Protein 2HGM (pdb70)

Organism: Homo sapiens (NCBI:txid9606)

Solvent-accessible surface area: 5088 Å² total; per-residue (Å²): 117,61,36,82,82,74,98,30,0,17,0,49,0,91,24,19,10,183,52,6,64,56,112,45,0,63,96,3,2,89,63,40,116,41,67,136,120,6,14,29,38,18,53,12,92,144,46,133,37,24,3,23,0,0,0,19,0,40,37,14,106,44,0,66,98,0,47,62,57,128,75,84,120,2,27,137,128,129,3,48,27,76,62,0,0,85,89,69,0,131,78,187

GO terms:
  GO:0003727 single-stranded RNA binding (F, IDA)
  GO:0043484 regulation of RNA splicing (P, IDA)
  GO:0071013 catalytic step 2 spliceosome (C, IDA)
  GO:0000398 mRNA splicing, via spliceosome (P, IC)
  GO:0005515 protein binding (F, IPI)
  GO:0005634 nucleus (C, TAS)
  GO:0003723 RNA binding (F, TAS)
  GO:0006396 RNA processing (P, TAS)
  GO:0005654 nucleoplasm (C, TAS)
  GO:0005886 plasma membrane (C, TAS)
  GO:0005654 nucleoplasm (C, IDA)
  GO:0016020 membrane (C, HDA)
  GO:0003723 RNA binding (F, HDA)
  GO:0043484 regulation of RNA splicing (P, IMP)

Secondary structure (DSSP, 8-state):
-TT-SSS--EEEEE---TT--HHHHHHHTTTS-EEEEEEE----SSSSS-SEEEEEESSTTHHHHHHTTTT--BTTB----EEE-HHHH---

Nearest PDB structures (foldseek):
  2kg0-assembly1_A  TM=8.090E-01  e=6.295E-13  Homo sapiens
  1wg5-assembly1_A  TM=8.371E-01  e=1.959E-12  Homo sapiens
  6dhs-assembly4_D  TM=8.588E-01  e=9.185E-11  Homo sapiens
  6dhs-assembly3_C  TM=8.775E-01  e=3.454E-10  Homo sapiens
  1wel-assembly1_A  TM=7.973E-01  e=2.083E-06  Homo sapiens

Radius of gyration: 11.72 Å; Cα contacts (8 Å, |Δi|>4): 219; chains: 1; bounding box: 26×34×25 Å

InterPro domains:
  IPR000504 RNA recognition motif domain [PF28441] (13-97)
  IPR000504 RNA recognition motif domain [PF28441] (113-192)
  IPR000504 RNA recognition motif domain [PF28441] (291-365)
  IPR000504 RNA recognition motif domain [PS50102] (111-188)
  IPR000504 RNA recognition motif domain [PS50102] (289-366)
  IPR000504 RNA recognition motif domain [SM00360] (12-86)
  IPR000504 RNA recognition motif domain [SM00360] (112-184)
  IPR000504 RNA recognition motif domain [SM00360] (290-360)
  IPR012677 Nucleotide-binding alpha-beta plait domain superfamily [G3DSA:3.30.70.330] (1-100)
  IPR012677 Nucleotide-binding alpha-beta plait domain superfamily [G3DSA:3.30.70.330] (101-197)
  IPR012677 Nucleotide-binding alpha-beta plait domain superfamily [G3DSA:3.30.70.330] (287-381)
  IPR012996 Zinc finger, CHHC-type [PF08080] (255-290)
  IPR035979 RNA-binding domain superfamily [SSF54928] (6-98)
  IPR035979 RNA-binding domain superfamily [SSF54928] (100-194)
  IPR035979 RNA-binding domain superfamily [SSF54928] (276-365)
  IPR050666 Epithelial Splicing Regulatory [PTHR13976] (10-362)

Structure (mmCIF, N/CA/C/O backbone):
data_2HGM
#
_entry.id   2HGM
#
_cell.length_a   1.000
_cell.length_b   1.000
_cell.length_c   1.000
_cell.angle_alpha   90.00
_cell.angle_beta   90.00
_cell.angle_gamma   90.00
#
_symmetry.space_group_name_H-M   'P 1'
#
loop_
_atom_site.group_PDB
_atom_site.id
_atom_site.type_symbol
_atom_site.label_atom_id
_atom_site.label_alt_id
_atom_site.label_comp_id
_atom_site.label_asym_id
_atom_site.label_entity_id
_atom_site.label_seq_id
_atom_site.pdbx_PDB_ins_code
_atom_site.Cartn_x
_atom_site.Cartn_y
_atom_site.Cartn_z
_atom_site.occupancy
_atom_site.B_iso_or_equiv
_atom_site.auth_seq_id
_atom_site.auth_comp_id
_atom_site.auth_asym_id
_atom_site.auth_atom_id
_atom_site.pdbx_PDB_model_num
ATOM 1 N N . ASN A 1 35 ? 2.487 15.928 3.146 1.00 10.00 103 ASN A N 1
ATOM 2 C CA . ASN A 1 35 ? 3.544 15.371 4.021 1.00 10.00 103 ASN A CA 1
ATOM 3 C C . ASN A 1 35 ? 2.935 14.563 5.167 1.00 10.00 103 ASN A C 1
ATOM 4 O O . ASN A 1 35 ? 1.892 14.942 5.699 1.00 10.00 103 ASN A O 1
ATOM 15 N N . SER A 1 36 ? 3.591 13.456 5.526 1.00 10.00 104 SER A N 1
ATOM 16 C CA . SER A 1 36 ? 3.269 12.346 6.461 1.00 10.00 104 SER A CA 1
ATOM 17 C C . SER A 1 36 ? 1.849 11.740 6.493 1.00 10.00 104 SER A C 1
ATOM 18 O O . SER A 1 36 ? 1.694 10.603 6.941 1.00 10.00 104 SER A O 1
ATOM 26 N N . ALA A 1 37 ? 0.827 12.442 6.008 1.00 10.00 105 ALA A N 1
ATOM 27 C CA . ALA A 1 37 ? -0.557 11.998 5.840 1.00 10.00 105 ALA A CA 1
ATOM 28 C C . ALA A 1 37 ? -1.336 12.869 4.827 1.00 10.00 105 ALA A C 1
ATOM 29 O O . ALA A 1 37 ? -2.237 12.365 4.151 1.00 10.00 105 ALA A O 1
ATOM 36 N N . ASP A 1 38 ? -0.995 14.161 4.697 1.00 10.00 106 ASP A N 1
ATOM 37 C CA . ASP A 1 38 ? -1.748 15.146 3.903 1.00 10.00 106 ASP A CA 1
ATOM 38 C C . ASP A 1 38 ? -0.876 16.264 3.292 1.00 10.00 106 ASP A C 1
ATOM 39 O O . ASP A 1 38 ? -0.065 16.877 3.991 1.00 10.00 106 ASP A O 1
ATOM 48 N N . SER A 1 39 ? -1.115 16.621 2.021 1.00 10.00 107 SER A N 1
ATOM 49 C CA . SER A 1 39 ? -1.069 18.031 1.577 1.00 10.00 107 SER A CA 1
ATOM 50 C C . SER A 1 39 ? -2.062 18.354 0.452 1.00 10.00 107 SER A C 1
ATOM 51 O O . SER A 1 39 ? -2.814 19.325 0.561 1.00 10.00 107 SER A O 1
ATOM 59 N N . ALA A 1 40 ? -2.105 17.514 -0.586 1.00 10.00 108 ALA A N 1
ATOM 60 C CA . ALA A 1 40 ? -3.005 17.609 -1.749 1.00 10.00 108 ALA A CA 1
ATOM 61 C C . ALA A 1 40 ? -2.879 16.415 -2.713 1.00 10.00 108 ALA A C 1
ATOM 62 O O . ALA A 1 40 ? -3.887 15.900 -3.205 1.00 10.00 108 ALA A O 1
ATOM 69 N N . ASN A 1 41 ? -1.648 15.967 -2.982 1.00 10.00 109 ASN A N 1
ATOM 70 C CA . ASN A 1 41 ? -1.353 14.979 -4.028 1.00 10.00 109 ASN A CA 1
ATOM 71 C C . ASN A 1 41 ? -0.601 13.732 -3.559 1.00 10.00 109 ASN A C 1
ATOM 72 O O . ASN A 1 41 ? -0.872 12.636 -4.036 1.00 10.00 109 ASN A O 1
ATOM 83 N N . ASP A 1 42 ? 0.252 13.886 -2.563 1.00 10.00 110 ASP A N 1
ATOM 84 C CA . ASP A 1 42 ? 1.077 12.885 -1.875 1.00 10.00 110 ASP A CA 1
ATOM 85 C C . ASP A 1 42 ? 0.295 11.905 -0.974 1.00 10.00 110 ASP A C 1
ATOM 86 O O . ASP A 1 42 ? 0.741 11.513 0.105 1.00 10.00 110 ASP A O 1
ATOM 95 N N . GLY A 1 43 ? -0.905 11.532 -1.410 1.00 10.00 111 GLY A N 1
ATOM 96 C CA . GLY A 1 43 ? -1.743 10.513 -0.789 1.00 10.00 111 GLY A CA 1
ATOM 97 C C . GLY A 1 43 ? -1.070 9.159 -0.787 1.00 10.00 111 GLY A C 1
ATOM 98 O O . GLY A 1 43 ? -1.138 8.484 -1.811 1.00 10.00 111 GLY A O 1
ATOM 102 N N . PHE A 1 44 ? -0.498 8.730 0.342 1.00 10.00 112 PHE A N 1
ATOM 103 C CA . PHE A 1 44 ? -0.014 7.381 0.498 1.00 10.00 112 PHE A CA 1
ATOM 104 C C . PHE A 1 44 ? -0.937 6.724 1.500 1.00 10.00 112 PHE A C 1
ATOM 105 O O . PHE A 1 44 ? -1.673 7.363 2.263 1.00 10.00 112 PHE A O 1
ATOM 122 N N . VAL A 1 45 ? -0.792 5.419 1.561 1.00 10.00 113 VAL A N 1
ATOM 123 C CA . VAL A 1 45 ? -1.428 4.586 2.547 1.00 10.00 113 VAL A CA 1
ATOM 124 C C . VAL A 1 45 ? -0.390 3.628 3.088 1.00 10.00 113 VAL A C 1
ATOM 125 O O . VAL A 1 45 ? 0.559 3.326 2.374 1.00 10.00 113 VAL A O 1
ATOM 138 N N . ARG A 1 46 ? -0.559 3.160 4.321 1.00 10.00 114 ARG A N 1
ATOM 139 C CA . ARG A 1 46 ? 0.227 2.077 4.926 1.00 10.00 114 ARG A CA 1
ATOM 140 C C . ARG A 1 46 ? -0.648 0.907 5.349 1.00 10.00 114 ARG A C 1
ATOM 141 O O . ARG A 1 46 ? -1.700 1.079 5.961 1.00 10.00 114 ARG A O 1
ATOM 162 N N . LEU A 1 47 ? -0.145 -0.278 5.038 1.00 10.00 115 LEU A N 1
ATOM 163 C CA . LEU A 1 47 ? -0.604 -1.599 5.414 1.00 10.00 115 LEU A CA 1
ATOM 164 C C . LEU A 1 47 ? 0.322 -2.191 6.470 1.00 10.00 115 LEU A C 1
ATOM 165 O O . LEU A 1 47 ? 1.526 -1.966 6.403 1.00 10.00 115 LEU A O 1
ATOM 181 N N . ARG A 1 48 ? -0.212 -3.000 7.389 1.00 10.00 116 ARG A N 1
ATOM 182 C CA . ARG A 1 48 ? 0.552 -3.678 8.454 1.00 10.00 116 ARG A CA 1
ATOM 183 C C . ARG A 1 48 ? -0.152 -4.960 8.860 1.00 10.00 116 ARG A C 1
ATOM 184 O O . ARG A 1 48 ? -0.908 -4.992 9.824 1.00 10.00 116 ARG A O 1
ATOM 205 N N . GLY A 1 49 ? -0.021 -5.997 8.048 1.00 10.00 117 GLY A N 1
ATOM 206 C CA . GLY A 1 49 ? -0.916 -7.149 8.174 1.00 10.00 117 GLY A CA 1
ATOM 207 C C . GLY A 1 49 ? -0.760 -8.245 7.115 1.00 10.00 117 GLY A C 1
ATOM 208 O O . GLY A 1 49 ? -1.658 -9.075 6.981 1.00 10.00 117 GLY A O 1
ATOM 212 N N . LEU A 1 50 ? 0.284 -8.181 6.278 1.00 10.00 118 LEU A N 1
ATOM 213 C CA . LEU A 1 50 ? 0.426 -8.976 5.058 1.00 10.00 118 LEU A CA 1
ATOM 214 C C . LEU A 1 50 ? 0.927 -10.408 5.374 1.00 10.00 118 LEU A C 1
ATOM 215 O O . LEU A 1 50 ? 1.591 -10.636 6.391 1.00 10.00 118 LEU A O 1
ATOM 231 N N . PRO A 1 51 ? 0.630 -11.367 4.486 1.00 10.00 119 PRO A N 1
ATOM 232 C CA . PRO A 1 51 ? 0.986 -12.783 4.576 1.00 10.00 119 PRO A CA 1
ATOM 233 C C . PRO A 1 51 ? 2.399 -13.066 4.057 1.00 10.00 119 PRO A C 1
ATOM 234 O O . PRO A 1 51 ? 3.097 -12.195 3.531 1.00 10.00 119 PRO A O 1
ATOM 245 N N . PHE A 1 52 ? 2.819 -14.322 4.192 1.00 10.00 120 PHE A N 1
ATOM 246 C CA . PHE A 1 52 ? 4.121 -14.774 3.718 1.00 10.00 120 PHE A CA 1
ATOM 247 C C . PHE A 1 52 ? 4.256 -14.674 2.186 1.00 10.00 120 PHE A C 1
ATOM 248 O O . PHE A 1 52 ? 3.342 -15.042 1.444 1.00 10.00 120 PHE A O 1
ATOM 265 N N . GLY A 1 53 ? 5.396 -14.159 1.711 1.00 10.00 121 GLY A N 1
ATOM 266 C CA . GLY A 1 53 ? 5.641 -13.869 0.295 1.00 10.00 121 GLY A CA 1
ATOM 267 C C . GLY A 1 53 ? 4.834 -12.697 -0.293 1.00 10.00 121 GLY A C 1
ATOM 268 O O . GLY A 1 53 ? 4.758 -12.598 -1.521 1.00 10.00 121 GLY A O 1
ATOM 272 N N . CYS A 1 54 ? 4.212 -11.829 0.526 1.00 10.00 122 CYS A N 1
ATOM 273 C CA . CYS A 1 54 ? 3.408 -10.705 0.011 1.00 10.00 122 CYS A CA 1
ATOM 274 C C . CYS A 1 54 ? 4.218 -9.758 -0.895 1.00 10.00 122 CYS A C 1
ATOM 275 O O . CYS A 1 54 ? 5.417 -9.546 -0.671 1.00 10.00 122 CYS A O 1
ATOM 283 N N . THR A 1 55 ? 3.568 -9.157 -1.903 1.00 10.00 123 THR A N 1
ATOM 284 C CA . THR A 1 55 ? 4.235 -8.266 -2.854 1.00 10.00 123 THR A CA 1
ATOM 285 C C . THR A 1 55 ? 3.286 -7.205 -3.413 1.00 10.00 123 THR A C 1
ATOM 286 O O . THR A 1 55 ? 2.062 -7.249 -3.218 1.00 10.00 123 THR A O 1
ATOM 297 N N . LYS A 1 56 ? 3.865 -6.255 -4.155 1.00 10.00 124 LYS A N 1
ATOM 298 C CA . LYS A 1 56 ? 3.169 -5.229 -4.918 1.00 10.00 124 LYS A CA 1
ATOM 299 C C . LYS A 1 56 ? 1.916 -5.722 -5.582 1.00 10.00 124 LYS A C 1
ATOM 300 O O . LYS A 1 56 ? 0.900 -5.128 -5.321 1.00 10.00 124 LYS A O 1
ATOM 319 N N . GLU A 1 57 ? 1.922 -6.784 -6.373 1.00 10.00 125 GLU A N 1
ATOM 320 C CA . GLU A 1 57 ? 0.742 -7.199 -7.136 1.00 10.00 125 GLU A CA 1
ATOM 321 C C . GLU A 1 57 ? -0.462 -7.589 -6.253 1.00 10.00 125 GLU A C 1
ATOM 322 O O . GLU A 1 57 ? -1.607 -7.556 -6.704 1.00 10.00 125 GLU A O 1
ATOM 334 N N . GLU A 1 58 ? -0.254 -7.909 -4.974 1.00 10.00 126 GLU A N 1
ATOM 335 C CA . GLU A 1 58 ? -1.360 -8.106 -4.053 1.00 10.00 126 GLU A CA 1
ATOM 336 C C . GLU A 1 58 ? -1.899 -6.760 -3.555 1.00 10.00 126 GLU A C 1
ATOM 337 O O . GLU A 1 58 ? -3.095 -6.616 -3.323 1.00 10.00 126 GLU A O 1
ATOM 349 N N . ILE A 1 59 ? -1.047 -5.739 -3.480 1.00 10.00 127 ILE A N 1
ATOM 350 C CA . ILE A 1 59 ? -1.446 -4.335 -3.258 1.00 10.00 127 ILE A CA 1
ATOM 351 C C . ILE A 1 59 ? -2.099 -3.737 -4.517 1.00 10.00 127 ILE A C 1
ATOM 352 O O . ILE A 1 59 ? -3.158 -3.113 -4.438 1.00 10.00 127 ILE A O 1
ATOM 368 N N . VAL A 1 60 ? -1.521 -3.996 -5.695 1.00 10.00 128 VAL A N 1
ATOM 369 C CA . VAL A 1 60 ? -2.080 -3.712 -7.013 1.00 10.00 128 VAL A CA 1
ATOM 370 C C . VAL A 1 60 ? -3.453 -4.360 -7.243 1.00 10.00 128 VAL A C 1
ATOM 371 O O . VAL A 1 60 ? -4.194 -3.836 -8.075 1.00 10.00 128 VAL A O 1
ATOM 384 N N . GLN A 1 61 ? -3.852 -5.419 -6.506 1.00 10.00 129 GLN A N 1
ATOM 385 C CA . GLN A 1 61 ? -5.231 -5.930 -6.580 1.00 10.00 129 GLN A CA 1
ATOM 386 C C . GLN A 1 61 ? -6.119 -5.376 -5.461 1.00 10.00 129 GLN A C 1
ATOM 387 O O . GLN A 1 61 ? -7.324 -5.213 -5.650 1.00 10.00 129 GLN A O 1
ATOM 401 N N . PHE A 1 62 ? -5.504 -5.007 -4.335 1.00 10.00 130 PHE A N 1
ATOM 402 C CA . PHE A 1 62 ? -6.143 -4.361 -3.188 1.00 10.00 130 PHE A CA 1
ATOM 403 C C . PHE A 1 62 ? -6.788 -3.048 -3.625 1.00 10.00 130 PHE A C 1
ATOM 404 O O . PHE A 1 62 ? -7.988 -2.830 -3.455 1.00 10.00 130 PHE A O 1
ATOM 421 N N . PHE A 1 63 ? -5.989 -2.215 -4.294 1.00 10.00 131 PHE A N 1
ATOM 422 C CA . PHE A 1 63 ? -6.412 -0.930 -4.838 1.00 10.00 131 PHE A CA 1
ATOM 423 C C . PHE A 1 63 ? -6.410 -0.903 -6.370 1.00 10.00 131 PHE A C 1
ATOM 424 O O . PHE A 1 63 ? -6.295 0.163 -6.973 1.00 10.00 131 PHE A O 1
ATOM 441 N N . SER A 1 64 ? -6.669 -2.054 -7.006 1.00 10.00 132 SER A N 1
ATOM 442 C CA . SER A 1 64 ? -7.194 -2.089 -8.386 1.00 10.00 132 SER A CA 1
ATOM 443 C C . SER A 1 64 ? -8.463 -1.242 -8.572 1.00 10.00 132 SER A C 1
ATOM 444 O O . SER A 1 64 ? -8.770 -0.794 -9.679 1.00 10.00 132 SER A O 1
ATOM 452 N N . GLY A 1 65 ? -9.167 -0.978 -7.465 1.00 10.00 133 GLY A N 1
ATOM 453 C CA . GLY A 1 65 ? -10.272 -0.032 -7.355 1.00 10.00 133 GLY A CA 1
ATOM 454 C C . GLY A 1 65 ? -9.966 1.392 -7.846 1.00 10.00 133 GLY A C 1
ATOM 455 O O . GLY A 1 65 ? -10.872 2.088 -8.311 1.00 10.00 133 GLY A O 1
ATOM 459 N N . LEU A 1 66 ? -8.712 1.843 -7.704 1.00 10.00 134 LEU A N 1
ATOM 460 C CA . LEU A 1 66 ? -8.324 3.257 -7.657 1.00 10.00 134 LEU A CA 1
ATOM 461 C C . LEU A 1 66 ? -7.058 3.559 -8.484 1.00 10.00 134 LEU A C 1
ATOM 462 O O . LEU A 1 66 ? -6.325 2.659 -8.897 1.00 10.00 134 LEU A O 1
ATOM 478 N N . GLU A 1 67 ? -6.790 4.843 -8.735 1.00 10.00 135 GLU A N 1
ATOM 479 C CA . GLU A 1 67 ? -5.670 5.324 -9.521 1.00 10.00 135 GLU A CA 1
ATOM 480 C C . GLU A 1 67 ? -4.445 5.631 -8.637 1.00 10.00 135 GLU A C 1
ATOM 481 O O . GLU A 1 67 ? -4.536 6.267 -7.586 1.00 10.00 135 GLU A O 1
ATOM 493 N N . ILE A 1 68 ? -3.283 5.175 -9.102 1.00 10.00 136 ILE A N 1
ATOM 494 C CA . ILE A 1 68 ? -1.979 5.123 -8.415 1.00 10.00 136 ILE A CA 1
ATOM 495 C C . ILE A 1 68 ? -0.917 5.576 -9.432 1.00 10.00 136 ILE A C 1
ATOM 496 O O . ILE A 1 68 ? -1.011 5.224 -10.613 1.00 10.00 136 ILE A O 1
ATOM 512 N N . VAL A 1 69 ? 0.088 6.357 -9.011 1.00 10.00 137 VAL A N 1
ATOM 513 C CA . VAL A 1 69 ? 1.226 6.713 -9.902 1.00 10.00 137 VAL A CA 1
ATOM 514 C C . VAL A 1 69 ? 2.017 5.456 -10.339 1.00 10.00 137 VAL A C 1
ATOM 515 O O . VAL A 1 69 ? 1.945 4.437 -9.654 1.00 10.00 137 VAL A O 1
ATOM 528 N N . PRO A 1 70 ? 2.750 5.452 -11.471 1.00 10.00 138 PRO A N 1
ATOM 529 C CA . PRO A 1 70 ? 3.208 4.215 -12.127 1.00 10.00 138 PRO A CA 1
ATOM 530 C C . PRO A 1 70 ? 4.006 3.159 -11.351 1.00 10.00 138 PRO A C 1
ATOM 531 O O . PRO A 1 70 ? 4.049 2.008 -11.788 1.00 10.00 138 PRO A O 1
ATOM 542 N N . ASN A 1 71 ? 4.619 3.498 -10.217 1.00 10.00 139 ASN A N 1
ATOM 543 C CA . ASN A 1 71 ? 5.164 2.534 -9.247 1.00 10.00 139 ASN A CA 1
ATOM 544 C C . ASN A 1 71 ? 4.862 2.983 -7.808 1.00 10.00 139 ASN A C 1
ATOM 545 O O . ASN A 1 71 ? 5.663 2.789 -6.893 1.00 10.00 139 ASN A O 1
ATOM 556 N N . GLY A 1 72 ? 3.688 3.591 -7.620 1.00 10.00 140 GLY A N 1
ATOM 557 C CA . GLY A 1 72 ? 3.204 4.194 -6.376 1.00 10.00 140 GLY A CA 1
ATOM 558 C C . GLY A 1 72 ? 2.863 3.186 -5.283 1.00 10.00 140 GLY A C 1
ATOM 559 O O . GLY A 1 72 ? 1.800 3.281 -4.698 1.00 10.00 140 GLY A O 1
ATOM 563 N N . ILE A 1 73 ? 3.695 2.183 -5.022 1.00 10.00 141 ILE A N 1
ATOM 564 C CA . ILE A 1 73 ? 3.491 1.118 -4.026 1.00 10.00 141 ILE A CA 1
ATOM 565 C C . ILE A 1 73 ? 4.893 0.817 -3.427 1.00 10.00 141 ILE A C 1
ATOM 566 O O . ILE A 1 73 ? 5.852 0.732 -4.196 1.00 10.00 141 ILE A O 1
ATOM 582 N N . THR A 1 74 ? 5.065 0.655 -2.108 1.00 10.00 142 THR A N 1
ATOM 583 C CA . THR A 1 74 ? 6.382 0.464 -1.441 1.00 10.00 142 THR A CA 1
ATOM 584 C C . THR A 1 74 ? 6.373 -0.703 -0.441 1.00 10.00 142 THR A C 1
ATOM 585 O O . THR A 1 74 ? 5.484 -0.790 0.401 1.00 10.00 142 THR A O 1
ATOM 596 N N . LEU A 1 75 ? 7.378 -1.590 -0.521 1.00 10.00 143 LEU A N 1
ATOM 597 C CA . LEU A 1 75 ? 7.497 -2.876 0.200 1.00 10.00 143 LEU A CA 1
ATOM 598 C C . LEU A 1 75 ? 8.820 -2.944 0.986 1.00 10.00 143 LEU A C 1
ATOM 599 O O . LEU A 1 75 ? 9.810 -3.477 0.470 1.00 10.00 143 LEU A O 1
ATOM 615 N N . PRO A 1 76 ? 8.879 -2.387 2.212 1.00 10.00 144 PRO A N 1
ATOM 616 C CA . PRO A 1 76 ? 10.118 -2.372 2.970 1.00 10.00 144 PRO A CA 1
ATOM 617 C C . PRO A 1 76 ? 10.419 -3.714 3.672 1.00 10.00 144 PRO A C 1
ATOM 618 O O . PRO A 1 76 ? 11.396 -4.376 3.324 1.00 10.00 144 PRO A O 1
ATOM 629 N N . VAL A 1 77 ? 9.585 -4.116 4.642 1.00 10.00 145 VAL A N 1
ATOM 630 C CA . VAL A 1 77 ? 9.646 -5.358 5.452 1.00 10.00 145 VAL A CA 1
ATOM 631 C C . VAL A 1 77 ? 8.360 -5.523 6.260 1.00 10.00 145 VAL A C 1
ATOM 632 O O . VAL A 1 77 ? 7.530 -4.627 6.311 1.00 10.00 145 VAL A O 1
ATOM 645 N N . ASP A 1 78 ? 8.161 -6.685 6.879 1.00 10.00 146 ASP A N 1
ATOM 646 C CA . ASP A 1 78 ? 7.182 -6.928 7.923 1.00 10.00 146 ASP A CA 1
ATOM 647 C C . ASP A 1 78 ? 7.473 -6.218 9.259 1.00 10.00 146 ASP A C 1
ATOM 648 O O . ASP A 1 78 ? 8.558 -5.663 9.453 1.00 10.00 146 ASP A O 1
ATOM 657 N N . PRO A 1 79 ? 6.528 -6.297 10.214 1.00 10.00 147 PRO A N 1
ATOM 658 C CA . PRO A 1 79 ? 6.690 -5.822 11.591 1.00 10.00 147 PRO A CA 1
ATOM 659 C C . PRO A 1 79 ? 7.861 -6.409 12.421 1.00 10.00 147 PRO A C 1
ATOM 660 O O . PRO A 1 79 ? 8.030 -5.981 13.565 1.00 10.00 147 PRO A O 1
ATOM 671 N N . GLU A 1 80 ? 8.679 -7.351 11.916 1.00 10.00 148 GLU A N 1
ATOM 672 C CA . GLU A 1 80 ? 9.823 -7.931 12.650 1.00 10.00 148 GLU A CA 1
ATOM 673 C C . GLU A 1 80 ? 11.145 -7.794 11.873 1.00 10.00 148 GLU A C 1
ATOM 674 O O . GLU A 1 80 ? 12.196 -7.587 12.485 1.00 10.00 148 GLU A O 1
ATOM 686 N N . GLY A 1 81 ? 11.097 -7.827 10.536 1.00 10.00 149 GLY A N 1
ATOM 687 C CA . GLY A 1 81 ? 12.189 -7.372 9.670 1.00 10.00 149 GLY A CA 1
ATOM 688 C C . GLY A 1 81 ? 12.868 -8.465 8.837 1.00 10.00 149 GLY A C 1
ATOM 689 O O . GLY A 1 81 ? 14.092 -8.422 8.681 1.00 10.00 149 GLY A O 1
ATOM 693 N N . LYS A 1 82 ? 12.117 -9.450 8.320 1.00 10.00 150 LYS A N 1
ATOM 694 C CA . LYS A 1 82 ? 12.648 -10.580 7.536 1.00 10.00 150 LYS A CA 1
ATOM 695 C C . LYS A 1 82 ? 11.831 -10.897 6.272 1.00 10.00 150 LYS A C 1
ATOM 696 O O . LYS A 1 82 ? 12.220 -11.781 5.506 1.00 10.00 150 LYS A O 1
ATOM 715 N N . ILE A 1 83 ? 10.719 -10.186 6.040 1.00 10.00 151 ILE A N 1
ATOM 716 C CA . ILE A 1 83 ? 9.815 -10.391 4.898 1.00 10.00 151 ILE A CA 1
ATOM 717 C C . ILE A 1 83 ? 9.219 -9.087 4.347 1.00 10.00 151 ILE A C 1
ATOM 718 O O . ILE A 1 83 ? 9.980 -8.257 3.867 1.00 10.00 151 ILE A O 1
ATOM 734 N N . THR A 1 84 ? 7.895 -8.931 4.370 1.00 10.00 152 THR A N 1
ATOM 735 C CA . THR A 1 84 ? 7.043 -7.927 3.716 1.00 10.00 152 THR A CA 1
ATOM 736 C C . THR A 1 84 ? 5.621 -8.131 4.246 1.00 10.00 152 THR A C 1
ATOM 737 O O . THR A 1 84 ? 4.757 -8.697 3.590 1.00 10.00 152 THR A O 1
ATOM 748 N N . GLY A 1 85 ? 5.403 -7.732 5.497 1.00 10.00 153 GLY A N 1
ATOM 749 C CA . GLY A 1 85 ? 4.116 -7.691 6.198 1.00 10.00 153 GLY A CA 1
ATOM 750 C C . GLY A 1 85 ? 3.700 -6.312 6.685 1.00 10.00 153 GLY A C 1
ATOM 751 O O . GLY A 1 85 ? 2.643 -6.169 7.289 1.00 10.00 153 GLY A O 1
ATOM 755 N N . GLU A 1 86 ? 4.462 -5.290 6.316 1.00 10.00 154 GLU A N 1
ATOM 756 C CA . GLU A 1 86 ? 3.930 -3.951 6.100 1.00 10.00 154 GLU A CA 1
ATOM 757 C C . GLU A 1 86 ? 4.437 -3.384 4.772 1.00 10.00 154 GLU A C 1
ATOM 758 O O . GLU A 1 86 ? 5.427 -3.846 4.199 1.00 10.00 154 GLU A O 1
ATOM 770 N N . ALA A 1 87 ? 3.670 -2.435 4.253 1.00 10.00 155 ALA A N 1
ATOM 771 C CA . ALA A 1 87 ? 3.806 -1.853 2.926 1.00 10.00 155 ALA A CA 1
ATOM 772 C C . ALA A 1 87 ? 2.986 -0.591 2.818 1.00 10.00 155 ALA A C 1
ATOM 773 O O . ALA A 1 87 ? 2.278 -0.211 3.745 1.00 10.00 155 ALA A O 1
ATOM 780 N N . PHE A 1 88 ? 3.113 0.070 1.680 1.00 10.00 156 PHE A N 1
ATOM 781 C CA . PHE A 1 88 ? 2.586 1.394 1.482 1.00 10.00 156 PHE A CA 1
ATOM 782 C C . PHE A 1 88 ? 2.177 1.626 0.015 1.00 10.00 156 PHE A C 1
ATOM 783 O O . PHE A 1 88 ? 2.576 0.858 -0.858 1.00 10.00 156 PHE A O 1
ATOM 800 N N . VAL A 1 89 ? 1.393 2.670 -0.282 1.00 10.00 157 VAL A N 1
ATOM 801 C CA . VAL A 1 89 ? 0.890 2.956 -1.648 1.00 10.00 157 VAL A CA 1
ATOM 802 C C . VAL A 1 89 ? 0.451 4.401 -1.868 1.00 10.00 157 VAL A C 1
ATOM 803 O O . VAL A 1 89 ? -0.475 4.850 -1.208 1.00 10.00 157 VAL A O 1
ATOM 816 N N . GLN A 1 90 ? 1.101 5.088 -2.816 1.00 10.00 158 GLN A N 1
ATOM 817 C CA . GLN A 1 90 ? 0.860 6.446 -3.314 1.00 10.00 158 GLN A CA 1
ATOM 818 C C . GLN A 1 90 ? -0.110 6.434 -4.490 1.00 10.00 158 GLN A C 1
ATOM 819 O O . GLN A 1 90 ? 0.151 5.842 -5.536 1.00 10.00 158 GLN A O 1
ATOM 833 N N . PHE A 1 91 ? -1.193 7.176 -4.356 1.00 10.00 159 PHE A N 1
ATOM 834 C CA . PHE A 1 91 ? -2.238 7.248 -5.366 1.00 10.00 159 PHE A CA 1
ATOM 835 C C . PHE A 1 91 ? -1.927 8.369 -6.376 1.00 10.00 159 PHE A C 1
ATOM 836 O O . PHE A 1 91 ? -0.815 8.895 -6.390 1.00 10.00 159 PHE A O 1
ATOM 853 N N . ALA A 1 92 ? -2.877 8.802 -7.205 1.00 10.00 160 ALA A N 1
ATOM 854 C CA . ALA A 1 92 ? -2.729 10.081 -7.914 1.00 10.00 160 ALA A CA 1
ATOM 855 C C . ALA A 1 92 ? -3.086 11.309 -7.054 1.00 10.00 160 ALA A C 1
ATOM 856 O O . ALA A 1 92 ? -2.837 12.442 -7.474 1.00 10.00 160 ALA A O 1
ATOM 863 N N . SER A 1 93 ? -3.679 11.114 -5.868 1.00 10.00 161 SER A N 1
ATOM 864 C CA . SER A 1 93 ? -4.139 12.202 -4.996 1.00 10.00 161 SER A CA 1
ATOM 865 C C . SER A 1 93 ? -4.292 11.785 -3.527 1.00 10.00 161 SER A C 1
ATOM 866 O O . SER A 1 93 ? -4.478 10.604 -3.232 1.00 10.00 161 SER A O 1
ATOM 874 N N . GLN A 1 94 ? -4.321 12.758 -2.603 1.00 10.00 162 GLN A N 1
ATOM 875 C CA . GLN A 1 94 ? -4.649 12.537 -1.178 1.00 10.00 162 GLN A CA 1
ATOM 876 C C . GLN A 1 94 ? -6.041 11.920 -0.951 1.00 10.00 162 GLN A C 1
ATOM 877 O O . GLN A 1 94 ? -6.263 11.225 0.038 1.00 10.00 162 GLN A O 1
ATOM 891 N N . GLU A 1 95 ? -6.973 12.178 -1.870 1.00 10.00 163 GLU A N 1
ATOM 892 C CA . GLU A 1 95 ? -8.385 11.777 -1.769 1.00 10.00 163 GLU A CA 1
ATOM 893 C C . GLU A 1 95 ? -8.599 10.310 -2.152 1.00 10.00 163 GLU A C 1
ATOM 894 O O . GLU A 1 95 ? -9.197 9.521 -1.424 1.00 10.00 163 GLU A O 1
ATOM 906 N N . LEU A 1 96 ? -8.023 9.925 -3.289 1.00 10.00 164 LEU A N 1
ATOM 907 C CA . LEU A 1 96 ? -7.916 8.549 -3.756 1.00 10.00 164 LEU A CA 1
ATOM 908 C C . LEU A 1 96 ? -7.276 7.651 -2.698 1.00 10.00 164 LEU A C 1
ATOM 909 O O . LEU A 1 96 ? -7.715 6.530 -2.449 1.00 10.00 164 LEU A O 1
ATOM 925 N N . ALA A 1 97 ? -6.294 8.202 -1.996 1.00 10.00 165 ALA A N 1
ATOM 926 C CA . ALA A 1 97 ? -5.615 7.499 -0.923 1.00 10.00 165 ALA A CA 1
ATOM 927 C C . ALA A 1 97 ? -6.470 7.349 0.350 1.00 10.00 165 ALA A C 1
ATOM 928 O O . ALA A 1 97 ? -6.136 6.532 1.191 1.00 10.00 165 ALA A O 1
ATOM 935 N N . GLU A 1 98 ? -7.639 7.988 0.468 1.00 10.00 166 GLU A N 1
ATOM 936 C CA . GLU A 1 98 ? -8.552 7.820 1.623 1.00 10.00 166 GLU A CA 1
ATOM 937 C C . GLU A 1 98 ? -9.865 7.134 1.248 1.00 10.00 166 GLU A C 1
ATOM 938 O O . GLU A 1 98 ? -10.509 6.509 2.096 1.00 10.00 166 GLU A O 1
ATOM 950 N N . LYS A 1 99 ? -10.157 7.069 -0.056 1.00 10.00 167 LYS A N 1
ATOM 951 C CA . LYS A 1 99 ? -11.056 6.070 -0.622 1.00 10.00 167 LYS A CA 1
ATOM 952 C C . LYS A 1 99 ? -10.498 4.666 -0.338 1.00 10.00 167 LYS A C 1
ATOM 953 O O . LYS A 1 99 ? -11.236 3.746 0.006 1.00 10.00 167 LYS A O 1
ATOM 972 N N . ALA A 1 100 ? -9.169 4.546 -0.406 1.00 10.00 168 ALA A N 1
ATOM 973 C CA . ALA A 1 100 ? -8.387 3.374 -0.044 1.00 10.00 168 ALA A CA 1
ATOM 974 C C . ALA A 1 100 ? -8.353 3.003 1.454 1.00 10.00 168 ALA A C 1
ATOM 975 O O . ALA A 1 100 ? -8.619 1.848 1.783 1.00 10.00 168 ALA A O 1
ATOM 982 N N . LEU A 1 101 ? -8.134 3.944 2.384 1.00 10.00 169 LEU A N 1
ATOM 983 C CA . LEU A 1 101 ? -8.474 3.716 3.815 1.00 10.00 169 LEU A CA 1
ATOM 984 C C . LEU A 1 101 ? -9.887 3.145 4.018 1.00 10.00 169 LEU A C 1
ATOM 985 O O . LEU A 1 101 ? -10.118 2.303 4.886 1.00 10.00 169 LEU A O 1
ATOM 1001 N N . GLY A 1 102 ? -10.818 3.573 3.169 1.00 10.00 170 GLY A N 1
ATOM 1002 C CA . GLY A 1 102 ? -12.196 3.109 3.118 1.00 10.00 170 GLY A CA 1
ATOM 1003 C C . GLY A 1 102 ? -12.389 1.599 2.855 1.00 10.00 170 GLY A C 1
ATOM 1004 O O . GLY A 1 102 ? -13.470 1.075 3.133 1.00 10.00 170 GLY A O 1
ATOM 1008 N N . LYS A 1 103 ? -11.357 0.868 2.391 1.00 10.00 171 LYS A N 1
ATOM 1009 C CA . LYS A 1 103 ? -11.342 -0.611 2.298 1.00 10.00 171 LYS A CA 1
ATOM 1010 C C . LYS A 1 103 ? -11.414 -1.336 3.644 1.00 10.00 171 LYS A C 1
ATOM 1011 O O . LYS A 1 103 ? -11.895 -2.467 3.700 1.00 10.00 171 LYS A O 1
ATOM 1030 N N . HIS A 1 104 ? -10.951 -0.680 4.707 1.00 10.00 172 HIS A N 1
ATOM 1031 C CA . HIS A 1 104 ? -10.931 -1.103 6.123 1.00 10.00 172 HIS A CA 1
ATOM 1032 C C . HIS A 1 104 ? -10.136 -2.389 6.471 1.00 10.00 172 HIS A C 1
ATOM 1033 O O . HIS A 1 104 ? -9.350 -2.367 7.423 1.00 10.00 172 HIS A O 1
ATOM 1047 N N . LYS A 1 105 ? -10.307 -3.494 5.732 1.00 10.00 173 LYS A N 1
ATOM 1048 C CA . LYS A 1 105 ? -9.743 -4.826 6.032 1.00 10.00 173 LYS A CA 1
ATOM 1049 C C . LYS A 1 105 ? -9.356 -5.600 4.768 1.00 10.00 173 LYS A C 1
ATOM 1050 O O . LYS A 1 105 ? -8.173 -5.833 4.535 1.00 10.00 173 LYS A O 1
ATOM 1069 N N . GLU A 1 106 ? -10.354 -5.980 3.962 1.00 10.00 174 GLU A N 1
ATOM 1070 C CA . GLU A 1 106 ? -10.242 -6.951 2.855 1.00 10.00 174 GLU A CA 1
ATOM 1071 C C . GLU A 1 106 ? -9.278 -8.128 3.169 1.00 10.00 174 GLU A C 1
ATOM 1072 O O . GLU A 1 106 ? -9.272 -8.637 4.296 1.00 10.00 174 GLU A O 1
ATOM 1084 N N . ARG A 1 107 ? -8.498 -8.607 2.187 1.00 10.00 175 ARG A N 1
ATOM 1085 C CA . ARG A 1 107 ? -7.505 -9.670 2.311 1.00 10.00 175 ARG A CA 1
ATOM 1086 C C . ARG A 1 107 ? -6.376 -9.467 1.280 1.00 10.00 175 ARG A C 1
ATOM 1087 O O . ARG A 1 107 ? -6.591 -8.898 0.209 1.00 10.00 175 ARG A O 1
ATOM 1108 N N . ILE A 1 108 ? -5.204 -10.013 1.584 1.00 10.00 176 ILE A N 1
ATOM 1109 C CA . ILE A 1 108 ? -4.068 -10.290 0.686 1.00 10.00 176 ILE A CA 1
ATOM 1110 C C . ILE A 1 108 ? -3.637 -11.726 1.004 1.00 10.00 176 ILE A C 1
ATOM 1111 O O . ILE A 1 108 ? -3.530 -12.061 2.182 1.00 10.00 176 ILE A O 1
ATOM 1127 N N . GLY A 1 109 ? -3.365 -12.559 -0.005 1.00 10.00 177 GLY A N 1
ATOM 1128 C CA . GLY A 1 109 ? -2.934 -13.964 0.102 1.00 10.00 177 GLY A CA 1
ATOM 1129 C C . GLY A 1 109 ? -3.790 -14.812 1.045 1.00 10.00 177 GLY A C 1
ATOM 1130 O O . GLY A 1 109 ? -4.777 -15.411 0.612 1.00 10.00 177 GLY A O 1
ATOM 1134 N N . HIS A 1 110 ? -3.460 -14.816 2.339 1.00 10.00 178 HIS A N 1
ATOM 1135 C CA . HIS A 1 110 ? -4.226 -15.459 3.416 1.00 10.00 178 HIS A CA 1
ATOM 1136 C C . HIS A 1 110 ? -4.414 -14.584 4.679 1.00 10.00 178 HIS A C 1
ATOM 1137 O O . HIS A 1 110 ? -4.915 -15.075 5.694 1.00 10.00 178 HIS A O 1
ATOM 1151 N N . ARG A 1 111 ? -3.978 -13.316 4.669 1.00 10.00 179 ARG A N 1
ATOM 1152 C CA . ARG A 1 111 ? -4.004 -12.380 5.800 1.00 10.00 179 ARG A CA 1
ATOM 1153 C C . ARG A 1 111 ? -4.624 -11.020 5.476 1.00 10.00 179 ARG A C 1
ATOM 1154 O O . ARG A 1 111 ? -5.183 -10.793 4.407 1.00 10.00 179 ARG A O 1
ATOM 1175 N N . TYR A 1 112 ? -4.642 -10.165 6.491 1.00 10.00 180 TYR A N 1
ATOM 1176 C CA . TYR A 1 112 ? -5.884 -9.535 6.962 1.00 10.00 180 TYR A CA 1
ATOM 1177 C C . TYR A 1 112 ? -5.670 -8.108 7.494 1.00 10.00 180 TYR A C 1
ATOM 1178 O O . TYR A 1 112 ? -6.551 -7.516 8.118 1.00 10.00 180 TYR A O 1
ATOM 1196 N N . ILE A 1 113 ? -4.495 -7.561 7.183 1.00 10.00 181 ILE A N 1
ATOM 1197 C CA . ILE A 1 113 ? -4.280 -6.196 6.688 1.00 10.00 181 ILE A CA 1
ATOM 1198 C C . ILE A 1 113 ? -5.072 -5.075 7.372 1.00 10.00 181 ILE A C 1
ATOM 1199 O O . ILE A 1 113 ? -6.263 -4.842 7.169 1.00 10.00 181 ILE A O 1
ATOM 1215 N N . GLU A 1 114 ? -4.323 -4.320 8.149 1.00 10.00 182 GLU A N 1
ATOM 1216 C CA . GLU A 1 114 ? -4.614 -2.988 8.626 1.00 10.00 182 GLU A CA 1
ATOM 1217 C C . GLU A 1 114 ? -4.558 -1.914 7.528 1.00 10.00 182 GLU A C 1
ATOM 1218 O O . GLU A 1 114 ? -3.911 -2.125 6.505 1.00 10.00 182 GLU A O 1
ATOM 1230 N N . VAL A 1 115 ? -5.101 -0.720 7.793 1.00 10.00 183 VAL A N 1
ATOM 1231 C CA . VAL A 1 115 ? -4.895 0.477 6.954 1.00 10.00 183 VAL A CA 1
ATOM 1232 C C . VAL A 1 115 ? -4.703 1.750 7.792 1.00 10.00 183 VAL A C 1
ATOM 1233 O O . VAL A 1 115 ? -5.406 1.965 8.783 1.00 10.00 183 VAL A O 1
ATOM 1246 N N . PHE A 1 116 ? -3.784 2.622 7.363 1.00 10.00 184 PHE A N 1
ATOM 1247 C CA . PHE A 1 116 ? -3.514 3.947 7.924 1.00 10.00 184 PHE A CA 1
ATOM 1248 C C . PHE A 1 116 ? -3.137 4.934 6.813 1.00 10.00 184 PHE A C 1
ATOM 1249 O O . PHE A 1 116 ? -2.558 4.543 5.798 1.00 10.00 184 PHE A O 1
ATOM 1266 N N . LYS A 1 117 ? -3.386 6.227 7.022 1.00 10.00 185 LYS A N 1
ATOM 1267 C CA . LYS A 1 117 ? -2.963 7.292 6.118 1.00 10.00 185 LYS A CA 1
ATOM 1268 C C . LYS A 1 117 ? -1.467 7.561 6.220 1.00 10.00 185 LYS A C 1
ATOM 1269 O O . LYS A 1 117 ? -0.839 7.274 7.241 1.00 10.00 185 LYS A O 1
ATOM 1288 N N . SER A 1 118 ? -0.902 8.089 5.141 1.00 10.00 186 SER A N 1
ATOM 1289 C CA . SER A 1 118 ? 0.553 8.122 4.957 1.00 10.00 186 SER A CA 1
ATOM 1290 C C . SER A 1 118 ? 1.007 9.188 3.948 1.00 10.00 186 SER A C 1
ATOM 1291 O O . SER A 1 118 ? 0.197 9.691 3.168 1.00 10.00 186 SER A O 1
ATOM 1299 N N . SER A 1 119 ? 2.322 9.446 3.915 1.00 10.00 187 SER A N 1
ATOM 1300 C CA . SER A 1 119 ? 3.066 10.083 2.805 1.00 10.00 187 SER A CA 1
ATOM 1301 C C . SER A 1 119 ? 4.508 9.544 2.772 1.00 10.00 187 SER A C 1
ATOM 1302 O O . SER A 1 119 ? 4.964 9.015 3.781 1.00 10.00 187 SER A O 1
ATOM 1310 N N . GLN A 1 120 ? 5.227 9.702 1.650 1.00 10.00 188 GLN A N 1
ATOM 1311 C CA . GLN A 1 120 ? 6.620 9.320 1.286 1.00 10.00 188 GLN A CA 1
ATOM 1312 C C . GLN A 1 120 ? 7.735 9.287 2.361 1.00 10.00 188 GLN A C 1
ATOM 1313 O O . GLN A 1 120 ? 8.817 8.756 2.134 1.00 10.00 188 GLN A O 1
ATOM 1327 N N . GLU A 1 121 ? 7.506 9.796 3.554 1.00 10.00 189 GLU A N 1
ATOM 1328 C CA . GLU A 1 121 ? 8.488 9.961 4.622 1.00 10.00 189 GLU A CA 1
ATOM 1329 C C . GLU A 1 121 ? 7.973 9.422 5.970 1.00 10.00 189 GLU A C 1
ATOM 1330 O O . GLU A 1 121 ? 8.732 9.270 6.928 1.00 10.00 189 GLU A O 1
ATOM 1342 N N . GLU A 1 122 ? 6.700 9.020 5.997 1.00 10.00 190 GLU A N 1
ATOM 1343 C CA . GLU A 1 122 ? 6.199 7.962 6.862 1.00 10.00 190 GLU A CA 1
ATOM 1344 C C . GLU A 1 122 ? 6.543 6.617 6.198 1.00 10.00 190 GLU A C 1
ATOM 1345 O O . GLU A 1 122 ? 6.636 5.596 6.879 1.00 10.00 190 GLU A O 1
ATOM 1357 N N . VAL A 1 123 ? 6.749 6.612 4.864 1.00 10.00 191 VAL A N 1
ATOM 1358 C CA . VAL A 1 123 ? 6.751 5.384 4.082 1.00 10.00 191 VAL A CA 1
ATOM 1359 C C . VAL A 1 123 ? 8.104 4.724 3.910 1.00 10.00 191 VAL A C 1
ATOM 1360 O O . VAL A 1 123 ? 8.207 3.497 3.851 1.00 10.00 191 VAL A O 1
ATOM 1373 N N . ARG A 1 124 ? 9.147 5.543 3.788 1.00 10.00 192 ARG A N 1
ATOM 1374 C CA . ARG A 1 124 ? 10.460 5.109 3.306 1.00 10.00 192 ARG A CA 1
ATOM 1375 C C . ARG A 1 124 ? 11.344 4.469 4.386 1.00 10.00 192 ARG A C 1
ATOM 1376 O O . ARG A 1 124 ? 12.496 4.845 4.601 1.00 10.00 192 ARG A O 1
ATOM 1397 N N . SER A 1 125 ? 10.790 3.460 5.061 1.00 10.00 193 SER A N 1
ATOM 1398 C CA . SER A 1 125 ? 11.532 2.566 5.975 1.00 10.00 193 SER A CA 1
ATOM 1399 C C . SER A 1 125 ? 12.693 1.818 5.283 1.00 10.00 193 SER A C 1
ATOM 1400 O O . SER A 1 125 ? 13.581 1.286 5.954 1.00 10.00 193 SER A O 1
ATOM 1408 N N . TYR A 1 126 ? 12.717 1.837 3.944 1.00 10.00 194 TYR A N 1
ATOM 1409 C CA . TYR A 1 126 ? 13.812 1.485 3.041 1.00 10.00 194 TYR A CA 1
ATOM 1410 C C . TYR A 1 126 ? 13.934 2.605 1.980 1.00 10.00 194 TYR A C 1
ATOM 1411 O O . TYR A 1 126 ? 15.046 3.161 1.810 1.00 10.00 194 TYR A O 1
ATOM 1430 N N . ASN A 1 35 ? 5.358 16.066 4.244 1.00 0.00 103 ASN A N 2
ATOM 1431 C CA . ASN A 1 35 ? 5.929 15.823 5.587 1.00 0.00 103 ASN A CA 2
ATOM 1432 C C . ASN A 1 35 ? 4.978 15.028 6.492 1.00 0.00 103 ASN A C 2
ATOM 1433 O O . ASN A 1 35 ? 4.155 15.602 7.204 1.00 0.00 103 ASN A O 2
ATOM 1444 N N . SER A 1 36 ? 5.138 13.696 6.497 1.00 0.00 104 SER A N 2
ATOM 1445 C CA . SER A 1 36 ? 4.550 12.647 7.374 1.00 0.00 104 SER A CA 2
ATOM 1446 C C . SER A 1 36 ? 3.016 12.480 7.470 1.00 0.00 104 SER A C 2
ATOM 1447 O O . SER A 1 36 ? 2.553 11.361 7.714 1.00 0.00 104 SER A O 2
ATOM 1455 N N . ALA A 1 37 ? 2.224 13.540 7.287 1.00 0.00 105 ALA A N 2
ATOM 1456 C CA . ALA A 1 37 ? 0.770 13.566 7.495 1.00 0.00 105 ALA A CA 2
ATOM 1457 C C . ALA A 1 37 ? 0.097 14.654 6.625 1.00 0.00 105 ALA A C 2
ATOM 1458 O O . ALA A 1 37 ? -0.622 15.529 7.117 1.00 0.00 105 ALA A O 2
ATOM 1465 N N . ASP A 1 38 ? 0.416 14.650 5.328 1.00 0.00 106 ASP A N 2
ATOM 1466 C CA . ASP A 1 38 ? 0.020 15.677 4.351 1.00 0.00 106 ASP A CA 2
ATOM 1467 C C . ASP A 1 38 ? -1.494 15.749 4.049 1.00 0.00 106 ASP A C 2
ATOM 1468 O O . ASP A 1 38 ? -2.288 14.899 4.466 1.00 0.00 106 ASP A O 2
ATOM 1477 N N . SER A 1 39 ? -1.894 16.780 3.294 1.00 0.00 107 SER A N 2
ATOM 1478 C CA . SER A 1 39 ? -3.249 16.985 2.747 1.00 0.00 107 SER A CA 2
ATOM 1479 C C . SER A 1 39 ? -3.231 17.869 1.486 1.00 0.00 107 SER A C 2
ATOM 1480 O O . SER A 1 39 ? -3.658 19.026 1.511 1.00 0.00 107 SER A O 2
ATOM 1488 N N . ALA A 1 40 ? -2.708 17.331 0.377 1.00 0.00 108 ALA A N 2
ATOM 1489 C CA . ALA A 1 40 ? -2.645 18.021 -0.922 1.00 0.00 108 ALA A CA 2
ATOM 1490 C C . ALA A 1 40 ? -2.771 17.087 -2.138 1.00 0.00 108 ALA A C 2
ATOM 1491 O O . ALA A 1 40 ? -3.465 17.399 -3.107 1.00 0.00 108 ALA A O 2
ATOM 1498 N N . ASN A 1 41 ? -2.059 15.961 -2.092 1.00 0.00 109 ASN A N 2
ATOM 1499 C CA . ASN A 1 41 ? -1.790 15.069 -3.228 1.00 0.00 109 ASN A CA 2
ATOM 1500 C C . ASN A 1 41 ? -1.116 13.776 -2.762 1.00 0.00 109 ASN A C 2
ATOM 1501 O O . ASN A 1 41 ? -1.508 12.670 -3.125 1.00 0.00 109 ASN A O 2
ATOM 1512 N N . ASP A 1 42 ? -0.110 13.963 -1.925 1.00 0.00 110 ASP A N 2
ATOM 1513 C CA . ASP A 1 42 ? 0.814 12.986 -1.342 1.00 0.00 110 ASP A CA 2
ATOM 1514 C C . ASP A 1 42 ? 0.156 12.067 -0.283 1.00 0.00 110 ASP A C 2
ATOM 1515 O O . ASP A 1 42 ? 0.688 11.856 0.810 1.00 0.00 110 ASP A O 2
ATOM 1524 N N . GLY A 1 43 ? -1.036 11.548 -0.590 1.00 0.00 111 GLY A N 2
ATOM 1525 C CA . GLY A 1 43 ? -1.706 10.506 0.181 1.00 0.00 111 GLY A CA 2
ATOM 1526 C C . GLY A 1 43 ? -1.073 9.162 -0.111 1.00 0.00 111 GLY A C 2
ATOM 1527 O O . GLY A 1 43 ? -1.355 8.552 -1.143 1.00 0.00 111 GLY A O 2
ATOM 1531 N N . PHE A 1 44 ? -0.239 8.713 0.821 1.00 0.00 112 PHE A N 2
ATOM 1532 C CA . PHE A 1 44 ? 0.305 7.382 0.846 1.00 0.00 112 PHE A CA 2
ATOM 1533 C C . PHE A 1 44 ? -0.550 6.624 1.848 1.00 0.00 112 PHE A C 2
ATOM 1534 O O . PHE A 1 44 ? -1.219 7.222 2.699 1.00 0.00 112 PHE A O 2
ATOM 1551 N N . VAL A 1 45 ? -0.521 5.304 1.770 1.00 0.00 113 VAL A N 2
ATOM 1552 C CA . VAL A 1 45 ? -1.451 4.499 2.536 1.00 0.00 113 VAL A CA 2
ATOM 1553 C C . VAL A 1 45 ? -0.815 3.209 2.987 1.00 0.00 113 VAL A C 2
ATOM 1554 O O . VAL A 1 45 ? -0.396 2.404 2.162 1.00 0.00 113 VAL A O 2
ATOM 1567 N N . ARG A 1 46 ? -0.729 3.028 4.301 1.00 0.00 114 ARG A N 2
ATOM 1568 C CA . ARG A 1 46 ? 0.119 2.031 4.937 1.00 0.00 114 ARG A CA 2
ATOM 1569 C C . ARG A 1 46 ? -0.660 0.836 5.441 1.00 0.00 114 ARG A C 2
ATOM 1570 O O . ARG A 1 46 ? -1.599 0.962 6.226 1.00 0.00 114 ARG A O 2
ATOM 1591 N N . LEU A 1 47 ? -0.200 -0.313 4.983 1.00 0.00 115 LEU A N 2
ATOM 1592 C CA . LEU A 1 47 ? -0.589 -1.643 5.395 1.00 0.00 115 LEU A CA 2
ATOM 1593 C C . LEU A 1 47 ? 0.212 -2.079 6.620 1.00 0.00 115 LEU A C 2
ATOM 1594 O O . LEU A 1 47 ? 1.364 -1.684 6.769 1.00 0.00 115 LEU A O 2
ATOM 1610 N N . ARG A 1 48 ? -0.366 -2.947 7.453 1.00 0.00 116 ARG A N 2
ATOM 1611 C CA . ARG A 1 48 ? 0.273 -3.568 8.626 1.00 0.00 116 ARG A CA 2
ATOM 1612 C C . ARG A 1 48 ? -0.441 -4.882 8.930 1.00 0.00 116 ARG A C 2
ATOM 1613 O O . ARG A 1 48 ? -1.364 -4.923 9.739 1.00 0.00 116 ARG A O 2
ATOM 1634 N N . GLY A 1 49 ? -0.123 -5.936 8.189 1.00 0.00 117 GLY A N 2
ATOM 1635 C CA . GLY A 1 49 ? -1.024 -7.097 8.152 1.00 0.00 117 GLY A CA 2
ATOM 1636 C C . GLY A 1 49 ? -0.569 -8.324 7.347 1.00 0.00 117 GLY A C 2
ATOM 1637 O O . GLY A 1 49 ? -1.229 -9.365 7.371 1.00 0.00 117 GLY A O 2
ATOM 1641 N N . LEU A 1 50 ? 0.485 -8.166 6.543 1.00 0.00 118 LEU A N 2
ATOM 1642 C CA . LEU A 1 50 ? 0.758 -8.981 5.367 1.00 0.00 118 LEU A CA 2
ATOM 1643 C C . LEU A 1 50 ? 1.252 -10.411 5.709 1.00 0.00 118 LEU A C 2
ATOM 1644 O O . LEU A 1 50 ? 1.900 -10.629 6.738 1.00 0.00 118 LEU A O 2
ATOM 1660 N N . PRO A 1 51 ? 0.994 -11.370 4.805 1.00 0.00 119 PRO A N 2
ATOM 1661 C CA . PRO A 1 51 ? 1.467 -12.755 4.838 1.00 0.00 119 PRO A CA 2
ATOM 1662 C C . PRO A 1 51 ? 2.925 -12.891 4.391 1.00 0.00 119 PRO A C 2
ATOM 1663 O O . PRO A 1 51 ? 3.536 -11.975 3.833 1.00 0.00 119 PRO A O 2
ATOM 1674 N N . PHE A 1 52 ? 3.451 -14.099 4.576 1.00 0.00 120 PHE A N 2
ATOM 1675 C CA . PHE A 1 52 ? 4.734 -14.530 4.030 1.00 0.00 120 PHE A CA 2
ATOM 1676 C C . PHE A 1 52 ? 4.782 -14.403 2.494 1.00 0.00 120 PHE A C 2
ATOM 1677 O O . PHE A 1 52 ? 3.842 -14.797 1.798 1.00 0.00 120 PHE A O 2
ATOM 1694 N N . GLY A 1 53 ? 5.876 -13.843 1.964 1.00 0.00 121 GLY A N 2
ATOM 1695 C CA . GLY A 1 53 ? 6.041 -13.578 0.530 1.00 0.00 121 GLY A CA 2
ATOM 1696 C C . GLY A 1 53 ? 5.088 -12.520 -0.054 1.00 0.00 121 GLY A C 2
ATOM 1697 O O . GLY A 1 53 ? 4.898 -12.500 -1.273 1.00 0.00 121 GLY A O 2
ATOM 1701 N N . CYS A 1 54 ? 4.479 -11.655 0.775 1.00 0.00 122 CYS A N 2
ATOM 1702 C CA . CYS A 1 54 ? 3.660 -10.532 0.278 1.00 0.00 122 CYS A CA 2
ATOM 1703 C C . CYS A 1 54 ? 4.453 -9.634 -0.699 1.00 0.00 122 CYS A C 2
ATOM 1704 O O . CYS A 1 54 ? 5.668 -9.453 -0.553 1.00 0.00 122 CYS A O 2
ATOM 1712 N N . THR A 1 55 ? 3.764 -9.063 -1.698 1.00 0.00 123 THR A N 2
ATOM 1713 C CA . THR A 1 55 ? 4.375 -8.294 -2.782 1.00 0.00 123 THR A CA 2
ATOM 1714 C C . THR A 1 55 ? 3.433 -7.213 -3.327 1.00 0.00 123 THR A C 2
ATOM 1715 O O . THR A 1 55 ? 2.213 -7.249 -3.120 1.00 0.00 123 THR A O 2
ATOM 1726 N N . LYS A 1 56 ? 4.002 -6.252 -4.064 1.00 0.00 124 LYS A N 2
ATOM 1727 C CA . LYS A 1 56 ? 3.318 -5.197 -4.797 1.00 0.00 124 LYS A CA 2
ATOM 1728 C C . LYS A 1 56 ? 2.043 -5.604 -5.490 1.00 0.00 124 LYS A C 2
ATOM 1729 O O . LYS A 1 56 ? 1.082 -4.876 -5.367 1.00 0.00 124 LYS A O 2
ATOM 1748 N N . GLU A 1 57 ? 1.993 -6.732 -6.175 1.00 0.00 125 GLU A N 2
ATOM 1749 C CA . GLU A 1 57 ? 0.835 -7.204 -6.935 1.00 0.00 125 GLU A CA 2
ATOM 1750 C C . GLU A 1 57 ? -0.336 -7.633 -6.038 1.00 0.00 125 GLU A C 2
ATOM 1751 O O . GLU A 1 57 ? -1.491 -7.631 -6.466 1.00 0.00 125 GLU A O 2
ATOM 1763 N N . GLU A 1 58 ? -0.093 -7.928 -4.762 1.00 0.00 126 GLU A N 2
ATOM 1764 C CA . GLU A 1 58 ? -1.177 -8.121 -3.818 1.00 0.00 126 GLU A CA 2
ATOM 1765 C C . GLU A 1 58 ? -1.731 -6.759 -3.386 1.00 0.00 126 GLU A C 2
ATOM 1766 O O . GLU A 1 58 ? -2.931 -6.590 -3.194 1.00 0.00 126 GLU A O 2
ATOM 1778 N N . ILE A 1 59 ? -0.883 -5.736 -3.327 1.00 0.00 127 ILE A N 2
ATOM 1779 C CA . ILE A 1 59 ? -1.325 -4.344 -3.154 1.00 0.00 127 ILE A CA 2
ATOM 1780 C C . ILE A 1 59 ? -2.044 -3.839 -4.416 1.00 0.00 127 ILE A C 2
ATOM 1781 O O . ILE A 1 59 ? -3.107 -3.221 -4.327 1.00 0.00 127 ILE A O 2
ATOM 1797 N N . VAL A 1 60 ? -1.538 -4.200 -5.601 1.00 0.00 128 VAL A N 2
ATOM 1798 C CA . VAL A 1 60 ? -2.193 -4.025 -6.894 1.00 0.00 128 VAL A CA 2
ATOM 1799 C C . VAL A 1 60 ? -3.529 -4.781 -7.042 1.00 0.00 128 VAL A C 2
ATOM 1800 O O . VAL A 1 60 ? -4.294 -4.418 -7.936 1.00 0.00 128 VAL A O 2
ATOM 1813 N N . GLN A 1 61 ? -3.890 -5.737 -6.158 1.00 0.00 129 GLN A N 2
ATOM 1814 C CA . GLN A 1 61 ? -5.268 -6.277 -6.093 1.00 0.00 129 GLN A CA 2
ATOM 1815 C C . GLN A 1 61 ? -6.101 -5.706 -4.938 1.00 0.00 129 GLN A C 2
ATOM 1816 O O . GLN A 1 61 ? -7.330 -5.669 -5.021 1.00 0.00 129 GLN A O 2
ATOM 1830 N N . PHE A 1 62 ? -5.431 -5.177 -3.916 1.00 0.00 130 PHE A N 2
ATOM 1831 C CA . PHE A 1 62 ? -6.024 -4.427 -2.801 1.00 0.00 130 PHE A CA 2
ATOM 1832 C C . PHE A 1 62 ? -6.686 -3.141 -3.304 1.00 0.00 130 PHE A C 2
ATOM 1833 O O . PHE A 1 62 ? -7.858 -2.865 -3.036 1.00 0.00 130 PHE A O 2
ATOM 1850 N N . PHE A 1 63 ? -5.932 -2.392 -4.115 1.00 0.00 131 PHE A N 2
ATOM 1851 C CA . PHE A 1 63 ? -6.346 -1.134 -4.724 1.00 0.00 131 PHE A CA 2
ATOM 1852 C C . PHE A 1 63 ? -6.340 -1.206 -6.257 1.00 0.00 131 PHE A C 2
ATOM 1853 O O . PHE A 1 63 ? -6.205 -0.184 -6.933 1.00 0.00 131 PHE A O 2
ATOM 1870 N N . SER A 1 64 ? -6.618 -2.397 -6.806 1.00 0.00 132 SER A N 2
ATOM 1871 C CA . SER A 1 64 ? -7.196 -2.545 -8.159 1.00 0.00 132 SER A CA 2
ATOM 1872 C C . SER A 1 64 ? -8.385 -1.601 -8.413 1.00 0.00 132 SER A C 2
ATOM 1873 O O . SER A 1 64 ? -8.659 -1.210 -9.550 1.00 0.00 132 SER A O 2
ATOM 1881 N N . GLY A 1 65 ? -9.062 -1.204 -7.330 1.00 0.00 133 GLY A N 2
ATOM 1882 C CA . GLY A 1 65 ? -10.164 -0.252 -7.294 1.00 0.00 133 GLY A CA 2
ATOM 1883 C C . GLY A 1 65 ? -9.853 1.167 -7.796 1.00 0.00 133 GLY A C 2
ATOM 1884 O O . GLY A 1 65 ? -10.763 1.851 -8.270 1.00 0.00 133 GLY A O 2
ATOM 1888 N N . LEU A 1 66 ? -8.606 1.643 -7.649 1.00 0.00 134 LEU A N 2
ATOM 1889 C CA . LEU A 1 66 ? -8.286 3.074 -7.555 1.00 0.00 134 LEU A CA 2
ATOM 1890 C C . LEU A 1 66 ? -7.049 3.474 -8.384 1.00 0.00 134 LEU A C 2
ATOM 1891 O O . LEU A 1 66 ? -6.207 2.640 -8.724 1.00 0.00 134 LEU A O 2
ATOM 1907 N N . GLU A 1 67 ? -6.918 4.766 -8.704 1.00 0.00 135 GLU A N 2
ATOM 1908 C CA . GLU A 1 67 ? -5.829 5.324 -9.485 1.00 0.00 135 GLU A CA 2
ATOM 1909 C C . GLU A 1 67 ? -4.615 5.689 -8.607 1.00 0.00 135 GLU A C 2
ATOM 1910 O O . GLU A 1 67 ? -4.703 6.430 -7.628 1.00 0.00 135 GLU A O 2
ATOM 1922 N N . ILE A 1 68 ? -3.461 5.176 -9.023 1.00 0.00 136 ILE A N 2
ATOM 1923 C CA . ILE A 1 68 ? -2.158 5.190 -8.342 1.00 0.00 136 ILE A CA 2
ATOM 1924 C C . ILE A 1 68 ? -1.096 5.707 -9.330 1.00 0.00 136 ILE A C 2
ATOM 1925 O O . ILE A 1 68 ? -1.127 5.346 -10.511 1.00 0.00 136 ILE A O 2
ATOM 1941 N N . VAL A 1 69 ? -0.158 6.553 -8.875 1.00 0.00 137 VAL A N 2
ATOM 1942 C CA . VAL A 1 69 ? 1.006 6.961 -9.708 1.00 0.00 137 VAL A CA 2
ATOM 1943 C C . VAL A 1 69 ? 1.867 5.733 -10.062 1.00 0.00 137 VAL A C 2
ATOM 1944 O O . VAL A 1 69 ? 1.863 4.772 -9.297 1.00 0.00 137 VAL A O 2
ATOM 1957 N N . PRO A 1 70 ? 2.592 5.688 -11.197 1.00 0.00 138 PRO A N 2
ATOM 1958 C CA . PRO A 1 70 ? 3.049 4.426 -11.802 1.00 0.00 138 PRO A CA 2
ATOM 1959 C C . PRO A 1 70 ? 3.827 3.397 -10.972 1.00 0.00 138 PRO A C 2
ATOM 1960 O O . PRO A 1 70 ? 3.781 2.210 -11.296 1.00 0.00 138 PRO A O 2
ATOM 1971 N N . ASN A 1 71 ? 4.515 3.806 -9.905 1.00 0.00 139 ASN A N 2
ATOM 1972 C CA . ASN A 1 71 ? 5.075 2.916 -8.875 1.00 0.00 139 ASN A CA 2
ATOM 1973 C C . ASN A 1 71 ? 4.831 3.508 -7.476 1.00 0.00 139 ASN A C 2
ATOM 1974 O O . ASN A 1 71 ? 5.697 3.510 -6.600 1.00 0.00 139 ASN A O 2
ATOM 1985 N N . GLY A 1 72 ? 3.617 4.030 -7.281 1.00 0.00 140 GLY A N 2
ATOM 1986 C CA . GLY A 1 72 ? 3.137 4.592 -6.010 1.00 0.00 140 GLY A CA 2
ATOM 1987 C C . GLY A 1 72 ? 3.242 3.648 -4.803 1.00 0.00 140 GLY A C 2
ATOM 1988 O O . GLY A 1 72 ? 3.272 4.100 -3.661 1.00 0.00 140 GLY A O 2
ATOM 1992 N N . ILE A 1 73 ? 3.273 2.339 -5.045 1.00 0.00 141 ILE A N 2
ATOM 1993 C CA . ILE A 1 73 ? 3.263 1.276 -4.023 1.00 0.00 141 ILE A CA 2
ATOM 1994 C C . ILE A 1 73 ? 4.704 1.068 -3.477 1.00 0.00 141 ILE A C 2
ATOM 1995 O O . ILE A 1 73 ? 5.664 1.165 -4.243 1.00 0.00 141 ILE A O 2
ATOM 2011 N N . THR A 1 74 ? 4.903 0.764 -2.185 1.00 0.00 142 THR A N 2
ATOM 2012 C CA . THR A 1 74 ? 6.230 0.522 -1.560 1.00 0.00 142 THR A CA 2
ATOM 2013 C C . THR A 1 74 ? 6.228 -0.635 -0.539 1.00 0.00 142 THR A C 2
ATOM 2014 O O . THR A 1 74 ? 5.331 -0.725 0.295 1.00 0.00 142 THR A O 2
ATOM 2025 N N . LEU A 1 75 ? 7.257 -1.501 -0.588 1.00 0.00 143 LEU A N 2
ATOM 2026 C CA . LEU A 1 75 ? 7.439 -2.750 0.189 1.00 0.00 143 LEU A CA 2
ATOM 2027 C C . LEU A 1 75 ? 8.789 -2.749 0.935 1.00 0.00 143 LEU A C 2
ATOM 2028 O O . LEU A 1 75 ? 9.795 -3.196 0.373 1.00 0.00 143 LEU A O 2
ATOM 2044 N N . PRO A 1 76 ? 8.843 -2.241 2.182 1.00 0.00 144 PRO A N 2
ATOM 2045 C CA . PRO A 1 76 ? 10.073 -2.226 2.955 1.00 0.00 144 PRO A CA 2
ATOM 2046 C C . PRO A 1 76 ? 10.316 -3.521 3.762 1.00 0.00 144 PRO A C 2
ATOM 2047 O O . PRO A 1 76 ? 11.192 -4.306 3.398 1.00 0.00 144 PRO A O 2
ATOM 2058 N N . VAL A 1 77 ? 9.560 -3.749 4.848 1.00 0.00 145 VAL A N 2
ATOM 2059 C CA . VAL A 1 77 ? 9.668 -4.893 5.789 1.00 0.00 145 VAL A CA 2
ATOM 2060 C C . VAL A 1 77 ? 8.415 -5.017 6.653 1.00 0.00 145 VAL A C 2
ATOM 2061 O O . VAL A 1 77 ? 7.568 -4.136 6.669 1.00 0.00 145 VAL A O 2
ATOM 2074 N N . ASP A 1 78 ? 8.268 -6.134 7.363 1.00 0.00 146 ASP A N 2
ATOM 2075 C CA . ASP A 1 78 ? 7.312 -6.346 8.438 1.00 0.00 146 ASP A CA 2
ATOM 2076 C C . ASP A 1 78 ? 7.607 -5.561 9.733 1.00 0.00 146 ASP A C 2
ATOM 2077 O O . ASP A 1 78 ? 8.680 -4.969 9.879 1.00 0.00 146 ASP A O 2
ATOM 2086 N N . PRO A 1 79 ? 6.679 -5.617 10.706 1.00 0.00 147 PRO A N 2
ATOM 2087 C CA . PRO A 1 79 ? 6.849 -5.066 12.054 1.00 0.00 147 PRO A CA 2
ATOM 2088 C C . PRO A 1 79 ? 8.046 -5.573 12.899 1.00 0.00 147 PRO A C 2
ATOM 2089 O O . PRO A 1 79 ? 8.230 -5.057 14.003 1.00 0.00 147 PRO A O 2
ATOM 2100 N N . GLU A 1 80 ? 8.874 -6.537 12.451 1.00 0.00 148 GLU A N 2
ATOM 2101 C CA . GLU A 1 80 ? 10.061 -7.012 13.194 1.00 0.00 148 GLU A CA 2
ATOM 2102 C C . GLU A 1 80 ? 11.350 -6.871 12.366 1.00 0.00 148 GLU A C 2
ATOM 2103 O O . GLU A 1 80 ? 12.389 -6.487 12.911 1.00 0.00 148 GLU A O 2
ATOM 2115 N N . GLY A 1 81 ? 11.279 -7.099 11.051 1.00 0.00 149 GLY A N 2
ATOM 2116 C CA . GLY A 1 81 ? 12.305 -6.675 10.092 1.00 0.00 149 GLY A CA 2
ATOM 2117 C C . GLY A 1 81 ? 13.015 -7.811 9.349 1.00 0.00 149 GLY A C 2
ATOM 2118 O O . GLY A 1 81 ? 14.239 -7.760 9.199 1.00 0.00 149 GLY A O 2
ATOM 2122 N N . LYS A 1 82 ? 12.280 -8.839 8.900 1.00 0.00 150 LYS A N 2
ATOM 2123 C CA . LYS A 1 82 ? 12.820 -10.006 8.176 1.00 0.00 150 LYS A CA 2
ATOM 2124 C C . LYS A 1 82 ? 12.007 -10.387 6.927 1.00 0.00 150 LYS A C 2
ATOM 2125 O O . LYS A 1 82 ? 12.397 -11.307 6.206 1.00 0.00 150 LYS A O 2
ATOM 2144 N N . ILE A 1 83 ? 10.896 -9.687 6.660 1.00 0.00 151 ILE A N 2
ATOM 2145 C CA . ILE A 1 83 ? 9.990 -9.940 5.532 1.00 0.00 151 ILE A CA 2
ATOM 2146 C C . ILE A 1 83 ? 9.403 -8.661 4.921 1.00 0.00 151 ILE A C 2
ATOM 2147 O O . ILE A 1 83 ? 10.167 -7.871 4.381 1.00 0.00 151 ILE A O 2
ATOM 2163 N N . THR A 1 84 ? 8.081 -8.490 4.962 1.00 0.00 152 THR A N 2
ATOM 2164 C CA . THR A 1 84 ? 7.221 -7.506 4.292 1.00 0.00 152 THR A CA 2
ATOM 2165 C C . THR A 1 84 ? 5.807 -7.751 4.819 1.00 0.00 152 THR A C 2
ATOM 2166 O O . THR A 1 84 ? 4.989 -8.382 4.166 1.00 0.00 152 THR A O 2
ATOM 2177 N N . GLY A 1 85 ? 5.549 -7.305 6.055 1.00 0.00 153 GLY A N 2
ATOM 2178 C CA . GLY A 1 85 ? 4.253 -7.273 6.755 1.00 0.00 153 GLY A CA 2
ATOM 2179 C C . GLY A 1 85 ? 3.743 -5.892 7.132 1.00 0.00 153 GLY A C 2
ATOM 2180 O O . GLY A 1 85 ? 2.631 -5.766 7.637 1.00 0.00 153 GLY A O 2
ATOM 2184 N N . GLU A 1 86 ? 4.479 -4.865 6.727 1.00 0.00 154 GLU A N 2
ATOM 2185 C CA . GLU A 1 86 ? 3.909 -3.567 6.386 1.00 0.00 154 GLU A CA 2
ATOM 2186 C C . GLU A 1 86 ? 4.455 -3.101 5.030 1.00 0.00 154 GLU A C 2
ATOM 2187 O O . GLU A 1 86 ? 5.464 -3.597 4.519 1.00 0.00 154 GLU A O 2
ATOM 2199 N N . ALA A 1 87 ? 3.697 -2.208 4.414 1.00 0.00 155 ALA A N 2
ATOM 2200 C CA . ALA A 1 87 ? 3.851 -1.697 3.057 1.00 0.00 155 ALA A CA 2
ATOM 2201 C C . ALA A 1 87 ? 2.993 -0.454 2.919 1.00 0.00 155 ALA A C 2
ATOM 2202 O O . ALA A 1 87 ? 2.311 -0.057 3.860 1.00 0.00 155 ALA A O 2
ATOM 2209 N N . PHE A 1 88 ? 3.048 0.174 1.755 1.00 0.00 156 PHE A N 2
ATOM 2210 C CA . PHE A 1 88 ? 2.571 1.528 1.576 1.00 0.00 156 PHE A CA 2
ATOM 2211 C C . PHE A 1 88 ? 2.117 1.762 0.124 1.00 0.00 156 PHE A C 2
ATOM 2212 O O . PHE A 1 88 ? 2.539 1.030 -0.770 1.00 0.00 156 PHE A O 2
ATOM 2229 N N . VAL A 1 89 ? 1.283 2.774 -0.146 1.00 0.00 157 VAL A N 2
ATOM 2230 C CA . VAL A 1 89 ? 0.828 3.103 -1.515 1.00 0.00 157 VAL A CA 2
ATOM 2231 C C . VAL A 1 89 ? 0.329 4.526 -1.708 1.00 0.00 157 VAL A C 2
ATOM 2232 O O . VAL A 1 89 ? -0.538 4.972 -0.972 1.00 0.00 157 VAL A O 2
ATOM 2245 N N . GLN A 1 90 ? 0.838 5.202 -2.739 1.00 0.00 158 GLN A N 2
ATOM 2246 C CA . GLN A 1 90 ? 0.549 6.582 -3.125 1.00 0.00 158 GLN A CA 2
ATOM 2247 C C . GLN A 1 90 ? -0.367 6.605 -4.331 1.00 0.00 158 GLN A C 2
ATOM 2248 O O . GLN A 1 90 ? -0.170 5.861 -5.292 1.00 0.00 158 GLN A O 2
ATOM 2262 N N . PHE A 1 91 ? -1.335 7.510 -4.302 1.00 0.00 159 PHE A N 2
ATOM 2263 C CA . PHE A 1 91 ? -2.359 7.586 -5.329 1.00 0.00 159 PHE A CA 2
ATOM 2264 C C . PHE A 1 91 ? -2.114 8.792 -6.248 1.00 0.00 159 PHE A C 2
ATOM 2265 O O . PHE A 1 91 ? -1.111 9.490 -6.087 1.00 0.00 159 PHE A O 2
ATOM 2282 N N . ALA A 1 92 ? -2.988 9.091 -7.209 1.00 0.00 160 ALA A N 2
ATOM 2283 C CA . ALA A 1 92 ? -2.885 10.374 -7.923 1.00 0.00 160 ALA A CA 2
ATOM 2284 C C . ALA A 1 92 ? -3.293 11.585 -7.061 1.00 0.00 160 ALA A C 2
ATOM 2285 O O . ALA A 1 92 ? -3.117 12.728 -7.487 1.00 0.00 160 ALA A O 2
ATOM 2292 N N . SER A 1 93 ? -3.856 11.356 -5.866 1.00 0.00 161 SER A N 2
ATOM 2293 C CA . SER A 1 93 ? -4.321 12.407 -4.957 1.00 0.00 161 SER A CA 2
ATOM 2294 C C . SER A 1 93 ? -4.487 11.905 -3.518 1.00 0.00 161 SER A C 2
ATOM 2295 O O . SER A 1 93 ? -4.681 10.711 -3.290 1.00 0.00 161 SER A O 2
ATOM 2303 N N . GLN A 1 94 ? -4.536 12.830 -2.547 1.00 0.00 162 GLN A N 2
ATOM 2304 C CA . GLN A 1 94 ? -4.813 12.526 -1.131 1.00 0.00 162 GLN A CA 2
ATOM 2305 C C . GLN A 1 94 ? -6.215 11.919 -0.904 1.00 0.00 162 GLN A C 2
ATOM 2306 O O . GLN A 1 94 ? -6.460 11.265 0.110 1.00 0.00 162 GLN A O 2
ATOM 2320 N N . GLU A 1 95 ? -7.115 12.159 -1.860 1.00 0.00 163 GLU A N 2
ATOM 2321 C CA . GLU A 1 95 ? -8.538 11.794 -1.890 1.00 0.00 163 GLU A CA 2
ATOM 2322 C C . GLU A 1 95 ? -8.773 10.371 -2.393 1.00 0.00 163 GLU A C 2
ATOM 2323 O O . GLU A 1 95 ? -9.458 9.576 -1.760 1.00 0.00 163 GLU A O 2
ATOM 2335 N N . LEU A 1 96 ? -8.139 10.014 -3.505 1.00 0.00 164 LEU A N 2
ATOM 2336 C CA . LEU A 1 96 ? -8.041 8.646 -4.009 1.00 0.00 164 LEU A CA 2
ATOM 2337 C C . LEU A 1 96 ? -7.383 7.728 -2.984 1.00 0.00 164 LEU A C 2
ATOM 2338 O O . LEU A 1 96 ? -7.796 6.591 -2.782 1.00 0.00 164 LEU A O 2
ATOM 2354 N N . ALA A 1 97 ? -6.418 8.274 -2.258 1.00 0.00 165 ALA A N 2
ATOM 2355 C CA . ALA A 1 97 ? -5.798 7.584 -1.139 1.00 0.00 165 ALA A CA 2
ATOM 2356 C C . ALA A 1 97 ? -6.743 7.460 0.076 1.00 0.00 165 ALA A C 2
ATOM 2357 O O . ALA A 1 97 ? -6.517 6.642 0.952 1.00 0.00 165 ALA A O 2
ATOM 2364 N N . GLU A 1 98 ? -7.858 8.188 0.112 1.00 0.00 166 GLU A N 2
ATOM 2365 C CA . GLU A 1 98 ? -8.828 8.189 1.225 1.00 0.00 166 GLU A CA 2
ATOM 2366 C C . GLU A 1 98 ? -9.967 7.201 0.950 1.00 0.00 166 GLU A C 2
ATOM 2367 O O . GLU A 1 98 ? -10.515 6.577 1.860 1.00 0.00 166 GLU A O 2
ATOM 2379 N N . LYS A 1 99 ? -10.263 7.004 -0.339 1.00 0.00 167 LYS A N 2
ATOM 2380 C CA . LYS A 1 99 ? -11.143 5.967 -0.870 1.00 0.00 167 LYS A CA 2
ATOM 2381 C C . LYS A 1 99 ? -10.585 4.584 -0.523 1.00 0.00 167 LYS A C 2
ATOM 2382 O O . LYS A 1 99 ? -11.301 3.661 -0.143 1.00 0.00 167 LYS A O 2
ATOM 2401 N N . ALA A 1 100 ? -9.261 4.508 -0.611 1.00 0.00 168 ALA A N 2
ATOM 2402 C CA . ALA A 1 100 ? -8.422 3.364 -0.276 1.00 0.00 168 ALA A CA 2
ATOM 2403 C C . ALA A 1 100 ? -8.402 2.952 1.209 1.00 0.00 168 ALA A C 2
ATOM 2404 O O . ALA A 1 100 ? -8.585 1.776 1.508 1.00 0.00 168 ALA A O 2
ATOM 2411 N N . LEU A 1 101 ? -8.264 3.886 2.159 1.00 0.00 169 LEU A N 2
ATOM 2412 C CA . LEU A 1 101 ? -8.559 3.608 3.591 1.00 0.00 169 LEU A CA 2
ATOM 2413 C C . LEU A 1 101 ? -9.941 2.983 3.828 1.00 0.00 169 LEU A C 2
ATOM 2414 O O . LEU A 1 101 ? -10.143 2.217 4.770 1.00 0.00 169 LEU A O 2
ATOM 2430 N N . GLY A 1 102 ? -10.881 3.286 2.939 1.00 0.00 170 GLY A N 2
ATOM 2431 C CA . GLY A 1 102 ? -12.193 2.667 2.859 1.00 0.00 170 GLY A CA 2
ATOM 2432 C C . GLY A 1 102 ? -12.193 1.143 2.598 1.00 0.00 170 GLY A C 2
ATOM 2433 O O . GLY A 1 102 ? -13.159 0.472 2.969 1.00 0.00 170 GLY A O 2
ATOM 2437 N N . LYS A 1 103 ? -11.100 0.551 2.079 1.00 0.00 171 LYS A N 2
ATOM 2438 C CA . LYS A 1 103 ? -10.802 -0.908 2.057 1.00 0.00 171 LYS A CA 2
ATOM 2439 C C . LYS A 1 103 ? -10.422 -1.479 3.445 1.00 0.00 171 LYS A C 2
ATOM 2440 O O . LYS A 1 103 ? -9.536 -2.327 3.563 1.00 0.00 171 LYS A O 2
ATOM 2459 N N . HIS A 1 104 ? -11.046 -0.968 4.506 1.00 0.00 172 HIS A N 2
ATOM 2460 C CA . HIS A 1 104 ? -10.539 -0.935 5.888 1.00 0.00 172 HIS A CA 2
ATOM 2461 C C . HIS A 1 104 ? -10.005 -2.259 6.486 1.00 0.00 172 HIS A C 2
ATOM 2462 O O . HIS A 1 104 ? -9.094 -2.222 7.321 1.00 0.00 172 HIS A O 2
ATOM 2476 N N . LYS A 1 105 ? -10.545 -3.419 6.081 1.00 0.00 173 LYS A N 2
ATOM 2477 C CA . LYS A 1 105 ? -10.185 -4.756 6.600 1.00 0.00 173 LYS A CA 2
ATOM 2478 C C . LYS A 1 105 ? -10.000 -5.814 5.491 1.00 0.00 173 LYS A C 2
ATOM 2479 O O . LYS A 1 105 ? -10.245 -7.001 5.712 1.00 0.00 173 LYS A O 2
ATOM 2498 N N . GLU A 1 106 ? -9.615 -5.390 4.284 1.00 0.00 174 GLU A N 2
ATOM 2499 C CA . GLU A 1 106 ? -9.318 -6.287 3.150 1.00 0.00 174 GLU A CA 2
ATOM 2500 C C . GLU A 1 106 ? -8.060 -7.177 3.352 1.00 0.00 174 GLU A C 2
ATOM 2501 O O . GLU A 1 106 ? -7.531 -7.319 4.459 1.00 0.00 174 GLU A O 2
ATOM 2513 N N . ARG A 1 107 ? -7.625 -7.865 2.288 1.00 0.00 175 ARG A N 2
ATOM 2514 C CA . ARG A 1 107 ? -6.863 -9.114 2.315 1.00 0.00 175 ARG A CA 2
ATOM 2515 C C . ARG A 1 107 ? -5.735 -9.104 1.272 1.00 0.00 175 ARG A C 2
ATOM 2516 O O . ARG A 1 107 ? -5.871 -8.544 0.182 1.00 0.00 175 ARG A O 2
ATOM 2537 N N . ILE A 1 108 ? -4.655 -9.800 1.610 1.00 0.00 176 ILE A N 2
ATOM 2538 C CA . ILE A 1 108 ? -3.463 -10.101 0.804 1.00 0.00 176 ILE A CA 2
ATOM 2539 C C . ILE A 1 108 ? -3.088 -11.553 1.112 1.00 0.00 176 ILE A C 2
ATOM 2540 O O . ILE A 1 108 ? -2.989 -11.926 2.282 1.00 0.00 176 ILE A O 2
ATOM 2556 N N . GLY A 1 109 ? -2.913 -12.392 0.091 1.00 0.00 177 GLY A N 2
ATOM 2557 C CA . GLY A 1 109 ? -2.767 -13.841 0.247 1.00 0.00 177 GLY A CA 2
ATOM 2558 C C . GLY A 1 109 ? -3.937 -14.412 1.047 1.00 0.00 177 GLY A C 2
ATOM 2559 O O . GLY A 1 109 ? -5.097 -14.129 0.729 1.00 0.00 177 GLY A O 2
ATOM 2563 N N . HIS A 1 110 ? -3.635 -15.145 2.121 1.00 0.00 178 HIS A N 2
ATOM 2564 C CA . HIS A 1 110 ? -4.637 -15.625 3.083 1.00 0.00 178 HIS A CA 2
ATOM 2565 C C . HIS A 1 110 ? -4.739 -14.744 4.348 1.00 0.00 178 HIS A C 2
ATOM 2566 O O . HIS A 1 110 ? -5.348 -15.159 5.334 1.00 0.00 178 HIS A O 2
ATOM 2580 N N . ARG A 1 111 ? -4.076 -13.580 4.390 1.00 0.00 179 ARG A N 2
ATOM 2581 C CA . ARG A 1 111 ? -3.997 -12.684 5.552 1.00 0.00 179 ARG A CA 2
ATOM 2582 C C . ARG A 1 111 ? -4.482 -11.273 5.245 1.00 0.00 179 ARG A C 2
ATOM 2583 O O . ARG A 1 111 ? -5.053 -10.998 4.195 1.00 0.00 179 ARG A O 2
ATOM 2604 N N . TYR A 1 112 ? -4.432 -10.421 6.257 1.00 0.00 180 TYR A N 2
ATOM 2605 C CA . TYR A 1 112 ? -5.653 -9.790 6.750 1.00 0.00 180 TYR A CA 2
ATOM 2606 C C . TYR A 1 112 ? -5.278 -8.454 7.376 1.00 0.00 180 TYR A C 2
ATOM 2607 O O . TYR A 1 112 ? -4.531 -8.396 8.355 1.00 0.00 180 TYR A O 2
ATOM 2625 N N . ILE A 1 113 ? -5.700 -7.372 6.727 1.00 0.00 181 ILE A N 2
ATOM 2626 C CA . ILE A 1 113 ? -4.822 -6.217 6.592 1.00 0.00 181 ILE A CA 2
ATOM 2627 C C . ILE A 1 113 ? -5.476 -4.918 7.084 1.00 0.00 181 ILE A C 2
ATOM 2628 O O . ILE A 1 113 ? -6.644 -4.620 6.831 1.00 0.00 181 ILE A O 2
ATOM 2644 N N . GLU A 1 114 ? -4.668 -4.161 7.810 1.00 0.00 182 GLU A N 2
ATOM 2645 C CA . GLU A 1 114 ? -4.835 -2.779 8.258 1.00 0.00 182 GLU A CA 2
ATOM 2646 C C . GLU A 1 114 ? -4.667 -1.748 7.127 1.00 0.00 182 GLU A C 2
ATOM 2647 O O . GLU A 1 114 ? -3.893 -1.982 6.204 1.00 0.00 182 GLU A O 2
ATOM 2659 N N . VAL A 1 115 ? -5.265 -0.557 7.253 1.00 0.00 183 VAL A N 2
ATOM 2660 C CA . VAL A 1 115 ? -4.952 0.615 6.403 1.00 0.00 183 VAL A CA 2
ATOM 2661 C C . VAL A 1 115 ? -4.969 1.918 7.208 1.00 0.00 183 VAL A C 2
ATOM 2662 O O . VAL A 1 115 ? -5.919 2.191 7.946 1.00 0.00 183 VAL A O 2
ATOM 2675 N N . PHE A 1 116 ? -3.931 2.743 7.035 1.00 0.00 184 PHE A N 2
ATOM 2676 C CA . PHE A 1 116 ? -3.710 4.017 7.722 1.00 0.00 184 PHE A CA 2
ATOM 2677 C C . PHE A 1 116 ? -3.145 5.057 6.747 1.00 0.00 184 PHE A C 2
ATOM 2678 O O . PHE A 1 116 ? -2.426 4.705 5.809 1.00 0.00 184 PHE A O 2
ATOM 2695 N N . LYS A 1 117 ? -3.418 6.346 6.971 1.00 0.00 185 LYS A N 2
ATOM 2696 C CA . LYS A 1 117 ? -2.894 7.432 6.161 1.00 0.00 185 LYS A CA 2
ATOM 2697 C C . LYS A 1 117 ? -1.426 7.683 6.447 1.00 0.00 185 LYS A C 2
ATOM 2698 O O . LYS A 1 117 ? -0.944 7.550 7.574 1.00 0.00 185 LYS A O 2
ATOM 2717 N N . SER A 1 118 ? -0.729 8.028 5.378 1.00 0.00 186 SER A N 2
ATOM 2718 C CA . SER A 1 118 ? 0.729 8.028 5.314 1.00 0.00 186 SER A CA 2
ATOM 2719 C C . SER A 1 118 ? 1.233 9.094 4.338 1.00 0.00 186 SER A C 2
ATOM 2720 O O . SER A 1 118 ? 0.459 9.661 3.562 1.00 0.00 186 SER A O 2
ATOM 2728 N N . SER A 1 119 ? 2.549 9.309 4.347 1.00 0.00 187 SER A N 2
ATOM 2729 C CA . SER A 1 119 ? 3.274 10.158 3.394 1.00 0.00 187 SER A CA 2
ATOM 2730 C C . SER A 1 119 ? 4.632 9.541 3.073 1.00 0.00 187 SER A C 2
ATOM 2731 O O . SER A 1 119 ? 5.185 8.836 3.920 1.00 0.00 187 SER A O 2
ATOM 2739 N N . GLN A 1 120 ? 5.153 9.868 1.882 1.00 0.00 188 GLN A N 2
ATOM 2740 C CA . GLN A 1 120 ? 6.436 9.621 1.183 1.00 0.00 188 GLN A CA 2
ATOM 2741 C C . GLN A 1 120 ? 7.745 9.434 1.993 1.00 0.00 188 GLN A C 2
ATOM 2742 O O . GLN A 1 120 ? 8.825 9.262 1.432 1.00 0.00 188 GLN A O 2
ATOM 2756 N N . GLU A 1 121 ? 7.679 9.417 3.313 1.00 0.00 189 GLU A N 2
ATOM 2757 C CA . GLU A 1 121 ? 8.809 9.569 4.229 1.00 0.00 189 GLU A CA 2
ATOM 2758 C C . GLU A 1 121 ? 8.746 8.590 5.401 1.00 0.00 189 GLU A C 2
ATOM 2759 O O . GLU A 1 121 ? 9.786 8.228 5.951 1.00 0.00 189 GLU A O 2
ATOM 2771 N N . GLU A 1 122 ? 7.542 8.111 5.755 1.00 0.00 190 GLU A N 2
ATOM 2772 C CA . GLU A 1 122 ? 7.434 6.896 6.578 1.00 0.00 190 GLU A CA 2
ATOM 2773 C C . GLU A 1 122 ? 7.484 5.674 5.662 1.00 0.00 190 GLU A C 2
ATOM 2774 O O . GLU A 1 122 ? 7.835 4.579 6.099 1.00 0.00 190 GLU A O 2
ATOM 2786 N N . VAL A 1 123 ? 7.158 5.877 4.381 1.00 0.00 191 VAL A N 2
ATOM 2787 C CA . VAL A 1 123 ? 6.848 4.815 3.434 1.00 0.00 191 VAL A CA 2
ATOM 2788 C C . VAL A 1 123 ? 8.083 4.101 2.909 1.00 0.00 191 VAL A C 2
ATOM 2789 O O . VAL A 1 123 ? 8.069 2.906 2.625 1.00 0.00 191 VAL A O 2
ATOM 2802 N N . ARG A 1 124 ? 9.168 4.866 2.786 1.00 0.00 192 ARG A N 2
ATOM 2803 C CA . ARG A 1 124 ? 10.413 4.497 2.118 1.00 0.00 192 ARG A CA 2
ATOM 2804 C C . ARG A 1 124 ? 11.386 3.769 3.057 1.00 0.00 192 ARG A C 2
ATOM 2805 O O . ARG A 1 124 ? 12.569 4.071 3.027 1.00 0.00 192 ARG A O 2
ATOM 2826 N N . SER A 1 125 ? 10.875 2.928 3.962 1.00 0.00 193 SER A N 2
ATOM 2827 C CA . SER A 1 125 ? 11.388 2.609 5.323 1.00 0.00 193 SER A CA 2
ATOM 2828 C C . SER A 1 125 ? 12.742 1.863 5.431 1.00 0.00 193 SER A C 2
ATOM 2829 O O . SER A 1 125 ? 12.970 1.079 6.359 1.00 0.00 193 SER A O 2
ATOM 2837 N N . TYR A 1 126 ? 13.639 2.082 4.472 1.00 0.00 194 TYR A N 2
ATOM 2838 C CA . TYR A 1 126 ? 14.887 1.386 4.175 1.00 0.00 194 TYR A CA 2
ATOM 2839 C C . TYR A 1 126 ? 16.079 2.344 3.952 1.00 0.00 194 TYR A C 2
ATOM 2840 O O . TYR A 1 126 ? 17.227 1.846 3.896 1.00 0.00 194 TYR A O 2
ATOM 2859 N N . ASN A 1 35 ? -4.895 18.821 7.199 1.00 0.00 103 ASN A N 3
ATOM 2860 C CA . ASN A 1 35 ? -3.500 19.302 7.367 1.00 0.00 103 ASN A CA 3
ATOM 2861 C C . ASN A 1 35 ? -3.166 19.338 8.862 1.00 0.00 103 ASN A C 3
ATOM 2862 O O . ASN A 1 35 ? -3.690 20.189 9.580 1.00 0.00 103 ASN A O 3
ATOM 2873 N N . SER A 1 36 ? -2.333 18.450 9.414 1.00 0.00 104 SER A N 3
ATOM 2874 C CA . SER A 1 36 ? -1.640 17.277 8.834 1.00 0.00 104 SER A CA 3
ATOM 2875 C C . SER A 1 36 ? -2.584 16.124 8.411 1.00 0.00 104 SER A C 3
ATOM 2876 O O . SER A 1 36 ? -3.787 16.346 8.253 1.00 0.00 104 SER A O 3
ATOM 2884 N N . ALA A 1 37 ? -2.040 14.919 8.164 1.00 0.00 105 ALA A N 3
ATOM 2885 C CA . ALA A 1 37 ? -2.679 13.687 7.649 1.00 0.00 105 ALA A CA 3
ATOM 2886 C C . ALA A 1 37 ? -3.245 13.764 6.209 1.00 0.00 105 ALA A C 3
ATOM 2887 O O . ALA A 1 37 ? -3.157 12.801 5.448 1.00 0.00 105 ALA A O 3
ATOM 2894 N N . ASP A 1 38 ? -3.739 14.929 5.802 1.00 0.00 106 ASP A N 3
ATOM 2895 C CA . ASP A 1 38 ? -4.189 15.281 4.454 1.00 0.00 106 ASP A CA 3
ATOM 2896 C C . ASP A 1 38 ? -3.585 16.644 4.082 1.00 0.00 106 ASP A C 3
ATOM 2897 O O . ASP A 1 38 ? -3.424 17.499 4.957 1.00 0.00 106 ASP A O 3
ATOM 2906 N N . SER A 1 39 ? -3.230 16.856 2.810 1.00 0.00 107 SER A N 3
ATOM 2907 C CA . SER A 1 39 ? -2.501 18.061 2.378 1.00 0.00 107 SER A CA 3
ATOM 2908 C C . SER A 1 39 ? -2.847 18.564 0.974 1.00 0.00 107 SER A C 3
ATOM 2909 O O . SER A 1 39 ? -3.226 19.728 0.821 1.00 0.00 107 SER A O 3
ATOM 2917 N N . ALA A 1 40 ? -2.760 17.697 -0.035 1.00 0.00 108 ALA A N 3
ATOM 2918 C CA . ALA A 1 40 ? -3.080 18.005 -1.436 1.00 0.00 108 ALA A CA 3
ATOM 2919 C C . ALA A 1 40 ? -3.305 16.741 -2.284 1.00 0.00 108 ALA A C 3
ATOM 2920 O O . ALA A 1 40 ? -4.442 16.413 -2.629 1.00 0.00 108 ALA A O 3
ATOM 2927 N N . ASN A 1 41 ? -2.227 16.013 -2.598 1.00 0.00 109 ASN A N 3
ATOM 2928 C CA . ASN A 1 41 ? -2.255 14.832 -3.478 1.00 0.00 109 ASN A CA 3
ATOM 2929 C C . ASN A 1 41 ? -1.489 13.621 -2.931 1.00 0.00 109 ASN A C 3
ATOM 2930 O O . ASN A 1 41 ? -1.727 12.486 -3.327 1.00 0.00 109 ASN A O 3
ATOM 2941 N N . ASP A 1 42 ? -0.610 13.879 -1.980 1.00 0.00 110 ASP A N 3
ATOM 2942 C CA . ASP A 1 42 ? 0.488 13.051 -1.486 1.00 0.00 110 ASP A CA 3
ATOM 2943 C C . ASP A 1 42 ? 0.026 11.999 -0.454 1.00 0.00 110 ASP A C 3
ATOM 2944 O O . ASP A 1 42 ? 0.700 11.722 0.542 1.00 0.00 110 ASP A O 3
ATOM 2953 N N . GLY A 1 43 ? -1.159 11.428 -0.687 1.00 0.00 111 GLY A N 3
ATOM 2954 C CA . GLY A 1 43 ? -1.696 10.328 0.102 1.00 0.00 111 GLY A CA 3
ATOM 2955 C C . GLY A 1 43 ? -1.011 9.025 -0.248 1.00 0.00 111 GLY A C 3
ATOM 2956 O O . GLY A 1 43 ? -1.267 8.453 -1.309 1.00 0.00 111 GLY A O 3
ATOM 2960 N N . PHE A 1 44 ? -0.197 8.550 0.685 1.00 0.00 112 PHE A N 3
ATOM 2961 C CA . PHE A 1 44 ? 0.290 7.193 0.710 1.00 0.00 112 PHE A CA 3
ATOM 2962 C C . PHE A 1 44 ? -0.627 6.453 1.663 1.00 0.00 112 PHE A C 3
ATOM 2963 O O . PHE A 1 44 ? -1.360 7.059 2.458 1.00 0.00 112 PHE A O 3
ATOM 2980 N N . VAL A 1 45 ? -0.535 5.133 1.629 1.00 0.00 113 VAL A N 3
ATOM 2981 C CA . VAL A 1 45 ? -1.394 4.304 2.441 1.00 0.00 113 VAL A CA 3
ATOM 2982 C C . VAL A 1 45 ? -0.658 3.088 2.955 1.00 0.00 113 VAL A C 3
ATOM 2983 O O . VAL A 1 45 ? -0.298 2.214 2.171 1.00 0.00 113 VAL A O 3
ATOM 2996 N N . ARG A 1 46 ? -0.408 3.050 4.263 1.00 0.00 114 ARG A N 3
ATOM 2997 C CA . ARG A 1 46 ? 0.358 1.986 4.908 1.00 0.00 114 ARG A CA 3
ATOM 2998 C C . ARG A 1 46 ? -0.529 0.819 5.301 1.00 0.00 114 ARG A C 3
ATOM 2999 O O . ARG A 1 46 ? -1.476 0.960 6.074 1.00 0.00 114 ARG A O 3
ATOM 3020 N N . LEU A 1 47 ? -0.181 -0.332 4.752 1.00 0.00 115 LEU A N 3
ATOM 3021 C CA . LEU A 1 47 ? -0.652 -1.648 5.128 1.00 0.00 115 LEU A CA 3
ATOM 3022 C C . LEU A 1 47 ? 0.108 -2.162 6.343 1.00 0.00 115 LEU A C 3
ATOM 3023 O O . LEU A 1 47 ? 1.292 -1.879 6.492 1.00 0.00 115 LEU A O 3
ATOM 3039 N N . ARG A 1 48 ? -0.537 -3.010 7.143 1.00 0.00 116 ARG A N 3
ATOM 3040 C CA . ARG A 1 48 ? 0.084 -3.798 8.214 1.00 0.00 116 ARG A CA 3
ATOM 3041 C C . ARG A 1 48 ? -0.701 -5.085 8.392 1.00 0.00 116 ARG A C 3
ATOM 3042 O O . ARG A 1 48 ? -1.668 -5.141 9.143 1.00 0.00 116 ARG A O 3
ATOM 3063 N N . GLY A 1 49 ? -0.336 -6.134 7.677 1.00 0.00 117 GLY A N 3
ATOM 3064 C CA . GLY A 1 49 ? -0.976 -7.421 7.974 1.00 0.00 117 GLY A CA 3
ATOM 3065 C C . GLY A 1 49 ? -0.279 -8.627 7.353 1.00 0.00 117 GLY A C 3
ATOM 3066 O O . GLY A 1 49 ? -0.447 -9.769 7.777 1.00 0.00 117 GLY A O 3
ATOM 3070 N N . LEU A 1 50 ? 0.432 -8.322 6.268 1.00 0.00 118 LEU A N 3
ATOM 3071 C CA . LEU A 1 50 ? 0.846 -9.205 5.201 1.00 0.00 118 LEU A CA 3
ATOM 3072 C C . LEU A 1 50 ? 1.591 -10.481 5.664 1.00 0.00 118 LEU A C 3
ATOM 3073 O O . LEU A 1 50 ? 2.388 -10.449 6.607 1.00 0.00 118 LEU A O 3
ATOM 3089 N N . PRO A 1 51 ? 1.357 -11.594 4.956 1.00 0.00 119 PRO A N 3
ATOM 3090 C CA . PRO A 1 51 ? 1.942 -12.912 5.181 1.00 0.00 119 PRO A CA 3
ATOM 3091 C C . PRO A 1 51 ? 3.300 -13.085 4.501 1.00 0.00 119 PRO A C 3
ATOM 3092 O O . PRO A 1 51 ? 3.721 -12.292 3.656 1.00 0.00 119 PRO A O 3
ATOM 3103 N N . PHE A 1 52 ? 3.929 -14.216 4.816 1.00 0.00 120 PHE A N 3
ATOM 3104 C CA . PHE A 1 52 ? 5.072 -14.777 4.101 1.00 0.00 120 PHE A CA 3
ATOM 3105 C C . PHE A 1 52 ? 4.834 -14.811 2.580 1.00 0.00 120 PHE A C 3
ATOM 3106 O O . PHE A 1 52 ? 3.854 -15.396 2.110 1.00 0.00 120 PHE A O 3
ATOM 3123 N N . GLY A 1 53 ? 5.724 -14.177 1.807 1.00 0.00 121 GLY A N 3
ATOM 3124 C CA . GLY A 1 53 ? 5.629 -14.136 0.343 1.00 0.00 121 GLY A CA 3
ATOM 3125 C C . GLY A 1 53 ? 4.602 -13.143 -0.229 1.00 0.00 121 GLY A C 3
ATOM 3126 O O . GLY A 1 53 ? 4.208 -13.289 -1.389 1.00 0.00 121 GLY A O 3
ATOM 3130 N N . CYS A 1 54 ? 4.158 -12.140 0.542 1.00 0.00 122 CYS A N 3
ATOM 3131 C CA . CYS A 1 54 ? 3.417 -10.984 0.018 1.00 0.00 122 CYS A CA 3
ATOM 3132 C C . CYS A 1 54 ? 4.168 -10.272 -1.137 1.00 0.00 122 CYS A C 3
ATOM 3133 O O . CYS A 1 54 ? 5.401 -10.314 -1.208 1.00 0.00 122 CYS A O 3
ATOM 3141 N N . THR A 1 55 ? 3.437 -9.576 -2.023 1.00 0.00 123 THR A N 3
ATOM 3142 C CA . THR A 1 55 ? 4.020 -8.775 -3.105 1.00 0.00 123 THR A CA 3
ATOM 3143 C C . THR A 1 55 ? 3.145 -7.573 -3.486 1.00 0.00 123 THR A C 3
ATOM 3144 O O . THR A 1 55 ? 1.940 -7.534 -3.204 1.00 0.00 123 THR A O 3
ATOM 3155 N N . LYS A 1 56 ? 3.744 -6.602 -4.189 1.00 0.00 124 LYS A N 3
ATOM 3156 C CA . LYS A 1 56 ? 3.093 -5.510 -4.901 1.00 0.00 124 LYS A CA 3
ATOM 3157 C C . LYS A 1 56 ? 1.777 -5.877 -5.540 1.00 0.00 124 LYS A C 3
ATOM 3158 O O . LYS A 1 56 ? 0.837 -5.148 -5.329 1.00 0.00 124 LYS A O 3
ATOM 3177 N N . GLU A 1 57 ? 1.659 -6.981 -6.258 1.00 0.00 125 GLU A N 3
ATOM 3178 C CA . GLU A 1 57 ? 0.439 -7.389 -6.957 1.00 0.00 125 GLU A CA 3
ATOM 3179 C C . GLU A 1 57 ? -0.711 -7.784 -6.014 1.00 0.00 125 GLU A C 3
ATOM 3180 O O . GLU A 1 57 ? -1.872 -7.742 -6.421 1.00 0.00 125 GLU A O 3
ATOM 3192 N N . GLU A 1 58 ? -0.454 -8.098 -4.740 1.00 0.00 126 GLU A N 3
ATOM 3193 C CA . GLU A 1 58 ? -1.537 -8.213 -3.772 1.00 0.00 126 GLU A CA 3
ATOM 3194 C C . GLU A 1 58 ? -1.988 -6.829 -3.300 1.00 0.00 126 GLU A C 3
ATOM 3195 O O . GLU A 1 58 ? -3.170 -6.617 -3.048 1.00 0.00 126 GLU A O 3
ATOM 3207 N N . ILE A 1 59 ? -1.080 -5.853 -3.265 1.00 0.00 127 ILE A N 3
ATOM 3208 C CA . ILE A 1 59 ? -1.425 -4.430 -3.087 1.00 0.00 127 ILE A CA 3
ATOM 3209 C C . ILE A 1 59 ? -2.171 -3.890 -4.317 1.00 0.00 127 ILE A C 3
ATOM 3210 O O . ILE A 1 59 ? -3.201 -3.227 -4.190 1.00 0.00 127 ILE A O 3
ATOM 3226 N N . VAL A 1 60 ? -1.709 -4.250 -5.517 1.00 0.00 128 VAL A N 3
ATOM 3227 C CA . VAL A 1 60 ? -2.375 -4.013 -6.791 1.00 0.00 128 VAL A CA 3
ATOM 3228 C C . VAL A 1 60 ? -3.741 -4.712 -6.921 1.00 0.00 128 VAL A C 3
ATOM 3229 O O . VAL A 1 60 ? -4.520 -4.284 -7.770 1.00 0.00 128 VAL A O 3
ATOM 3242 N N . GLN A 1 61 ? -4.098 -5.688 -6.059 1.00 0.00 129 GLN A N 3
ATOM 3243 C CA . GLN A 1 61 ? -5.500 -6.151 -5.929 1.00 0.00 129 GLN A CA 3
ATOM 3244 C C . GLN A 1 61 ? -6.255 -5.520 -4.756 1.00 0.00 129 GLN A C 3
ATOM 3245 O O . GLN A 1 61 ? -7.471 -5.346 -4.828 1.00 0.00 129 GLN A O 3
ATOM 3259 N N . PHE A 1 62 ? -5.523 -5.096 -3.727 1.00 0.00 130 PHE A N 3
ATOM 3260 C CA . PHE A 1 62 ? -6.035 -4.345 -2.578 1.00 0.00 130 PHE A CA 3
ATOM 3261 C C . PHE A 1 62 ? -6.710 -3.057 -3.061 1.00 0.00 130 PHE A C 3
ATOM 3262 O O . PHE A 1 62 ? -7.850 -2.747 -2.712 1.00 0.00 130 PHE A O 3
ATOM 3279 N N . PHE A 1 63 ? -6.012 -2.361 -3.965 1.00 0.00 131 PHE A N 3
ATOM 3280 C CA . PHE A 1 63 ? -6.459 -1.131 -4.606 1.00 0.00 131 PHE A CA 3
ATOM 3281 C C . PHE A 1 63 ? -6.515 -1.219 -6.140 1.00 0.00 131 PHE A C 3
ATOM 3282 O O . PHE A 1 63 ? -6.377 -0.204 -6.821 1.00 0.00 131 PHE A O 3
ATOM 3299 N N . SER A 1 64 ? -6.852 -2.397 -6.690 1.00 0.00 132 SER A N 3
ATOM 3300 C CA . SER A 1 64 ? -7.405 -2.494 -8.060 1.00 0.00 132 SER A CA 3
ATOM 3301 C C . SER A 1 64 ? -8.634 -1.587 -8.254 1.00 0.00 132 SER A C 3
ATOM 3302 O O . SER A 1 64 ? -8.977 -1.198 -9.371 1.00 0.00 132 SER A O 3
ATOM 3310 N N . GLY A 1 65 ? -9.279 -1.224 -7.140 1.00 0.00 133 GLY A N 3
ATOM 3311 C CA . GLY A 1 65 ? -10.358 -0.250 -7.053 1.00 0.00 133 GLY A CA 3
ATOM 3312 C C . GLY A 1 65 ? -10.032 1.159 -7.575 1.00 0.00 133 GLY A C 3
ATOM 3313 O O . GLY A 1 65 ? -10.942 1.867 -8.013 1.00 0.00 133 GLY A O 3
ATOM 3317 N N . LEU A 1 66 ? -8.765 1.596 -7.489 1.00 0.00 134 LEU A N 3
ATOM 3318 C CA . LEU A 1 66 ? -8.383 3.011 -7.465 1.00 0.00 134 LEU A CA 3
ATOM 3319 C C . LEU A 1 66 ? -7.129 3.312 -8.313 1.00 0.00 134 LEU A C 3
ATOM 3320 O O . LEU A 1 66 ? -6.403 2.410 -8.736 1.00 0.00 134 LEU A O 3
ATOM 3336 N N . GLU A 1 67 ? -6.859 4.597 -8.560 1.00 0.00 135 GLU A N 3
ATOM 3337 C CA . GLU A 1 67 ? -5.757 5.082 -9.372 1.00 0.00 135 GLU A CA 3
ATOM 3338 C C . GLU A 1 67 ? -4.523 5.431 -8.518 1.00 0.00 135 GLU A C 3
ATOM 3339 O O . GLU A 1 67 ? -4.591 6.162 -7.528 1.00 0.00 135 GLU A O 3
ATOM 3351 N N . ILE A 1 68 ? -3.376 4.925 -8.965 1.00 0.00 136 ILE A N 3
ATOM 3352 C CA . ILE A 1 68 ? -2.061 4.927 -8.306 1.00 0.00 136 ILE A CA 3
ATOM 3353 C C . ILE A 1 68 ? -1.021 5.477 -9.295 1.00 0.00 136 ILE A C 3
ATOM 3354 O O . ILE A 1 68 ? -1.050 5.132 -10.481 1.00 0.00 136 ILE A O 3
ATOM 3370 N N . VAL A 1 69 ? -0.102 6.334 -8.831 1.00 0.00 137 VAL A N 3
ATOM 3371 C CA . VAL A 1 69 ? 1.010 6.838 -9.674 1.00 0.00 137 VAL A CA 3
ATOM 3372 C C . VAL A 1 69 ? 1.984 5.707 -10.072 1.00 0.00 137 VAL A C 3
ATOM 3373 O O . VAL A 1 69 ? 2.078 4.719 -9.343 1.00 0.00 137 VAL A O 3
ATOM 3386 N N . PRO A 1 70 ? 2.727 5.803 -11.194 1.00 0.00 138 PRO A N 3
ATOM 3387 C CA . PRO A 1 70 ? 3.480 4.685 -11.793 1.00 0.00 138 PRO A CA 3
ATOM 3388 C C . PRO A 1 70 ? 4.504 3.911 -10.946 1.00 0.00 138 PRO A C 3
ATOM 3389 O O . PRO A 1 70 ? 4.940 2.830 -11.348 1.00 0.00 138 PRO A O 3
ATOM 3400 N N . ASN A 1 71 ? 4.884 4.432 -9.781 1.00 0.00 139 ASN A N 3
ATOM 3401 C CA . ASN A 1 71 ? 5.759 3.787 -8.796 1.00 0.00 139 ASN A CA 3
ATOM 3402 C C . ASN A 1 71 ? 5.214 3.952 -7.366 1.00 0.00 139 ASN A C 3
ATOM 3403 O O . ASN A 1 71 ? 5.970 3.948 -6.392 1.00 0.00 139 ASN A O 3
ATOM 3414 N N . GLY A 1 72 ? 3.893 4.121 -7.240 1.00 0.00 140 GLY A N 3
ATOM 3415 C CA . GLY A 1 72 ? 3.243 4.509 -5.984 1.00 0.00 140 GLY A CA 3
ATOM 3416 C C . GLY A 1 72 ? 3.438 3.536 -4.818 1.00 0.00 140 GLY A C 3
ATOM 3417 O O . GLY A 1 72 ? 3.402 3.955 -3.665 1.00 0.00 140 GLY A O 3
ATOM 3421 N N . ILE A 1 73 ? 3.634 2.246 -5.096 1.00 0.00 141 ILE A N 3
ATOM 3422 C CA . ILE A 1 73 ? 3.566 1.152 -4.104 1.00 0.00 141 ILE A CA 3
ATOM 3423 C C . ILE A 1 73 ? 4.995 0.876 -3.560 1.00 0.00 141 ILE A C 3
ATOM 3424 O O . ILE A 1 73 ? 5.941 0.816 -4.345 1.00 0.00 141 ILE A O 3
ATOM 3440 N N . THR A 1 74 ? 5.177 0.669 -2.247 1.00 0.00 142 THR A N 3
ATOM 3441 C CA . THR A 1 74 ? 6.471 0.370 -1.580 1.00 0.00 142 THR A CA 3
ATOM 3442 C C . THR A 1 74 ? 6.358 -0.830 -0.626 1.00 0.00 142 THR A C 3
ATOM 3443 O O . THR A 1 74 ? 5.387 -0.941 0.121 1.00 0.00 142 THR A O 3
ATOM 3454 N N . LEU A 1 75 ? 7.369 -1.712 -0.629 1.00 0.00 143 LEU A N 3
ATOM 3455 C CA . LEU A 1 75 ? 7.423 -3.004 0.082 1.00 0.00 143 LEU A CA 3
ATOM 3456 C C . LEU A 1 75 ? 8.648 -3.065 1.020 1.00 0.00 143 LEU A C 3
ATOM 3457 O O . LEU A 1 75 ? 9.738 -3.430 0.571 1.00 0.00 143 LEU A O 3
ATOM 3473 N N . PRO A 1 76 ? 8.489 -2.676 2.301 1.00 0.00 144 PRO A N 3
ATOM 3474 C CA . PRO A 1 76 ? 9.566 -2.549 3.268 1.00 0.00 144 PRO A CA 3
ATOM 3475 C C . PRO A 1 76 ? 9.997 -3.904 3.880 1.00 0.00 144 PRO A C 3
ATOM 3476 O O . PRO A 1 76 ? 10.844 -4.595 3.317 1.00 0.00 144 PRO A O 3
ATOM 3487 N N . VAL A 1 77 ? 9.403 -4.284 5.020 1.00 0.00 145 VAL A N 3
ATOM 3488 C CA . VAL A 1 77 ? 9.514 -5.547 5.775 1.00 0.00 145 VAL A CA 3
ATOM 3489 C C . VAL A 1 77 ? 8.251 -5.723 6.639 1.00 0.00 145 VAL A C 3
ATOM 3490 O O . VAL A 1 77 ? 7.375 -4.866 6.658 1.00 0.00 145 VAL A O 3
ATOM 3503 N N . ASP A 1 78 ? 8.080 -6.861 7.301 1.00 0.00 146 ASP A N 3
ATOM 3504 C CA . ASP A 1 78 ? 7.063 -7.143 8.308 1.00 0.00 146 ASP A CA 3
ATOM 3505 C C . ASP A 1 78 ? 7.369 -6.548 9.693 1.00 0.00 146 ASP A C 3
ATOM 3506 O O . ASP A 1 78 ? 8.484 -6.079 9.935 1.00 0.00 146 ASP A O 3
ATOM 3515 N N . PRO A 1 79 ? 6.408 -6.639 10.632 1.00 0.00 147 PRO A N 3
ATOM 3516 C CA . PRO A 1 79 ? 6.583 -6.307 12.054 1.00 0.00 147 PRO A CA 3
ATOM 3517 C C . PRO A 1 79 ? 7.728 -7.021 12.821 1.00 0.00 147 PRO A C 3
ATOM 3518 O O . PRO A 1 79 ? 7.897 -6.764 14.014 1.00 0.00 147 PRO A O 3
ATOM 3529 N N . GLU A 1 80 ? 8.529 -7.892 12.187 1.00 0.00 148 GLU A N 3
ATOM 3530 C CA . GLU A 1 80 ? 9.712 -8.554 12.767 1.00 0.00 148 GLU A CA 3
ATOM 3531 C C . GLU A 1 80 ? 10.974 -8.348 11.897 1.00 0.00 148 GLU A C 3
ATOM 3532 O O . GLU A 1 80 ? 12.068 -8.790 12.256 1.00 0.00 148 GLU A O 3
ATOM 3544 N N . GLY A 1 81 ? 10.855 -7.632 10.771 1.00 0.00 149 GLY A N 3
ATOM 3545 C CA . GLY A 1 81 ? 11.993 -7.136 10.002 1.00 0.00 149 GLY A CA 3
ATOM 3546 C C . GLY A 1 81 ? 12.743 -8.180 9.162 1.00 0.00 149 GLY A C 3
ATOM 3547 O O . GLY A 1 81 ? 13.969 -8.078 9.052 1.00 0.00 149 GLY A O 3
ATOM 3551 N N . LYS A 1 82 ? 12.058 -9.179 8.578 1.00 0.00 150 LYS A N 3
ATOM 3552 C CA . LYS A 1 82 ? 12.668 -10.290 7.833 1.00 0.00 150 LYS A CA 3
ATOM 3553 C C . LYS A 1 82 ? 12.022 -10.504 6.458 1.00 0.00 150 LYS A C 3
ATOM 3554 O O . LYS A 1 82 ? 12.605 -11.196 5.621 1.00 0.00 150 LYS A O 3
ATOM 3573 N N . ILE A 1 83 ? 10.833 -9.929 6.226 1.00 0.00 151 ILE A N 3
ATOM 3574 C CA . ILE A 1 83 ? 10.004 -10.209 5.050 1.00 0.00 151 ILE A CA 3
ATOM 3575 C C . ILE A 1 83 ? 9.345 -8.970 4.424 1.00 0.00 151 ILE A C 3
ATOM 3576 O O . ILE A 1 83 ? 10.007 -8.307 3.631 1.00 0.00 151 ILE A O 3
ATOM 3592 N N . THR A 1 84 ? 8.073 -8.688 4.723 1.00 0.00 152 THR A N 3
ATOM 3593 C CA . THR A 1 84 ? 7.121 -7.757 4.061 1.00 0.00 152 THR A CA 3
ATOM 3594 C C . THR A 1 84 ? 5.701 -8.075 4.525 1.00 0.00 152 THR A C 3
ATOM 3595 O O . THR A 1 84 ? 4.944 -8.761 3.856 1.00 0.00 152 THR A O 3
ATOM 3606 N N . GLY A 1 85 ? 5.390 -7.611 5.734 1.00 0.00 153 GLY A N 3
ATOM 3607 C CA . GLY A 1 85 ? 4.114 -7.664 6.460 1.00 0.00 153 GLY A CA 3
ATOM 3608 C C . GLY A 1 85 ? 3.592 -6.301 6.922 1.00 0.00 153 GLY A C 3
ATOM 3609 O O . GLY A 1 85 ? 2.511 -6.198 7.497 1.00 0.00 153 GLY A O 3
ATOM 3613 N N . GLU A 1 86 ? 4.292 -5.242 6.539 1.00 0.00 154 GLU A N 3
ATOM 3614 C CA . GLU A 1 86 ? 3.710 -3.943 6.208 1.00 0.00 154 GLU A CA 3
ATOM 3615 C C . GLU A 1 86 ? 4.265 -3.481 4.852 1.00 0.00 154 GLU A C 3
ATOM 3616 O O . GLU A 1 86 ? 5.183 -4.096 4.303 1.00 0.00 154 GLU A O 3
ATOM 3628 N N . ALA A 1 87 ? 3.632 -2.458 4.283 1.00 0.00 155 ALA A N 3
ATOM 3629 C CA . ALA A 1 87 ? 3.822 -1.915 2.934 1.00 0.00 155 ALA A CA 3
ATOM 3630 C C . ALA A 1 87 ? 3.047 -0.618 2.809 1.00 0.00 155 ALA A C 3
ATOM 3631 O O . ALA A 1 87 ? 2.368 -0.213 3.745 1.00 0.00 155 ALA A O 3
ATOM 3638 N N . PHE A 1 88 ? 3.177 0.054 1.675 1.00 0.00 156 PHE A N 3
ATOM 3639 C CA . PHE A 1 88 ? 2.744 1.430 1.516 1.00 0.00 156 PHE A CA 3
ATOM 3640 C C . PHE A 1 88 ? 2.326 1.705 0.058 1.00 0.00 156 PHE A C 3
ATOM 3641 O O . PHE A 1 88 ? 2.817 1.032 -0.845 1.00 0.00 156 PHE A O 3
ATOM 3658 N N . VAL A 1 89 ? 1.451 2.686 -0.214 1.00 0.00 157 VAL A N 3
ATOM 3659 C CA . VAL A 1 89 ? 1.010 3.009 -1.596 1.00 0.00 157 VAL A CA 3
ATOM 3660 C C . VAL A 1 89 ? 0.470 4.420 -1.810 1.00 0.00 157 VAL A C 3
ATOM 3661 O O . VAL A 1 89 ? -0.466 4.812 -1.129 1.00 0.00 157 VAL A O 3
ATOM 3674 N N . GLN A 1 90 ? 1.008 5.144 -2.799 1.00 0.00 158 GLN A N 3
ATOM 3675 C CA . GLN A 1 90 ? 0.635 6.505 -3.213 1.00 0.00 158 GLN A CA 3
ATOM 3676 C C . GLN A 1 90 ? -0.320 6.483 -4.397 1.00 0.00 158 GLN A C 3
ATOM 3677 O O . GLN A 1 90 ? -0.134 5.732 -5.353 1.00 0.00 158 GLN A O 3
ATOM 3691 N N . PHE A 1 91 ? -1.308 7.367 -4.357 1.00 0.00 159 PHE A N 3
ATOM 3692 C CA . PHE A 1 91 ? -2.372 7.426 -5.351 1.00 0.00 159 PHE A CA 3
ATOM 3693 C C . PHE A 1 91 ? -2.187 8.641 -6.273 1.00 0.00 159 PHE A C 3
ATOM 3694 O O . PHE A 1 91 ? -1.216 9.380 -6.122 1.00 0.00 159 PHE A O 3
ATOM 3711 N N . ALA A 1 92 ? -3.088 8.904 -7.221 1.00 0.00 160 ALA A N 3
ATOM 3712 C CA . ALA A 1 92 ? -3.041 10.190 -7.937 1.00 0.00 160 ALA A CA 3
ATOM 3713 C C . ALA A 1 92 ? -3.502 11.375 -7.072 1.00 0.00 160 ALA A C 3
ATOM 3714 O O . ALA A 1 92 ? -3.361 12.530 -7.478 1.00 0.00 160 ALA A O 3
ATOM 3721 N N . SER A 1 93 ? -4.076 11.110 -5.892 1.00 0.00 161 SER A N 3
ATOM 3722 C CA . SER A 1 93 ? -4.585 12.129 -4.979 1.00 0.00 161 SER A CA 3
ATOM 3723 C C . SER A 1 93 ? -4.723 11.602 -3.551 1.00 0.00 161 SER A C 3
ATOM 3724 O O . SER A 1 93 ? -4.915 10.407 -3.335 1.00 0.00 161 SER A O 3
ATOM 3732 N N . GLN A 1 94 ? -4.722 12.501 -2.564 1.00 0.00 162 GLN A N 3
ATOM 3733 C CA . GLN A 1 94 ? -4.885 12.138 -1.151 1.00 0.00 162 GLN A CA 3
ATOM 3734 C C . GLN A 1 94 ? -6.335 11.721 -0.812 1.00 0.00 162 GLN A C 3
ATOM 3735 O O . GLN A 1 94 ? -6.586 11.079 0.207 1.00 0.00 162 GLN A O 3
ATOM 3749 N N . GLU A 1 95 ? -7.268 12.015 -1.725 1.00 0.00 163 GLU A N 3
ATOM 3750 C CA . GLU A 1 95 ? -8.664 11.563 -1.762 1.00 0.00 163 GLU A CA 3
ATOM 3751 C C . GLU A 1 95 ? -8.792 10.110 -2.200 1.00 0.00 163 GLU A C 3
ATOM 3752 O O . GLU A 1 95 ? -9.399 9.290 -1.519 1.00 0.00 163 GLU A O 3
ATOM 3764 N N . LEU A 1 96 ? -8.171 9.767 -3.328 1.00 0.00 164 LEU A N 3
ATOM 3765 C CA . LEU A 1 96 ? -8.053 8.396 -3.809 1.00 0.00 164 LEU A CA 3
ATOM 3766 C C . LEU A 1 96 ? -7.374 7.521 -2.762 1.00 0.00 164 LEU A C 3
ATOM 3767 O O . LEU A 1 96 ? -7.806 6.408 -2.476 1.00 0.00 164 LEU A O 3
ATOM 3783 N N . ALA A 1 97 ? -6.385 8.094 -2.090 1.00 0.00 165 ALA A N 3
ATOM 3784 C CA . ALA A 1 97 ? -5.696 7.426 -0.998 1.00 0.00 165 ALA A CA 3
ATOM 3785 C C . ALA A 1 97 ? -6.589 7.234 0.241 1.00 0.00 165 ALA A C 3
ATOM 3786 O O . ALA A 1 97 ? -6.283 6.411 1.084 1.00 0.00 165 ALA A O 3
ATOM 3793 N N . GLU A 1 98 ? -7.747 7.890 0.328 1.00 0.00 166 GLU A N 3
ATOM 3794 C CA . GLU A 1 98 ? -8.680 7.820 1.466 1.00 0.00 166 GLU A CA 3
ATOM 3795 C C . GLU A 1 98 ? -9.891 6.950 1.118 1.00 0.00 166 GLU A C 3
ATOM 3796 O O . GLU A 1 98 ? -10.458 6.278 1.978 1.00 0.00 166 GLU A O 3
ATOM 3808 N N . LYS A 1 99 ? -10.230 6.870 -0.174 1.00 0.00 167 LYS A N 3
ATOM 3809 C CA . LYS A 1 99 ? -11.144 5.873 -0.721 1.00 0.00 167 LYS A CA 3
ATOM 3810 C C . LYS A 1 99 ? -10.554 4.472 -0.493 1.00 0.00 167 LYS A C 3
ATOM 3811 O O . LYS A 1 99 ? -11.278 3.517 -0.219 1.00 0.00 167 LYS A O 3
ATOM 3830 N N . ALA A 1 100 ? -9.221 4.390 -0.514 1.00 0.00 168 ALA A N 3
ATOM 3831 C CA . ALA A 1 100 ? -8.427 3.229 -0.132 1.00 0.00 168 ALA A CA 3
ATOM 3832 C C . ALA A 1 100 ? -8.411 2.877 1.366 1.00 0.00 168 ALA A C 3
ATOM 3833 O O . ALA A 1 100 ? -8.680 1.730 1.714 1.00 0.00 168 ALA A O 3
ATOM 3840 N N . LEU A 1 101 ? -8.186 3.832 2.276 1.00 0.00 169 LEU A N 3
ATOM 3841 C CA . LEU A 1 101 ? -8.519 3.646 3.709 1.00 0.00 169 LEU A CA 3
ATOM 3842 C C . LEU A 1 101 ? -9.944 3.124 3.928 1.00 0.00 169 LEU A C 3
ATOM 3843 O O . LEU A 1 101 ? -10.195 2.319 4.824 1.00 0.00 169 LEU A O 3
ATOM 3859 N N . GLY A 1 102 ? -10.856 3.539 3.054 1.00 0.00 170 GLY A N 3
ATOM 3860 C CA . GLY A 1 102 ? -12.231 3.077 2.976 1.00 0.00 170 GLY A CA 3
ATOM 3861 C C . GLY A 1 102 ? -12.413 1.561 2.741 1.00 0.00 170 GLY A C 3
ATOM 3862 O O . GLY A 1 102 ? -13.487 1.035 3.039 1.00 0.00 170 GLY A O 3
ATOM 3866 N N . LYS A 1 103 ? -11.376 0.827 2.294 1.00 0.00 171 LYS A N 3
ATOM 3867 C CA . LYS A 1 103 ? -11.336 -0.654 2.301 1.00 0.00 171 LYS A CA 3
ATOM 3868 C C . LYS A 1 103 ? -11.411 -1.257 3.705 1.00 0.00 171 LYS A C 3
ATOM 3869 O O . LYS A 1 103 ? -12.019 -2.311 3.869 1.00 0.00 171 LYS A O 3
ATOM 3888 N N . HIS A 1 104 ? -10.836 -0.564 4.687 1.00 0.00 172 HIS A N 3
ATOM 3889 C CA . HIS A 1 104 ? -10.636 -0.849 6.126 1.00 0.00 172 HIS A CA 3
ATOM 3890 C C . HIS A 1 104 ? -10.121 -2.246 6.553 1.00 0.00 172 HIS A C 3
ATOM 3891 O O . HIS A 1 104 ? -9.199 -2.335 7.370 1.00 0.00 172 HIS A O 3
ATOM 3905 N N . LYS A 1 105 ? -10.678 -3.337 6.016 1.00 0.00 173 LYS A N 3
ATOM 3906 C CA . LYS A 1 105 ? -10.395 -4.742 6.341 1.00 0.00 173 LYS A CA 3
ATOM 3907 C C . LYS A 1 105 ? -10.503 -5.598 5.074 1.00 0.00 173 LYS A C 3
ATOM 3908 O O . LYS A 1 105 ? -11.566 -6.115 4.732 1.00 0.00 173 LYS A O 3
ATOM 3927 N N . GLU A 1 106 ? -9.372 -5.741 4.389 1.00 0.00 174 GLU A N 3
ATOM 3928 C CA . GLU A 1 106 ? -9.174 -6.647 3.247 1.00 0.00 174 GLU A CA 3
ATOM 3929 C C . GLU A 1 106 ? -7.889 -7.480 3.459 1.00 0.00 174 GLU A C 3
ATOM 3930 O O . GLU A 1 106 ? -7.448 -7.658 4.599 1.00 0.00 174 GLU A O 3
ATOM 3942 N N . ARG A 1 107 ? -7.317 -8.068 2.402 1.00 0.00 175 ARG A N 3
ATOM 3943 C CA . ARG A 1 107 ? -6.441 -9.239 2.479 1.00 0.00 175 ARG A CA 3
ATOM 3944 C C . ARG A 1 107 ? -5.294 -9.187 1.474 1.00 0.00 175 ARG A C 3
ATOM 3945 O O . ARG A 1 107 ? -5.437 -8.667 0.369 1.00 0.00 175 ARG A O 3
ATOM 3966 N N . ILE A 1 108 ? -4.187 -9.808 1.876 1.00 0.00 176 ILE A N 3
ATOM 3967 C CA . ILE A 1 108 ? -2.984 -10.116 1.097 1.00 0.00 176 ILE A CA 3
ATOM 3968 C C . ILE A 1 108 ? -2.528 -11.524 1.517 1.00 0.00 176 ILE A C 3
ATOM 3969 O O . ILE A 1 108 ? -2.487 -11.817 2.711 1.00 0.00 176 ILE A O 3
ATOM 3985 N N . GLY A 1 109 ? -2.210 -12.404 0.562 1.00 0.00 177 GLY A N 3
ATOM 3986 C CA . GLY A 1 109 ? -1.978 -13.840 0.749 1.00 0.00 177 GLY A CA 3
ATOM 3987 C C . GLY A 1 109 ? -3.091 -14.494 1.565 1.00 0.00 177 GLY A C 3
ATOM 3988 O O . GLY A 1 109 ? -4.271 -14.202 1.358 1.00 0.00 177 GLY A O 3
ATOM 3992 N N . HIS A 1 110 ? -2.742 -15.357 2.517 1.00 0.00 178 HIS A N 3
ATOM 3993 C CA . HIS A 1 110 ? -3.724 -15.939 3.437 1.00 0.00 178 HIS A CA 3
ATOM 3994 C C . HIS A 1 110 ? -4.247 -14.951 4.500 1.00 0.00 178 HIS A C 3
ATOM 3995 O O . HIS A 1 110 ? -5.109 -15.303 5.309 1.00 0.00 178 HIS A O 3
ATOM 4009 N N . ARG A 1 111 ? -3.662 -13.753 4.600 1.00 0.00 179 ARG A N 3
ATOM 4010 C CA . ARG A 1 111 ? -3.748 -12.882 5.767 1.00 0.00 179 ARG A CA 3
ATOM 4011 C C . ARG A 1 111 ? -4.517 -11.606 5.525 1.00 0.00 179 ARG A C 3
ATOM 4012 O O . ARG A 1 111 ? -5.063 -11.363 4.456 1.00 0.00 179 ARG A O 3
ATOM 4033 N N . TYR A 1 112 ? -4.594 -10.807 6.577 1.00 0.00 180 TYR A N 3
ATOM 4034 C CA . TYR A 1 112 ? -5.704 -9.913 6.838 1.00 0.00 180 TYR A CA 3
ATOM 4035 C C . TYR A 1 112 ? -5.145 -8.574 7.326 1.00 0.00 180 TYR A C 3
ATOM 4036 O O . TYR A 1 112 ? -4.382 -8.522 8.292 1.00 0.00 180 TYR A O 3
ATOM 4054 N N . ILE A 1 113 ? -5.416 -7.512 6.567 1.00 0.00 181 ILE A N 3
ATOM 4055 C CA . ILE A 1 113 ? -4.518 -6.361 6.425 1.00 0.00 181 ILE A CA 3
ATOM 4056 C C . ILE A 1 113 ? -5.229 -5.057 6.821 1.00 0.00 181 ILE A C 3
ATOM 4057 O O . ILE A 1 113 ? -6.378 -4.787 6.468 1.00 0.00 181 ILE A O 3
ATOM 4073 N N . GLU A 1 114 ? -4.504 -4.247 7.583 1.00 0.00 182 GLU A N 3
ATOM 4074 C CA . GLU A 1 114 ? -4.744 -2.854 7.975 1.00 0.00 182 GLU A CA 3
ATOM 4075 C C . GLU A 1 114 ? -4.620 -1.819 6.845 1.00 0.00 182 GLU A C 3
ATOM 4076 O O . GLU A 1 114 ? -3.956 -2.074 5.848 1.00 0.00 182 GLU A O 3
ATOM 4088 N N . VAL A 1 115 ? -5.137 -0.603 7.062 1.00 0.00 183 VAL A N 3
ATOM 4089 C CA . VAL A 1 115 ? -4.874 0.587 6.226 1.00 0.00 183 VAL A CA 3
ATOM 4090 C C . VAL A 1 115 ? -4.803 1.861 7.077 1.00 0.00 183 VAL A C 3
ATOM 4091 O O . VAL A 1 115 ? -5.689 2.115 7.895 1.00 0.00 183 VAL A O 3
ATOM 4104 N N . PHE A 1 116 ? -3.769 2.682 6.864 1.00 0.00 184 PHE A N 3
ATOM 4105 C CA . PHE A 1 116 ? -3.506 3.932 7.579 1.00 0.00 184 PHE A CA 3
ATOM 4106 C C . PHE A 1 116 ? -3.023 5.024 6.616 1.00 0.00 184 PHE A C 3
ATOM 4107 O O . PHE A 1 116 ? -2.334 4.735 5.636 1.00 0.00 184 PHE A O 3
ATOM 4124 N N . LYS A 1 117 ? -3.343 6.287 6.912 1.00 0.00 185 LYS A N 3
ATOM 4125 C CA . LYS A 1 117 ? -2.917 7.450 6.152 1.00 0.00 185 LYS A CA 3
ATOM 4126 C C . LYS A 1 117 ? -1.433 7.717 6.345 1.00 0.00 185 LYS A C 3
ATOM 4127 O O . LYS A 1 117 ? -0.914 7.697 7.465 1.00 0.00 185 LYS A O 3
ATOM 4146 N N . SER A 1 118 ? -0.788 7.986 5.224 1.00 0.00 186 SER A N 3
ATOM 4147 C CA . SER A 1 118 ? 0.670 7.934 5.093 1.00 0.00 186 SER A CA 3
ATOM 4148 C C . SER A 1 118 ? 1.172 8.990 4.099 1.00 0.00 186 SER A C 3
ATOM 4149 O O . SER A 1 118 ? 0.379 9.552 3.336 1.00 0.00 186 SER A O 3
ATOM 4157 N N . SER A 1 119 ? 2.488 9.244 4.056 1.00 0.00 187 SER A N 3
ATOM 4158 C CA . SER A 1 119 ? 3.133 10.085 3.020 1.00 0.00 187 SER A CA 3
ATOM 4159 C C . SER A 1 119 ? 4.613 9.723 2.810 1.00 0.00 187 SER A C 3
ATOM 4160 O O . SER A 1 119 ? 5.230 9.206 3.736 1.00 0.00 187 SER A O 3
ATOM 4168 N N . GLN A 1 120 ? 5.164 10.033 1.621 1.00 0.00 188 GLN A N 3
ATOM 4169 C CA . GLN A 1 120 ? 6.523 9.878 1.025 1.00 0.00 188 GLN A CA 3
ATOM 4170 C C . GLN A 1 120 ? 7.797 9.968 1.901 1.00 0.00 188 GLN A C 3
ATOM 4171 O O . GLN A 1 120 ? 8.910 9.812 1.408 1.00 0.00 188 GLN A O 3
ATOM 4185 N N . GLU A 1 121 ? 7.678 10.131 3.207 1.00 0.00 189 GLU A N 3
ATOM 4186 C CA . GLU A 1 121 ? 8.788 10.103 4.150 1.00 0.00 189 GLU A CA 3
ATOM 4187 C C . GLU A 1 121 ? 8.525 9.173 5.353 1.00 0.00 189 GLU A C 3
ATOM 4188 O O . GLU A 1 121 ? 9.465 8.621 5.924 1.00 0.00 189 GLU A O 3
ATOM 4200 N N . GLU A 1 122 ? 7.261 8.908 5.698 1.00 0.00 190 GLU A N 3
ATOM 4201 C CA . GLU A 1 122 ? 6.854 7.960 6.743 1.00 0.00 190 GLU A CA 3
ATOM 4202 C C . GLU A 1 122 ? 6.864 6.525 6.180 1.00 0.00 190 GLU A C 3
ATOM 4203 O O . GLU A 1 122 ? 6.741 5.538 6.907 1.00 0.00 190 GLU A O 3
ATOM 4215 N N . VAL A 1 123 ? 7.080 6.438 4.865 1.00 0.00 191 VAL A N 3
ATOM 4216 C CA . VAL A 1 123 ? 6.993 5.266 4.007 1.00 0.00 191 VAL A CA 3
ATOM 4217 C C . VAL A 1 123 ? 8.347 4.680 3.628 1.00 0.00 191 VAL A C 3
ATOM 4218 O O . VAL A 1 123 ? 8.463 3.502 3.287 1.00 0.00 191 VAL A O 3
ATOM 4231 N N . ARG A 1 124 ? 9.388 5.510 3.714 1.00 0.00 192 ARG A N 3
ATOM 4232 C CA . ARG A 1 124 ? 10.780 5.147 3.493 1.00 0.00 192 ARG A CA 3
ATOM 4233 C C . ARG A 1 124 ? 11.339 4.428 4.728 1.00 0.00 192 ARG A C 3
ATOM 4234 O O . ARG A 1 124 ? 12.137 4.989 5.481 1.00 0.00 192 ARG A O 3
ATOM 4255 N N . SER A 1 125 ? 10.894 3.193 4.968 1.00 0.00 193 SER A N 3
ATOM 4256 C CA . SER A 1 125 ? 11.467 2.351 6.031 1.00 0.00 193 SER A CA 3
ATOM 4257 C C . SER A 1 125 ? 12.957 2.045 5.783 1.00 0.00 193 SER A C 3
ATOM 4258 O O . SER A 1 125 ? 13.673 1.639 6.702 1.00 0.00 193 SER A O 3
ATOM 4266 N N . TYR A 1 126 ? 13.424 2.244 4.541 1.00 0.00 194 TYR A N 3
ATOM 4267 C CA . TYR A 1 126 ? 14.738 1.897 4.026 1.00 0.00 194 TYR A CA 3
ATOM 4268 C C . TYR A 1 126 ? 15.321 2.908 3.013 1.00 0.00 194 TYR A C 3
ATOM 4269 O O . TYR A 1 126 ? 16.485 2.720 2.588 1.00 0.00 194 TYR A O 3
ATOM 4288 N N . ASN A 1 35 ? 4.070 13.981 5.798 1.00 0.00 103 ASN A N 4
ATOM 4289 C CA . ASN A 1 35 ? 4.007 14.533 7.167 1.00 0.00 103 ASN A CA 4
ATOM 4290 C C . ASN A 1 35 ? 2.562 14.467 7.647 1.00 0.00 103 ASN A C 4
ATOM 4291 O O . ASN A 1 35 ? 1.678 14.972 6.956 1.00 0.00 103 ASN A O 4
ATOM 4302 N N . SER A 1 36 ? 2.318 13.784 8.770 1.00 0.00 104 SER A N 4
ATOM 4303 C CA . SER A 1 36 ? 1.047 13.111 9.091 1.00 0.00 104 SER A CA 4
ATOM 4304 C C . SER A 1 36 ? -0.230 13.957 8.896 1.00 0.00 104 SER A C 4
ATOM 4305 O O . SER A 1 36 ? -0.554 14.796 9.737 1.00 0.00 104 SER A O 4
ATOM 4313 N N . ALA A 1 37 ? -1.008 13.771 7.823 1.00 0.00 105 ALA A N 4
ATOM 4314 C CA . ALA A 1 37 ? -0.752 12.895 6.666 1.00 0.00 105 ALA A CA 4
ATOM 4315 C C . ALA A 1 37 ? -1.404 13.418 5.359 1.00 0.00 105 ALA A C 4
ATOM 4316 O O . ALA A 1 37 ? -1.643 12.646 4.430 1.00 0.00 105 ALA A O 4
ATOM 4323 N N . ASP A 1 38 ? -1.753 14.713 5.293 1.00 0.00 106 ASP A N 4
ATOM 4324 C CA . ASP A 1 38 ? -2.665 15.281 4.285 1.00 0.00 106 ASP A CA 4
ATOM 4325 C C . ASP A 1 38 ? -2.260 16.688 3.801 1.00 0.00 106 ASP A C 4
ATOM 4326 O O . ASP A 1 38 ? -2.758 17.708 4.283 1.00 0.00 106 ASP A O 4
ATOM 4335 N N . SER A 1 39 ? -1.345 16.729 2.826 1.00 0.00 107 SER A N 4
ATOM 4336 C CA . SER A 1 39 ? -0.943 17.925 2.065 1.00 0.00 107 SER A CA 4
ATOM 4337 C C . SER A 1 39 ? -0.153 17.514 0.824 1.00 0.00 107 SER A C 4
ATOM 4338 O O . SER A 1 39 ? 1.001 17.101 0.938 1.00 0.00 107 SER A O 4
ATOM 4346 N N . ALA A 1 40 ? -0.708 17.587 -0.386 1.00 0.00 108 ALA A N 4
ATOM 4347 C CA . ALA A 1 40 ? -2.095 17.902 -0.783 1.00 0.00 108 ALA A CA 4
ATOM 4348 C C . ALA A 1 40 ? -2.581 17.088 -2.002 1.00 0.00 108 ALA A C 4
ATOM 4349 O O . ALA A 1 40 ? -3.769 17.089 -2.332 1.00 0.00 108 ALA A O 4
ATOM 4356 N N . ASN A 1 41 ? -1.661 16.380 -2.654 1.00 0.00 109 ASN A N 4
ATOM 4357 C CA . ASN A 1 41 ? -1.882 15.455 -3.772 1.00 0.00 109 ASN A CA 4
ATOM 4358 C C . ASN A 1 41 ? -1.028 14.182 -3.576 1.00 0.00 109 ASN A C 4
ATOM 4359 O O . ASN A 1 41 ? -0.670 13.487 -4.524 1.00 0.00 109 ASN A O 4
ATOM 4370 N N . ASP A 1 42 ? -0.683 13.895 -2.318 1.00 0.00 110 ASP A N 4
ATOM 4371 C CA . ASP A 1 42 ? 0.476 13.101 -1.902 1.00 0.00 110 ASP A CA 4
ATOM 4372 C C . ASP A 1 42 ? 0.058 12.118 -0.793 1.00 0.00 110 ASP A C 4
ATOM 4373 O O . ASP A 1 42 ? 0.732 11.936 0.227 1.00 0.00 110 ASP A O 4
ATOM 4382 N N . GLY A 1 43 ? -1.119 11.518 -0.998 1.00 0.00 111 GLY A N 4
ATOM 4383 C CA . GLY A 1 43 ? -1.704 10.521 -0.113 1.00 0.00 111 GLY A CA 4
ATOM 4384 C C . GLY A 1 43 ? -1.084 9.163 -0.363 1.00 0.00 111 GLY A C 4
ATOM 4385 O O . GLY A 1 43 ? -1.294 8.556 -1.418 1.00 0.00 111 GLY A O 4
ATOM 4389 N N . PHE A 1 44 ? -0.352 8.686 0.637 1.00 0.00 112 PHE A N 4
ATOM 4390 C CA . PHE A 1 44 ? 0.202 7.358 0.675 1.00 0.00 112 PHE A CA 4
ATOM 4391 C C . PHE A 1 44 ? -0.635 6.596 1.681 1.00 0.00 112 PHE A C 4
ATOM 4392 O O . PHE A 1 44 ? -1.312 7.182 2.538 1.00 0.00 112 PHE A O 4
ATOM 4409 N N . VAL A 1 45 ? -0.543 5.279 1.617 1.00 0.00 113 VAL A N 4
ATOM 4410 C CA . VAL A 1 45 ? -1.378 4.435 2.446 1.00 0.00 113 VAL A CA 4
ATOM 4411 C C . VAL A 1 45 ? -0.637 3.192 2.867 1.00 0.00 113 VAL A C 4
ATOM 4412 O O . VAL A 1 45 ? -0.199 2.419 2.023 1.00 0.00 113 VAL A O 4
ATOM 4425 N N . ARG A 1 46 ? -0.479 3.021 4.176 1.00 0.00 114 ARG A N 4
ATOM 4426 C CA . ARG A 1 46 ? 0.331 1.982 4.793 1.00 0.00 114 ARG A CA 4
ATOM 4427 C C . ARG A 1 46 ? -0.530 0.801 5.180 1.00 0.00 114 ARG A C 4
ATOM 4428 O O . ARG A 1 46 ? -1.456 0.916 5.981 1.00 0.00 114 ARG A O 4
ATOM 4449 N N . LEU A 1 47 ? -0.175 -0.334 4.613 1.00 0.00 115 LEU A N 4
ATOM 4450 C CA . LEU A 1 47 ? -0.503 -1.646 5.117 1.00 0.00 115 LEU A CA 4
ATOM 4451 C C . LEU A 1 47 ? 0.313 -1.947 6.354 1.00 0.00 115 LEU A C 4
ATOM 4452 O O . LEU A 1 47 ? 1.504 -1.656 6.399 1.00 0.00 115 LEU A O 4
ATOM 4468 N N . ARG A 1 48 ? -0.299 -2.683 7.270 1.00 0.00 116 ARG A N 4
ATOM 4469 C CA . ARG A 1 48 ? 0.397 -3.719 8.025 1.00 0.00 116 ARG A CA 4
ATOM 4470 C C . ARG A 1 48 ? -0.543 -4.912 8.131 1.00 0.00 116 ARG A C 4
ATOM 4471 O O . ARG A 1 48 ? -1.751 -4.746 8.268 1.00 0.00 116 ARG A O 4
ATOM 4492 N N . GLY A 1 49 ? -0.013 -6.113 8.006 1.00 0.00 117 GLY A N 4
ATOM 4493 C CA . GLY A 1 49 ? -0.815 -7.335 8.173 1.00 0.00 117 GLY A CA 4
ATOM 4494 C C . GLY A 1 49 ? -0.344 -8.531 7.330 1.00 0.00 117 GLY A C 4
ATOM 4495 O O . GLY A 1 49 ? -1.026 -9.553 7.252 1.00 0.00 117 GLY A O 4
ATOM 4499 N N . LEU A 1 50 ? 0.741 -8.335 6.575 1.00 0.00 118 LEU A N 4
ATOM 4500 C CA . LEU A 1 50 ? 1.048 -9.052 5.343 1.00 0.00 118 LEU A CA 4
ATOM 4501 C C . LEU A 1 50 ? 1.399 -10.541 5.572 1.00 0.00 118 LEU A C 4
ATOM 4502 O O . LEU A 1 50 ? 1.946 -10.910 6.617 1.00 0.00 118 LEU A O 4
ATOM 4518 N N . PRO A 1 51 ? 1.134 -11.385 4.563 1.00 0.00 119 PRO A N 4
ATOM 4519 C CA . PRO A 1 51 ? 1.522 -12.794 4.504 1.00 0.00 119 PRO A CA 4
ATOM 4520 C C . PRO A 1 51 ? 3.009 -12.967 4.195 1.00 0.00 119 PRO A C 4
ATOM 4521 O O . PRO A 1 51 ? 3.704 -12.045 3.758 1.00 0.00 119 PRO A O 4
ATOM 4532 N N . PHE A 1 52 ? 3.490 -14.194 4.372 1.00 0.00 120 PHE A N 4
ATOM 4533 C CA . PHE A 1 52 ? 4.850 -14.559 4.000 1.00 0.00 120 PHE A CA 4
ATOM 4534 C C . PHE A 1 52 ? 5.025 -14.546 2.470 1.00 0.00 120 PHE A C 4
ATOM 4535 O O . PHE A 1 52 ? 4.225 -15.136 1.740 1.00 0.00 120 PHE A O 4
ATOM 4552 N N . GLY A 1 53 ? 6.057 -13.849 1.980 1.00 0.00 121 GLY A N 4
ATOM 4553 C CA . GLY A 1 53 ? 6.271 -13.614 0.547 1.00 0.00 121 GLY A CA 4
ATOM 4554 C C . GLY A 1 53 ? 5.277 -12.627 -0.093 1.00 0.00 121 GLY A C 4
ATOM 4555 O O . GLY A 1 53 ? 5.020 -12.731 -1.296 1.00 0.00 121 GLY A O 4
ATOM 4559 N N . CYS A 1 54 ? 4.695 -11.706 0.689 1.00 0.00 122 CYS A N 4
ATOM 4560 C CA . CYS A 1 54 ? 3.763 -10.677 0.187 1.00 0.00 122 CYS A CA 4
ATOM 4561 C C . CYS A 1 54 ? 4.335 -9.851 -0.994 1.00 0.00 122 CYS A C 4
ATOM 4562 O O . CYS A 1 54 ? 5.555 -9.653 -1.064 1.00 0.00 122 CYS A O 4
ATOM 4570 N N . THR A 1 55 ? 3.498 -9.340 -1.921 1.00 0.00 123 THR A N 4
ATOM 4571 C CA . THR A 1 55 ? 3.985 -8.605 -3.096 1.00 0.00 123 THR A CA 4
ATOM 4572 C C . THR A 1 55 ? 3.036 -7.494 -3.556 1.00 0.00 123 THR A C 4
ATOM 4573 O O . THR A 1 55 ? 1.833 -7.492 -3.269 1.00 0.00 123 THR A O 4
ATOM 4584 N N . LYS A 1 56 ? 3.583 -6.549 -4.328 1.00 0.00 124 LYS A N 4
ATOM 4585 C CA . LYS A 1 56 ? 2.877 -5.483 -5.034 1.00 0.00 124 LYS A CA 4
ATOM 4586 C C . LYS A 1 56 ? 1.566 -5.887 -5.646 1.00 0.00 124 LYS A C 4
ATOM 4587 O O . LYS A 1 56 ? 0.618 -5.168 -5.441 1.00 0.00 124 LYS A O 4
ATOM 4606 N N . GLU A 1 57 ? 1.471 -6.993 -6.363 1.00 0.00 125 GLU A N 4
ATOM 4607 C CA . GLU A 1 57 ? 0.261 -7.429 -7.066 1.00 0.00 125 GLU A CA 4
ATOM 4608 C C . GLU A 1 57 ? -0.887 -7.788 -6.109 1.00 0.00 125 GLU A C 4
ATOM 4609 O O . GLU A 1 57 ? -2.059 -7.768 -6.486 1.00 0.00 125 GLU A O 4
ATOM 4621 N N . GLU A 1 58 ? -0.592 -8.061 -4.839 1.00 0.00 126 GLU A N 4
ATOM 4622 C CA . GLU A 1 58 ? -1.611 -8.238 -3.822 1.00 0.00 126 GLU A CA 4
ATOM 4623 C C . GLU A 1 58 ? -2.073 -6.868 -3.307 1.00 0.00 126 GLU A C 4
ATOM 4624 O O . GLU A 1 58 ? -3.243 -6.678 -2.980 1.00 0.00 126 GLU A O 4
ATOM 4636 N N . ILE A 1 59 ? -1.190 -5.866 -3.332 1.00 0.00 127 ILE A N 4
ATOM 4637 C CA . ILE A 1 59 ? -1.568 -4.449 -3.154 1.00 0.00 127 ILE A CA 4
ATOM 4638 C C . ILE A 1 59 ? -2.352 -3.923 -4.367 1.00 0.00 127 ILE A C 4
ATOM 4639 O O . ILE A 1 59 ? -3.382 -3.269 -4.209 1.00 0.00 127 ILE A O 4
ATOM 4655 N N . VAL A 1 60 ? -1.925 -4.274 -5.583 1.00 0.00 128 VAL A N 4
ATOM 4656 C CA . VAL A 1 60 ? -2.632 -4.051 -6.844 1.00 0.00 128 VAL A CA 4
ATOM 4657 C C . VAL A 1 60 ? -3.990 -4.768 -6.940 1.00 0.00 128 VAL A C 4
ATOM 4658 O O . VAL A 1 60 ? -4.790 -4.390 -7.794 1.00 0.00 128 VAL A O 4
ATOM 4671 N N . GLN A 1 61 ? -4.314 -5.718 -6.043 1.00 0.00 129 GLN A N 4
ATOM 4672 C CA . GLN A 1 61 ? -5.699 -6.207 -5.849 1.00 0.00 129 GLN A CA 4
ATOM 4673 C C . GLN A 1 61 ? -6.418 -5.608 -4.634 1.00 0.00 129 GLN A C 4
ATOM 4674 O O . GLN A 1 61 ? -7.648 -5.530 -4.623 1.00 0.00 129 GLN A O 4
ATOM 4688 N N . PHE A 1 62 ? -5.661 -5.107 -3.660 1.00 0.00 130 PHE A N 4
ATOM 4689 C CA . PHE A 1 62 ? -6.177 -4.314 -2.537 1.00 0.00 130 PHE A CA 4
ATOM 4690 C C . PHE A 1 62 ? -6.835 -3.033 -3.054 1.00 0.00 130 PHE A C 4
ATOM 4691 O O . PHE A 1 62 ? -7.986 -2.729 -2.744 1.00 0.00 130 PHE A O 4
ATOM 4708 N N . PHE A 1 63 ? -6.113 -2.332 -3.932 1.00 0.00 131 PHE A N 4
ATOM 4709 C CA . PHE A 1 63 ? -6.539 -1.090 -4.569 1.00 0.00 131 PHE A CA 4
ATOM 4710 C C . PHE A 1 63 ? -6.566 -1.189 -6.102 1.00 0.00 131 PHE A C 4
ATOM 4711 O O . PHE A 1 63 ? -6.385 -0.191 -6.799 1.00 0.00 131 PHE A O 4
ATOM 4728 N N . SER A 1 64 ? -6.921 -2.370 -6.632 1.00 0.00 132 SER A N 4
ATOM 4729 C CA . SER A 1 64 ? -7.484 -2.509 -7.987 1.00 0.00 132 SER A CA 4
ATOM 4730 C C . SER A 1 64 ? -8.658 -1.547 -8.242 1.00 0.00 132 SER A C 4
ATOM 4731 O O . SER A 1 64 ? -8.953 -1.185 -9.383 1.00 0.00 132 SER A O 4
ATOM 4739 N N . GLY A 1 65 ? -9.307 -1.109 -7.158 1.00 0.00 133 GLY A N 4
ATOM 4740 C CA . GLY A 1 65 ? -10.365 -0.107 -7.136 1.00 0.00 133 GLY A CA 4
ATOM 4741 C C . GLY A 1 65 ? -9.993 1.278 -7.691 1.00 0.00 133 GLY A C 4
ATOM 4742 O O . GLY A 1 65 ? -10.871 1.984 -8.193 1.00 0.00 133 GLY A O 4
ATOM 4746 N N . LEU A 1 66 ? -8.725 1.696 -7.560 1.00 0.00 134 LEU A N 4
ATOM 4747 C CA . LEU A 1 66 ? -8.326 3.112 -7.530 1.00 0.00 134 LEU A CA 4
ATOM 4748 C C . LEU A 1 66 ? -7.045 3.412 -8.344 1.00 0.00 134 LEU A C 4
ATOM 4749 O O . LEU A 1 66 ? -6.256 2.519 -8.655 1.00 0.00 134 LEU A O 4
ATOM 4765 N N . GLU A 1 67 ? -6.830 4.688 -8.687 1.00 0.00 135 GLU A N 4
ATOM 4766 C CA . GLU A 1 67 ? -5.669 5.177 -9.447 1.00 0.00 135 GLU A CA 4
ATOM 4767 C C . GLU A 1 67 ? -4.432 5.432 -8.560 1.00 0.00 135 GLU A C 4
ATOM 4768 O O . GLU A 1 67 ? -4.547 5.915 -7.434 1.00 0.00 135 GLU A O 4
ATOM 4780 N N . ILE A 1 68 ? -3.240 5.141 -9.085 1.00 0.00 136 ILE A N 4
ATOM 4781 C CA . ILE A 1 68 ? -1.939 5.084 -8.387 1.00 0.00 136 ILE A CA 4
ATOM 4782 C C . ILE A 1 68 ? -0.858 5.561 -9.377 1.00 0.00 136 ILE A C 4
ATOM 4783 O O . ILE A 1 68 ? -0.855 5.139 -10.536 1.00 0.00 136 ILE A O 4
ATOM 4799 N N . VAL A 1 69 ? 0.074 6.419 -8.943 1.00 0.00 137 VAL A N 4
ATOM 4800 C CA . VAL A 1 69 ? 1.246 6.805 -9.774 1.00 0.00 137 VAL A CA 4
ATOM 4801 C C . VAL A 1 69 ? 2.115 5.577 -10.134 1.00 0.00 137 VAL A C 4
ATOM 4802 O O . VAL A 1 69 ? 2.101 4.593 -9.392 1.00 0.00 137 VAL A O 4
ATOM 4815 N N . PRO A 1 70 ? 2.892 5.571 -11.239 1.00 0.00 138 PRO A N 4
ATOM 4816 C CA . PRO A 1 70 ? 3.439 4.326 -11.811 1.00 0.00 138 PRO A CA 4
ATOM 4817 C C . PRO A 1 70 ? 4.524 3.602 -10.985 1.00 0.00 138 PRO A C 4
ATOM 4818 O O . PRO A 1 70 ? 4.972 2.518 -11.364 1.00 0.00 138 PRO A O 4
ATOM 4829 N N . ASN A 1 71 ? 4.917 4.163 -9.838 1.00 0.00 139 ASN A N 4
ATOM 4830 C CA . ASN A 1 71 ? 5.816 3.565 -8.841 1.00 0.00 139 ASN A CA 4
ATOM 4831 C C . ASN A 1 71 ? 5.256 3.723 -7.408 1.00 0.00 139 ASN A C 4
ATOM 4832 O O . ASN A 1 71 ? 6.005 3.631 -6.434 1.00 0.00 139 ASN A O 4
ATOM 4843 N N . GLY A 1 72 ? 3.955 4.019 -7.263 1.00 0.00 140 GLY A N 4
ATOM 4844 C CA . GLY A 1 72 ? 3.357 4.486 -6.004 1.00 0.00 140 GLY A CA 4
ATOM 4845 C C . GLY A 1 72 ? 3.450 3.489 -4.849 1.00 0.00 140 GLY A C 4
ATOM 4846 O O . GLY A 1 72 ? 3.498 3.879 -3.685 1.00 0.00 140 GLY A O 4
ATOM 4850 N N . ILE A 1 73 ? 3.466 2.200 -5.176 1.00 0.00 141 ILE A N 4
ATOM 4851 C CA . ILE A 1 73 ? 3.389 1.071 -4.232 1.00 0.00 141 ILE A CA 4
ATOM 4852 C C . ILE A 1 73 ? 4.815 0.749 -3.728 1.00 0.00 141 ILE A C 4
ATOM 4853 O O . ILE A 1 73 ? 5.720 0.559 -4.544 1.00 0.00 141 ILE A O 4
ATOM 4869 N N . THR A 1 74 ? 5.027 0.647 -2.414 1.00 0.00 142 THR A N 4
ATOM 4870 C CA . THR A 1 74 ? 6.322 0.377 -1.756 1.00 0.00 142 THR A CA 4
ATOM 4871 C C . THR A 1 74 ? 6.264 -0.900 -0.904 1.00 0.00 142 THR A C 4
ATOM 4872 O O . THR A 1 74 ? 5.367 -1.045 -0.076 1.00 0.00 142 THR A O 4
ATOM 4883 N N . LEU A 1 75 ? 7.249 -1.797 -1.064 1.00 0.00 143 LEU A N 4
ATOM 4884 C CA . LEU A 1 75 ? 7.425 -3.069 -0.333 1.00 0.00 143 LEU A CA 4
ATOM 4885 C C . LEU A 1 75 ? 8.773 -3.069 0.413 1.00 0.00 143 LEU A C 4
ATOM 4886 O O . LEU A 1 75 ? 9.801 -3.423 -0.177 1.00 0.00 143 LEU A O 4
ATOM 4902 N N . PRO A 1 76 ? 8.790 -2.637 1.688 1.00 0.00 144 PRO A N 4
AT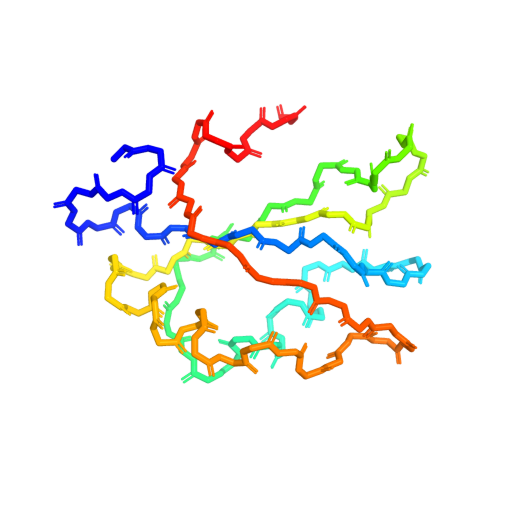OM 4903 C CA . PRO A 1 76 ? 9.997 -2.559 2.487 1.00 0.00 144 PRO A CA 4
ATOM 4904 C C . PRO A 1 76 ? 10.301 -3.879 3.225 1.00 0.00 144 PRO A C 4
ATOM 4905 O O . PRO A 1 76 ? 11.034 -4.713 2.698 1.00 0.00 144 PRO A O 4
ATOM 4916 N N . VAL A 1 77 ? 9.733 -4.069 4.426 1.00 0.00 145 VAL A N 4
ATOM 4917 C CA . VAL A 1 77 ? 9.911 -5.209 5.350 1.00 0.00 145 VAL A CA 4
ATOM 4918 C C . VAL A 1 77 ? 8.744 -5.294 6.350 1.00 0.00 145 VAL A C 4
ATOM 4919 O O . VAL A 1 77 ? 7.862 -4.444 6.379 1.00 0.00 145 VAL A O 4
ATOM 4932 N N . ASP A 1 78 ? 8.684 -6.361 7.145 1.00 0.00 146 ASP A N 4
ATOM 4933 C CA . ASP A 1 78 ? 7.836 -6.527 8.321 1.00 0.00 146 ASP A CA 4
ATOM 4934 C C . ASP A 1 78 ? 8.385 -5.803 9.568 1.00 0.00 146 ASP A C 4
ATOM 4935 O O . ASP A 1 78 ? 9.509 -5.291 9.544 1.00 0.00 146 ASP A O 4
ATOM 4944 N N . PRO A 1 79 ? 7.627 -5.795 10.680 1.00 0.00 147 PRO A N 4
ATOM 4945 C CA . PRO A 1 79 ? 8.029 -5.209 11.967 1.00 0.00 147 PRO A CA 4
ATOM 4946 C C . PRO A 1 79 ? 9.347 -5.715 12.603 1.00 0.00 147 PRO A C 4
ATOM 4947 O O . PRO A 1 79 ? 9.774 -5.155 13.614 1.00 0.00 147 PRO A O 4
ATOM 4958 N N . GLU A 1 80 ? 10.015 -6.741 12.056 1.00 0.00 148 GLU A N 4
ATOM 4959 C CA . GLU A 1 80 ? 11.268 -7.314 12.541 1.00 0.00 148 GLU A CA 4
ATOM 4960 C C . GLU A 1 80 ? 12.413 -7.114 11.532 1.00 0.00 148 GLU A C 4
ATOM 4961 O O . GLU A 1 80 ? 13.585 -7.282 11.883 1.00 0.00 148 GLU A O 4
ATOM 4973 N N . GLY A 1 81 ? 12.091 -6.741 10.287 1.00 0.00 149 GLY A N 4
ATOM 4974 C CA . GLY A 1 81 ? 13.075 -6.398 9.272 1.00 0.00 149 GLY A CA 4
ATOM 4975 C C . GLY A 1 81 ? 13.670 -7.590 8.513 1.00 0.00 149 GLY A C 4
ATOM 4976 O O . GLY A 1 81 ? 14.866 -7.554 8.210 1.00 0.00 149 GLY A O 4
ATOM 4980 N N . LYS A 1 82 ? 12.889 -8.642 8.205 1.00 0.00 150 LYS A N 4
ATOM 4981 C CA . LYS A 1 82 ? 13.366 -9.849 7.513 1.00 0.00 150 LYS A CA 4
ATOM 4982 C C . LYS A 1 82 ? 12.550 -10.156 6.251 1.00 0.00 150 LYS A C 4
ATOM 4983 O O . LYS A 1 82 ? 13.011 -10.939 5.419 1.00 0.00 150 LYS A O 4
ATOM 5002 N N . ILE A 1 83 ? 11.355 -9.560 6.112 1.00 0.00 151 ILE A N 4
ATOM 5003 C CA . ILE A 1 83 ? 10.390 -9.927 5.067 1.00 0.00 151 ILE A CA 4
ATOM 5004 C C . ILE A 1 83 ? 9.631 -8.755 4.422 1.00 0.00 151 ILE A C 4
ATOM 5005 O O . ILE A 1 83 ? 10.180 -8.134 3.516 1.00 0.00 151 ILE A O 4
ATOM 5021 N N . THR A 1 84 ? 8.379 -8.503 4.819 1.00 0.00 152 THR A N 4
ATOM 5022 C CA . THR A 1 84 ? 7.326 -7.659 4.206 1.00 0.00 152 THR A CA 4
ATOM 5023 C C . THR A 1 84 ? 5.998 -8.002 4.879 1.00 0.00 152 THR A C 4
ATOM 5024 O O . THR A 1 84 ? 5.239 -8.844 4.415 1.00 0.00 152 THR A O 4
ATOM 5035 N N . GLY A 1 85 ? 5.783 -7.357 6.027 1.00 0.00 153 GLY A N 4
ATOM 5036 C CA . GLY A 1 85 ? 4.621 -7.358 6.928 1.00 0.00 153 GLY A CA 4
ATOM 5037 C C . GLY A 1 85 ? 3.894 -6.025 6.984 1.00 0.00 153 GLY A C 4
ATOM 5038 O O . GLY A 1 85 ? 2.737 -5.971 7.385 1.00 0.00 153 GLY A O 4
ATOM 5042 N N . GLU A 1 86 ? 4.563 -4.976 6.511 1.00 0.00 154 GLU A N 4
ATOM 5043 C CA . GLU A 1 86 ? 3.970 -3.719 6.058 1.00 0.00 154 GLU A CA 4
ATOM 5044 C C . GLU A 1 86 ? 4.509 -3.351 4.672 1.00 0.00 154 GLU A C 4
ATOM 5045 O O . GLU A 1 86 ? 5.485 -3.917 4.178 1.00 0.00 154 GLU A O 4
ATOM 5057 N N . ALA A 1 87 ? 3.794 -2.428 4.045 1.00 0.00 155 ALA A N 4
ATOM 5058 C CA . ALA A 1 87 ? 3.940 -1.912 2.690 1.00 0.00 155 ALA A CA 4
ATOM 5059 C C . ALA A 1 87 ? 3.094 -0.658 2.594 1.00 0.00 155 ALA A C 4
ATOM 5060 O O . ALA A 1 87 ? 2.366 -0.310 3.521 1.00 0.00 155 ALA A O 4
ATOM 5067 N N . PHE A 1 88 ? 3.209 0.038 1.477 1.00 0.00 156 PHE A N 4
ATOM 5068 C CA . PHE A 1 88 ? 2.684 1.380 1.349 1.00 0.00 156 PHE A CA 4
ATOM 5069 C C . PHE A 1 88 ? 2.257 1.653 -0.099 1.00 0.00 156 PHE A C 4
ATOM 5070 O O . PHE A 1 88 ? 2.669 0.933 -1.004 1.00 0.00 156 PHE A O 4
ATOM 5087 N N . VAL A 1 89 ? 1.442 2.681 -0.347 1.00 0.00 157 VAL A N 4
ATOM 5088 C CA . VAL A 1 89 ? 0.954 3.015 -1.702 1.00 0.00 157 VAL A CA 4
ATOM 5089 C C . VAL A 1 89 ? 0.513 4.466 -1.857 1.00 0.00 157 VAL A C 4
ATOM 5090 O O . VAL A 1 89 ? -0.412 4.896 -1.182 1.00 0.00 157 VAL A O 4
ATOM 5103 N N . GLN A 1 90 ? 1.153 5.193 -2.778 1.00 0.00 158 GLN A N 4
ATOM 5104 C CA . GLN A 1 90 ? 0.814 6.551 -3.219 1.00 0.00 158 GLN A CA 4
ATOM 5105 C C . GLN A 1 90 ? -0.133 6.459 -4.394 1.00 0.00 158 GLN A C 4
ATOM 5106 O O . GLN A 1 90 ? 0.172 5.832 -5.409 1.00 0.00 158 GLN A O 4
ATOM 5120 N N . PHE A 1 91 ? -1.263 7.132 -4.278 1.00 0.00 159 PHE A N 4
ATOM 5121 C CA . PHE A 1 91 ? -2.283 7.101 -5.310 1.00 0.00 159 PHE A CA 4
ATOM 5122 C C . PHE A 1 91 ? -1.971 8.137 -6.405 1.00 0.00 159 PHE A C 4
ATOM 5123 O O . PHE A 1 91 ? -0.883 8.706 -6.435 1.00 0.00 159 PHE A O 4
ATOM 5140 N N . ALA A 1 92 ? -2.901 8.434 -7.305 1.00 0.00 160 ALA A N 4
ATOM 5141 C CA . ALA A 1 92 ? -2.773 9.608 -8.178 1.00 0.00 160 ALA A CA 4
ATOM 5142 C C . ALA A 1 92 ? -3.103 10.923 -7.446 1.00 0.00 160 ALA A C 4
ATOM 5143 O O . ALA A 1 92 ? -2.855 12.005 -7.983 1.00 0.00 160 ALA A O 4
ATOM 5150 N N . SER A 1 93 ? -3.673 10.848 -6.233 1.00 0.00 161 SER A N 4
ATOM 5151 C CA . SER A 1 93 ? -4.106 11.996 -5.443 1.00 0.00 161 SER A CA 4
ATOM 5152 C C . SER A 1 93 ? -4.287 11.662 -3.955 1.00 0.00 161 SER A C 4
ATOM 5153 O O . SER A 1 93 ? -4.434 10.502 -3.572 1.00 0.00 161 SER A O 4
ATOM 5161 N N . GLN A 1 94 ? -4.379 12.701 -3.119 1.00 0.00 162 GLN A N 4
ATOM 5162 C CA . GLN A 1 94 ? -4.696 12.616 -1.683 1.00 0.00 162 GLN A CA 4
ATOM 5163 C C . GLN A 1 94 ? -6.085 12.000 -1.405 1.00 0.00 162 GLN A C 4
ATOM 5164 O O . GLN A 1 94 ? -6.292 11.326 -0.398 1.00 0.00 162 GLN A O 4
ATOM 5178 N N . GLU A 1 95 ? -7.031 12.217 -2.322 1.00 0.00 163 GLU A N 4
ATOM 5179 C CA . GLU A 1 95 ? -8.437 11.785 -2.263 1.00 0.00 163 GLU A CA 4
ATOM 5180 C C . GLU A 1 95 ? -8.612 10.299 -2.537 1.00 0.00 163 GLU A C 4
ATOM 5181 O O . GLU A 1 95 ? -9.271 9.566 -1.807 1.00 0.00 163 GLU A O 4
ATOM 5193 N N . LEU A 1 96 ? -7.974 9.843 -3.605 1.00 0.00 164 LEU A N 4
ATOM 5194 C CA . LEU A 1 96 ? -7.912 8.448 -4.004 1.00 0.00 164 LEU A CA 4
ATOM 5195 C C . LEU A 1 96 ? -7.317 7.593 -2.887 1.00 0.00 164 LEU A C 4
ATOM 5196 O O . LEU A 1 96 ? -7.818 6.520 -2.571 1.00 0.00 164 LEU A O 4
ATOM 5212 N N . ALA A 1 97 ? -6.333 8.147 -2.192 1.00 0.00 165 ALA A N 4
ATOM 5213 C CA . ALA A 1 97 ? -5.729 7.497 -1.030 1.00 0.00 165 ALA A CA 4
ATOM 5214 C C . ALA A 1 97 ? -6.673 7.421 0.182 1.00 0.00 165 ALA A C 4
ATOM 5215 O O . ALA A 1 97 ? -6.520 6.551 1.033 1.00 0.00 165 ALA A O 4
ATOM 5222 N N . GLU A 1 98 ? -7.725 8.239 0.202 1.00 0.00 166 GLU A N 4
ATOM 5223 C CA . GLU A 1 98 ? -8.713 8.338 1.287 1.00 0.00 166 GLU A CA 4
ATOM 5224 C C . GLU A 1 98 ? -9.892 7.396 1.010 1.00 0.00 166 GLU A C 4
ATOM 5225 O O . GLU A 1 98 ? -10.460 6.798 1.925 1.00 0.00 166 GLU A O 4
ATOM 5237 N N . LYS A 1 99 ? -10.216 7.211 -0.278 1.00 0.00 167 LYS A N 4
ATOM 5238 C CA . LYS A 1 99 ? -11.197 6.249 -0.775 1.00 0.00 167 LYS A CA 4
ATOM 5239 C C . LYS A 1 99 ? -10.701 4.828 -0.493 1.00 0.00 167 LYS A C 4
ATOM 5240 O O . LYS A 1 99 ? -11.469 3.938 -0.130 1.00 0.00 167 LYS A O 4
ATOM 5259 N N . ALA A 1 100 ? -9.386 4.659 -0.605 1.00 0.00 168 ALA A N 4
ATOM 5260 C CA . ALA A 1 100 ? -8.648 3.437 -0.352 1.00 0.00 168 ALA A CA 4
ATOM 5261 C C . ALA A 1 100 ? -8.651 2.969 1.105 1.00 0.00 168 ALA A C 4
ATOM 5262 O O . ALA A 1 100 ? -8.871 1.789 1.350 1.00 0.00 168 ALA A O 4
ATOM 5269 N N . LEU A 1 101 ? -8.472 3.859 2.089 1.00 0.00 169 LEU A N 4
ATOM 5270 C CA . LEU A 1 101 ? -8.648 3.456 3.507 1.00 0.00 169 LEU A CA 4
ATOM 5271 C C . LEU A 1 101 ? -10.032 2.892 3.831 1.00 0.00 169 LEU A C 4
ATOM 5272 O O . LEU A 1 101 ? -10.211 2.184 4.821 1.00 0.00 169 LEU A O 4
ATOM 5288 N N . GLY A 1 102 ? -11.006 3.192 2.978 1.00 0.00 170 GLY A N 4
ATOM 5289 C CA . GLY A 1 102 ? -12.313 2.563 2.960 1.00 0.00 170 GLY A CA 4
ATOM 5290 C C . GLY A 1 102 ? -12.284 1.022 2.817 1.00 0.00 170 GLY A C 4
ATOM 5291 O O . GLY A 1 102 ? -13.208 0.350 3.279 1.00 0.00 170 GLY A O 4
ATOM 5295 N N . LYS A 1 103 ? -11.183 0.437 2.309 1.00 0.00 171 LYS A N 4
ATOM 5296 C CA . LYS A 1 103 ? -10.761 -0.976 2.478 1.00 0.00 171 LYS A CA 4
ATOM 5297 C C . LYS A 1 103 ? -10.276 -1.272 3.920 1.00 0.00 171 LYS A C 4
ATOM 5298 O O . LYS A 1 103 ? -9.223 -1.878 4.122 1.00 0.00 171 LYS A O 4
ATOM 5317 N N . HIS A 1 104 ? -11.003 -0.780 4.926 1.00 0.00 172 HIS A N 4
ATOM 5318 C CA . HIS A 1 104 ? -10.564 -0.639 6.328 1.00 0.00 172 HIS A CA 4
ATOM 5319 C C . HIS A 1 104 ? -9.978 -1.927 6.931 1.00 0.00 172 HIS A C 4
ATOM 5320 O O . HIS A 1 104 ? -8.952 -1.871 7.615 1.00 0.00 172 HIS A O 4
ATOM 5334 N N . LYS A 1 105 ? -10.588 -3.075 6.619 1.00 0.00 173 LYS A N 4
ATOM 5335 C CA . LYS A 1 105 ? -10.030 -4.422 6.804 1.00 0.00 173 LYS A CA 4
ATOM 5336 C C . LYS A 1 105 ? -10.217 -5.183 5.489 1.00 0.00 173 LYS A C 4
ATOM 5337 O O . LYS A 1 105 ? -11.337 -5.273 4.985 1.00 0.00 173 LYS A O 4
ATOM 5356 N N . GLU A 1 106 ? -9.138 -5.715 4.922 1.00 0.00 174 GLU A N 4
ATOM 5357 C CA . GLU A 1 106 ? -9.166 -6.511 3.683 1.00 0.00 174 GLU A CA 4
ATOM 5358 C C . GLU A 1 106 ? -8.031 -7.557 3.673 1.00 0.00 174 GLU A C 4
ATOM 5359 O O . GLU A 1 106 ? -7.451 -7.854 4.721 1.00 0.00 174 GLU A O 4
ATOM 5371 N N . ARG A 1 107 ? -7.734 -8.170 2.520 1.00 0.00 175 ARG A N 4
ATOM 5372 C CA . ARG A 1 107 ? -6.900 -9.366 2.389 1.00 0.00 175 ARG A CA 4
ATOM 5373 C C . ARG A 1 107 ? -5.796 -9.190 1.339 1.00 0.00 175 ARG A C 4
ATOM 5374 O O . ARG A 1 107 ? -5.990 -8.522 0.326 1.00 0.00 175 ARG A O 4
ATOM 5395 N N . ILE A 1 108 ? -4.676 -9.870 1.572 1.00 0.00 176 ILE A N 4
ATOM 5396 C CA . ILE A 1 108 ? -3.516 -10.072 0.692 1.00 0.00 176 ILE A CA 4
ATOM 5397 C C . ILE A 1 108 ? -3.074 -11.531 0.872 1.00 0.00 176 ILE A C 4
ATOM 5398 O O . ILE A 1 108 ? -2.747 -11.947 1.984 1.00 0.00 176 ILE A O 4
ATOM 5414 N N . GLY A 1 109 ? -3.079 -12.321 -0.206 1.00 0.00 177 GLY A N 4
ATOM 5415 C CA . GLY A 1 109 ? -2.720 -13.740 -0.164 1.00 0.00 177 GLY A CA 4
ATOM 5416 C C . GLY A 1 109 ? -3.648 -14.514 0.772 1.00 0.00 177 GLY A C 4
ATOM 5417 O O . GLY A 1 109 ? -4.869 -14.466 0.614 1.00 0.00 177 GLY A O 4
ATOM 5421 N N . HIS A 1 110 ? -3.088 -15.198 1.770 1.00 0.00 178 HIS A N 4
ATOM 5422 C CA . HIS A 1 110 ? -3.884 -15.865 2.807 1.00 0.00 178 HIS A CA 4
ATOM 5423 C C . HIS A 1 110 ? -4.177 -14.969 4.028 1.00 0.00 178 HIS A C 4
ATOM 5424 O O . HIS A 1 110 ? -4.945 -15.376 4.900 1.00 0.00 178 HIS A O 4
ATOM 5438 N N . ARG A 1 111 ? -3.550 -13.789 4.149 1.00 0.00 179 ARG A N 4
ATOM 5439 C CA . ARG A 1 111 ? -3.595 -12.930 5.338 1.00 0.00 179 ARG A CA 4
ATOM 5440 C C . ARG A 1 111 ? -4.252 -11.580 5.083 1.00 0.00 179 ARG A C 4
ATOM 5441 O O . ARG A 1 111 ? -4.906 -11.353 4.068 1.00 0.00 179 ARG A O 4
ATOM 5462 N N . TYR A 1 112 ? -4.217 -10.743 6.107 1.00 0.00 180 TYR A N 4
ATOM 5463 C CA . TYR A 1 112 ? -5.419 -10.117 6.638 1.00 0.00 180 TYR A CA 4
ATOM 5464 C C . TYR A 1 112 ? -4.993 -8.810 7.299 1.00 0.00 180 TYR A C 4
ATOM 5465 O O . TYR A 1 112 ? -4.172 -8.797 8.221 1.00 0.00 180 TYR A O 4
ATOM 5483 N N . ILE A 1 113 ? -5.466 -7.703 6.746 1.00 0.00 181 ILE A N 4
ATOM 5484 C CA . ILE A 1 113 ? -4.654 -6.495 6.630 1.00 0.00 181 ILE A CA 4
ATOM 5485 C C . ILE A 1 113 ? -5.381 -5.260 7.163 1.00 0.00 181 ILE A C 4
ATOM 5486 O O . ILE A 1 113 ? -6.580 -5.063 6.960 1.00 0.00 181 ILE A O 4
ATOM 5502 N N . GLU A 1 114 ? -4.594 -4.399 7.795 1.00 0.00 182 GLU A N 4
ATOM 5503 C CA . GLU A 1 114 ? -4.888 -3.077 8.279 1.00 0.00 182 GLU A CA 4
ATOM 5504 C C . GLU A 1 114 ? -4.630 -1.984 7.229 1.00 0.00 182 GLU A C 4
ATOM 5505 O O . GLU A 1 114 ? -3.825 -2.182 6.318 1.00 0.00 182 GLU A O 4
ATOM 5517 N N . VAL A 1 115 ? -5.165 -0.778 7.436 1.00 0.00 183 VAL A N 4
ATOM 5518 C CA . VAL A 1 115 ? -4.749 0.411 6.671 1.00 0.00 183 VAL A CA 4
ATOM 5519 C C . VAL A 1 115 ? -4.610 1.662 7.546 1.00 0.00 183 VAL A C 4
ATOM 5520 O O . VAL A 1 115 ? -5.405 1.892 8.460 1.00 0.00 183 VAL A O 4
ATOM 5533 N N . PHE A 1 116 ? -3.618 2.501 7.224 1.00 0.00 184 PHE A N 4
ATOM 5534 C CA . PHE A 1 116 ? -3.335 3.789 7.855 1.00 0.00 184 PHE A CA 4
ATOM 5535 C C . PHE A 1 116 ? -2.894 4.816 6.809 1.00 0.00 184 PHE A C 4
ATOM 5536 O O . PHE A 1 116 ? -2.265 4.467 5.807 1.00 0.00 184 PHE A O 4
ATOM 5553 N N . LYS A 1 117 ? -3.186 6.097 7.044 1.00 0.00 185 LYS A N 4
ATOM 5554 C CA . LYS A 1 117 ? -2.713 7.196 6.216 1.00 0.00 185 LYS A CA 4
ATOM 5555 C C . LYS A 1 117 ? -1.208 7.387 6.341 1.00 0.00 185 LYS A C 4
ATOM 5556 O O . LYS A 1 117 ? -0.599 7.049 7.359 1.00 0.00 185 LYS A O 4
ATOM 5575 N N . SER A 1 118 ? -0.622 7.923 5.282 1.00 0.00 186 SER A N 4
ATOM 5576 C CA . SER A 1 118 ? 0.831 7.986 5.123 1.00 0.00 186 SER A CA 4
ATOM 5577 C C . SER A 1 118 ? 1.274 9.108 4.167 1.00 0.00 186 SER A C 4
ATOM 5578 O O . SER A 1 118 ? 0.447 9.661 3.435 1.00 0.00 186 SER A O 4
ATOM 5586 N N . SER A 1 119 ? 2.588 9.375 4.105 1.00 0.00 187 SER A N 4
ATOM 5587 C CA . SER A 1 119 ? 3.259 10.197 3.067 1.00 0.00 187 SER A CA 4
ATOM 5588 C C . SER A 1 119 ? 4.730 9.762 2.871 1.00 0.00 187 SER A C 4
ATOM 5589 O O . SER A 1 119 ? 5.283 9.138 3.774 1.00 0.00 187 SER A O 4
ATOM 5597 N N . GLN A 1 120 ? 5.366 10.104 1.734 1.00 0.00 188 GLN A N 4
ATOM 5598 C CA . GLN A 1 120 ? 6.761 9.864 1.267 1.00 0.00 188 GLN A CA 4
ATOM 5599 C C . GLN A 1 120 ? 7.954 10.044 2.246 1.00 0.00 188 GLN A C 4
ATOM 5600 O O . GLN A 1 120 ? 9.110 9.885 1.866 1.00 0.00 188 GLN A O 4
ATOM 5614 N N . GLU A 1 121 ? 7.718 10.296 3.524 1.00 0.00 189 GLU A N 4
ATOM 5615 C CA . GLU A 1 121 ? 8.742 10.235 4.581 1.00 0.00 189 GLU A CA 4
ATOM 5616 C C . GLU A 1 121 ? 8.339 9.418 5.820 1.00 0.00 189 GLU A C 4
ATOM 5617 O O . GLU A 1 121 ? 9.186 8.985 6.599 1.00 0.00 189 GLU A O 4
ATOM 5629 N N . GLU A 1 122 ? 7.041 9.177 5.977 1.00 0.00 190 GLU A N 4
ATOM 5630 C CA . GLU A 1 122 ? 6.450 8.307 7.005 1.00 0.00 190 GLU A CA 4
ATOM 5631 C C . GLU A 1 122 ? 6.525 6.853 6.521 1.00 0.00 190 GLU A C 4
ATOM 5632 O O . GLU A 1 122 ? 6.597 5.903 7.302 1.00 0.00 190 GLU A O 4
ATOM 5644 N N . VAL A 1 123 ? 6.542 6.717 5.191 1.00 0.00 191 VAL A N 4
ATOM 5645 C CA . VAL A 1 123 ? 6.605 5.489 4.417 1.00 0.00 191 VAL A CA 4
ATOM 5646 C C . VAL A 1 123 ? 7.988 4.856 4.261 1.00 0.00 191 VAL A C 4
ATOM 5647 O O . VAL A 1 123 ? 8.128 3.728 3.789 1.00 0.00 191 VAL A O 4
ATOM 5660 N N . ARG A 1 124 ? 9.024 5.602 4.631 1.00 0.00 192 ARG A N 4
ATOM 5661 C CA . ARG A 1 124 ? 10.452 5.289 4.490 1.00 0.00 192 ARG A CA 4
ATOM 5662 C C . ARG A 1 124 ? 10.963 4.263 5.510 1.00 0.00 192 ARG A C 4
ATOM 5663 O O . ARG A 1 124 ? 11.977 4.450 6.184 1.00 0.00 192 ARG A O 4
ATOM 5684 N N . SER A 1 125 ? 10.263 3.134 5.568 1.00 0.00 193 SER A N 4
ATOM 5685 C CA . SER A 1 125 ? 10.817 1.844 6.005 1.00 0.00 193 SER A CA 4
ATOM 5686 C C . SER A 1 125 ? 11.849 1.278 4.991 1.00 0.00 193 SER A C 4
ATOM 5687 O O . SER A 1 125 ? 12.449 0.229 5.233 1.00 0.00 193 SER A O 4
ATOM 5695 N N . TYR A 1 126 ? 12.076 1.994 3.876 1.00 0.00 194 TYR A N 4
ATOM 5696 C CA . TYR A 1 126 ? 13.075 1.828 2.818 1.00 0.00 194 TYR A CA 4
ATOM 5697 C C . TYR A 1 126 ? 13.824 3.150 2.523 1.00 0.00 194 TYR A C 4
ATOM 5698 O O . TYR A 1 126 ? 13.384 4.222 2.996 1.00 0.00 194 TYR A O 4
ATOM 5717 N N . ASN A 1 35 ? 1.840 11.272 10.096 1.00 0.00 103 ASN A N 5
ATOM 5718 C CA . ASN A 1 35 ? 1.789 12.028 8.817 1.00 0.00 103 ASN A CA 5
ATOM 5719 C C . ASN A 1 35 ? 0.830 13.226 8.906 1.00 0.00 103 ASN A C 5
ATOM 5720 O O . ASN A 1 35 ? 1.123 14.145 9.671 1.00 0.00 103 ASN A O 5
ATOM 5731 N N . SER A 1 36 ? -0.263 13.280 8.128 1.00 0.00 104 SER A N 5
ATOM 5732 C CA . SER A 1 36 ? -0.912 14.546 7.737 1.00 0.00 104 SER A CA 5
ATOM 5733 C C . SER A 1 36 ? -2.420 14.446 7.477 1.00 0.00 104 SER A C 5
ATOM 5734 O O . SER A 1 36 ? -2.952 13.394 7.113 1.00 0.00 104 SER A O 5
ATOM 5742 N N . ALA A 1 37 ? -3.078 15.605 7.576 1.00 0.00 105 ALA A N 5
ATOM 5743 C CA . ALA A 1 37 ? -4.451 15.879 7.134 1.00 0.00 105 ALA A CA 5
ATOM 5744 C C . ALA A 1 37 ? -4.508 17.005 6.076 1.00 0.00 105 ALA A C 5
ATOM 5745 O O . ALA A 1 37 ? -5.584 17.465 5.685 1.00 0.00 105 ALA A O 5
ATOM 5752 N N . ASP A 1 38 ? -3.338 17.428 5.588 1.00 0.00 106 ASP A N 5
ATOM 5753 C CA . ASP A 1 38 ? -3.150 18.263 4.403 1.00 0.00 106 ASP A CA 5
ATOM 5754 C C . ASP A 1 38 ? -3.633 17.567 3.110 1.00 0.00 106 ASP A C 5
ATOM 5755 O O . ASP A 1 38 ? -3.839 16.350 3.076 1.00 0.00 106 ASP A O 5
ATOM 5764 N N . SER A 1 39 ? -3.784 18.330 2.021 1.00 0.00 107 SER A N 5
ATOM 5765 C CA . SER A 1 39 ? -4.180 17.813 0.696 1.00 0.00 107 SER A CA 5
ATOM 5766 C C . SER A 1 39 ? -3.546 18.589 -0.463 1.00 0.00 107 SER A C 5
ATOM 5767 O O . SER A 1 39 ? -3.671 19.813 -0.546 1.00 0.00 107 SER A O 5
ATOM 5775 N N . ALA A 1 40 ? -2.919 17.856 -1.391 1.00 0.00 108 ALA A N 5
ATOM 5776 C CA . ALA A 1 40 ? -2.493 18.356 -2.703 1.00 0.00 108 ALA A CA 5
ATOM 5777 C C . ALA A 1 40 ? -2.392 17.222 -3.738 1.00 0.00 108 ALA A C 5
ATOM 5778 O O . ALA A 1 40 ? -3.016 17.281 -4.799 1.00 0.00 108 ALA A O 5
ATOM 5785 N N . ASN A 1 41 ? -1.626 16.175 -3.406 1.00 0.00 109 ASN A N 5
ATOM 5786 C CA . ASN A 1 41 ? -1.382 15.021 -4.280 1.00 0.00 109 ASN A CA 5
ATOM 5787 C C . ASN A 1 41 ? -0.946 13.747 -3.555 1.00 0.00 109 ASN A C 5
ATOM 5788 O O . ASN A 1 41 ? -1.415 12.658 -3.880 1.00 0.00 109 ASN A O 5
ATOM 5799 N N . ASP A 1 42 ? -0.077 13.893 -2.567 1.00 0.00 110 ASP A N 5
ATOM 5800 C CA . ASP A 1 42 ? 0.617 12.817 -1.839 1.00 0.00 110 ASP A CA 5
ATOM 5801 C C . ASP A 1 42 ? -0.273 12.060 -0.823 1.00 0.00 110 ASP A C 5
ATOM 5802 O O . ASP A 1 42 ? 0.035 11.930 0.365 1.00 0.00 110 ASP A O 5
ATOM 5811 N N . GLY A 1 43 ? -1.411 11.561 -1.306 1.00 0.00 111 GLY A N 5
ATOM 5812 C CA . GLY A 1 43 ? -2.191 10.508 -0.669 1.00 0.00 111 GLY A CA 5
ATOM 5813 C C . GLY A 1 43 ? -1.445 9.183 -0.704 1.00 0.00 111 GLY A C 5
ATOM 5814 O O . GLY A 1 43 ? -1.519 8.480 -1.715 1.00 0.00 111 GLY A O 5
ATOM 5818 N N . PHE A 1 44 ? -0.766 8.826 0.388 1.00 0.00 112 PHE A N 5
ATOM 5819 C CA . PHE A 1 44 ? -0.141 7.535 0.524 1.00 0.00 112 PHE A CA 5
ATOM 5820 C C . PHE A 1 44 ? -0.990 6.789 1.539 1.00 0.00 112 PHE A C 5
ATOM 5821 O O . PHE A 1 44 ? -1.736 7.376 2.334 1.00 0.00 112 PHE A O 5
ATOM 5838 N N . VAL A 1 45 ? -0.802 5.485 1.569 1.00 0.00 113 VAL A N 5
ATOM 5839 C CA . VAL A 1 45 ? -1.457 4.603 2.511 1.00 0.00 113 VAL A CA 5
ATOM 5840 C C . VAL A 1 45 ? -0.444 3.594 3.016 1.00 0.00 113 VAL A C 5
ATOM 5841 O O . VAL A 1 45 ? 0.479 3.268 2.282 1.00 0.00 113 VAL A O 5
ATOM 5854 N N . ARG A 1 46 ? -0.606 3.104 4.242 1.00 0.00 114 ARG A N 5
ATOM 5855 C CA . ARG A 1 46 ? 0.200 2.027 4.834 1.00 0.00 114 ARG A CA 5
ATOM 5856 C C . ARG A 1 46 ? -0.647 0.834 5.252 1.00 0.00 114 ARG A C 5
ATOM 5857 O O . ARG A 1 46 ? -1.752 0.990 5.766 1.00 0.00 114 ARG A O 5
ATOM 5878 N N . LEU A 1 47 ? -0.056 -0.342 5.066 1.00 0.00 115 LEU A N 5
ATOM 5879 C CA . LEU A 1 47 ? -0.556 -1.663 5.394 1.00 0.00 115 LEU A CA 5
ATOM 5880 C C . LEU A 1 47 ? 0.266 -2.301 6.519 1.00 0.00 115 LEU A C 5
ATOM 5881 O O . LEU A 1 47 ? 1.454 -2.010 6.652 1.00 0.00 115 LEU A O 5
ATOM 5897 N N . ARG A 1 48 ? -0.348 -3.207 7.290 1.00 0.00 116 ARG A N 5
ATOM 5898 C CA . ARG A 1 48 ? 0.253 -3.928 8.432 1.00 0.00 116 ARG A CA 5
ATOM 5899 C C . ARG A 1 48 ? -0.540 -5.205 8.727 1.00 0.00 116 ARG A C 5
ATOM 5900 O O . ARG A 1 48 ? -1.330 -5.262 9.663 1.00 0.00 116 ARG A O 5
ATOM 5921 N N . GLY A 1 49 ? -0.437 -6.204 7.862 1.00 0.00 117 GLY A N 5
ATOM 5922 C CA . GLY A 1 49 ? -1.403 -7.318 7.897 1.00 0.00 117 GLY A CA 5
ATOM 5923 C C . GLY A 1 49 ? -1.208 -8.461 6.893 1.00 0.00 117 GLY A C 5
ATOM 5924 O O . GLY A 1 49 ? -2.038 -9.369 6.818 1.00 0.00 117 GLY A O 5
ATOM 5928 N N . LEU A 1 50 ? -0.175 -8.367 6.056 1.00 0.00 118 LEU A N 5
ATOM 5929 C CA . LEU A 1 50 ? 0.009 -9.171 4.856 1.00 0.00 118 LEU A CA 5
ATOM 5930 C C . LEU A 1 50 ? 0.513 -10.597 5.190 1.00 0.00 118 LEU A C 5
ATOM 5931 O O . LEU A 1 50 ? 1.190 -10.808 6.203 1.00 0.00 118 LEU A O 5
ATOM 5947 N N . PRO A 1 51 ? 0.209 -11.566 4.317 1.00 0.00 119 PRO A N 5
ATOM 5948 C CA . PRO A 1 51 ? 0.543 -12.986 4.435 1.00 0.00 119 PRO A CA 5
ATOM 5949 C C . PRO A 1 51 ? 1.962 -13.324 3.968 1.00 0.00 119 PRO A C 5
ATOM 5950 O O . PRO A 1 51 ? 2.669 -12.515 3.365 1.00 0.00 119 PRO A O 5
ATOM 5961 N N . PHE A 1 52 ? 2.360 -14.570 4.217 1.00 0.00 120 PHE A N 5
ATOM 5962 C CA . PHE A 1 52 ? 3.639 -15.121 3.776 1.00 0.00 120 PHE A CA 5
ATOM 5963 C C . PHE A 1 52 ? 3.778 -15.129 2.243 1.00 0.00 120 PHE A C 5
ATOM 5964 O O . PHE A 1 52 ? 2.939 -15.687 1.529 1.00 0.00 120 PHE A O 5
ATOM 5981 N N . GLY A 1 53 ? 4.834 -14.478 1.739 1.00 0.00 121 GLY A N 5
ATOM 5982 C CA . GLY A 1 53 ? 5.082 -14.274 0.310 1.00 0.00 121 GLY A CA 5
ATOM 5983 C C . GLY A 1 53 ? 4.348 -13.077 -0.322 1.00 0.00 121 GLY A C 5
ATOM 5984 O O . GLY A 1 53 ? 4.299 -13.005 -1.553 1.00 0.00 121 GLY A O 5
ATOM 5988 N N . CYS A 1 54 ? 3.758 -12.159 0.465 1.00 0.00 122 CYS A N 5
ATOM 5989 C CA . CYS A 1 54 ? 3.037 -10.998 -0.090 1.00 0.00 122 CYS A CA 5
ATOM 5990 C C . CYS A 1 54 ? 3.931 -10.114 -0.987 1.00 0.00 122 CYS A C 5
ATOM 5991 O O . CYS A 1 54 ? 5.148 -10.035 -0.788 1.00 0.00 122 CYS A O 5
ATOM 5999 N N . THR A 1 55 ? 3.329 -9.422 -1.965 1.00 0.00 123 THR A N 5
ATOM 6000 C CA . THR A 1 55 ? 4.049 -8.592 -2.934 1.00 0.00 123 THR A CA 5
ATOM 6001 C C . THR A 1 55 ? 3.218 -7.386 -3.376 1.00 0.00 123 THR A C 5
ATOM 6002 O O . THR A 1 55 ? 1.995 -7.330 -3.174 1.00 0.00 123 THR A O 5
ATOM 6013 N N . LYS A 1 56 ? 3.891 -6.416 -4.008 1.00 0.00 124 LYS A N 5
ATOM 6014 C CA . LYS A 1 56 ? 3.347 -5.206 -4.592 1.00 0.00 124 LYS A CA 5
ATOM 6015 C C . LYS A 1 56 ? 2.051 -5.458 -5.346 1.00 0.00 124 LYS A C 5
ATOM 6016 O O . LYS A 1 56 ? 1.065 -4.804 -5.049 1.00 0.00 124 LYS A O 5
ATOM 6035 N N . GLU A 1 57 ? 1.995 -6.439 -6.235 1.00 0.00 125 GLU A N 5
ATOM 6036 C CA . GLU A 1 57 ? 0.810 -6.798 -7.013 1.00 0.00 125 GLU A CA 5
ATOM 6037 C C . GLU A 1 57 ? -0.388 -7.287 -6.175 1.00 0.00 125 GLU A C 5
ATOM 6038 O O . GLU A 1 57 ? -1.511 -7.312 -6.678 1.00 0.00 125 GLU A O 5
ATOM 6050 N N . GLU A 1 58 ? -0.228 -7.630 -4.892 1.00 0.00 126 GLU A N 5
ATOM 6051 C CA . GLU A 1 58 ? -1.381 -7.922 -4.061 1.00 0.00 126 GLU A CA 5
ATOM 6052 C C . GLU A 1 58 ? -1.933 -6.630 -3.464 1.00 0.00 126 GLU A C 5
ATOM 6053 O O . GLU A 1 58 ? -3.139 -6.511 -3.272 1.00 0.00 126 GLU A O 5
ATOM 6065 N N . ILE A 1 59 ? -1.085 -5.611 -3.291 1.00 0.00 127 ILE A N 5
ATOM 6066 C CA . ILE A 1 59 ? -1.567 -4.221 -3.128 1.00 0.00 127 ILE A CA 5
ATOM 6067 C C . ILE A 1 59 ? -2.171 -3.666 -4.421 1.00 0.00 127 ILE A C 5
ATOM 6068 O O . ILE A 1 59 ? -3.222 -3.027 -4.383 1.00 0.00 127 ILE A O 5
ATOM 6084 N N . VAL A 1 60 ? -1.564 -3.968 -5.574 1.00 0.00 128 VAL A N 5
ATOM 6085 C CA . VAL A 1 60 ? -2.153 -3.700 -6.892 1.00 0.00 128 VAL A CA 5
ATOM 6086 C C . VAL A 1 60 ? -3.530 -4.364 -7.104 1.00 0.00 128 VAL A C 5
ATOM 6087 O O . VAL A 1 60 ? -4.287 -3.877 -7.944 1.00 0.00 128 VAL A O 5
ATOM 6100 N N . GLN A 1 61 ? -3.920 -5.387 -6.317 1.00 0.00 129 GLN A N 5
ATOM 6101 C CA . GLN A 1 61 ? -5.320 -5.866 -6.270 1.00 0.00 129 GLN A CA 5
ATOM 6102 C C . GLN A 1 61 ? -6.135 -5.306 -5.098 1.00 0.00 129 GLN A C 5
ATOM 6103 O O . GLN A 1 61 ? -7.352 -5.148 -5.202 1.00 0.00 129 GLN A O 5
ATOM 6117 N N . PHE A 1 62 ? -5.462 -4.938 -4.012 1.00 0.00 130 PHE A N 5
ATOM 6118 C CA . PHE A 1 62 ? -6.058 -4.311 -2.832 1.00 0.00 130 PHE A CA 5
ATOM 6119 C C . PHE A 1 62 ? -6.679 -2.957 -3.167 1.00 0.00 130 PHE A C 5
ATOM 6120 O O . PHE A 1 62 ? -7.807 -2.674 -2.763 1.00 0.00 130 PHE A O 5
ATOM 6137 N N . PHE A 1 63 ? -5.984 -2.173 -3.993 1.00 0.00 131 PHE A N 5
ATOM 6138 C CA . PHE A 1 63 ? -6.480 -0.924 -4.558 1.00 0.00 131 PHE A CA 5
ATOM 6139 C C . PHE A 1 63 ? -6.479 -0.916 -6.094 1.00 0.00 131 PHE A C 5
ATOM 6140 O O . PHE A 1 63 ? -6.367 0.142 -6.709 1.00 0.00 131 PHE A O 5
ATOM 6157 N N . SER A 1 64 ? -6.726 -2.072 -6.724 1.00 0.00 132 SER A N 5
ATOM 6158 C CA . SER A 1 64 ? -7.228 -2.133 -8.107 1.00 0.00 132 SER A CA 5
ATOM 6159 C C . SER A 1 64 ? -8.508 -1.306 -8.308 1.00 0.00 132 SER A C 5
ATOM 6160 O O . SER A 1 64 ? -8.829 -0.886 -9.421 1.00 0.00 132 SER A O 5
ATOM 6168 N N . GLY A 1 65 ? -9.221 -1.041 -7.205 1.00 0.00 133 GLY A N 5
ATOM 6169 C CA . GLY A 1 65 ? -10.339 -0.109 -7.112 1.00 0.00 133 GLY A CA 5
ATOM 6170 C C . GLY A 1 65 ? -10.048 1.307 -7.633 1.00 0.00 133 GLY A C 5
ATOM 6171 O O . GLY A 1 65 ? -10.952 1.975 -8.141 1.00 0.00 133 GLY A O 5
ATOM 6175 N N . LEU A 1 66 ? -8.805 1.780 -7.470 1.00 0.00 134 LEU A N 5
ATOM 6176 C CA . LEU A 1 66 ? -8.424 3.198 -7.472 1.00 0.00 134 LEU A CA 5
ATOM 6177 C C . LEU A 1 66 ? -7.143 3.455 -8.303 1.00 0.00 134 LEU A C 5
ATOM 6178 O O . LEU A 1 66 ? -6.438 2.522 -8.693 1.00 0.00 134 LEU A O 5
ATOM 6194 N N . GLU A 1 67 ? -6.831 4.722 -8.600 1.00 0.00 135 GLU A N 5
ATOM 6195 C CA . GLU A 1 67 ? -5.628 5.098 -9.369 1.00 0.00 135 GLU A CA 5
ATOM 6196 C C . GLU A 1 67 ? -4.413 5.306 -8.457 1.00 0.00 135 GLU A C 5
ATOM 6197 O O . GLU A 1 67 ? -4.509 5.923 -7.398 1.00 0.00 135 GLU A O 5
ATOM 6209 N N . ILE A 1 68 ? -3.252 4.845 -8.921 1.00 0.00 136 ILE A N 5
ATOM 6210 C CA . ILE A 1 68 ? -1.936 4.853 -8.266 1.00 0.00 136 ILE A CA 5
ATOM 6211 C C . ILE A 1 68 ? -0.898 5.307 -9.302 1.00 0.00 136 ILE A C 5
ATOM 6212 O O . ILE A 1 68 ? -0.940 4.870 -10.456 1.00 0.00 136 ILE A O 5
ATOM 6228 N N . VAL A 1 69 ? 0.028 6.188 -8.909 1.00 0.00 137 VAL A N 5
ATOM 6229 C CA . VAL A 1 69 ? 1.156 6.587 -9.788 1.00 0.00 137 VAL A CA 5
ATOM 6230 C C . VAL A 1 69 ? 2.071 5.384 -10.113 1.00 0.00 137 VAL A C 5
ATOM 6231 O O . VAL A 1 69 ? 2.151 4.461 -9.304 1.00 0.00 137 VAL A O 5
ATOM 6244 N N . PRO A 1 70 ? 2.774 5.349 -11.264 1.00 0.00 138 PRO A N 5
ATOM 6245 C CA . PRO A 1 70 ? 3.415 4.134 -11.801 1.00 0.00 138 PRO A CA 5
ATOM 6246 C C . PRO A 1 70 ? 4.420 3.348 -10.937 1.00 0.00 138 PRO A C 5
ATOM 6247 O O . PRO A 1 70 ? 4.716 2.196 -11.260 1.00 0.00 138 PRO A O 5
ATOM 6258 N N . ASN A 1 71 ? 4.925 3.920 -9.839 1.00 0.00 139 ASN A N 5
ATOM 6259 C CA . ASN A 1 71 ? 5.792 3.249 -8.856 1.00 0.00 139 ASN A CA 5
ATOM 6260 C C . ASN A 1 71 ? 5.266 3.425 -7.414 1.00 0.00 139 ASN A C 5
ATOM 6261 O O . ASN A 1 71 ? 6.031 3.314 -6.454 1.00 0.00 139 ASN A O 5
ATOM 6272 N N . GLY A 1 72 ? 3.979 3.755 -7.252 1.00 0.00 140 GLY A N 5
ATOM 6273 C CA . GLY A 1 72 ? 3.409 4.283 -6.002 1.00 0.00 140 GLY A CA 5
ATOM 6274 C C . GLY A 1 72 ? 3.560 3.389 -4.765 1.00 0.00 140 GLY A C 5
ATOM 6275 O O . GLY A 1 72 ? 3.574 3.890 -3.643 1.00 0.00 140 GLY A O 5
ATOM 6279 N N . ILE A 1 73 ? 3.648 2.075 -4.962 1.00 0.00 141 ILE A N 5
ATOM 6280 C CA . ILE A 1 73 ? 3.551 1.032 -3.918 1.00 0.00 141 ILE A CA 5
ATOM 6281 C C . ILE A 1 73 ? 4.972 0.691 -3.382 1.00 0.00 141 ILE A C 5
ATOM 6282 O O . ILE A 1 73 ? 5.891 0.532 -4.188 1.00 0.00 141 ILE A O 5
ATOM 6298 N N . THR A 1 74 ? 5.180 0.521 -2.064 1.00 0.00 142 THR A N 5
ATOM 6299 C CA . THR A 1 74 ? 6.491 0.191 -1.435 1.00 0.00 142 THR A CA 5
ATOM 6300 C C . THR A 1 74 ? 6.409 -0.960 -0.413 1.00 0.00 142 THR A C 5
ATOM 6301 O O . THR A 1 74 ? 5.485 -0.998 0.396 1.00 0.00 142 THR A O 5
ATOM 6312 N N . LEU A 1 75 ? 7.388 -1.885 -0.431 1.00 0.00 143 LEU A N 5
ATOM 6313 C CA . LEU A 1 75 ? 7.416 -3.175 0.300 1.00 0.00 143 LEU A CA 5
ATOM 6314 C C . LEU A 1 75 ? 8.689 -3.333 1.149 1.00 0.00 143 LEU A C 5
ATOM 6315 O O . LEU A 1 75 ? 9.692 -3.857 0.651 1.00 0.00 143 LEU A O 5
ATOM 6331 N N . PRO A 1 76 ? 8.683 -2.896 2.422 1.00 0.00 144 PRO A N 5
ATOM 6332 C CA . PRO A 1 76 ? 9.877 -2.967 3.245 1.00 0.00 144 PRO A CA 5
ATOM 6333 C C . PRO A 1 76 ? 10.159 -4.366 3.831 1.00 0.00 144 PRO A C 5
ATOM 6334 O O . PRO A 1 76 ? 11.184 -4.969 3.514 1.00 0.00 144 PRO A O 5
ATOM 6345 N N . VAL A 1 77 ? 9.254 -4.871 4.676 1.00 0.00 145 VAL A N 5
ATOM 6346 C CA . VAL A 1 77 ? 9.262 -6.149 5.430 1.00 0.00 145 VAL A CA 5
ATOM 6347 C C . VAL A 1 77 ? 7.888 -6.326 6.079 1.00 0.00 145 VAL A C 5
ATOM 6348 O O . VAL A 1 77 ? 6.990 -5.521 5.873 1.00 0.00 145 VAL A O 5
ATOM 6361 N N . ASP A 1 78 ? 7.646 -7.406 6.811 1.00 0.00 146 ASP A N 5
ATOM 6362 C CA . ASP A 1 78 ? 6.627 -7.496 7.843 1.00 0.00 146 ASP A CA 5
ATOM 6363 C C . ASP A 1 78 ? 6.993 -6.752 9.140 1.00 0.00 146 ASP A C 5
ATOM 6364 O O . ASP A 1 78 ? 8.146 -6.354 9.330 1.00 0.00 146 ASP A O 5
ATOM 6373 N N . PRO A 1 79 ? 6.030 -6.624 10.068 1.00 0.00 147 PRO A N 5
ATOM 6374 C CA . PRO A 1 79 ? 6.231 -6.064 11.410 1.00 0.00 147 PRO A CA 5
ATOM 6375 C C . PRO A 1 79 ? 7.290 -6.755 12.306 1.00 0.00 147 PRO A C 5
ATOM 6376 O O . PRO A 1 79 ? 7.496 -6.311 13.436 1.00 0.00 147 PRO A O 5
ATOM 6387 N N . GLU A 1 80 ? 7.967 -7.822 11.853 1.00 0.00 148 GLU A N 5
ATOM 6388 C CA . GLU A 1 80 ? 8.969 -8.588 12.614 1.00 0.00 148 GLU A CA 5
ATOM 6389 C C . GLU A 1 80 ? 10.273 -8.783 11.802 1.00 0.00 148 GLU A C 5
ATOM 6390 O O . GLU A 1 80 ? 11.244 -9.357 12.299 1.00 0.00 148 GLU A O 5
ATOM 6402 N N . GLY A 1 81 ? 10.338 -8.243 10.576 1.00 0.00 149 GLY A N 5
ATOM 6403 C CA . GLY A 1 81 ? 11.583 -8.047 9.835 1.00 0.00 149 GLY A CA 5
ATOM 6404 C C . GLY A 1 81 ? 12.174 -9.296 9.163 1.00 0.00 149 GLY A C 5
ATOM 6405 O O . GLY A 1 81 ? 13.396 -9.465 9.180 1.00 0.00 149 GLY A O 5
ATOM 6409 N N . LYS A 1 82 ? 11.341 -10.172 8.580 1.00 0.00 150 LYS A N 5
ATOM 6410 C CA . LYS A 1 82 ? 11.737 -11.449 7.967 1.00 0.00 150 LYS A CA 5
ATOM 6411 C C . LYS A 1 82 ? 11.302 -11.524 6.498 1.00 0.00 150 LYS A C 5
ATOM 6412 O O . LYS A 1 82 ? 11.877 -12.290 5.725 1.00 0.00 150 LYS A O 5
ATOM 6431 N N . ILE A 1 83 ? 10.249 -10.775 6.145 1.00 0.00 151 ILE A N 5
ATOM 6432 C CA . ILE A 1 83 ? 9.400 -11.048 4.983 1.00 0.00 151 ILE A CA 5
ATOM 6433 C C . ILE A 1 83 ? 8.804 -9.773 4.352 1.00 0.00 151 ILE A C 5
ATOM 6434 O O . ILE A 1 83 ? 9.572 -9.024 3.762 1.00 0.00 151 ILE A O 5
ATOM 6450 N N . THR A 1 84 ? 7.487 -9.539 4.435 1.00 0.00 152 THR A N 5
ATOM 6451 C CA . THR A 1 84 ? 6.651 -8.567 3.698 1.00 0.00 152 THR A CA 5
ATOM 6452 C C . THR A 1 84 ? 5.205 -8.693 4.192 1.00 0.00 152 THR A C 5
ATOM 6453 O O . THR A 1 84 ? 4.358 -9.341 3.589 1.00 0.00 152 THR A O 5
ATOM 6464 N N . GLY A 1 85 ? 4.941 -8.105 5.355 1.00 0.00 153 GLY A N 5
ATOM 6465 C CA . GLY A 1 85 ? 3.652 -8.025 6.053 1.00 0.00 153 GLY A CA 5
ATOM 6466 C C . GLY A 1 85 ? 3.273 -6.623 6.516 1.00 0.00 153 GLY A C 5
ATOM 6467 O O . GLY A 1 85 ? 2.244 -6.435 7.156 1.00 0.00 153 GLY A O 5
ATOM 6471 N N . GLU A 1 86 ? 4.055 -5.633 6.108 1.00 0.00 154 GLU A N 5
ATOM 6472 C CA . GLU A 1 86 ? 3.655 -4.230 6.012 1.00 0.00 154 GLU A CA 5
ATOM 6473 C C . GLU A 1 86 ? 4.176 -3.644 4.690 1.00 0.00 154 GLU A C 5
ATOM 6474 O O . GLU A 1 86 ? 5.044 -4.220 4.029 1.00 0.00 154 GLU A O 5
ATOM 6486 N N . ALA A 1 87 ? 3.574 -2.537 4.267 1.00 0.00 155 ALA A N 5
ATOM 6487 C CA . ALA A 1 87 ? 3.736 -1.927 2.946 1.00 0.00 155 ALA A CA 5
ATOM 6488 C C . ALA A 1 87 ? 3.070 -0.567 2.903 1.00 0.00 155 ALA A C 5
ATOM 6489 O O . ALA A 1 87 ? 2.459 -0.124 3.874 1.00 0.00 155 ALA A O 5
ATOM 6496 N N . PHE A 1 88 ? 3.219 0.096 1.767 1.00 0.00 156 PHE A N 5
ATOM 6497 C CA . PHE A 1 88 ? 2.832 1.475 1.569 1.00 0.00 156 PHE A CA 5
ATOM 6498 C C . PHE A 1 88 ? 2.393 1.706 0.110 1.00 0.00 156 PHE A C 5
ATOM 6499 O O . PHE A 1 88 ? 2.759 0.914 -0.756 1.00 0.00 156 PHE A O 5
ATOM 6516 N N . VAL A 1 89 ? 1.626 2.760 -0.197 1.00 0.00 157 VAL A N 5
ATOM 6517 C CA . VAL A 1 89 ? 1.123 3.036 -1.563 1.00 0.00 157 VAL A CA 5
ATOM 6518 C C . VAL A 1 89 ? 0.612 4.457 -1.793 1.00 0.00 157 VAL A C 5
ATOM 6519 O O . VAL A 1 89 ? -0.307 4.886 -1.110 1.00 0.00 157 VAL A O 5
ATOM 6532 N N . GLN A 1 90 ? 1.155 5.147 -2.802 1.00 0.00 158 GLN A N 5
ATOM 6533 C CA . GLN A 1 90 ? 0.761 6.481 -3.275 1.00 0.00 158 GLN A CA 5
ATOM 6534 C C . GLN A 1 90 ? -0.232 6.377 -4.421 1.00 0.00 158 GLN A C 5
ATOM 6535 O O . GLN A 1 90 ? 0.002 5.663 -5.396 1.00 0.00 158 GLN A O 5
ATOM 6549 N N . PHE A 1 91 ? -1.311 7.144 -4.340 1.00 0.00 159 PHE A N 5
ATOM 6550 C CA . PHE A 1 91 ? -2.369 7.120 -5.340 1.00 0.00 159 PHE A CA 5
ATOM 6551 C C . PHE A 1 91 ? -2.122 8.189 -6.419 1.00 0.00 159 PHE A C 5
ATOM 6552 O O . PHE A 1 91 ? -1.079 8.843 -6.421 1.00 0.00 159 PHE A O 5
ATOM 6569 N N . ALA A 1 92 ? -3.058 8.417 -7.339 1.00 0.00 160 ALA A N 5
ATOM 6570 C CA . ALA A 1 92 ? -2.988 9.586 -8.221 1.00 0.00 160 ALA A CA 5
ATOM 6571 C C . ALA A 1 92 ? -3.373 10.901 -7.512 1.00 0.00 160 ALA A C 5
ATOM 6572 O O . ALA A 1 92 ? -3.147 11.983 -8.059 1.00 0.00 160 ALA A O 5
ATOM 6579 N N . SER A 1 93 ? -3.955 10.828 -6.306 1.00 0.00 161 SER A N 5
ATOM 6580 C CA . SER A 1 93 ? -4.429 11.988 -5.542 1.00 0.00 161 SER A CA 5
ATOM 6581 C C . SER A 1 93 ? -4.582 11.702 -4.039 1.00 0.00 161 SER A C 5
ATOM 6582 O O . SER A 1 93 ? -4.745 10.550 -3.630 1.00 0.00 161 SER A O 5
ATOM 6590 N N . GLN A 1 94 ? -4.652 12.760 -3.216 1.00 0.00 162 GLN A N 5
ATOM 6591 C CA . GLN A 1 94 ? -4.960 12.667 -1.775 1.00 0.00 162 GLN A CA 5
ATOM 6592 C C . GLN A 1 94 ? -6.324 12.002 -1.491 1.00 0.00 162 GLN A C 5
ATOM 6593 O O . GLN A 1 94 ? -6.490 11.282 -0.511 1.00 0.00 162 GLN A O 5
ATOM 6607 N N . GLU A 1 95 ? -7.287 12.236 -2.383 1.00 0.00 163 GLU A N 5
ATOM 6608 C CA . GLU A 1 95 ? -8.685 11.782 -2.319 1.00 0.00 163 GLU A CA 5
ATOM 6609 C C . GLU A 1 95 ? -8.830 10.286 -2.555 1.00 0.00 163 GLU A C 5
ATOM 6610 O O . GLU A 1 95 ? -9.493 9.562 -1.818 1.00 0.00 163 GLU A O 5
ATOM 6622 N N . LEU A 1 96 ? -8.164 9.813 -3.595 1.00 0.00 164 LEU A N 5
ATOM 6623 C CA . LEU A 1 96 ? -8.092 8.411 -3.956 1.00 0.00 164 LEU A CA 5
ATOM 6624 C C . LEU A 1 96 ? -7.467 7.588 -2.839 1.00 0.00 164 LEU A C 5
ATOM 6625 O O . LEU A 1 96 ? -7.913 6.485 -2.540 1.00 0.00 164 LEU A O 5
ATOM 6641 N N . ALA A 1 97 ? -6.510 8.179 -2.137 1.00 0.00 165 ALA A N 5
ATOM 6642 C CA . ALA A 1 97 ? -5.923 7.516 -0.975 1.00 0.00 165 ALA A CA 5
ATOM 6643 C C . ALA A 1 97 ? -6.855 7.557 0.253 1.00 0.00 165 ALA A C 5
ATOM 6644 O O . ALA A 1 97 ? -6.735 6.751 1.166 1.00 0.00 165 ALA A O 5
ATOM 6651 N N . GLU A 1 98 ? -7.860 8.432 0.254 1.00 0.00 166 GLU A N 5
ATOM 6652 C CA . GLU A 1 98 ? -8.821 8.599 1.358 1.00 0.00 166 GLU A CA 5
ATOM 6653 C C . GLU A 1 98 ? -9.965 7.589 1.194 1.00 0.00 166 GLU A C 5
ATOM 6654 O O . GLU A 1 98 ? -10.491 7.045 2.165 1.00 0.00 166 GLU A O 5
ATOM 6666 N N . LYS A 1 99 ? -10.300 7.291 -0.068 1.00 0.00 167 LYS A N 5
ATOM 6667 C CA . LYS A 1 99 ? -11.206 6.228 -0.480 1.00 0.00 167 LYS A CA 5
ATOM 6668 C C . LYS A 1 99 ? -10.608 4.858 -0.126 1.00 0.00 167 LYS A C 5
ATOM 6669 O O . LYS A 1 99 ? -11.320 3.952 0.306 1.00 0.00 167 LYS A O 5
ATOM 6688 N N . ALA A 1 100 ? -9.288 4.740 -0.261 1.00 0.00 168 ALA A N 5
ATOM 6689 C CA . ALA A 1 100 ? -8.495 3.547 0.018 1.00 0.00 168 ALA A CA 5
ATOM 6690 C C . ALA A 1 100 ? -8.534 3.054 1.474 1.00 0.00 168 ALA A C 5
ATOM 6691 O O . ALA A 1 100 ? -8.779 1.875 1.720 1.00 0.00 168 ALA A O 5
ATOM 6698 N N . LEU A 1 101 ? -8.363 3.952 2.451 1.00 0.00 169 LEU A N 5
ATOM 6699 C CA . LEU A 1 101 ? -8.631 3.664 3.882 1.00 0.00 169 LEU A CA 5
ATOM 6700 C C . LEU A 1 101 ? -9.995 3.006 4.139 1.00 0.00 169 LEU A C 5
ATOM 6701 O O . LEU A 1 101 ? -10.168 2.238 5.085 1.00 0.00 169 LEU A O 5
ATOM 6717 N N . GLY A 1 102 ? -10.956 3.275 3.259 1.00 0.00 170 GLY A N 5
ATOM 6718 C CA . GLY A 1 102 ? -12.279 2.671 3.256 1.00 0.00 170 GLY A CA 5
ATOM 6719 C C . GLY A 1 102 ? -12.310 1.145 3.015 1.00 0.00 170 GLY A C 5
ATOM 6720 O O . GLY A 1 102 ? -13.326 0.511 3.307 1.00 0.00 170 GLY A O 5
ATOM 6724 N N . LYS A 1 103 ? -11.204 0.523 2.559 1.00 0.00 171 LYS A N 5
ATOM 6725 C CA . LYS A 1 103 ? -11.014 -0.946 2.505 1.00 0.00 171 LYS A CA 5
ATOM 6726 C C . LYS A 1 103 ? -10.979 -1.633 3.877 1.00 0.00 171 LYS A C 5
ATOM 6727 O O . LYS A 1 103 ? -11.284 -2.819 3.953 1.00 0.00 171 LYS A O 5
ATOM 6746 N N . HIS A 1 104 ? -10.650 -0.880 4.927 1.00 0.00 172 HIS A N 5
ATOM 6747 C CA . HIS A 1 104 ? -10.595 -1.175 6.380 1.00 0.00 172 HIS A CA 5
ATOM 6748 C C . HIS A 1 104 ? -10.015 -2.531 6.870 1.00 0.00 172 HIS A C 5
ATOM 6749 O O . HIS A 1 104 ? -9.144 -2.527 7.742 1.00 0.00 172 HIS A O 5
ATOM 6763 N N . LYS A 1 105 ? -10.513 -3.676 6.381 1.00 0.00 173 LYS A N 5
ATOM 6764 C CA . LYS A 1 105 ? -10.174 -5.054 6.802 1.00 0.00 173 LYS A CA 5
ATOM 6765 C C . LYS A 1 105 ? -10.198 -6.060 5.627 1.00 0.00 173 LYS A C 5
ATOM 6766 O O . LYS A 1 105 ? -10.312 -7.268 5.824 1.00 0.00 173 LYS A O 5
ATOM 6785 N N . GLU A 1 106 ? -10.115 -5.572 4.387 1.00 0.00 174 GLU A N 5
ATOM 6786 C CA . GLU A 1 106 ? -10.034 -6.405 3.174 1.00 0.00 174 GLU A CA 5
ATOM 6787 C C . GLU A 1 106 ? -8.775 -7.299 3.090 1.00 0.00 174 GLU A C 5
ATOM 6788 O O . GLU A 1 106 ? -7.936 -7.319 3.999 1.00 0.00 174 GLU A O 5
ATOM 6800 N N . ARG A 1 107 ? -8.651 -8.073 1.999 1.00 0.00 175 ARG A N 5
ATOM 6801 C CA . ARG A 1 107 ? -7.761 -9.237 1.912 1.00 0.00 175 ARG A CA 5
ATOM 6802 C C . ARG A 1 107 ? -6.673 -9.182 0.835 1.00 0.00 175 ARG A C 5
ATOM 6803 O O . ARG A 1 107 ? -6.819 -8.565 -0.221 1.00 0.00 175 ARG A O 5
ATOM 6824 N N . ILE A 1 108 ? -5.624 -9.954 1.107 1.00 0.00 176 ILE A N 5
ATOM 6825 C CA . ILE A 1 108 ? -4.467 -10.305 0.273 1.00 0.00 176 ILE A CA 5
ATOM 6826 C C . ILE A 1 108 ? -4.188 -11.792 0.534 1.00 0.00 176 ILE A C 5
ATOM 6827 O O . ILE A 1 108 ? -4.127 -12.196 1.693 1.00 0.00 176 ILE A O 5
ATOM 6843 N N . GLY A 1 109 ? -4.017 -12.613 -0.505 1.00 0.00 177 GLY A N 5
ATOM 6844 C CA . GLY A 1 109 ? -3.912 -14.081 -0.413 1.00 0.00 177 GLY A CA 5
ATOM 6845 C C . GLY A 1 109 ? -5.130 -14.739 0.258 1.00 0.00 177 GLY A C 5
ATOM 6846 O O . GLY A 1 109 ? -6.080 -15.138 -0.416 1.00 0.00 177 GLY A O 5
ATOM 6850 N N . HIS A 1 110 ? -5.116 -14.804 1.595 1.00 0.00 178 HIS A N 5
ATOM 6851 C CA . HIS A 1 110 ? -6.245 -15.185 2.465 1.00 0.00 178 HIS A CA 5
ATOM 6852 C C . HIS A 1 110 ? -6.221 -14.433 3.820 1.00 0.00 178 HIS A C 5
ATOM 6853 O O . HIS A 1 110 ? -6.845 -14.858 4.794 1.00 0.00 178 HIS A O 5
ATOM 6867 N N . ARG A 1 111 ? -5.414 -13.372 3.935 1.00 0.00 179 ARG A N 5
ATOM 6868 C CA . ARG A 1 111 ? -5.162 -12.582 5.147 1.00 0.00 179 ARG A CA 5
ATOM 6869 C C . ARG A 1 111 ? -5.459 -11.111 4.915 1.00 0.00 179 ARG A C 5
ATOM 6870 O O . ARG A 1 111 ? -5.916 -10.736 3.848 1.00 0.00 179 ARG A O 5
ATOM 6891 N N . TYR A 1 112 ? -5.296 -10.298 5.945 1.00 0.00 180 TYR A N 5
ATOM 6892 C CA . TYR A 1 112 ? -6.432 -9.617 6.556 1.00 0.00 180 TYR A CA 5
ATOM 6893 C C . TYR A 1 112 ? -5.980 -8.287 7.134 1.00 0.00 180 TYR A C 5
ATOM 6894 O O . TYR A 1 112 ? -5.484 -8.172 8.256 1.00 0.00 180 TYR A O 5
ATOM 6912 N N . ILE A 1 113 ? -6.085 -7.269 6.300 1.00 0.00 181 ILE A N 5
ATOM 6913 C CA . ILE A 1 113 ? -5.075 -6.225 6.244 1.00 0.00 181 ILE A CA 5
ATOM 6914 C C . ILE A 1 113 ? -5.546 -4.958 6.971 1.00 0.00 181 ILE A C 5
ATOM 6915 O O . ILE A 1 113 ? -6.713 -4.576 6.915 1.00 0.00 181 ILE A O 5
ATOM 6931 N N . GLU A 1 114 ? -4.634 -4.332 7.702 1.00 0.00 182 GLU A N 5
ATOM 6932 C CA . GLU A 1 114 ? -4.713 -2.979 8.250 1.00 0.00 182 GLU A CA 5
ATOM 6933 C C . GLU A 1 114 ? -4.609 -1.895 7.166 1.00 0.00 182 GLU A C 5
ATOM 6934 O O . GLU A 1 114 ? -3.868 -2.075 6.203 1.00 0.00 182 GLU A O 5
ATOM 6946 N N . VAL A 1 115 ? -5.218 -0.725 7.380 1.00 0.00 183 VAL A N 5
ATOM 6947 C CA . VAL A 1 115 ? -4.996 0.472 6.545 1.00 0.00 183 VAL A CA 5
ATOM 6948 C C . VAL A 1 115 ? -4.921 1.753 7.383 1.00 0.00 183 VAL A C 5
ATOM 6949 O O . VAL A 1 115 ? -5.739 1.974 8.278 1.00 0.00 183 VAL A O 5
ATOM 6962 N N . PHE A 1 116 ? -3.957 2.620 7.061 1.00 0.00 184 PHE A N 5
ATOM 6963 C CA . PHE A 1 116 ? -3.698 3.908 7.706 1.00 0.00 184 PHE A CA 5
ATOM 6964 C C . PHE A 1 116 ? -3.267 4.939 6.657 1.00 0.00 184 PHE A C 5
ATOM 6965 O O . PHE A 1 116 ? -2.612 4.584 5.674 1.00 0.00 184 PHE A O 5
ATOM 6982 N N . LYS A 1 117 ? -3.555 6.224 6.881 1.00 0.00 185 LYS A N 5
ATOM 6983 C CA . LYS A 1 117 ? -3.041 7.323 6.079 1.00 0.00 185 LYS A CA 5
ATOM 6984 C C . LYS A 1 117 ? -1.525 7.369 6.153 1.00 0.00 185 LYS A C 5
ATOM 6985 O O . LYS A 1 117 ? -0.924 6.936 7.140 1.00 0.00 185 LYS A O 5
ATOM 7004 N N . SER A 1 118 ? -0.918 7.893 5.102 1.00 0.00 186 SER A N 5
ATOM 7005 C CA . SER A 1 118 ? 0.537 7.925 4.954 1.00 0.00 186 SER A CA 5
ATOM 7006 C C . SER A 1 118 ? 1.017 9.089 4.086 1.00 0.00 186 SER A C 5
ATOM 7007 O O . SER A 1 118 ? 0.216 9.789 3.461 1.00 0.00 186 SER A O 5
ATOM 7015 N N . SER A 1 119 ? 2.338 9.300 4.036 1.00 0.00 187 SER A N 5
ATOM 7016 C CA . SER A 1 119 ? 3.019 10.264 3.149 1.00 0.00 187 SER A CA 5
ATOM 7017 C C . SER A 1 119 ? 4.461 9.824 2.855 1.00 0.00 187 SER A C 5
ATOM 7018 O O . SER A 1 119 ? 5.061 9.125 3.672 1.00 0.00 187 SER A O 5
ATOM 7026 N N . GLN A 1 120 ? 5.006 10.289 1.720 1.00 0.00 188 GLN A N 5
ATOM 7027 C CA . GLN A 1 120 ? 6.351 10.158 1.103 1.00 0.00 188 GLN A CA 5
ATOM 7028 C C . GLN A 1 120 ? 7.616 10.111 1.996 1.00 0.00 188 GLN A C 5
ATOM 7029 O O . GLN A 1 120 ? 8.721 9.891 1.505 1.00 0.00 188 GLN A O 5
ATOM 7043 N N . GLU A 1 121 ? 7.487 10.217 3.310 1.00 0.00 189 GLU A N 5
ATOM 7044 C CA . GLU A 1 121 ? 8.596 10.142 4.255 1.00 0.00 189 GLU A CA 5
ATOM 7045 C C . GLU A 1 121 ? 8.474 8.957 5.232 1.00 0.00 189 GLU A C 5
ATOM 7046 O O . GLU A 1 121 ? 9.491 8.424 5.671 1.00 0.00 189 GLU A O 5
ATOM 7058 N N . GLU A 1 122 ? 7.264 8.491 5.561 1.00 0.00 190 GLU A N 5
ATOM 7059 C CA . GLU A 1 122 ? 7.099 7.330 6.461 1.00 0.00 190 GLU A CA 5
ATOM 7060 C C . GLU A 1 122 ? 7.218 6.029 5.656 1.00 0.00 190 GLU A C 5
ATOM 7061 O O . GLU A 1 122 ? 7.503 4.951 6.175 1.00 0.00 190 GLU A O 5
ATOM 7073 N N . VAL A 1 123 ? 7.018 6.183 4.351 1.00 0.00 191 VAL A N 5
ATOM 7074 C CA . VAL A 1 123 ? 6.763 5.158 3.355 1.00 0.00 191 VAL A CA 5
ATOM 7075 C C . VAL A 1 123 ? 8.041 4.580 2.757 1.00 0.00 191 VAL A C 5
ATOM 7076 O O . VAL A 1 123 ? 8.089 3.392 2.446 1.00 0.00 191 VAL A O 5
ATOM 7089 N N . ARG A 1 124 ? 9.108 5.389 2.663 1.00 0.00 192 ARG A N 5
ATOM 7090 C CA . ARG A 1 124 ? 10.425 4.974 2.148 1.00 0.00 192 ARG A CA 5
ATOM 7091 C C . ARG A 1 124 ? 11.292 4.343 3.254 1.00 0.00 192 ARG A C 5
ATOM 7092 O O . ARG A 1 124 ? 12.491 4.589 3.360 1.00 0.00 192 ARG A O 5
ATOM 7113 N N . SER A 1 125 ? 10.667 3.555 4.131 1.00 0.00 193 SER A N 5
ATOM 7114 C CA . SER A 1 125 ? 11.303 2.746 5.192 1.00 0.00 193 SER A CA 5
ATOM 7115 C C . SER A 1 125 ? 12.119 1.552 4.634 1.00 0.00 193 SER A C 5
ATOM 7116 O O . SER A 1 125 ? 12.183 0.482 5.244 1.00 0.00 193 SER A O 5
ATOM 7124 N N . TYR A 1 126 ? 12.681 1.707 3.427 1.00 0.00 194 TYR A N 5
ATOM 7125 C CA . TYR A 1 126 ? 13.153 0.662 2.522 1.00 0.00 194 TYR A CA 5
ATOM 7126 C C . TYR A 1 126 ? 14.197 1.208 1.519 1.00 0.00 194 TYR A C 5
ATOM 7127 O O . TYR A 1 126 ? 14.110 2.399 1.134 1.00 0.00 194 TYR A O 5
ATOM 7146 N N . ASN A 1 35 ? -8.415 9.249 7.544 1.00 0.00 103 ASN A N 6
ATOM 7147 C CA . ASN A 1 35 ? -9.219 10.496 7.472 1.00 0.00 103 ASN A CA 6
ATOM 7148 C C . ASN A 1 35 ? -8.510 11.644 8.186 1.00 0.00 103 ASN A C 6
ATOM 7149 O O . ASN A 1 35 ? -8.598 11.780 9.406 1.00 0.00 103 ASN A O 6
ATOM 7160 N N . SER A 1 36 ? -7.784 12.463 7.413 1.00 0.00 104 SER A N 6
ATOM 7161 C CA . SER A 1 36 ? -6.940 13.566 7.918 1.00 0.00 104 SER A CA 6
ATOM 7162 C C . SER A 1 36 ? -6.842 14.877 7.092 1.00 0.00 104 SER A C 6
ATOM 7163 O O . SER A 1 36 ? -6.428 15.884 7.670 1.00 0.00 104 SER A O 6
ATOM 7171 N N . ALA A 1 37 ? -7.194 15.026 5.805 1.00 0.00 105 ALA A N 6
ATOM 7172 C CA . ALA A 1 37 ? -7.673 14.058 4.808 1.00 0.00 105 ALA A CA 6
ATOM 7173 C C . ALA A 1 37 ? -7.245 14.390 3.359 1.00 0.00 105 ALA A C 6
ATOM 7174 O O . ALA A 1 37 ? -7.013 13.473 2.570 1.00 0.00 105 ALA A O 6
ATOM 7181 N N . ASP A 1 38 ? -7.120 15.676 3.000 1.00 0.00 106 ASP A N 6
ATOM 7182 C CA . ASP A 1 38 ? -6.651 16.141 1.683 1.00 0.00 106 ASP A CA 6
ATOM 7183 C C . ASP A 1 38 ? -6.079 17.576 1.724 1.00 0.00 106 ASP A C 6
ATOM 7184 O O . ASP A 1 38 ? -6.475 18.401 2.551 1.00 0.00 106 ASP A O 6
ATOM 7193 N N . SER A 1 39 ? -5.145 17.859 0.811 1.00 0.00 107 SER A N 6
ATOM 7194 C CA . SER A 1 39 ? -4.550 19.172 0.472 1.00 0.00 107 SER A CA 6
ATOM 7195 C C . SER A 1 39 ? -3.857 19.164 -0.914 1.00 0.00 107 SER A C 6
ATOM 7196 O O . SER A 1 39 ? -3.175 20.129 -1.266 1.00 0.00 107 SER A O 6
ATOM 7204 N N . ALA A 1 40 ? -4.017 18.082 -1.696 1.00 0.00 108 ALA A N 6
ATOM 7205 C CA . ALA A 1 40 ? -3.154 17.607 -2.791 1.00 0.00 108 ALA A CA 6
ATOM 7206 C C . ALA A 1 40 ? -1.659 17.405 -2.425 1.00 0.00 108 ALA A C 6
ATOM 7207 O O . ALA A 1 40 ? -1.070 18.180 -1.672 1.00 0.00 108 ALA A O 6
ATOM 7214 N N . ASN A 1 41 ? -0.962 16.380 -2.929 1.00 0.00 109 ASN A N 6
ATOM 7215 C CA . ASN A 1 41 ? -1.410 15.206 -3.714 1.00 0.00 109 ASN A CA 6
ATOM 7216 C C . ASN A 1 41 ? -0.851 13.886 -3.146 1.00 0.00 109 ASN A C 6
ATOM 7217 O O . ASN A 1 41 ? -1.078 12.802 -3.679 1.00 0.00 109 ASN A O 6
ATOM 7228 N N . ASP A 1 42 ? -0.123 13.981 -2.041 1.00 0.00 110 ASP A N 6
ATOM 7229 C CA . ASP A 1 42 ? 0.844 12.984 -1.578 1.00 0.00 110 ASP A CA 6
ATOM 7230 C C . ASP A 1 42 ? 0.172 11.969 -0.638 1.00 0.00 110 ASP A C 6
ATOM 7231 O O . ASP A 1 42 ? 0.576 11.751 0.507 1.00 0.00 110 ASP A O 6
ATOM 7240 N N . GLY A 1 43 ? -0.948 11.431 -1.119 1.00 0.00 111 GLY A N 6
ATOM 7241 C CA . GLY A 1 43 ? -1.743 10.366 -0.527 1.00 0.00 111 GLY A CA 6
ATOM 7242 C C . GLY A 1 43 ? -1.045 9.032 -0.600 1.00 0.00 111 GLY A C 6
ATOM 7243 O O . GLY A 1 43 ? -1.239 8.319 -1.585 1.00 0.00 111 GLY A O 6
ATOM 7247 N N . PHE A 1 44 ? -0.288 8.684 0.440 1.00 0.00 112 PHE A N 6
ATOM 7248 C CA . PHE A 1 44 ? 0.240 7.348 0.589 1.00 0.00 112 PHE A CA 6
ATOM 7249 C C . PHE A 1 44 ? -0.683 6.635 1.556 1.00 0.00 112 PHE A C 6
ATOM 7250 O O . PHE A 1 44 ? -1.480 7.243 2.283 1.00 0.00 112 PHE A O 6
ATOM 7267 N N . VAL A 1 45 ? -0.524 5.325 1.609 1.00 0.00 113 VAL A N 6
ATOM 7268 C CA . VAL A 1 45 ? -1.315 4.491 2.493 1.00 0.00 113 VAL A CA 6
ATOM 7269 C C . VAL A 1 45 ? -0.491 3.322 2.969 1.00 0.00 113 VAL A C 6
ATOM 7270 O O . VAL A 1 45 ? 0.082 2.630 2.136 1.00 0.00 113 VAL A O 6
ATOM 7283 N N . ARG A 1 46 ? -0.429 3.098 4.280 1.00 0.00 114 ARG A N 6
ATOM 7284 C CA . ARG A 1 46 ? 0.363 2.034 4.897 1.00 0.00 114 ARG A CA 6
ATOM 7285 C C . ARG A 1 46 ? -0.517 0.882 5.343 1.00 0.00 114 ARG A C 6
ATOM 7286 O O . ARG A 1 46 ? -1.595 1.074 5.902 1.00 0.00 114 ARG A O 6
ATOM 7307 N N . LEU A 1 47 ? -0.002 -0.310 5.094 1.00 0.00 115 LEU A N 6
ATOM 7308 C CA . LEU A 1 47 ? -0.536 -1.610 5.439 1.00 0.00 115 LEU A CA 6
ATOM 7309 C C . LEU A 1 47 ? 0.294 -2.220 6.560 1.00 0.00 115 LEU A C 6
ATOM 7310 O O . LEU A 1 47 ? 1.486 -1.946 6.632 1.00 0.00 115 LEU A O 6
ATOM 7326 N N . ARG A 1 48 ? -0.288 -3.100 7.380 1.00 0.00 116 ARG A N 6
ATOM 7327 C CA . ARG A 1 48 ? 0.432 -3.876 8.408 1.00 0.00 116 ARG A CA 6
ATOM 7328 C C . ARG A 1 48 ? -0.329 -5.154 8.714 1.00 0.00 116 ARG A C 6
ATOM 7329 O O . ARG A 1 48 ? -1.137 -5.205 9.635 1.00 0.00 116 ARG A O 6
ATOM 7350 N N . GLY A 1 49 ? -0.162 -6.170 7.880 1.00 0.00 117 GLY A N 6
ATOM 7351 C CA . GLY A 1 49 ? -1.045 -7.343 7.960 1.00 0.00 117 GLY A CA 6
ATOM 7352 C C . GLY A 1 49 ? -0.709 -8.524 7.045 1.00 0.00 117 GLY A C 6
ATOM 7353 O O . GLY A 1 49 ? -1.405 -9.539 7.062 1.00 0.00 117 GLY A O 6
ATOM 7357 N N . LEU A 1 50 ? 0.283 -8.352 6.170 1.00 0.00 118 LEU A N 6
ATOM 7358 C CA . LEU A 1 50 ? 0.501 -9.172 4.989 1.00 0.00 118 LEU A CA 6
ATOM 7359 C C . LEU A 1 50 ? 1.171 -10.521 5.361 1.00 0.00 118 LEU A C 6
ATOM 7360 O O . LEU A 1 50 ? 1.961 -10.590 6.309 1.00 0.00 118 LEU A O 6
ATOM 7376 N N . PRO A 1 51 ? 0.875 -11.583 4.600 1.00 0.00 119 PRO A N 6
ATOM 7377 C CA . PRO A 1 51 ? 1.388 -12.942 4.763 1.00 0.00 119 PRO A CA 6
ATOM 7378 C C . PRO A 1 51 ? 2.787 -13.127 4.180 1.00 0.00 119 PRO A C 6
ATOM 7379 O O . PRO A 1 51 ? 3.304 -12.317 3.407 1.00 0.00 119 PRO A O 6
ATOM 7390 N N . PHE A 1 52 ? 3.339 -14.294 4.492 1.00 0.00 120 PHE A N 6
ATOM 7391 C CA . PHE A 1 52 ? 4.514 -14.873 3.859 1.00 0.00 120 PHE A CA 6
ATOM 7392 C C . PHE A 1 52 ? 4.352 -14.951 2.328 1.00 0.00 120 PHE A C 6
ATOM 7393 O O . PHE A 1 52 ? 3.426 -15.596 1.828 1.00 0.00 120 PHE A O 6
ATOM 7410 N N . GLY A 1 53 ? 5.222 -14.260 1.581 1.00 0.00 121 GLY A N 6
ATOM 7411 C CA . GLY A 1 53 ? 5.154 -14.177 0.116 1.00 0.00 121 GLY A CA 6
ATOM 7412 C C . GLY A 1 53 ? 4.308 -13.023 -0.449 1.00 0.00 121 GLY A C 6
ATOM 7413 O O . GLY A 1 53 ? 4.069 -13.011 -1.659 1.00 0.00 121 GLY A O 6
ATOM 7417 N N . CYS A 1 54 ? 3.847 -12.058 0.365 1.00 0.00 122 CYS A N 6
ATOM 7418 C CA . CYS A 1 54 ? 3.194 -10.846 -0.145 1.00 0.00 122 CYS A CA 6
ATOM 7419 C C . CYS A 1 54 ? 4.077 -10.089 -1.159 1.00 0.00 122 CYS A C 6
ATOM 7420 O O . CYS A 1 54 ? 5.311 -10.087 -1.061 1.00 0.00 122 CYS A O 6
ATOM 7428 N N . THR A 1 55 ? 3.435 -9.403 -2.109 1.00 0.00 123 THR A N 6
ATOM 7429 C CA . THR A 1 55 ? 4.092 -8.574 -3.117 1.00 0.00 123 THR A CA 6
ATOM 7430 C C . THR A 1 55 ? 3.235 -7.358 -3.480 1.00 0.00 123 THR A C 6
ATOM 7431 O O . THR A 1 55 ? 2.027 -7.304 -3.214 1.00 0.00 123 THR A O 6
ATOM 7442 N N . LYS A 1 56 ? 3.861 -6.375 -4.129 1.00 0.00 124 LYS A N 6
ATOM 7443 C CA . LYS A 1 56 ? 3.275 -5.186 -4.695 1.00 0.00 124 LYS A CA 6
ATOM 7444 C C . LYS A 1 56 ? 1.983 -5.457 -5.450 1.00 0.00 124 LYS A C 6
ATOM 7445 O O . LYS A 1 56 ? 1.014 -4.762 -5.212 1.00 0.00 124 LYS A O 6
ATOM 7464 N N . GLU A 1 57 ? 1.896 -6.500 -6.262 1.00 0.00 125 GLU A N 6
ATOM 7465 C CA . GLU A 1 57 ? 0.704 -6.873 -7.021 1.00 0.00 125 GLU A CA 6
ATOM 7466 C C . GLU A 1 57 ? -0.462 -7.395 -6.157 1.00 0.00 125 GLU A C 6
ATOM 7467 O O . GLU A 1 57 ? -1.608 -7.349 -6.601 1.00 0.00 125 GLU A O 6
ATOM 7479 N N . GLU A 1 58 ? -0.252 -7.820 -4.904 1.00 0.00 126 GLU A N 6
ATOM 7480 C CA . GLU A 1 58 ? -1.390 -8.019 -4.011 1.00 0.00 126 GLU A CA 6
ATOM 7481 C C . GLU A 1 58 ? -1.886 -6.675 -3.468 1.00 0.00 126 GLU A C 6
ATOM 7482 O O . GLU A 1 58 ? -3.075 -6.499 -3.221 1.00 0.00 126 GLU A O 6
ATOM 7494 N N . ILE A 1 59 ? -1.010 -5.679 -3.365 1.00 0.00 127 ILE A N 6
ATOM 7495 C CA . ILE A 1 59 ? -1.421 -4.283 -3.138 1.00 0.00 127 ILE A CA 6
ATOM 7496 C C . ILE A 1 59 ? -2.119 -3.719 -4.385 1.00 0.00 127 ILE A C 6
ATOM 7497 O O . ILE A 1 59 ? -3.134 -3.031 -4.272 1.00 0.00 127 ILE A O 6
ATOM 7513 N N . VAL A 1 60 ? -1.653 -4.096 -5.583 1.00 0.00 128 VAL A N 6
ATOM 7514 C CA . VAL A 1 60 ? -2.328 -3.836 -6.852 1.00 0.00 128 VAL A CA 6
ATOM 7515 C C . VAL A 1 60 ? -3.697 -4.531 -6.979 1.00 0.00 128 VAL A C 6
ATOM 7516 O O . VAL A 1 60 ? -4.497 -4.081 -7.800 1.00 0.00 128 VAL A O 6
ATOM 7529 N N . GLN A 1 61 ? -4.037 -5.535 -6.142 1.00 0.00 129 GLN A N 6
ATOM 7530 C CA . GLN A 1 61 ? -5.436 -6.015 -6.010 1.00 0.00 129 GLN A CA 6
ATOM 7531 C C . GLN A 1 61 ? -6.197 -5.408 -4.830 1.00 0.00 129 GLN A C 6
ATOM 7532 O O . GLN A 1 61 ? -7.417 -5.249 -4.899 1.00 0.00 129 GLN A O 6
ATOM 7546 N N . PHE A 1 62 ? -5.470 -4.973 -3.805 1.00 0.00 130 PHE A N 6
ATOM 7547 C CA . PHE A 1 62 ? -5.988 -4.239 -2.647 1.00 0.00 130 PHE A CA 6
ATOM 7548 C C . PHE A 1 62 ? -6.632 -2.922 -3.083 1.00 0.00 130 PHE A C 6
ATOM 7549 O O . PHE A 1 62 ? -7.773 -2.617 -2.739 1.00 0.00 130 PHE A O 6
ATOM 7566 N N . PHE A 1 63 ? -5.921 -2.190 -3.942 1.00 0.00 131 PHE A N 6
ATOM 7567 C CA . PHE A 1 63 ? -6.390 -0.951 -4.551 1.00 0.00 131 PHE A CA 6
ATOM 7568 C C . PHE A 1 63 ? -6.439 -1.031 -6.081 1.00 0.00 131 PHE A C 6
ATOM 7569 O O . PHE A 1 63 ? -6.296 -0.019 -6.768 1.00 0.00 131 PHE A O 6
ATOM 7586 N N . SER A 1 64 ? -6.776 -2.213 -6.612 1.00 0.00 132 SER A N 6
ATOM 7587 C CA . SER A 1 64 ? -7.380 -2.350 -7.955 1.00 0.00 132 SER A CA 6
ATOM 7588 C C . SER A 1 64 ? -8.576 -1.409 -8.172 1.00 0.00 132 SER A C 6
ATOM 7589 O O . SER A 1 64 ? -8.885 -1.023 -9.302 1.00 0.00 132 SER A O 6
ATOM 7597 N N . GLY A 1 65 ? -9.220 -1.012 -7.069 1.00 0.00 133 GLY A N 6
ATOM 7598 C CA . GLY A 1 65 ? -10.299 -0.036 -7.011 1.00 0.00 133 GLY A CA 6
ATOM 7599 C C . GLY A 1 65 ? -9.957 1.357 -7.564 1.00 0.00 133 GLY A C 6
ATOM 7600 O O . GLY A 1 65 ? -10.840 2.040 -8.085 1.00 0.00 133 GLY A O 6
ATOM 7604 N N . LEU A 1 66 ? -8.701 1.801 -7.411 1.00 0.00 134 LEU A N 6
ATOM 7605 C CA . LEU A 1 66 ? -8.319 3.219 -7.401 1.00 0.00 134 LEU A CA 6
ATOM 7606 C C . LEU A 1 66 ? -7.012 3.500 -8.170 1.00 0.00 134 LEU A C 6
ATOM 7607 O O . LEU A 1 66 ? -6.200 2.607 -8.415 1.00 0.00 134 LEU A O 6
ATOM 7623 N N . GLU A 1 67 ? -6.796 4.759 -8.559 1.00 0.00 135 GLU A N 6
ATOM 7624 C CA . GLU A 1 67 ? -5.664 5.205 -9.353 1.00 0.00 135 GLU A CA 6
ATOM 7625 C C . GLU A 1 67 ? -4.433 5.546 -8.485 1.00 0.00 135 GLU A C 6
ATOM 7626 O O . GLU A 1 67 ? -4.523 6.215 -7.456 1.00 0.00 135 GLU A O 6
ATOM 7638 N N . ILE A 1 68 ? -3.269 5.094 -8.953 1.00 0.00 136 ILE A N 6
ATOM 7639 C CA . ILE A 1 68 ? -1.943 5.077 -8.314 1.00 0.00 136 ILE A CA 6
ATOM 7640 C C . ILE A 1 68 ? -0.910 5.543 -9.355 1.00 0.00 136 ILE A C 6
ATOM 7641 O O . ILE A 1 68 ? -0.979 5.135 -10.519 1.00 0.00 136 ILE A O 6
ATOM 7657 N N . VAL A 1 69 ? 0.048 6.391 -8.958 1.00 0.00 137 VAL A N 6
ATOM 7658 C CA . VAL A 1 69 ? 1.200 6.753 -9.827 1.00 0.00 137 VAL A CA 6
ATOM 7659 C C . VAL A 1 69 ? 2.050 5.509 -10.157 1.00 0.00 137 VAL A C 6
ATOM 7660 O O . VAL A 1 69 ? 2.052 4.571 -9.365 1.00 0.00 137 VAL A O 6
ATOM 7673 N N . PRO A 1 70 ? 2.759 5.433 -11.300 1.00 0.00 138 PRO A N 6
ATOM 7674 C CA . PRO A 1 70 ? 3.196 4.159 -11.890 1.00 0.00 138 PRO A CA 6
ATOM 7675 C C . PRO A 1 70 ? 3.983 3.136 -11.063 1.00 0.00 138 PRO A C 6
ATOM 7676 O O . PRO A 1 70 ? 3.949 1.950 -11.398 1.00 0.00 138 PRO A O 6
ATOM 7687 N N . ASN A 1 71 ? 4.669 3.539 -9.995 1.00 0.00 139 ASN A N 6
ATOM 7688 C CA . ASN A 1 71 ? 5.239 2.639 -8.979 1.00 0.00 139 ASN A CA 6
ATOM 7689 C C . ASN A 1 71 ? 5.021 3.223 -7.572 1.00 0.00 139 ASN A C 6
ATOM 7690 O O . ASN A 1 71 ? 5.883 3.151 -6.695 1.00 0.00 139 ASN A O 6
ATOM 7701 N N . GLY A 1 72 ? 3.836 3.808 -7.367 1.00 0.00 140 GLY A N 6
ATOM 7702 C CA . GLY A 1 72 ? 3.384 4.384 -6.092 1.00 0.00 140 GLY A CA 6
ATOM 7703 C C . GLY A 1 72 ? 3.523 3.455 -4.876 1.00 0.00 140 GLY A C 6
ATOM 7704 O O . GLY A 1 72 ? 3.613 3.919 -3.742 1.00 0.00 140 GLY A O 6
ATOM 7708 N N . ILE A 1 73 ? 3.518 2.143 -5.108 1.00 0.00 141 ILE A N 6
ATOM 7709 C CA . ILE A 1 73 ? 3.462 1.079 -4.092 1.00 0.00 141 ILE A CA 6
ATOM 7710 C C . ILE A 1 73 ? 4.897 0.759 -3.592 1.00 0.00 141 ILE A C 6
ATOM 7711 O O . ILE A 1 73 ? 5.792 0.567 -4.419 1.00 0.00 141 ILE A O 6
ATOM 7727 N N . THR A 1 74 ? 5.130 0.650 -2.276 1.00 0.00 142 THR A N 6
ATOM 7728 C CA . THR A 1 74 ? 6.447 0.384 -1.639 1.00 0.00 142 THR A CA 6
ATOM 7729 C C . THR A 1 74 ? 6.389 -0.778 -0.633 1.00 0.00 142 THR A C 6
ATOM 7730 O O . THR A 1 74 ? 5.467 -0.862 0.174 1.00 0.00 142 THR A O 6
ATOM 7741 N N . LEU A 1 75 ? 7.393 -1.664 -0.665 1.00 0.00 143 LEU A N 6
ATOM 7742 C CA . LEU A 1 75 ? 7.457 -2.965 0.028 1.00 0.00 143 LEU A CA 6
ATOM 7743 C C . LEU A 1 75 ? 8.722 -3.066 0.907 1.00 0.00 143 LEU A C 6
ATOM 7744 O O . LEU A 1 75 ? 9.781 -3.462 0.410 1.00 0.00 143 LEU A O 6
ATOM 7760 N N . PRO A 1 76 ? 8.638 -2.683 2.199 1.00 0.00 144 PRO A N 6
ATOM 7761 C CA . PRO A 1 76 ? 9.774 -2.675 3.106 1.00 0.00 144 PRO A CA 6
ATOM 7762 C C . PRO A 1 76 ? 10.103 -4.066 3.701 1.00 0.00 144 PRO A C 6
ATOM 7763 O O . PRO A 1 76 ? 11.025 -4.730 3.230 1.00 0.00 144 PRO A O 6
ATOM 7774 N N . VAL A 1 77 ? 9.362 -4.498 4.733 1.00 0.00 145 VAL A N 6
ATOM 7775 C CA . VAL A 1 77 ? 9.475 -5.759 5.506 1.00 0.00 145 VAL A CA 6
ATOM 7776 C C . VAL A 1 77 ? 8.214 -5.962 6.352 1.00 0.00 145 VAL A C 6
ATOM 7777 O O . VAL A 1 77 ? 7.371 -5.078 6.453 1.00 0.00 145 VAL A O 6
ATOM 7790 N N . ASP A 1 78 ? 8.025 -7.149 6.927 1.00 0.00 146 ASP A N 6
ATOM 7791 C CA . ASP A 1 78 ? 6.989 -7.474 7.897 1.00 0.00 146 ASP A CA 6
ATOM 7792 C C . ASP A 1 78 ? 7.315 -7.035 9.337 1.00 0.00 146 ASP A C 6
ATOM 7793 O O . ASP A 1 78 ? 8.456 -6.666 9.631 1.00 0.00 146 ASP A O 6
ATOM 7802 N N . PRO A 1 79 ? 6.337 -7.147 10.255 1.00 0.00 147 PRO A N 6
ATOM 7803 C CA . PRO A 1 79 ? 6.511 -6.944 11.701 1.00 0.00 147 PRO A CA 6
ATOM 7804 C C . PRO A 1 79 ? 7.596 -7.792 12.418 1.00 0.00 147 PRO A C 6
ATOM 7805 O O . PRO A 1 79 ? 7.784 -7.619 13.624 1.00 0.00 147 PRO A O 6
ATOM 7816 N N . GLU A 1 80 ? 8.321 -8.688 11.733 1.00 0.00 148 GLU A N 6
ATOM 7817 C CA . GLU A 1 80 ? 9.410 -9.522 12.279 1.00 0.00 148 GLU A CA 6
ATOM 7818 C C . GLU A 1 80 ? 10.703 -9.404 11.435 1.00 0.00 148 GLU A C 6
ATOM 7819 O O . GLU A 1 80 ? 11.730 -10.000 11.770 1.00 0.00 148 GLU A O 6
ATOM 7831 N N . GLY A 1 81 ? 10.686 -8.596 10.367 1.00 0.00 149 GLY A N 6
ATOM 7832 C CA . GLY A 1 81 ? 11.877 -8.202 9.613 1.00 0.00 149 GLY A CA 6
ATOM 7833 C C . GLY A 1 81 ? 12.531 -9.307 8.772 1.00 0.00 149 GLY A C 6
ATOM 7834 O O . GLY A 1 81 ? 13.763 -9.375 8.717 1.00 0.00 149 GLY A O 6
ATOM 7838 N N . LYS A 1 82 ? 11.740 -10.172 8.116 1.00 0.00 150 LYS A N 6
ATOM 7839 C CA . LYS A 1 82 ? 12.195 -11.307 7.302 1.00 0.00 150 LYS A CA 6
ATOM 7840 C C . LYS A 1 82 ? 11.572 -11.295 5.899 1.00 0.00 150 LYS A C 6
ATOM 7841 O O . LYS A 1 82 ? 12.077 -11.987 5.012 1.00 0.00 150 LYS A O 6
ATOM 7860 N N . ILE A 1 83 ? 10.484 -10.534 5.699 1.00 0.00 151 ILE A N 6
ATOM 7861 C CA . ILE A 1 83 ? 9.677 -10.561 4.477 1.00 0.00 151 ILE A CA 6
ATOM 7862 C C . ILE A 1 83 ? 9.158 -9.191 4.014 1.00 0.00 151 ILE A C 6
ATOM 7863 O O . ILE A 1 83 ? 9.945 -8.438 3.448 1.00 0.00 151 ILE A O 6
ATOM 7879 N N . THR A 1 84 ? 7.868 -8.896 4.220 1.00 0.00 152 THR A N 6
ATOM 7880 C CA . THR A 1 84 ? 7.017 -7.846 3.617 1.00 0.00 152 THR A CA 6
ATOM 7881 C C . THR A 1 84 ? 5.573 -8.071 4.070 1.00 0.00 152 THR A C 6
ATOM 7882 O O . THR A 1 84 ? 4.737 -8.607 3.359 1.00 0.00 152 THR A O 6
ATOM 7893 N N . GLY A 1 85 ? 5.319 -7.721 5.325 1.00 0.00 153 GLY A N 6
ATOM 7894 C CA . GLY A 1 85 ? 4.044 -7.763 6.049 1.00 0.00 153 GLY A CA 6
ATOM 7895 C C . GLY A 1 85 ? 3.608 -6.422 6.636 1.00 0.00 153 GLY A C 6
ATOM 7896 O O . GLY A 1 85 ? 2.522 -6.322 7.196 1.00 0.00 153 GLY A O 6
ATOM 7900 N N . GLU A 1 86 ? 4.383 -5.373 6.391 1.00 0.00 154 GLU A N 6
ATOM 7901 C CA . GLU A 1 86 ? 3.845 -4.041 6.128 1.00 0.00 154 GLU A CA 6
ATOM 7902 C C . GLU A 1 86 ? 4.378 -3.523 4.786 1.00 0.00 154 GLU A C 6
ATOM 7903 O O . GLU A 1 86 ? 5.314 -4.086 4.212 1.00 0.00 154 GLU A O 6
ATOM 7915 N N . ALA A 1 87 ? 3.705 -2.502 4.261 1.00 0.00 155 ALA A N 6
ATOM 7916 C CA . ALA A 1 87 ? 3.871 -1.932 2.926 1.00 0.00 155 ALA A CA 6
ATOM 7917 C C . ALA A 1 87 ? 3.114 -0.621 2.816 1.00 0.00 155 ALA A C 6
ATOM 7918 O O . ALA A 1 87 ? 2.452 -0.194 3.759 1.00 0.00 155 ALA A O 6
ATOM 7925 N N . PHE A 1 88 ? 3.239 0.020 1.662 1.00 0.00 156 PHE A N 6
ATOM 7926 C CA . PHE A 1 88 ? 2.844 1.397 1.453 1.00 0.00 156 PHE A CA 6
ATOM 7927 C C . PHE A 1 88 ? 2.381 1.622 0.002 1.00 0.00 156 PHE A C 6
ATOM 7928 O O . PHE A 1 88 ? 2.733 0.837 -0.877 1.00 0.00 156 PHE A O 6
ATOM 7945 N N . VAL A 1 89 ? 1.620 2.686 -0.284 1.00 0.00 157 VAL A N 6
ATOM 7946 C CA . VAL A 1 89 ? 1.117 2.992 -1.645 1.00 0.00 157 VAL A CA 6
ATOM 7947 C C . VAL A 1 89 ? 0.643 4.429 -1.845 1.00 0.00 157 VAL A C 6
ATOM 7948 O O . VAL A 1 89 ? -0.293 4.850 -1.180 1.00 0.00 157 VAL A O 6
ATOM 7961 N N . GLN A 1 90 ? 1.238 5.142 -2.807 1.00 0.00 158 GLN A N 6
ATOM 7962 C CA . GLN A 1 90 ? 0.864 6.484 -3.266 1.00 0.00 158 GLN A CA 6
ATOM 7963 C C . GLN A 1 90 ? -0.140 6.384 -4.399 1.00 0.00 158 GLN A C 6
ATOM 7964 O O . GLN A 1 90 ? 0.068 5.648 -5.361 1.00 0.00 158 GLN A O 6
ATOM 7978 N N . PHE A 1 91 ? -1.206 7.166 -4.307 1.00 0.00 159 PHE A N 6
ATOM 7979 C CA . PHE A 1 91 ? -2.261 7.184 -5.307 1.00 0.00 159 PHE A CA 6
ATOM 7980 C C . PHE A 1 91 ? -1.936 8.214 -6.404 1.00 0.00 159 PHE A C 6
ATOM 7981 O O . PHE A 1 91 ? -0.778 8.598 -6.550 1.00 0.00 159 PHE A O 6
ATOM 7998 N N . ALA A 1 92 ? -2.902 8.715 -7.171 1.00 0.00 160 ALA A N 6
ATOM 7999 C CA . ALA A 1 92 ? -2.734 10.014 -7.840 1.00 0.00 160 ALA A CA 6
ATOM 8000 C C . ALA A 1 92 ? -3.049 11.209 -6.918 1.00 0.00 160 ALA A C 6
ATOM 8001 O O . ALA A 1 92 ? -2.796 12.353 -7.304 1.00 0.00 160 ALA A O 6
ATOM 8008 N N . SER A 1 93 ? -3.605 10.978 -5.716 1.00 0.00 161 SER A N 6
ATOM 8009 C CA . SER A 1 93 ? -3.996 12.041 -4.782 1.00 0.00 161 SER A CA 6
ATOM 8010 C C . SER A 1 93 ? -4.209 11.571 -3.331 1.00 0.00 161 SER A C 6
ATOM 8011 O O . SER A 1 93 ? -4.540 10.412 -3.094 1.00 0.00 161 SER A O 6
ATOM 8019 N N . GLN A 1 94 ? -4.142 12.495 -2.360 1.00 0.00 162 GLN A N 6
ATOM 8020 C CA . GLN A 1 94 ? -4.601 12.301 -0.964 1.00 0.00 162 GLN A CA 6
ATOM 8021 C C . GLN A 1 94 ? -6.070 11.877 -0.851 1.00 0.00 162 GLN A C 6
ATOM 8022 O O . GLN A 1 94 ? -6.413 11.139 0.067 1.00 0.00 162 GLN A O 6
ATOM 8036 N N . GLU A 1 95 ? -6.916 12.310 -1.786 1.00 0.00 163 GLU A N 6
ATOM 8037 C CA . GLU A 1 95 ? -8.347 11.996 -1.854 1.00 0.00 163 GLU A CA 6
ATOM 8038 C C . GLU A 1 95 ? -8.579 10.534 -2.210 1.00 0.00 163 GLU A C 6
ATOM 8039 O O . GLU A 1 95 ? -9.215 9.784 -1.479 1.00 0.00 163 GLU A O 6
ATOM 8051 N N . LEU A 1 96 ? -7.962 10.104 -3.303 1.00 0.00 164 LEU A N 6
ATOM 8052 C CA . LEU A 1 96 ? -7.932 8.725 -3.760 1.00 0.00 164 LEU A CA 6
ATOM 8053 C C . LEU A 1 96 ? -7.346 7.805 -2.702 1.00 0.00 164 LEU A C 6
ATOM 8054 O O . LEU A 1 96 ? -7.845 6.708 -2.477 1.00 0.00 164 LEU A O 6
ATOM 8070 N N . ALA A 1 97 ? -6.344 8.288 -1.978 1.00 0.00 165 ALA A N 6
ATOM 8071 C CA . ALA A 1 97 ? -5.757 7.522 -0.888 1.00 0.00 165 ALA A CA 6
ATOM 8072 C C . ALA A 1 97 ? -6.677 7.450 0.344 1.00 0.00 165 ALA A C 6
ATOM 8073 O O . ALA A 1 97 ? -6.537 6.552 1.167 1.00 0.00 165 ALA A O 6
ATOM 8080 N N . GLU A 1 98 ? -7.690 8.314 0.424 1.00 0.00 166 GLU A N 6
ATOM 8081 C CA . GLU A 1 98 ? -8.642 8.414 1.541 1.00 0.00 166 GLU A CA 6
ATOM 8082 C C . GLU A 1 98 ? -9.866 7.532 1.281 1.00 0.00 166 GLU A C 6
ATOM 8083 O O . GLU A 1 98 ? -10.420 6.914 2.191 1.00 0.00 166 GLU A O 6
ATOM 8095 N N . LYS A 1 99 ? -10.221 7.395 -0.002 1.00 0.00 167 LYS A N 6
ATOM 8096 C CA . LYS A 1 99 ? -11.175 6.420 -0.525 1.00 0.00 167 LYS A CA 6
ATOM 8097 C C . LYS A 1 99 ? -10.688 5.001 -0.259 1.00 0.00 167 LYS A C 6
ATOM 8098 O O . LYS A 1 99 ? -11.444 4.115 0.131 1.00 0.00 167 LYS A O 6
ATOM 8117 N N . ALA A 1 100 ? -9.384 4.840 -0.434 1.00 0.00 168 ALA A N 6
ATOM 8118 C CA . ALA A 1 100 ? -8.640 3.606 -0.256 1.00 0.00 168 ALA A CA 6
ATOM 8119 C C . ALA A 1 100 ? -8.731 3.017 1.155 1.00 0.00 168 ALA A C 6
ATOM 8120 O O . ALA A 1 100 ? -9.035 1.835 1.302 1.00 0.00 168 ALA A O 6
ATOM 8127 N N . LEU A 1 101 ? -8.543 3.827 2.205 1.00 0.00 169 LEU A N 6
ATOM 8128 C CA . LEU A 1 101 ? -8.784 3.346 3.588 1.00 0.00 169 LEU A CA 6
ATOM 8129 C C . LEU A 1 101 ? -10.188 2.786 3.823 1.00 0.00 169 LEU A C 6
ATOM 8130 O O . LEU A 1 101 ? -10.404 2.007 4.749 1.00 0.00 169 LEU A O 6
ATOM 8146 N N . GLY A 1 102 ? -11.136 3.147 2.965 1.00 0.00 170 GLY A N 6
ATOM 8147 C CA . GLY A 1 102 ? -12.475 2.586 2.930 1.00 0.00 170 GLY A CA 6
ATOM 8148 C C . GLY A 1 102 ? -12.542 1.072 2.620 1.00 0.00 170 GLY A C 6
ATOM 8149 O O . GLY A 1 102 ? -13.564 0.444 2.907 1.00 0.00 170 GLY A O 6
ATOM 8153 N N . LYS A 1 103 ? -11.452 0.450 2.128 1.00 0.00 171 LYS A N 6
ATOM 8154 C CA . LYS A 1 103 ? -11.250 -1.021 2.125 1.00 0.00 171 LYS A CA 6
ATOM 8155 C C . LYS A 1 103 ? -11.181 -1.633 3.537 1.00 0.00 171 LYS A C 6
ATOM 8156 O O . LYS A 1 103 ? -11.540 -2.793 3.727 1.00 0.00 171 LYS A O 6
ATOM 8175 N N . HIS A 1 104 ? -10.743 -0.823 4.500 1.00 0.00 172 HIS A N 6
ATOM 8176 C CA . HIS A 1 104 ? -10.625 -0.966 5.965 1.00 0.00 172 HIS A CA 6
ATOM 8177 C C . HIS A 1 104 ? -9.965 -2.228 6.573 1.00 0.00 172 HIS A C 6
ATOM 8178 O O . HIS A 1 104 ? -9.196 -2.089 7.531 1.00 0.00 172 HIS A O 6
ATOM 8192 N N . LYS A 1 105 ? -10.234 -3.439 6.069 1.00 0.00 173 LYS A N 6
ATOM 8193 C CA . LYS A 1 105 ? -9.682 -4.718 6.573 1.00 0.00 173 LYS A CA 6
ATOM 8194 C C . LYS A 1 105 ? -9.624 -5.798 5.472 1.00 0.00 173 LYS A C 6
ATOM 8195 O O . LYS A 1 105 ? -9.927 -6.969 5.703 1.00 0.00 173 LYS A O 6
ATOM 8214 N N . GLU A 1 106 ? -9.312 -5.383 4.243 1.00 0.00 174 GLU A N 6
ATOM 8215 C CA . GLU A 1 106 ? -9.187 -6.265 3.067 1.00 0.00 174 GLU A CA 6
ATOM 8216 C C . GLU A 1 106 ? -8.010 -7.266 3.152 1.00 0.00 174 GLU A C 6
ATOM 8217 O O . GLU A 1 106 ? -7.352 -7.400 4.185 1.00 0.00 174 GLU A O 6
ATOM 8229 N N . ARG A 1 107 ? -7.761 -8.014 2.068 1.00 0.00 175 ARG A N 6
ATOM 8230 C CA . ARG A 1 107 ? -6.961 -9.242 2.050 1.00 0.00 175 ARG A CA 6
ATOM 8231 C C . ARG A 1 107 ? -5.772 -9.161 1.078 1.00 0.00 175 ARG A C 6
ATOM 8232 O O . ARG A 1 107 ? -5.863 -8.517 0.036 1.00 0.00 175 ARG A O 6
ATOM 8253 N N . ILE A 1 108 ? -4.686 -9.860 1.416 1.00 0.00 176 ILE A N 6
ATOM 8254 C CA . ILE A 1 108 ? -3.445 -10.083 0.653 1.00 0.00 176 ILE A CA 6
ATOM 8255 C C . ILE A 1 108 ? -3.085 -11.556 0.864 1.00 0.00 176 ILE A C 6
ATOM 8256 O O . ILE A 1 108 ? -3.073 -12.005 2.007 1.00 0.00 176 ILE A O 6
ATOM 8272 N N . GLY A 1 109 ? -2.779 -12.303 -0.200 1.00 0.00 177 GLY A N 6
ATOM 8273 C CA . GLY A 1 109 ? -2.449 -13.736 -0.162 1.00 0.00 177 GLY A CA 6
ATOM 8274 C C . GLY A 1 109 ? -3.535 -14.566 0.535 1.00 0.00 177 GLY A C 6
ATOM 8275 O O . GLY A 1 109 ? -4.584 -14.816 -0.060 1.00 0.00 177 GLY A O 6
ATOM 8279 N N . HIS A 1 110 ? -3.317 -14.915 1.808 1.00 0.00 178 HIS A N 6
ATOM 8280 C CA . HIS A 1 110 ? -4.291 -15.587 2.683 1.00 0.00 178 HIS A CA 6
ATOM 8281 C C . HIS A 1 110 ? -4.677 -14.757 3.929 1.00 0.00 178 HIS A C 6
ATOM 8282 O O . HIS A 1 110 ? -5.493 -15.196 4.742 1.00 0.00 178 HIS A O 6
ATOM 8296 N N . ARG A 1 111 ? -4.041 -13.602 4.151 1.00 0.00 179 ARG A N 6
ATOM 8297 C CA . ARG A 1 111 ? -4.115 -12.793 5.370 1.00 0.00 179 ARG A CA 6
ATOM 8298 C C . ARG A 1 111 ? -4.725 -11.421 5.122 1.00 0.00 179 ARG A C 6
ATOM 8299 O O . ARG A 1 111 ? -5.330 -11.184 4.082 1.00 0.00 179 ARG A O 6
ATOM 8320 N N . TYR A 1 112 ? -4.687 -10.567 6.139 1.00 0.00 180 TYR A N 6
ATOM 8321 C CA . TYR A 1 112 ? -5.863 -9.801 6.544 1.00 0.00 180 TYR A CA 6
ATOM 8322 C C . TYR A 1 112 ? -5.432 -8.473 7.171 1.00 0.00 180 TYR A C 6
ATOM 8323 O O . TYR A 1 112 ? -4.832 -8.435 8.248 1.00 0.00 180 TYR A O 6
ATOM 8341 N N . ILE A 1 113 ? -5.677 -7.370 6.470 1.00 0.00 181 ILE A N 6
ATOM 8342 C CA . ILE A 1 113 ? -4.709 -6.273 6.401 1.00 0.00 181 ILE A CA 6
ATOM 8343 C C . ILE A 1 113 ? -5.307 -4.943 6.844 1.00 0.00 181 ILE A C 6
ATOM 8344 O O . ILE A 1 113 ? -6.332 -4.477 6.351 1.00 0.00 181 ILE A O 6
ATOM 8360 N N . GLU A 1 114 ? -4.587 -4.334 7.767 1.00 0.00 182 GLU A N 6
ATOM 8361 C CA . GLU A 1 114 ? -4.765 -2.987 8.284 1.00 0.00 182 GLU A CA 6
ATOM 8362 C C . GLU A 1 114 ? -4.592 -1.881 7.235 1.00 0.00 182 GLU A C 6
ATOM 8363 O O . GLU A 1 114 ? -3.877 -2.076 6.258 1.00 0.00 182 GLU A O 6
ATOM 8375 N N . VAL A 1 115 ? -5.112 -0.677 7.503 1.00 0.00 183 VAL A N 6
ATOM 8376 C CA . VAL A 1 115 ? -4.834 0.525 6.693 1.00 0.00 183 VAL A CA 6
ATOM 8377 C C . VAL A 1 115 ? -4.662 1.785 7.554 1.00 0.00 183 VAL A C 6
ATOM 8378 O O . VAL A 1 115 ? -5.405 1.996 8.515 1.00 0.00 183 VAL A O 6
ATOM 8391 N N . PHE A 1 116 ? -3.713 2.649 7.175 1.00 0.00 184 PHE A N 6
ATOM 8392 C CA . PHE A 1 116 ? -3.422 3.943 7.798 1.00 0.00 184 PHE A CA 6
ATOM 8393 C C . PHE A 1 116 ? -3.016 4.976 6.742 1.00 0.00 184 PHE A C 6
ATOM 8394 O O . PHE A 1 116 ? -2.304 4.645 5.789 1.00 0.00 184 PHE A O 6
ATOM 8411 N N . LYS A 1 117 ? -3.431 6.238 6.909 1.00 0.00 185 LYS A N 6
ATOM 8412 C CA . LYS A 1 117 ? -3.015 7.331 6.041 1.00 0.00 185 LYS A CA 6
ATOM 8413 C C . LYS A 1 117 ? -1.533 7.612 6.206 1.00 0.00 185 LYS A C 6
ATOM 8414 O O . LYS A 1 117 ? -0.961 7.454 7.287 1.00 0.00 185 LYS A O 6
ATOM 8433 N N . SER A 1 118 ? -0.921 8.008 5.103 1.00 0.00 186 SER A N 6
ATOM 8434 C CA . SER A 1 118 ? 0.535 8.102 4.981 1.00 0.00 186 SER A CA 6
ATOM 8435 C C . SER A 1 118 ? 0.951 9.192 3.980 1.00 0.00 186 SER A C 6
ATOM 8436 O O . SER A 1 118 ? 0.129 9.662 3.190 1.00 0.00 186 SER A O 6
ATOM 8444 N N . SER A 1 119 ? 2.247 9.526 3.958 1.00 0.00 187 SER A N 6
ATOM 8445 C CA . SER A 1 119 ? 2.922 10.283 2.880 1.00 0.00 187 SER A CA 6
ATOM 8446 C C . SER A 1 119 ? 4.384 9.828 2.727 1.00 0.00 187 SER A C 6
ATOM 8447 O O . SER A 1 119 ? 4.893 9.180 3.640 1.00 0.00 187 SER A O 6
ATOM 8455 N N . GLN A 1 120 ? 5.045 10.192 1.612 1.00 0.00 188 GLN A N 6
ATOM 8456 C CA . GLN A 1 120 ? 6.440 9.988 1.141 1.00 0.00 188 GLN A CA 6
ATOM 8457 C C . GLN A 1 120 ? 7.614 10.012 2.162 1.00 0.00 188 GLN A C 6
ATOM 8458 O O . GLN A 1 120 ? 8.769 9.785 1.806 1.00 0.00 188 GLN A O 6
ATOM 8472 N N . GLU A 1 121 ? 7.347 10.181 3.445 1.00 0.00 189 GLU A N 6
ATOM 8473 C CA . GLU A 1 121 ? 8.316 10.174 4.537 1.00 0.00 189 GLU A CA 6
ATOM 8474 C C . GLU A 1 121 ? 8.057 9.041 5.556 1.00 0.00 189 GLU A C 6
ATOM 8475 O O . GLU A 1 121 ? 9.001 8.495 6.126 1.00 0.00 189 GLU A O 6
ATOM 8487 N N . GLU A 1 122 ? 6.802 8.619 5.756 1.00 0.00 190 GLU A N 6
ATOM 8488 C CA . GLU A 1 122 ? 6.465 7.491 6.649 1.00 0.00 190 GLU A CA 6
ATOM 8489 C C . GLU A 1 122 ? 6.897 6.165 5.993 1.00 0.00 190 GLU A C 6
ATOM 8490 O O . GLU A 1 122 ? 7.125 5.146 6.645 1.00 0.00 190 GLU A O 6
ATOM 8502 N N . VAL A 1 123 ? 7.037 6.223 4.670 1.00 0.00 191 VAL A N 6
ATOM 8503 C CA . VAL A 1 123 ? 6.901 5.131 3.712 1.00 0.00 191 VAL A CA 6
ATOM 8504 C C . VAL A 1 123 ? 8.223 4.566 3.200 1.00 0.00 191 VAL A C 6
ATOM 8505 O O . VAL A 1 123 ? 8.284 3.438 2.711 1.00 0.00 191 VAL A O 6
ATOM 8518 N N . ARG A 1 124 ? 9.296 5.346 3.347 1.00 0.00 192 ARG A N 6
ATOM 8519 C CA . ARG A 1 124 ? 10.674 5.009 2.961 1.00 0.00 192 ARG A CA 6
ATOM 8520 C C . ARG A 1 124 ? 11.462 4.340 4.107 1.00 0.00 192 ARG A C 6
ATOM 8521 O O . ARG A 1 124 ? 12.692 4.314 4.089 1.00 0.00 192 ARG A O 6
ATOM 8542 N N . SER A 1 125 ? 10.751 3.847 5.124 1.00 0.00 193 SER A N 6
ATOM 8543 C CA . SER A 1 125 ? 11.240 3.362 6.430 1.00 0.00 193 SER A CA 6
ATOM 8544 C C . SER A 1 125 ? 11.920 1.979 6.386 1.00 0.00 193 SER A C 6
ATOM 8545 O O . SER A 1 125 ? 11.660 1.111 7.225 1.00 0.00 193 SER A O 6
ATOM 8553 N N . TYR A 1 126 ? 12.789 1.765 5.393 1.00 0.00 194 TYR A N 6
ATOM 8554 C CA . TYR A 1 126 ? 13.569 0.548 5.156 1.00 0.00 194 TYR A CA 6
ATOM 8555 C C . TYR A 1 126 ? 15.096 0.785 5.105 1.00 0.00 194 TYR A C 6
ATOM 8556 O O . TYR A 1 126 ? 15.849 -0.209 5.225 1.00 0.00 194 TYR A O 6
ATOM 8575 N N . ASN A 1 35 ? -4.195 18.512 6.877 1.00 0.00 103 ASN A N 7
ATOM 8576 C CA . ASN A 1 35 ? -2.724 18.646 7.035 1.00 0.00 103 ASN A CA 7
ATOM 8577 C C . ASN A 1 35 ? -2.284 18.242 8.450 1.00 0.00 103 ASN A C 7
ATOM 8578 O O . ASN A 1 35 ? -1.980 19.093 9.287 1.00 0.00 103 ASN A O 7
ATOM 8589 N N . SER A 1 36 ? -2.267 16.936 8.732 1.00 0.00 104 SER A N 7
ATOM 8590 C CA . SER A 1 36 ? -1.777 16.298 9.979 1.00 0.00 104 SER A CA 7
ATOM 8591 C C . SER A 1 36 ? -1.398 14.813 9.792 1.00 0.00 104 SER A C 7
ATOM 8592 O O . SER A 1 36 ? -0.599 14.278 10.563 1.00 0.00 104 SER A O 7
ATOM 8600 N N . ALA A 1 37 ? -1.912 14.162 8.741 1.00 0.00 105 ALA A N 7
ATOM 8601 C CA . ALA A 1 37 ? -1.506 12.838 8.237 1.00 0.00 105 ALA A CA 7
ATOM 8602 C C . ALA A 1 37 ? -1.365 12.875 6.697 1.00 0.00 105 ALA A C 7
ATOM 8603 O O . ALA A 1 37 ? -1.546 11.873 6.006 1.00 0.00 105 ALA A O 7
ATOM 8610 N N . ASP A 1 38 ? -1.135 14.080 6.170 1.00 0.00 106 ASP A N 7
ATOM 8611 C CA . ASP A 1 38 ? -1.410 14.510 4.800 1.00 0.00 106 ASP A CA 7
ATOM 8612 C C . ASP A 1 38 ? -0.828 15.914 4.535 1.00 0.00 106 ASP A C 7
ATOM 8613 O O . ASP A 1 38 ? -0.569 16.659 5.488 1.00 0.00 106 ASP A O 7
ATOM 8622 N N . SER A 1 39 ? -0.676 16.310 3.265 1.00 0.00 107 SER A N 7
ATOM 8623 C CA . SER A 1 39 ? -0.209 17.659 2.893 1.00 0.00 107 SER A CA 7
ATOM 8624 C C . SER A 1 39 ? -0.909 18.282 1.680 1.00 0.00 107 SER A C 7
ATOM 8625 O O . SER A 1 39 ? -1.393 19.415 1.772 1.00 0.00 10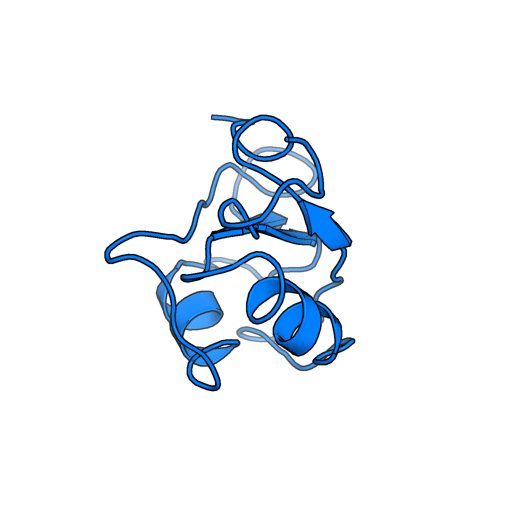7 SER A O 7
ATOM 8633 N N . ALA A 1 40 ? -1.032 17.553 0.572 1.00 0.00 108 ALA A N 7
ATOM 8634 C CA . ALA A 1 40 ? -1.791 17.995 -0.612 1.00 0.00 108 ALA A CA 7
ATOM 8635 C C . ALA A 1 40 ? -2.242 16.859 -1.552 1.00 0.00 108 ALA A C 7
ATOM 8636 O O . ALA A 1 40 ? -3.435 16.709 -1.824 1.00 0.00 108 ALA A O 7
ATOM 8643 N N . ASN A 1 41 ? -1.292 16.071 -2.062 1.00 0.00 109 ASN A N 7
ATOM 8644 C CA . ASN A 1 41 ? -1.518 15.015 -3.071 1.00 0.00 109 ASN A CA 7
ATOM 8645 C C . ASN A 1 41 ? -0.721 13.721 -2.829 1.00 0.00 109 ASN A C 7
ATOM 8646 O O . ASN A 1 41 ? -1.007 12.680 -3.420 1.00 0.00 109 ASN A O 7
ATOM 8657 N N . ASP A 1 42 ? 0.204 13.779 -1.883 1.00 0.00 110 ASP A N 7
ATOM 8658 C CA . ASP A 1 42 ? 1.096 12.749 -1.340 1.00 0.00 110 ASP A CA 7
ATOM 8659 C C . ASP A 1 42 ? 0.382 11.679 -0.492 1.00 0.00 110 ASP A C 7
ATOM 8660 O O . ASP A 1 42 ? 0.895 11.210 0.523 1.00 0.00 110 ASP A O 7
ATOM 8669 N N . GLY A 1 43 ? -0.826 11.318 -0.917 1.00 0.00 111 GLY A N 7
ATOM 8670 C CA . GLY A 1 43 ? -1.650 10.232 -0.402 1.00 0.00 111 GLY A CA 7
ATOM 8671 C C . GLY A 1 43 ? -0.982 8.874 -0.480 1.00 0.00 111 GLY A C 7
ATOM 8672 O O . GLY A 1 43 ? -1.262 8.132 -1.420 1.00 0.00 111 GLY A O 7
ATOM 8676 N N . PHE A 1 44 ? -0.147 8.545 0.502 1.00 0.00 112 PHE A N 7
ATOM 8677 C CA . PHE A 1 44 ? 0.378 7.231 0.700 1.00 0.00 112 PHE A CA 7
ATOM 8678 C C . PHE A 1 44 ? -0.571 6.545 1.658 1.00 0.00 112 PHE A C 7
ATOM 8679 O O . PHE A 1 44 ? -1.317 7.184 2.412 1.00 0.00 112 PHE A O 7
ATOM 8696 N N . VAL A 1 45 ? -0.510 5.226 1.668 1.00 0.00 113 VAL A N 7
ATOM 8697 C CA . VAL A 1 45 ? -1.394 4.454 2.512 1.00 0.00 113 VAL A CA 7
ATOM 8698 C C . VAL A 1 45 ? -0.681 3.239 3.044 1.00 0.00 113 VAL A C 7
ATOM 8699 O O . VAL A 1 45 ? -0.313 2.373 2.259 1.00 0.00 113 VAL A O 7
ATOM 8712 N N . ARG A 1 46 ? -0.451 3.197 4.357 1.00 0.00 114 ARG A N 7
ATOM 8713 C CA . ARG A 1 46 ? 0.320 2.142 5.005 1.00 0.00 114 ARG A CA 7
ATOM 8714 C C . ARG A 1 46 ? -0.565 0.977 5.414 1.00 0.00 114 ARG A C 7
ATOM 8715 O O . ARG A 1 46 ? -1.593 1.150 6.066 1.00 0.00 114 ARG A O 7
ATOM 8736 N N . LEU A 1 47 ? -0.102 -0.203 5.043 1.00 0.00 115 LEU A N 7
ATOM 8737 C CA . LEU A 1 47 ? -0.596 -1.516 5.385 1.00 0.00 115 LEU A CA 7
ATOM 8738 C C . LEU A 1 47 ? 0.220 -2.111 6.528 1.00 0.00 115 LEU A C 7
ATOM 8739 O O . LEU A 1 47 ? 1.401 -1.805 6.652 1.00 0.00 115 LEU A O 7
ATOM 8755 N N . ARG A 1 48 ? -0.380 -3.003 7.322 1.00 0.00 116 ARG A N 7
ATOM 8756 C CA . ARG A 1 48 ? 0.274 -3.718 8.433 1.00 0.00 116 ARG A CA 7
ATOM 8757 C C . ARG A 1 48 ? -0.499 -4.993 8.739 1.00 0.00 116 ARG A C 7
ATOM 8758 O O . ARG A 1 48 ? -1.262 -5.052 9.695 1.00 0.00 116 ARG A O 7
ATOM 8779 N N . GLY A 1 49 ? -0.428 -5.975 7.852 1.00 0.00 117 GLY A N 7
ATOM 8780 C CA . GLY A 1 49 ? -1.414 -7.061 7.880 1.00 0.00 117 GLY A CA 7
ATOM 8781 C C . GLY A 1 49 ? -1.237 -8.189 6.867 1.00 0.00 117 GLY A C 7
ATOM 8782 O O . GLY A 1 49 ? -2.114 -9.042 6.769 1.00 0.00 117 GLY A O 7
ATOM 8786 N N . LEU A 1 50 ? -0.189 -8.162 6.038 1.00 0.00 118 LEU A N 7
ATOM 8787 C CA . LEU A 1 50 ? -0.121 -8.965 4.823 1.00 0.00 118 LEU A CA 7
ATOM 8788 C C . LEU A 1 50 ? 0.269 -10.436 5.108 1.00 0.00 118 LEU A C 7
ATOM 8789 O O . LEU A 1 50 ? 0.949 -10.726 6.099 1.00 0.00 118 LEU A O 7
ATOM 8805 N N . PRO A 1 51 ? -0.142 -11.361 4.226 1.00 0.00 119 PRO A N 7
ATOM 8806 C CA . PRO A 1 51 ? 0.127 -12.796 4.305 1.00 0.00 119 PRO A CA 7
ATOM 8807 C C . PRO A 1 51 ? 1.535 -13.174 3.842 1.00 0.00 119 PRO A C 7
ATOM 8808 O O . PRO A 1 51 ? 2.328 -12.354 3.373 1.00 0.00 119 PRO A O 7
ATOM 8819 N N . PHE A 1 52 ? 1.852 -14.456 3.996 1.00 0.00 120 PHE A N 7
ATOM 8820 C CA . PHE A 1 52 ? 3.164 -14.998 3.671 1.00 0.00 120 PHE A CA 7
ATOM 8821 C C . PHE A 1 52 ? 3.451 -14.959 2.161 1.00 0.00 120 PHE A C 7
ATOM 8822 O O . PHE A 1 52 ? 2.607 -15.336 1.342 1.00 0.00 120 PHE A O 7
ATOM 8839 N N . GLY A 1 53 ? 4.637 -14.466 1.792 1.00 0.00 121 GLY A N 7
ATOM 8840 C CA . GLY A 1 53 ? 5.015 -14.178 0.407 1.00 0.00 121 GLY A CA 7
ATOM 8841 C C . GLY A 1 53 ? 4.290 -12.988 -0.250 1.00 0.00 121 GLY A C 7
ATOM 8842 O O . GLY A 1 53 ? 4.340 -12.894 -1.476 1.00 0.00 121 GLY A O 7
ATOM 8846 N N . CYS A 1 54 ? 3.604 -12.109 0.503 1.00 0.00 122 CYS A N 7
ATOM 8847 C CA . CYS A 1 54 ? 2.844 -10.985 -0.082 1.00 0.00 122 CYS A CA 7
ATOM 8848 C C . CYS A 1 54 ? 3.708 -10.044 -0.957 1.00 0.00 122 CYS A C 7
ATOM 8849 O O . CYS A 1 54 ? 4.894 -9.832 -0.678 1.00 0.00 122 CYS A O 7
ATOM 8857 N N . THR A 1 55 ? 3.110 -9.426 -1.984 1.00 0.00 123 THR A N 7
ATOM 8858 C CA . THR A 1 55 ? 3.763 -8.611 -2.986 1.00 0.00 123 THR A CA 7
ATOM 8859 C C . THR A 1 55 ? 2.996 -7.318 -3.254 1.00 0.00 123 THR A C 7
ATOM 8860 O O . THR A 1 55 ? 1.797 -7.185 -2.985 1.00 0.00 123 THR A O 7
ATOM 8871 N N . LYS A 1 56 ? 3.685 -6.377 -3.901 1.00 0.00 124 LYS A N 7
ATOM 8872 C CA . LYS A 1 56 ? 3.143 -5.193 -4.524 1.00 0.00 124 LYS A CA 7
ATOM 8873 C C . LYS A 1 56 ? 1.946 -5.500 -5.413 1.00 0.00 124 LYS A C 7
ATOM 8874 O O . LYS A 1 56 ? 0.956 -4.808 -5.289 1.00 0.00 124 LYS A O 7
ATOM 8893 N N . GLU A 1 57 ? 1.942 -6.554 -6.222 1.00 0.00 125 GLU A N 7
ATOM 8894 C CA . GLU A 1 57 ? 0.809 -6.889 -7.091 1.00 0.00 125 GLU A CA 7
ATOM 8895 C C . GLU A 1 57 ? -0.435 -7.389 -6.327 1.00 0.00 125 GLU A C 7
ATOM 8896 O O . GLU A 1 57 ? -1.547 -7.309 -6.849 1.00 0.00 125 GLU A O 7
ATOM 8908 N N . GLU A 1 58 ? -0.323 -7.845 -5.074 1.00 0.00 126 GLU A N 7
ATOM 8909 C CA . GLU A 1 58 ? -1.521 -8.066 -4.272 1.00 0.00 126 GLU A CA 7
ATOM 8910 C C . GLU A 1 58 ? -2.081 -6.732 -3.793 1.00 0.00 126 GLU A C 7
ATOM 8911 O O . GLU A 1 58 ? -3.292 -6.576 -3.719 1.00 0.00 126 GLU A O 7
ATOM 8923 N N . ILE A 1 59 ? -1.226 -5.738 -3.557 1.00 0.00 127 ILE A N 7
ATOM 8924 C CA . ILE A 1 59 ? -1.642 -4.342 -3.343 1.00 0.00 127 ILE A CA 7
ATOM 8925 C C . ILE A 1 59 ? -2.229 -3.736 -4.624 1.00 0.00 127 ILE A C 7
ATOM 8926 O O . ILE A 1 59 ? -3.249 -3.050 -4.573 1.00 0.00 127 ILE A O 7
ATOM 8942 N N . VAL A 1 60 ? -1.647 -4.050 -5.788 1.00 0.00 128 VAL A N 7
ATOM 8943 C CA . VAL A 1 60 ? -2.192 -3.712 -7.100 1.00 0.00 128 VAL A CA 7
ATOM 8944 C C . VAL A 1 60 ? -3.559 -4.366 -7.369 1.00 0.00 128 VAL A C 7
ATOM 8945 O O . VAL A 1 60 ? -4.286 -3.856 -8.220 1.00 0.00 128 VAL A O 7
ATOM 8958 N N . GLN A 1 61 ? -3.964 -5.409 -6.617 1.00 0.00 129 GLN A N 7
ATOM 8959 C CA . GLN A 1 61 ? -5.360 -5.888 -6.612 1.00 0.00 129 GLN A CA 7
ATOM 8960 C C . GLN A 1 61 ? -6.181 -5.308 -5.454 1.00 0.00 129 GLN A C 7
ATOM 8961 O O . GLN A 1 61 ? -7.366 -5.022 -5.619 1.00 0.00 129 GLN A O 7
ATOM 8975 N N . PHE A 1 62 ? -5.529 -5.050 -4.320 1.00 0.00 130 PHE A N 7
ATOM 8976 C CA . PHE A 1 62 ? -6.108 -4.478 -3.105 1.00 0.00 130 PHE A CA 7
ATOM 8977 C C . PHE A 1 62 ? -6.712 -3.099 -3.382 1.00 0.00 130 PHE A C 7
ATOM 8978 O O . PHE A 1 62 ? -7.846 -2.821 -2.991 1.00 0.00 130 PHE A O 7
ATOM 8995 N N . PHE A 1 63 ? -5.998 -2.295 -4.176 1.00 0.00 131 PHE A N 7
ATOM 8996 C CA . PHE A 1 63 ? -6.473 -1.033 -4.730 1.00 0.00 131 PHE A CA 7
ATOM 8997 C C . PHE A 1 63 ? -6.484 -0.996 -6.266 1.00 0.00 131 PHE A C 7
ATOM 8998 O O . PHE A 1 63 ? -6.368 0.077 -6.858 1.00 0.00 131 PHE A O 7
ATOM 9015 N N . SER A 1 64 ? -6.749 -2.134 -6.922 1.00 0.00 132 SER A N 7
ATOM 9016 C CA . SER A 1 64 ? -7.265 -2.142 -8.311 1.00 0.00 132 SER A CA 7
ATOM 9017 C C . SER A 1 64 ? -8.509 -1.260 -8.498 1.00 0.00 132 SER A C 7
ATOM 9018 O O . SER A 1 64 ? -8.795 -0.794 -9.603 1.00 0.00 132 SER A O 7
ATOM 9026 N N . GLY A 1 65 ? -9.217 -0.995 -7.394 1.00 0.00 133 GLY A N 7
ATOM 9027 C CA . GLY A 1 65 ? -10.298 -0.024 -7.278 1.00 0.00 133 GLY A CA 7
ATOM 9028 C C . GLY A 1 65 ? -9.968 1.387 -7.789 1.00 0.00 133 GLY A C 7
ATOM 9029 O O . GLY A 1 65 ? -10.862 2.091 -8.265 1.00 0.00 133 GLY A O 7
ATOM 9033 N N . LEU A 1 66 ? -8.707 1.819 -7.651 1.00 0.00 134 LEU A N 7
ATOM 9034 C CA . LEU A 1 66 ? -8.302 3.229 -7.615 1.00 0.00 134 LEU A CA 7
ATOM 9035 C C . LEU A 1 66 ? -7.011 3.504 -8.419 1.00 0.00 134 LEU A C 7
ATOM 9036 O O . LEU A 1 66 ? -6.282 2.589 -8.805 1.00 0.00 134 LEU A O 7
ATOM 9052 N N . GLU A 1 67 ? -6.716 4.780 -8.678 1.00 0.00 135 GLU A N 7
ATOM 9053 C CA . GLU A 1 67 ? -5.577 5.246 -9.446 1.00 0.00 135 GLU A CA 7
ATOM 9054 C C . GLU A 1 67 ? -4.364 5.526 -8.538 1.00 0.00 135 GLU A C 7
ATOM 9055 O O . GLU A 1 67 ? -4.481 6.119 -7.465 1.00 0.00 135 GLU A O 7
ATOM 9067 N N . ILE A 1 68 ? -3.187 5.109 -8.999 1.00 0.00 136 ILE A N 7
ATOM 9068 C CA . ILE A 1 68 ? -1.894 5.061 -8.290 1.00 0.00 136 ILE A CA 7
ATOM 9069 C C . ILE A 1 68 ? -0.822 5.537 -9.286 1.00 0.00 136 ILE A C 7
ATOM 9070 O O . ILE A 1 68 ? -0.861 5.150 -10.459 1.00 0.00 136 ILE A O 7
ATOM 9086 N N . VAL A 1 69 ? 0.133 6.372 -8.852 1.00 0.00 137 VAL A N 7
ATOM 9087 C CA . VAL A 1 69 ? 1.296 6.745 -9.699 1.00 0.00 137 VAL A CA 7
ATOM 9088 C C . VAL A 1 69 ? 2.131 5.505 -10.090 1.00 0.00 137 VAL A C 7
ATOM 9089 O O . VAL A 1 69 ? 2.094 4.506 -9.373 1.00 0.00 137 VAL A O 7
ATOM 9102 N N . PRO A 1 70 ? 2.866 5.498 -11.219 1.00 0.00 138 PRO A N 7
ATOM 9103 C CA . PRO A 1 70 ? 3.316 4.261 -11.876 1.00 0.00 138 PRO A CA 7
ATOM 9104 C C . PRO A 1 70 ? 4.100 3.196 -11.099 1.00 0.00 138 PRO A C 7
ATOM 9105 O O . PRO A 1 70 ? 4.104 2.041 -11.524 1.00 0.00 138 PRO A O 7
ATOM 9116 N N . ASN A 1 71 ? 4.741 3.531 -9.979 1.00 0.00 139 ASN A N 7
ATOM 9117 C CA . ASN A 1 71 ? 5.294 2.568 -9.012 1.00 0.00 139 ASN A CA 7
ATOM 9118 C C . ASN A 1 71 ? 5.039 3.059 -7.576 1.00 0.00 139 ASN A C 7
ATOM 9119 O O . ASN A 1 71 ? 5.895 2.981 -6.694 1.00 0.00 139 ASN A O 7
ATOM 9130 N N . GLY A 1 72 ? 3.836 3.598 -7.352 1.00 0.00 140 GLY A N 7
ATOM 9131 C CA . GLY A 1 72 ? 3.394 4.181 -6.077 1.00 0.00 140 GLY A CA 7
ATOM 9132 C C . GLY A 1 72 ? 3.496 3.274 -4.839 1.00 0.00 140 GLY A C 7
ATOM 9133 O O . GLY A 1 72 ? 3.385 3.760 -3.719 1.00 0.00 140 GLY A O 7
ATOM 9137 N N . ILE A 1 73 ? 3.680 1.965 -5.012 1.00 0.00 141 ILE A N 7
ATOM 9138 C CA . ILE A 1 73 ? 3.492 0.933 -3.977 1.00 0.00 141 ILE A CA 7
ATOM 9139 C C . ILE A 1 73 ? 4.884 0.473 -3.446 1.00 0.00 141 ILE A C 7
ATOM 9140 O O . ILE A 1 73 ? 5.722 0.013 -4.226 1.00 0.00 141 ILE A O 7
ATOM 9156 N N . THR A 1 74 ? 5.135 0.561 -2.133 1.00 0.00 142 THR A N 7
ATOM 9157 C CA . THR A 1 74 ? 6.405 0.273 -1.423 1.00 0.00 142 THR A CA 7
ATOM 9158 C C . THR A 1 74 ? 6.286 -0.911 -0.453 1.00 0.00 142 THR A C 7
ATOM 9159 O O . THR A 1 74 ? 5.381 -0.921 0.375 1.00 0.00 142 THR A O 7
ATOM 9170 N N . LEU A 1 75 ? 7.217 -1.879 -0.513 1.00 0.00 143 LEU A N 7
ATOM 9171 C CA . LEU A 1 75 ? 7.194 -3.183 0.189 1.00 0.00 143 LEU A CA 7
ATOM 9172 C C . LEU A 1 75 ? 8.450 -3.386 1.055 1.00 0.00 143 LEU A C 7
ATOM 9173 O O . LEU A 1 75 ? 9.387 -4.076 0.639 1.00 0.00 143 LEU A O 7
ATOM 9189 N N . PRO A 1 76 ? 8.514 -2.772 2.250 1.00 0.00 144 PRO A N 7
ATOM 9190 C CA . PRO A 1 76 ? 9.745 -2.740 3.018 1.00 0.00 144 PRO A CA 7
ATOM 9191 C C . PRO A 1 76 ? 10.109 -4.101 3.640 1.00 0.00 144 PRO A C 7
ATOM 9192 O O . PRO A 1 76 ? 11.176 -4.642 3.353 1.00 0.00 144 PRO A O 7
ATOM 9203 N N . VAL A 1 77 ? 9.211 -4.639 4.474 1.00 0.00 145 VAL A N 7
ATOM 9204 C CA . VAL A 1 77 ? 9.236 -5.915 5.229 1.00 0.00 145 VAL A CA 7
ATOM 9205 C C . VAL A 1 77 ? 7.918 -6.036 5.994 1.00 0.00 145 VAL A C 7
ATOM 9206 O O . VAL A 1 77 ? 7.092 -5.132 5.971 1.00 0.00 145 VAL A O 7
ATOM 9219 N N . ASP A 1 78 ? 7.658 -7.164 6.648 1.00 0.00 146 ASP A N 7
ATOM 9220 C CA . ASP A 1 78 ? 6.693 -7.269 7.725 1.00 0.00 146 ASP A CA 7
ATOM 9221 C C . ASP A 1 78 ? 7.122 -6.548 9.013 1.00 0.00 146 ASP A C 7
ATOM 9222 O O . ASP A 1 78 ? 8.294 -6.194 9.172 1.00 0.00 146 ASP A O 7
ATOM 9231 N N . PRO A 1 79 ? 6.194 -6.415 9.974 1.00 0.00 147 PRO A N 7
ATOM 9232 C CA . PRO A 1 79 ? 6.456 -5.928 11.334 1.00 0.00 147 PRO A CA 7
ATOM 9233 C C . PRO A 1 79 ? 7.525 -6.683 12.167 1.00 0.00 147 PRO A C 7
ATOM 9234 O O . PRO A 1 79 ? 7.738 -6.323 13.326 1.00 0.00 147 PRO A O 7
ATOM 9245 N N . GLU A 1 80 ? 8.211 -7.705 11.630 1.00 0.00 148 GLU A N 7
ATOM 9246 C CA . GLU A 1 80 ? 9.287 -8.462 12.299 1.00 0.00 148 GLU A CA 7
ATOM 9247 C C . GLU A 1 80 ? 10.566 -8.545 11.432 1.00 0.00 148 GLU A C 7
ATOM 9248 O O . GLU A 1 80 ? 11.598 -9.046 11.884 1.00 0.00 148 GLU A O 7
ATOM 9260 N N . GLY A 1 81 ? 10.542 -8.001 10.208 1.00 0.00 149 GLY A N 7
ATOM 9261 C CA . GLY A 1 81 ? 11.743 -7.760 9.409 1.00 0.00 149 GLY A CA 7
ATOM 9262 C C . GLY A 1 81 ? 12.323 -8.979 8.680 1.00 0.00 149 GLY A C 7
ATOM 9263 O O . GLY A 1 81 ? 13.550 -9.087 8.589 1.00 0.00 149 GLY A O 7
ATOM 9267 N N . LYS A 1 82 ? 11.489 -9.898 8.164 1.00 0.00 150 LYS A N 7
ATOM 9268 C CA . LYS A 1 82 ? 11.920 -11.140 7.498 1.00 0.00 150 LYS A CA 7
ATOM 9269 C C . LYS A 1 82 ? 11.217 -11.366 6.152 1.00 0.00 150 LYS A C 7
ATOM 9270 O O . LYS A 1 82 ? 11.665 -12.205 5.368 1.00 0.00 150 LYS A O 7
ATOM 9289 N N . ILE A 1 83 ? 10.120 -10.644 5.894 1.00 0.00 151 ILE A N 7
ATOM 9290 C CA . ILE A 1 83 ? 9.215 -10.874 4.763 1.00 0.00 151 ILE A CA 7
ATOM 9291 C C . ILE A 1 83 ? 8.646 -9.573 4.166 1.00 0.00 151 ILE A C 7
ATOM 9292 O O . ILE A 1 83 ? 9.429 -8.815 3.605 1.00 0.00 151 ILE A O 7
ATOM 9308 N N . THR A 1 84 ? 7.334 -9.327 4.247 1.00 0.00 152 THR A N 7
ATOM 9309 C CA . THR A 1 84 ? 6.529 -8.304 3.551 1.00 0.00 152 THR A CA 7
ATOM 9310 C C . THR A 1 84 ? 5.091 -8.392 4.073 1.00 0.00 152 THR A C 7
ATOM 9311 O O . THR A 1 84 ? 4.201 -8.949 3.443 1.00 0.00 152 THR A O 7
ATOM 9322 N N . GLY A 1 85 ? 4.888 -7.890 5.287 1.00 0.00 153 GLY A N 7
ATOM 9323 C CA . GLY A 1 85 ? 3.618 -7.789 6.011 1.00 0.00 153 GLY A CA 7
ATOM 9324 C C . GLY A 1 85 ? 3.269 -6.388 6.490 1.00 0.00 153 GLY A C 7
ATOM 9325 O O . GLY A 1 85 ? 2.217 -6.188 7.083 1.00 0.00 153 GLY A O 7
ATOM 9329 N N . GLU A 1 86 ? 4.084 -5.406 6.127 1.00 0.00 154 GLU A N 7
ATOM 9330 C CA . GLU A 1 86 ? 3.649 -4.023 5.944 1.00 0.00 154 GLU A CA 7
ATOM 9331 C C . GLU A 1 86 ? 4.177 -3.480 4.611 1.00 0.00 154 GLU A C 7
ATOM 9332 O O . GLU A 1 86 ? 5.027 -4.089 3.957 1.00 0.00 154 GLU A O 7
ATOM 9344 N N . ALA A 1 87 ? 3.585 -2.370 4.182 1.00 0.00 155 ALA A N 7
ATOM 9345 C CA . ALA A 1 87 ? 3.735 -1.749 2.868 1.00 0.00 155 ALA A CA 7
ATOM 9346 C C . ALA A 1 87 ? 3.042 -0.406 2.848 1.00 0.00 155 ALA A C 7
ATOM 9347 O O . ALA A 1 87 ? 2.310 -0.080 3.772 1.00 0.00 155 ALA A O 7
ATOM 9354 N N . PHE A 1 88 ? 3.276 0.379 1.805 1.00 0.00 156 PHE A N 7
ATOM 9355 C CA . PHE A 1 88 ? 2.717 1.693 1.659 1.00 0.00 156 PHE A CA 7
ATOM 9356 C C . PHE A 1 88 ? 2.329 1.930 0.191 1.00 0.00 156 PHE A C 7
ATOM 9357 O O . PHE A 1 88 ? 2.952 1.352 -0.692 1.00 0.00 156 PHE A O 7
ATOM 9374 N N . VAL A 1 89 ? 1.344 2.778 -0.116 1.00 0.00 157 VAL A N 7
ATOM 9375 C CA . VAL A 1 89 ? 0.931 3.028 -1.519 1.00 0.00 157 VAL A CA 7
ATOM 9376 C C . VAL A 1 89 ? 0.464 4.444 -1.803 1.00 0.00 157 VAL A C 7
ATOM 9377 O O . VAL A 1 89 ? -0.491 4.899 -1.189 1.00 0.00 157 VAL A O 7
ATOM 9390 N N . GLN A 1 90 ? 1.119 5.095 -2.768 1.00 0.00 158 GLN A N 7
ATOM 9391 C CA . GLN A 1 90 ? 0.847 6.443 -3.258 1.00 0.00 158 GLN A CA 7
ATOM 9392 C C . GLN A 1 90 ? -0.128 6.396 -4.410 1.00 0.00 158 GLN A C 7
ATOM 9393 O O . GLN A 1 90 ? 0.138 5.791 -5.448 1.00 0.00 158 GLN A O 7
ATOM 9407 N N . PHE A 1 91 ? -1.231 7.101 -4.246 1.00 0.00 159 PHE A N 7
ATOM 9408 C CA . PHE A 1 91 ? -2.261 7.156 -5.263 1.00 0.00 159 PHE A CA 7
ATOM 9409 C C . PHE A 1 91 ? -1.914 8.210 -6.327 1.00 0.00 159 PHE A C 7
ATOM 9410 O O . PHE A 1 91 ? -0.790 8.704 -6.375 1.00 0.00 159 PHE A O 7
ATOM 9427 N N . ALA A 1 92 ? -2.855 8.611 -7.171 1.00 0.00 160 ALA A N 7
ATOM 9428 C CA . ALA A 1 92 ? -2.709 9.854 -7.934 1.00 0.00 160 ALA A CA 7
ATOM 9429 C C . ALA A 1 92 ? -3.029 11.096 -7.086 1.00 0.00 160 ALA A C 7
ATOM 9430 O O . ALA A 1 92 ? -2.742 12.217 -7.509 1.00 0.00 160 ALA A O 7
ATOM 9437 N N . SER A 1 93 ? -3.626 10.917 -5.899 1.00 0.00 161 SER A N 7
ATOM 9438 C CA . SER A 1 93 ? -4.017 12.008 -5.008 1.00 0.00 161 SER A CA 7
ATOM 9439 C C . SER A 1 93 ? -4.257 11.558 -3.564 1.00 0.00 161 SER A C 7
ATOM 9440 O O . SER A 1 93 ? -4.529 10.390 -3.297 1.00 0.00 161 SER A O 7
ATOM 9448 N N . GLN A 1 94 ? -4.264 12.511 -2.628 1.00 0.00 162 GLN A N 7
ATOM 9449 C CA . GLN A 1 94 ? -4.539 12.279 -1.200 1.00 0.00 162 GLN A CA 7
ATOM 9450 C C . GLN A 1 94 ? -6.022 12.023 -0.866 1.00 0.00 162 GLN A C 7
ATOM 9451 O O . GLN A 1 94 ? -6.348 11.623 0.252 1.00 0.00 162 GLN A O 7
ATOM 9465 N N . GLU A 1 95 ? -6.895 12.202 -1.857 1.00 0.00 163 GLU A N 7
ATOM 9466 C CA . GLU A 1 95 ? -8.329 11.881 -1.850 1.00 0.00 163 GLU A CA 7
ATOM 9467 C C . GLU A 1 95 ? -8.584 10.413 -2.191 1.00 0.00 163 GLU A C 7
ATOM 9468 O O . GLU A 1 95 ? -9.200 9.674 -1.431 1.00 0.00 163 GLU A O 7
ATOM 9480 N N . LEU A 1 96 ? -8.032 9.970 -3.317 1.00 0.00 164 LEU A N 7
ATOM 9481 C CA . LEU A 1 96 ? -7.995 8.584 -3.766 1.00 0.00 164 LEU A CA 7
ATOM 9482 C C . LEU A 1 96 ? -7.372 7.677 -2.711 1.00 0.00 164 LEU A C 7
ATOM 9483 O O . LEU A 1 96 ? -7.849 6.582 -2.431 1.00 0.00 164 LEU A O 7
ATOM 9499 N N . ALA A 1 97 ? -6.352 8.197 -2.046 1.00 0.00 165 ALA A N 7
ATOM 9500 C CA . ALA A 1 97 ? -5.704 7.495 -0.952 1.00 0.00 165 ALA A CA 7
ATOM 9501 C C . ALA A 1 97 ? -6.602 7.382 0.297 1.00 0.00 165 ALA A C 7
ATOM 9502 O O . ALA A 1 97 ? -6.382 6.529 1.141 1.00 0.00 165 ALA A O 7
ATOM 9509 N N . GLU A 1 98 ? -7.676 8.161 0.395 1.00 0.00 166 GLU A N 7
ATOM 9510 C CA . GLU A 1 98 ? -8.605 8.189 1.542 1.00 0.00 166 GLU A CA 7
ATOM 9511 C C . GLU A 1 98 ? -9.839 7.320 1.267 1.00 0.00 166 GLU A C 7
ATOM 9512 O O . GLU A 1 98 ? -10.443 6.756 2.180 1.00 0.00 166 GLU A O 7
ATOM 9524 N N . LYS A 1 99 ? -10.158 7.134 -0.017 1.00 0.00 167 LYS A N 7
ATOM 9525 C CA . LYS A 1 99 ? -11.101 6.137 -0.517 1.00 0.00 167 LYS A CA 7
ATOM 9526 C C . LYS A 1 99 ? -10.576 4.732 -0.222 1.00 0.00 167 LYS A C 7
ATOM 9527 O O . LYS A 1 99 ? -11.297 3.850 0.241 1.00 0.00 167 LYS A O 7
ATOM 9546 N N . ALA A 1 100 ? -9.272 4.584 -0.421 1.00 0.00 168 ALA A N 7
ATOM 9547 C CA . ALA A 1 100 ? -8.481 3.388 -0.147 1.00 0.00 168 ALA A CA 7
ATOM 9548 C C . ALA A 1 100 ? -8.462 2.918 1.320 1.00 0.00 168 ALA A C 7
ATOM 9549 O O . ALA A 1 100 ? -8.718 1.744 1.582 1.00 0.00 168 ALA A O 7
ATOM 9556 N N . LEU A 1 101 ? -8.256 3.822 2.290 1.00 0.00 169 LEU A N 7
ATOM 9557 C CA . LEU A 1 101 ? -8.519 3.537 3.723 1.00 0.00 169 LEU A CA 7
ATOM 9558 C C . LEU A 1 101 ? -9.880 2.897 4.013 1.00 0.00 169 LEU A C 7
ATOM 9559 O O . LEU A 1 101 ? -10.055 2.248 5.043 1.00 0.00 169 LEU A O 7
ATOM 9575 N N . GLY A 1 102 ? -10.841 3.048 3.110 1.00 0.00 170 GLY A N 7
ATOM 9576 C CA . GLY A 1 102 ? -12.167 2.480 3.237 1.00 0.00 170 GLY A CA 7
ATOM 9577 C C . GLY A 1 102 ? -12.195 0.940 3.132 1.00 0.00 170 GLY A C 7
ATOM 9578 O O . GLY A 1 102 ? -13.201 0.323 3.489 1.00 0.00 170 GLY A O 7
ATOM 9582 N N . LYS A 1 103 ? -11.076 0.302 2.738 1.00 0.00 171 LYS A N 7
ATOM 9583 C CA . LYS A 1 103 ? -10.820 -1.145 2.894 1.00 0.00 171 LYS A CA 7
ATOM 9584 C C . LYS A 1 103 ? -10.847 -1.638 4.345 1.00 0.00 171 LYS A C 7
ATOM 9585 O O . LYS A 1 103 ? -11.263 -2.766 4.591 1.00 0.00 171 LYS A O 7
ATOM 9604 N N . HIS A 1 104 ? -10.423 -0.781 5.271 1.00 0.00 172 HIS A N 7
ATOM 9605 C CA . HIS A 1 104 ? -10.321 -0.907 6.742 1.00 0.00 172 HIS A CA 7
ATOM 9606 C C . HIS A 1 104 ? -9.735 -2.209 7.346 1.00 0.00 172 HIS A C 7
ATOM 9607 O O . HIS A 1 104 ? -8.770 -2.127 8.110 1.00 0.00 172 HIS A O 7
ATOM 9621 N N . LYS A 1 105 ? -10.297 -3.388 7.036 1.00 0.00 173 LYS A N 7
ATOM 9622 C CA . LYS A 1 105 ? -9.867 -4.718 7.522 1.00 0.00 173 LYS A CA 7
ATOM 9623 C C . LYS A 1 105 ? -10.111 -5.854 6.502 1.00 0.00 173 LYS A C 7
ATOM 9624 O O . LYS A 1 105 ? -10.264 -7.016 6.875 1.00 0.00 173 LYS A O 7
ATOM 9643 N N . GLU A 1 106 ? -10.181 -5.522 5.212 1.00 0.00 174 GLU A N 7
ATOM 9644 C CA . GLU A 1 106 ? -10.197 -6.466 4.078 1.00 0.00 174 GLU A CA 7
ATOM 9645 C C . GLU A 1 106 ? -8.941 -7.371 4.002 1.00 0.00 174 GLU A C 7
ATOM 9646 O O . GLU A 1 106 ? -8.032 -7.268 4.823 1.00 0.00 174 GLU A O 7
ATOM 9658 N N . ARG A 1 107 ? -8.867 -8.273 3.011 1.00 0.00 175 ARG A N 7
ATOM 9659 C CA . ARG A 1 107 ? -7.801 -9.276 2.850 1.00 0.00 175 ARG A CA 7
ATOM 9660 C C . ARG A 1 107 ? -7.120 -9.165 1.491 1.00 0.00 175 ARG A C 7
ATOM 9661 O O . ARG A 1 107 ? -7.758 -8.846 0.487 1.00 0.00 175 ARG A O 7
ATOM 9682 N N . ILE A 1 108 ? -5.840 -9.522 1.454 1.00 0.00 176 ILE A N 7
ATOM 9683 C CA . ILE A 1 108 ? -5.022 -9.576 0.226 1.00 0.00 176 ILE A CA 7
ATOM 9684 C C . ILE A 1 108 ? -5.028 -10.971 -0.435 1.00 0.00 176 ILE A C 7
ATOM 9685 O O . ILE A 1 108 ? -4.695 -11.107 -1.613 1.00 0.00 176 ILE A O 7
ATOM 9701 N N . GLY A 1 109 ? -5.445 -11.999 0.311 1.00 0.00 177 GLY A N 7
ATOM 9702 C CA . GLY A 1 109 ? -5.534 -13.396 -0.138 1.00 0.00 177 GLY A CA 7
ATOM 9703 C C . GLY A 1 109 ? -6.042 -14.338 0.962 1.00 0.00 177 GLY A C 7
ATOM 9704 O O . GLY A 1 109 ? -6.915 -15.169 0.714 1.00 0.00 177 GLY A O 7
ATOM 9708 N N . HIS A 1 110 ? -5.552 -14.143 2.193 1.00 0.00 178 HIS A N 7
ATOM 9709 C CA . HIS A 1 110 ? -6.036 -14.805 3.417 1.00 0.00 178 HIS A CA 7
ATOM 9710 C C . HIS A 1 110 ? -5.868 -13.936 4.671 1.00 0.00 178 HIS A C 7
ATOM 9711 O O . HIS A 1 110 ? -6.777 -13.894 5.501 1.00 0.00 178 HIS A O 7
ATOM 9725 N N . ARG A 1 111 ? -4.726 -13.244 4.824 1.00 0.00 179 ARG A N 7
ATOM 9726 C CA . ARG A 1 111 ? -4.496 -12.305 5.933 1.00 0.00 179 ARG A CA 7
ATOM 9727 C C . ARG A 1 111 ? -5.026 -10.915 5.614 1.00 0.00 179 ARG A C 7
ATOM 9728 O O . ARG A 1 111 ? -5.524 -10.640 4.525 1.00 0.00 179 ARG A O 7
ATOM 9749 N N . TYR A 1 112 ? -4.942 -10.072 6.626 1.00 0.00 180 TYR A N 7
ATOM 9750 C CA . TYR A 1 112 ? -6.054 -9.312 7.152 1.00 0.00 180 TYR A CA 7
ATOM 9751 C C . TYR A 1 112 ? -5.584 -7.902 7.463 1.00 0.00 180 TYR A C 7
ATOM 9752 O O . TYR A 1 112 ? -4.945 -7.613 8.479 1.00 0.00 180 TYR A O 7
ATOM 9770 N N . ILE A 1 113 ? -5.854 -7.028 6.514 1.00 0.00 181 ILE A N 7
ATOM 9771 C CA . ILE A 1 113 ? -5.020 -5.883 6.225 1.00 0.00 181 ILE A CA 7
ATOM 9772 C C . ILE A 1 113 ? -5.597 -4.622 6.857 1.00 0.00 181 ILE A C 7
ATOM 9773 O O . ILE A 1 113 ? -6.693 -4.161 6.540 1.00 0.00 181 ILE A O 7
ATOM 9789 N N . GLU A 1 114 ? -4.785 -4.056 7.729 1.00 0.00 182 GLU A N 7
ATOM 9790 C CA . GLU A 1 114 ? -4.881 -2.702 8.231 1.00 0.00 182 GLU A CA 7
ATOM 9791 C C . GLU A 1 114 ? -4.644 -1.661 7.142 1.00 0.00 182 GLU A C 7
ATOM 9792 O O . GLU A 1 114 ? -3.852 -1.899 6.235 1.00 0.00 182 GLU A O 7
ATOM 9804 N N . VAL A 1 115 ? -5.213 -0.467 7.301 1.00 0.00 183 VAL A N 7
ATOM 9805 C CA . VAL A 1 115 ? -4.911 0.694 6.454 1.00 0.00 183 VAL A CA 7
ATOM 9806 C C . VAL A 1 115 ? -4.856 1.978 7.285 1.00 0.00 183 VAL A C 7
ATOM 9807 O O . VAL A 1 115 ? -5.757 2.257 8.079 1.00 0.00 183 VAL A O 7
ATOM 9820 N N . PHE A 1 116 ? -3.808 2.775 7.073 1.00 0.00 184 PHE A N 7
ATOM 9821 C CA . PHE A 1 116 ? -3.545 4.042 7.749 1.00 0.00 184 PHE A CA 7
ATOM 9822 C C . PHE A 1 116 ? -3.104 5.089 6.727 1.00 0.00 184 PHE A C 7
ATOM 9823 O O . PHE A 1 116 ? -2.377 4.777 5.780 1.00 0.00 184 PHE A O 7
ATOM 9840 N N . LYS A 1 117 ? -3.494 6.348 6.932 1.00 0.00 185 LYS A N 7
ATOM 9841 C CA . LYS A 1 117 ? -3.072 7.455 6.100 1.00 0.00 185 LYS A CA 7
ATOM 9842 C C . LYS A 1 117 ? -1.600 7.737 6.304 1.00 0.00 185 LYS A C 7
ATOM 9843 O O . LYS A 1 117 ? -1.065 7.614 7.410 1.00 0.00 185 LYS A O 7
ATOM 9862 N N . SER A 1 118 ? -0.952 8.073 5.205 1.00 0.00 186 SER A N 7
ATOM 9863 C CA . SER A 1 118 ? 0.498 8.132 5.136 1.00 0.00 186 SER A CA 7
ATOM 9864 C C . SER A 1 118 ? 0.932 9.178 4.113 1.00 0.00 186 SER A C 7
ATOM 9865 O O . SER A 1 118 ? 0.157 9.579 3.239 1.00 0.00 186 SER A O 7
ATOM 9873 N N . SER A 1 119 ? 2.203 9.560 4.189 1.00 0.00 187 SER A N 7
ATOM 9874 C CA . SER A 1 119 ? 2.886 10.382 3.193 1.00 0.00 187 SER A CA 7
ATOM 9875 C C . SER A 1 119 ? 4.275 9.819 2.879 1.00 0.00 187 SER A C 7
ATOM 9876 O O . SER A 1 119 ? 4.839 9.035 3.644 1.00 0.00 187 SER A O 7
ATOM 9884 N N . GLN A 1 120 ? 4.798 10.243 1.725 1.00 0.00 188 GLN A N 7
ATOM 9885 C CA . GLN A 1 120 ? 6.046 9.906 1.016 1.00 0.00 188 GLN A CA 7
ATOM 9886 C C . GLN A 1 120 ? 7.358 9.871 1.828 1.00 0.00 188 GLN A C 7
ATOM 9887 O O . GLN A 1 120 ? 8.418 9.619 1.261 1.00 0.00 188 GLN A O 7
ATOM 9901 N N . GLU A 1 121 ? 7.329 10.042 3.140 1.00 0.00 189 GLU A N 7
ATOM 9902 C CA . GLU A 1 121 ? 8.500 9.972 4.004 1.00 0.00 189 GLU A CA 7
ATOM 9903 C C . GLU A 1 121 ? 8.308 9.026 5.203 1.00 0.00 189 GLU A C 7
ATOM 9904 O O . GLU A 1 121 ? 9.264 8.374 5.622 1.00 0.00 189 GLU A O 7
ATOM 9916 N N . GLU A 1 122 ? 7.081 8.837 5.696 1.00 0.00 190 GLU A N 7
ATOM 9917 C CA . GLU A 1 122 ? 6.781 7.811 6.707 1.00 0.00 190 GLU A CA 7
ATOM 9918 C C . GLU A 1 122 ? 6.875 6.408 6.095 1.00 0.00 190 GLU A C 7
ATOM 9919 O O . GLU A 1 122 ? 7.144 5.429 6.793 1.00 0.00 190 GLU A O 7
ATOM 9931 N N . VAL A 1 123 ? 6.712 6.336 4.768 1.00 0.00 191 VAL A N 7
ATOM 9932 C CA . VAL A 1 123 ? 6.961 5.138 3.961 1.00 0.00 191 VAL A CA 7
ATOM 9933 C C . VAL A 1 123 ? 8.427 4.769 3.875 1.00 0.00 191 VAL A C 7
ATOM 9934 O O . VAL A 1 123 ? 8.806 3.601 3.760 1.00 0.00 191 VAL A O 7
ATOM 9947 N N . ARG A 1 124 ? 9.249 5.808 3.830 1.00 0.00 192 ARG A N 7
ATOM 9948 C CA . ARG A 1 124 ? 10.388 5.822 2.944 1.00 0.00 192 ARG A CA 7
ATOM 9949 C C . ARG A 1 124 ? 11.663 5.258 3.592 1.00 0.00 192 ARG A C 7
ATOM 9950 O O . ARG A 1 124 ? 12.646 5.967 3.810 1.00 0.00 192 ARG A O 7
ATOM 9971 N N . SER A 1 125 ? 11.653 3.960 3.884 1.00 0.00 193 SER A N 7
ATOM 9972 C CA . SER A 1 125 ? 12.884 3.173 4.072 1.00 0.00 193 SER A CA 7
ATOM 9973 C C . SER A 1 125 ? 13.488 2.698 2.730 1.00 0.00 193 SER A C 7
ATOM 9974 O O . SER A 1 125 ? 14.606 2.177 2.684 1.00 0.00 193 SER A O 7
ATOM 9982 N N . TYR A 1 126 ? 12.719 2.882 1.648 1.00 0.00 194 TYR A N 7
ATOM 9983 C CA . TYR A 1 126 ? 12.929 2.469 0.255 1.00 0.00 194 TYR A CA 7
ATOM 9984 C C . TYR A 1 126 ? 13.708 3.503 -0.601 1.00 0.00 194 TYR A C 7
ATOM 9985 O O . TYR A 1 126 ? 14.604 4.195 -0.069 1.00 0.00 194 TYR A O 7
ATOM 10004 N N . ASN A 1 35 ? 1.263 7.958 8.997 1.00 0.00 103 ASN A N 8
ATOM 10005 C CA . ASN A 1 35 ? 0.808 9.351 9.236 1.00 0.00 103 ASN A CA 8
ATOM 10006 C C . ASN A 1 35 ? -0.603 9.289 9.853 1.00 0.00 103 ASN A C 8
ATOM 10007 O O . ASN A 1 35 ? -1.070 8.210 10.222 1.00 0.00 103 ASN A O 8
ATOM 10018 N N . SER A 1 36 ? -1.298 10.417 10.008 1.00 0.00 104 SER A N 8
ATOM 10019 C CA . SER A 1 36 ? -2.710 10.505 10.442 1.00 0.00 104 SER A CA 8
ATOM 10020 C C . SER A 1 36 ? -3.393 11.772 9.884 1.00 0.00 104 SER A C 8
ATOM 10021 O O . SER A 1 36 ? -4.305 12.327 10.500 1.00 0.00 104 SER A O 8
ATOM 10029 N N . ALA A 1 37 ? -2.917 12.269 8.733 1.00 0.00 105 ALA A N 8
ATOM 10030 C CA . ALA A 1 37 ? -3.287 13.567 8.159 1.00 0.00 105 ALA A CA 8
ATOM 10031 C C . ALA A 1 37 ? -3.233 13.591 6.613 1.00 0.00 105 ALA A C 8
ATOM 10032 O O . ALA A 1 37 ? -2.880 12.600 5.969 1.00 0.00 105 ALA A O 8
ATOM 10039 N N . ASP A 1 38 ? -3.572 14.746 6.028 1.00 0.00 106 ASP A N 8
ATOM 10040 C CA . ASP A 1 38 ? -3.822 14.960 4.593 1.00 0.00 106 ASP A CA 8
ATOM 10041 C C . ASP A 1 38 ? -3.061 16.191 4.040 1.00 0.00 106 ASP A C 8
ATOM 10042 O O . ASP A 1 38 ? -2.550 17.024 4.795 1.00 0.00 106 ASP A O 8
ATOM 10051 N N . SER A 1 39 ? -3.047 16.337 2.708 1.00 0.00 107 SER A N 8
ATOM 10052 C CA . SER A 1 39 ? -2.635 17.554 1.985 1.00 0.00 107 SER A CA 8
ATOM 10053 C C . SER A 1 39 ? -3.554 17.799 0.771 1.00 0.00 107 SER A C 8
ATOM 10054 O O . SER A 1 39 ? -4.553 18.514 0.875 1.00 0.00 107 SER A O 8
ATOM 10062 N N . ALA A 1 40 ? -3.259 17.133 -0.345 1.00 0.00 108 ALA A N 8
ATOM 10063 C CA . ALA A 1 40 ? -4.041 16.981 -1.576 1.00 0.00 108 ALA A CA 8
ATOM 10064 C C . ALA A 1 40 ? -3.460 15.873 -2.481 1.00 0.00 108 ALA A C 8
ATOM 10065 O O . ALA A 1 40 ? -4.210 15.141 -3.129 1.00 0.00 108 ALA A O 8
ATOM 10072 N N . ASN A 1 41 ? -2.127 15.717 -2.498 1.00 0.00 109 ASN A N 8
ATOM 10073 C CA . ASN A 1 41 ? -1.394 14.967 -3.531 1.00 0.00 109 ASN A CA 8
ATOM 10074 C C . ASN A 1 41 ? -0.270 14.045 -3.009 1.00 0.00 109 ASN A C 8
ATOM 10075 O O . ASN A 1 41 ? 0.531 13.546 -3.797 1.00 0.00 109 ASN A O 8
ATOM 10086 N N . ASP A 1 42 ? -0.228 13.780 -1.701 1.00 0.00 110 ASP A N 8
ATOM 10087 C CA . ASP A 1 42 ? 0.670 12.798 -1.066 1.00 0.00 110 ASP A CA 8
ATOM 10088 C C . ASP A 1 42 ? -0.098 11.695 -0.322 1.00 0.00 110 ASP A C 8
ATOM 10089 O O . ASP A 1 42 ? 0.325 11.199 0.720 1.00 0.00 110 ASP A O 8
ATOM 10098 N N . GLY A 1 43 ? -1.250 11.336 -0.895 1.00 0.00 111 GLY A N 8
ATOM 10099 C CA . GLY A 1 43 ? -2.085 10.187 -0.549 1.00 0.00 111 GLY A CA 8
ATOM 10100 C C . GLY A 1 43 ? -1.348 8.863 -0.626 1.00 0.00 111 GLY A C 8
ATOM 10101 O O . GLY A 1 43 ? -1.530 8.129 -1.594 1.00 0.00 111 GLY A O 8
ATOM 10105 N N . PHE A 1 44 ? -0.538 8.563 0.382 1.00 0.00 112 PHE A N 8
ATOM 10106 C CA . PHE A 1 44 ? 0.155 7.309 0.550 1.00 0.00 112 PHE A CA 8
ATOM 10107 C C . PHE A 1 44 ? -0.690 6.540 1.549 1.00 0.00 112 PHE A C 8
ATOM 10108 O O . PHE A 1 44 ? -1.415 7.134 2.361 1.00 0.00 112 PHE A O 8
ATOM 10125 N N . VAL A 1 45 ? -0.561 5.220 1.529 1.00 0.00 113 VAL A N 8
ATOM 10126 C CA . VAL A 1 45 ? -1.399 4.380 2.362 1.00 0.00 113 VAL A CA 8
ATOM 10127 C C . VAL A 1 45 ? -0.639 3.191 2.898 1.00 0.00 113 VAL A C 8
ATOM 10128 O O . VAL A 1 45 ? -0.300 2.288 2.137 1.00 0.00 113 VAL A O 8
ATOM 10141 N N . ARG A 1 46 ? -0.352 3.201 4.201 1.00 0.00 114 ARG A N 8
ATOM 10142 C CA . ARG A 1 46 ? 0.420 2.153 4.868 1.00 0.00 114 ARG A CA 8
ATOM 10143 C C . ARG A 1 46 ? -0.468 1.002 5.304 1.00 0.00 114 ARG A C 8
ATOM 10144 O O . ARG A 1 46 ? -1.446 1.179 6.030 1.00 0.00 114 ARG A O 8
ATOM 10165 N N . LEU A 1 47 ? -0.079 -0.175 4.843 1.00 0.00 115 LEU A N 8
ATOM 10166 C CA . LEU A 1 47 ? -0.579 -1.474 5.240 1.00 0.00 115 LEU A CA 8
ATOM 10167 C C . LEU A 1 47 ? 0.150 -1.979 6.477 1.00 0.00 115 LEU A C 8
ATOM 10168 O O . LEU A 1 47 ? 1.317 -1.655 6.666 1.00 0.00 115 LEU A O 8
ATOM 10184 N N . ARG A 1 48 ? -0.513 -2.818 7.277 1.00 0.00 116 ARG A N 8
ATOM 10185 C CA . ARG A 1 48 ? 0.058 -3.507 8.448 1.00 0.00 116 ARG A CA 8
ATOM 10186 C C . ARG A 1 48 ? -0.734 -4.779 8.720 1.00 0.00 116 ARG A C 8
ATOM 10187 O O . ARG A 1 48 ? -1.628 -4.795 9.561 1.00 0.00 116 ARG A O 8
ATOM 10208 N N . GLY A 1 49 ? -0.511 -5.815 7.921 1.00 0.00 117 GLY A N 8
ATOM 10209 C CA . GLY A 1 49 ? -1.489 -6.910 7.847 1.00 0.00 117 GLY A CA 8
ATOM 10210 C C . GLY A 1 49 ? -1.121 -8.156 7.033 1.00 0.00 117 GLY A C 8
ATOM 10211 O O . GLY A 1 49 ? -1.869 -9.129 7.029 1.00 0.00 117 GLY A O 8
ATOM 10215 N N . LEU A 1 50 ? -0.039 -8.097 6.254 1.00 0.00 118 LEU A N 8
ATOM 10216 C CA . LEU A 1 50 ? 0.131 -8.901 5.045 1.00 0.00 118 LEU A CA 8
ATOM 10217 C C . LEU A 1 50 ? 0.425 -10.396 5.303 1.00 0.00 118 LEU A C 8
ATOM 10218 O O . LEU A 1 50 ? 0.974 -10.765 6.346 1.00 0.00 118 LEU A O 8
ATOM 10234 N N . PRO A 1 51 ? 0.105 -11.247 4.314 1.00 0.00 119 PRO A N 8
ATOM 10235 C CA . PRO A 1 51 ? 0.321 -12.690 4.331 1.00 0.00 119 PRO A CA 8
ATOM 10236 C C . PRO A 1 51 ? 1.777 -13.070 4.036 1.00 0.00 119 PRO A C 8
ATOM 10237 O O . PRO A 1 51 ? 2.607 -12.251 3.636 1.00 0.00 119 PRO A O 8
ATOM 10248 N N . PHE A 1 52 ? 2.093 -14.346 4.244 1.00 0.00 120 PHE A N 8
ATOM 10249 C CA . PHE A 1 52 ? 3.438 -14.878 4.037 1.00 0.00 120 PHE A CA 8
ATOM 10250 C C . PHE A 1 52 ? 3.796 -14.873 2.539 1.00 0.00 120 PHE A C 8
ATOM 10251 O O . PHE A 1 52 ? 3.042 -15.390 1.711 1.00 0.00 120 PHE A O 8
ATOM 10268 N N . GLY A 1 53 ? 4.928 -14.257 2.183 1.00 0.00 121 GLY A N 8
ATOM 10269 C CA . GLY A 1 53 ? 5.306 -14.000 0.789 1.00 0.00 121 GLY A CA 8
ATOM 10270 C C . GLY A 1 53 ? 4.432 -12.960 0.066 1.00 0.00 121 GLY A C 8
ATOM 10271 O O . GLY A 1 53 ? 4.333 -13.018 -1.163 1.00 0.00 121 GLY A O 8
ATOM 10275 N N . CYS A 1 54 ? 3.777 -12.035 0.789 1.00 0.00 122 CYS A N 8
ATOM 10276 C CA . CYS A 1 54 ? 3.003 -10.940 0.178 1.00 0.00 122 CYS A CA 8
ATOM 10277 C C . CYS A 1 54 ? 3.837 -10.099 -0.813 1.00 0.00 122 CYS A C 8
ATOM 10278 O O . CYS A 1 54 ? 5.065 -10.011 -0.695 1.00 0.00 122 CYS A O 8
ATOM 10286 N N . THR A 1 55 ? 3.179 -9.454 -1.785 1.00 0.00 123 THR A N 8
ATOM 10287 C CA . THR A 1 55 ? 3.844 -8.648 -2.812 1.00 0.00 123 THR A CA 8
ATOM 10288 C C . THR A 1 55 ? 2.989 -7.456 -3.254 1.00 0.00 123 THR A C 8
ATOM 10289 O O . THR A 1 55 ? 1.774 -7.401 -3.030 1.00 0.00 123 THR A O 8
ATOM 10300 N N . LYS A 1 56 ? 3.625 -6.498 -3.932 1.00 0.00 124 LYS A N 8
ATOM 10301 C CA . LYS A 1 56 ? 3.030 -5.362 -4.601 1.00 0.00 124 LYS A CA 8
ATOM 10302 C C . LYS A 1 56 ? 1.808 -5.731 -5.436 1.00 0.00 124 LYS A C 8
ATOM 10303 O O . LYS A 1 56 ? 0.829 -5.019 -5.354 1.00 0.00 124 LYS A O 8
ATOM 10322 N N . GLU A 1 57 ? 1.775 -6.835 -6.168 1.00 0.00 125 GLU A N 8
ATOM 10323 C CA . GLU A 1 57 ? 0.613 -7.252 -6.958 1.00 0.00 125 GLU A CA 8
ATOM 10324 C C . GLU A 1 57 ? -0.588 -7.711 -6.111 1.00 0.00 125 GLU A C 8
ATOM 10325 O O . GLU A 1 57 ? -1.717 -7.712 -6.605 1.00 0.00 125 GLU A O 8
ATOM 10337 N N . GLU A 1 58 ? -0.421 -8.025 -4.822 1.00 0.00 126 GLU A N 8
ATOM 10338 C CA . GLU A 1 58 ? -1.571 -8.176 -3.943 1.00 0.00 126 GLU A CA 8
ATOM 10339 C C . GLU A 1 58 ? -2.100 -6.799 -3.564 1.00 0.00 126 GLU A C 8
ATOM 10340 O O . GLU A 1 58 ? -3.305 -6.610 -3.546 1.00 0.00 126 GLU A O 8
ATOM 10352 N N . ILE A 1 59 ? -1.235 -5.796 -3.397 1.00 0.00 127 ILE A N 8
ATOM 10353 C CA . ILE A 1 59 ? -1.643 -4.380 -3.259 1.00 0.00 127 ILE A CA 8
ATOM 10354 C C . ILE A 1 59 ? -2.318 -3.872 -4.538 1.00 0.00 127 ILE A C 8
ATOM 10355 O O . ILE A 1 59 ? -3.333 -3.177 -4.486 1.00 0.00 127 ILE A O 8
ATOM 10371 N N . VAL A 1 60 ? -1.786 -4.263 -5.698 1.00 0.00 128 VAL A N 8
ATOM 10372 C CA . VAL A 1 60 ? -2.350 -3.980 -7.011 1.00 0.00 128 VAL A CA 8
ATOM 10373 C C . VAL A 1 60 ? -3.698 -4.673 -7.237 1.00 0.00 128 VAL A C 8
ATOM 10374 O O . VAL A 1 60 ? -4.436 -4.212 -8.1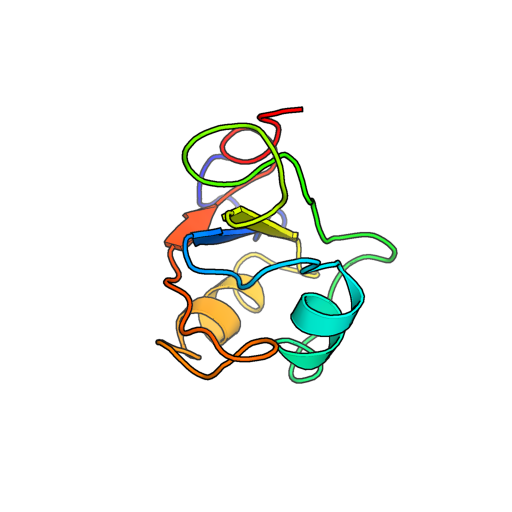03 1.00 0.00 128 VAL A O 8
ATOM 10387 N N . GLN A 1 61 ? -4.074 -5.688 -6.437 1.00 0.00 129 GLN A N 8
ATOM 10388 C CA . GLN A 1 61 ? -5.468 -6.171 -6.372 1.00 0.00 129 GLN A CA 8
ATOM 10389 C C . GLN A 1 61 ? -6.258 -5.527 -5.224 1.00 0.00 129 GLN A C 8
ATOM 10390 O O . GLN A 1 61 ? -7.447 -5.245 -5.369 1.00 0.00 129 GLN A O 8
ATOM 10404 N N . PHE A 1 62 ? -5.574 -5.198 -4.129 1.00 0.00 130 PHE A N 8
ATOM 10405 C CA . PHE A 1 62 ? -6.108 -4.524 -2.949 1.00 0.00 130 PHE A CA 8
ATOM 10406 C C . PHE A 1 62 ? -6.730 -3.171 -3.306 1.00 0.00 130 PHE A C 8
ATOM 10407 O O . PHE A 1 62 ? -7.824 -2.850 -2.840 1.00 0.00 130 PHE A O 8
ATOM 10424 N N . PHE A 1 63 ? -6.102 -2.449 -4.241 1.00 0.00 131 PHE A N 8
ATOM 10425 C CA . PHE A 1 63 ? -6.647 -1.275 -4.911 1.00 0.00 131 PHE A CA 8
ATOM 10426 C C . PHE A 1 63 ? -6.697 -1.435 -6.445 1.00 0.00 131 PHE A C 8
ATOM 10427 O O . PHE A 1 63 ? -6.540 -0.450 -7.169 1.00 0.00 131 PHE A O 8
ATOM 10444 N N . SER A 1 64 ? -6.981 -2.649 -6.948 1.00 0.00 132 SER A N 8
ATOM 10445 C CA . SER A 1 64 ? -7.600 -2.836 -8.276 1.00 0.00 132 SER A CA 8
ATOM 10446 C C . SER A 1 64 ? -9.002 -2.227 -8.258 1.00 0.00 132 SER A C 8
ATOM 10447 O O . SER A 1 64 ? -10.017 -2.875 -7.982 1.00 0.00 132 SER A O 8
ATOM 10455 N N . GLY A 1 65 ? -8.998 -0.910 -8.387 1.00 0.00 133 GLY A N 8
ATOM 10456 C CA . GLY A 1 65 ? -10.032 -0.039 -7.840 1.00 0.00 133 GLY A CA 8
ATOM 10457 C C . GLY A 1 65 ? -9.799 1.445 -8.119 1.00 0.00 133 GLY A C 8
ATOM 10458 O O . GLY A 1 65 ? -10.714 2.154 -8.543 1.00 0.00 133 GLY A O 8
ATOM 10462 N N . LEU A 1 66 ? -8.573 1.912 -7.861 1.00 0.00 134 LEU A N 8
ATOM 10463 C CA . LEU A 1 66 ? -8.236 3.326 -7.662 1.00 0.00 134 LEU A CA 8
ATOM 10464 C C . LEU A 1 66 ? -6.949 3.726 -8.410 1.00 0.00 134 LEU A C 8
ATOM 10465 O O . LEU A 1 66 ? -6.113 2.881 -8.739 1.00 0.00 134 LEU A O 8
ATOM 10481 N N . GLU A 1 67 ? -6.782 5.024 -8.688 1.00 0.00 135 GLU A N 8
ATOM 10482 C CA . GLU A 1 67 ? -5.604 5.554 -9.391 1.00 0.00 135 GLU A CA 8
ATOM 10483 C C . GLU A 1 67 ? -4.392 5.628 -8.461 1.00 0.00 135 GLU A C 8
ATOM 10484 O O . GLU A 1 67 ? -4.460 6.197 -7.373 1.00 0.00 135 GLU A O 8
ATOM 10496 N N . ILE A 1 68 ? -3.266 5.110 -8.942 1.00 0.00 136 ILE A N 8
ATOM 10497 C CA . ILE A 1 68 ? -1.956 5.043 -8.288 1.00 0.00 136 ILE A CA 8
ATOM 10498 C C . ILE A 1 68 ? -0.923 5.561 -9.291 1.00 0.00 136 ILE A C 8
ATOM 10499 O O . ILE A 1 68 ? -0.939 5.167 -10.462 1.00 0.00 136 ILE A O 8
ATOM 10515 N N . VAL A 1 69 ? -0.041 6.462 -8.851 1.00 0.00 137 VAL A N 8
ATOM 10516 C CA . VAL A 1 69 ? 1.074 6.943 -9.700 1.00 0.00 137 VAL A CA 8
ATOM 10517 C C . VAL A 1 69 ? 2.020 5.782 -10.078 1.00 0.00 137 VAL A C 8
ATOM 10518 O O . VAL A 1 69 ? 2.121 4.822 -9.312 1.00 0.00 137 VAL A O 8
ATOM 10531 N N . PRO A 1 70 ? 2.719 5.814 -11.230 1.00 0.00 138 PRO A N 8
ATOM 10532 C CA . PRO A 1 70 ? 3.395 4.643 -11.819 1.00 0.00 138 PRO A CA 8
ATOM 10533 C C . PRO A 1 70 ? 4.408 3.857 -10.969 1.00 0.00 138 PRO A C 8
ATOM 10534 O O . PRO A 1 70 ? 4.725 2.714 -11.303 1.00 0.00 138 PRO A O 8
ATOM 10545 N N . ASN A 1 71 ? 4.901 4.434 -9.871 1.00 0.00 139 ASN A N 8
ATOM 10546 C CA . ASN A 1 71 ? 5.853 3.820 -8.937 1.00 0.00 139 ASN A CA 8
ATOM 10547 C C . ASN A 1 71 ? 5.296 3.789 -7.495 1.00 0.00 139 ASN A C 8
ATOM 10548 O O . ASN A 1 71 ? 6.059 3.668 -6.535 1.00 0.00 139 ASN A O 8
ATOM 10559 N N . GLY A 1 72 ? 3.980 3.978 -7.329 1.00 0.00 140 GLY A N 8
ATOM 10560 C CA . GLY A 1 72 ? 3.366 4.411 -6.065 1.00 0.00 140 GLY A CA 8
ATOM 10561 C C . GLY A 1 72 ? 3.522 3.453 -4.878 1.00 0.00 140 GLY A C 8
ATOM 10562 O O . GLY A 1 72 ? 3.492 3.891 -3.731 1.00 0.00 140 GLY A O 8
ATOM 10566 N N . ILE A 1 73 ? 3.658 2.155 -5.142 1.00 0.00 141 ILE A N 8
ATOM 10567 C CA . ILE A 1 73 ? 3.534 1.074 -4.145 1.00 0.00 141 ILE A CA 8
ATOM 10568 C C . ILE A 1 73 ? 4.941 0.693 -3.606 1.00 0.00 141 ILE A C 8
ATOM 10569 O O . ILE A 1 73 ? 5.857 0.490 -4.410 1.00 0.00 141 ILE A O 8
ATOM 10585 N N . THR A 1 74 ? 5.124 0.527 -2.287 1.00 0.00 142 THR A N 8
ATOM 10586 C CA . THR A 1 74 ? 6.427 0.257 -1.621 1.00 0.00 142 THR A CA 8
ATOM 10587 C C . THR A 1 74 ? 6.343 -0.886 -0.594 1.00 0.00 142 THR A C 8
ATOM 10588 O O . THR A 1 74 ? 5.446 -0.903 0.246 1.00 0.00 142 THR A O 8
ATOM 10599 N N . LEU A 1 75 ? 7.308 -1.820 -0.634 1.00 0.00 143 LEU A N 8
ATOM 10600 C CA . LEU A 1 75 ? 7.382 -3.078 0.141 1.00 0.00 143 LEU A CA 8
ATOM 10601 C C . LEU A 1 75 ? 8.717 -3.190 0.901 1.00 0.00 143 LEU A C 8
ATOM 10602 O O . LEU A 1 75 ? 9.715 -3.621 0.312 1.00 0.00 143 LEU A O 8
ATOM 10618 N N . PRO A 1 76 ? 8.762 -2.814 2.195 1.00 0.00 144 PRO A N 8
ATOM 10619 C CA . PRO A 1 76 ? 9.956 -2.979 3.005 1.00 0.00 144 PRO A CA 8
ATOM 10620 C C . PRO A 1 76 ? 10.055 -4.357 3.698 1.00 0.00 144 PRO A C 8
ATOM 10621 O O . PRO A 1 76 ? 10.752 -5.239 3.199 1.00 0.00 144 PRO A O 8
ATOM 10632 N N . VAL A 1 77 ? 9.365 -4.545 4.834 1.00 0.00 145 VAL A N 8
ATOM 10633 C CA . VAL A 1 77 ? 9.321 -5.740 5.709 1.00 0.00 145 VAL A CA 8
ATOM 10634 C C . VAL A 1 77 ? 8.077 -5.686 6.610 1.00 0.00 145 VAL A C 8
ATOM 10635 O O . VAL A 1 77 ? 7.390 -4.674 6.683 1.00 0.00 145 VAL A O 8
ATOM 10648 N N . ASP A 1 78 ? 7.748 -6.790 7.281 1.00 0.00 146 ASP A N 8
ATOM 10649 C CA . ASP A 1 78 ? 6.743 -6.899 8.332 1.00 0.00 146 ASP A CA 8
ATOM 10650 C C . ASP A 1 78 ? 7.127 -6.222 9.660 1.00 0.00 146 ASP A C 8
ATOM 10651 O O . ASP A 1 78 ? 8.292 -5.873 9.868 1.00 0.00 146 ASP A O 8
ATOM 10660 N N . PRO A 1 79 ? 6.165 -6.123 10.597 1.00 0.00 147 PRO A N 8
ATOM 10661 C CA . PRO A 1 79 ? 6.384 -5.692 11.985 1.00 0.00 147 PRO A CA 8
ATOM 10662 C C . PRO A 1 79 ? 7.436 -6.470 12.822 1.00 0.00 147 PRO A C 8
ATOM 10663 O O . PRO A 1 79 ? 7.638 -6.127 13.988 1.00 0.00 147 PRO A O 8
ATOM 10674 N N . GLU A 1 80 ? 8.123 -7.490 12.281 1.00 0.00 148 GLU A N 8
ATOM 10675 C CA . GLU A 1 80 ? 9.204 -8.249 12.941 1.00 0.00 148 GLU A CA 8
ATOM 10676 C C . GLU A 1 80 ? 10.489 -8.293 12.079 1.00 0.00 148 GLU A C 8
ATOM 10677 O O . GLU A 1 80 ? 11.513 -8.835 12.501 1.00 0.00 148 GLU A O 8
ATOM 10689 N N . GLY A 1 81 ? 10.472 -7.678 10.890 1.00 0.00 149 GLY A N 8
ATOM 10690 C CA . GLY A 1 81 ? 11.666 -7.416 10.089 1.00 0.00 149 GLY A CA 8
ATOM 10691 C C . GLY A 1 81 ? 12.291 -8.637 9.398 1.00 0.00 149 GLY A C 8
ATOM 10692 O O . GLY A 1 81 ? 13.521 -8.715 9.326 1.00 0.00 149 GLY A O 8
ATOM 10696 N N . LYS A 1 82 ? 11.487 -9.589 8.897 1.00 0.00 150 LYS A N 8
ATOM 10697 C CA . LYS A 1 82 ? 11.946 -10.841 8.275 1.00 0.00 150 LYS A CA 8
ATOM 10698 C C . LYS A 1 82 ? 11.300 -11.083 6.902 1.00 0.00 150 LYS A C 8
ATOM 10699 O O . LYS A 1 82 ? 11.784 -11.929 6.148 1.00 0.00 150 LYS A O 8
ATOM 10718 N N . ILE A 1 83 ? 10.214 -10.362 6.586 1.00 0.00 151 ILE A N 8
ATOM 10719 C CA . ILE A 1 83 ? 9.356 -10.620 5.423 1.00 0.00 151 ILE A CA 8
ATOM 10720 C C . ILE A 1 83 ? 8.840 -9.351 4.724 1.00 0.00 151 ILE A C 8
ATOM 10721 O O . ILE A 1 83 ? 9.606 -8.742 3.982 1.00 0.00 151 ILE A O 8
ATOM 10737 N N . THR A 1 84 ? 7.563 -8.988 4.896 1.00 0.00 152 THR A N 8
ATOM 10738 C CA . THR A 1 84 ? 6.747 -8.000 4.155 1.00 0.00 152 THR A CA 8
ATOM 10739 C C . THR A 1 84 ? 5.297 -8.144 4.617 1.00 0.00 152 THR A C 8
ATOM 10740 O O . THR A 1 84 ? 4.489 -8.828 4.002 1.00 0.00 152 THR A O 8
ATOM 10751 N N . GLY A 1 85 ? 5.020 -7.539 5.773 1.00 0.00 153 GLY A N 8
ATOM 10752 C CA . GLY A 1 85 ? 3.756 -7.468 6.523 1.00 0.00 153 GLY A CA 8
ATOM 10753 C C . GLY A 1 85 ? 3.338 -6.063 6.920 1.00 0.00 153 GLY A C 8
ATOM 10754 O O . GLY A 1 85 ? 2.229 -5.867 7.405 1.00 0.00 153 GLY A O 8
ATOM 10758 N N . GLU A 1 86 ? 4.157 -5.078 6.580 1.00 0.00 154 GLU A N 8
ATOM 10759 C CA . GLU A 1 86 ? 3.700 -3.729 6.276 1.00 0.00 154 GLU A CA 8
ATOM 10760 C C . GLU A 1 86 ? 4.342 -3.255 4.970 1.00 0.00 154 GLU A C 8
ATOM 10761 O O . GLU A 1 86 ? 5.321 -3.823 4.480 1.00 0.00 154 GLU A O 8
ATOM 10773 N N . ALA A 1 87 ? 3.692 -2.270 4.367 1.00 0.00 155 ALA A N 8
ATOM 10774 C CA . ALA A 1 87 ? 3.900 -1.772 3.012 1.00 0.00 155 ALA A CA 8
ATOM 10775 C C . ALA A 1 87 ? 3.117 -0.485 2.848 1.00 0.00 155 ALA A C 8
ATOM 10776 O O . ALA A 1 87 ? 2.478 -0.025 3.789 1.00 0.00 155 ALA A O 8
ATOM 10783 N N . PHE A 1 88 ? 3.182 0.106 1.665 1.00 0.00 156 PHE A N 8
ATOM 10784 C CA . PHE A 1 88 ? 2.715 1.456 1.437 1.00 0.00 156 PHE A CA 8
ATOM 10785 C C . PHE A 1 88 ? 2.261 1.651 -0.020 1.00 0.00 156 PHE A C 8
ATOM 10786 O O . PHE A 1 88 ? 2.723 0.926 -0.901 1.00 0.00 156 PHE A O 8
ATOM 10803 N N . VAL A 1 89 ? 1.405 2.641 -0.310 1.00 0.00 157 VAL A N 8
ATOM 10804 C CA . VAL A 1 89 ? 0.993 2.970 -1.695 1.00 0.00 157 VAL A CA 8
ATOM 10805 C C . VAL A 1 89 ? 0.499 4.399 -1.897 1.00 0.00 157 VAL A C 8
ATOM 10806 O O . VAL A 1 89 ? -0.447 4.805 -1.238 1.00 0.00 157 VAL A O 8
ATOM 10819 N N . GLN A 1 90 ? 1.105 5.125 -2.844 1.00 0.00 158 GLN A N 8
ATOM 10820 C CA . GLN A 1 90 ? 0.748 6.482 -3.280 1.00 0.00 158 GLN A CA 8
ATOM 10821 C C . GLN A 1 90 ? -0.247 6.448 -4.435 1.00 0.00 158 GLN A C 8
ATOM 10822 O O . GLN A 1 90 ? 0.001 5.844 -5.478 1.00 0.00 158 GLN A O 8
ATOM 10836 N N . PHE A 1 91 ? -1.349 7.162 -4.267 1.00 0.00 159 PHE A N 8
ATOM 10837 C CA . PHE A 1 91 ? -2.423 7.255 -5.243 1.00 0.00 159 PHE A CA 8
ATOM 10838 C C . PHE A 1 91 ? -2.198 8.460 -6.171 1.00 0.00 159 PHE A C 8
ATOM 10839 O O . PHE A 1 91 ? -1.174 9.138 -6.075 1.00 0.00 159 PHE A O 8
ATOM 10856 N N . ALA A 1 92 ? -3.145 8.796 -7.046 1.00 0.00 160 ALA A N 8
ATOM 10857 C CA . ALA A 1 92 ? -3.107 10.094 -7.729 1.00 0.00 160 ALA A CA 8
ATOM 10858 C C . ALA A 1 92 ? -3.497 11.272 -6.811 1.00 0.00 160 ALA A C 8
ATOM 10859 O O . ALA A 1 92 ? -3.266 12.430 -7.169 1.00 0.00 160 ALA A O 8
ATOM 10866 N N . SER A 1 93 ? -4.073 11.004 -5.627 1.00 0.00 161 SER A N 8
ATOM 10867 C CA . SER A 1 93 ? -4.540 12.026 -4.678 1.00 0.00 161 SER A CA 8
ATOM 10868 C C . SER A 1 93 ? -4.706 11.495 -3.242 1.00 0.00 161 SER A C 8
ATOM 10869 O O . SER A 1 93 ? -4.926 10.303 -3.046 1.00 0.00 161 SER A O 8
ATOM 10877 N N . GLN A 1 94 ? -4.723 12.381 -2.236 1.00 0.00 162 GLN A N 8
ATOM 10878 C CA . GLN A 1 94 ? -5.124 12.071 -0.840 1.00 0.00 162 GLN A CA 8
ATOM 10879 C C . GLN A 1 94 ? -6.573 11.570 -0.691 1.00 0.00 162 GLN A C 8
ATOM 10880 O O . GLN A 1 94 ? -6.909 10.896 0.281 1.00 0.00 162 GLN A O 8
ATOM 10894 N N . GLU A 1 95 ? -7.424 11.870 -1.670 1.00 0.00 163 GLU A N 8
ATOM 10895 C CA . GLU A 1 95 ? -8.839 11.462 -1.708 1.00 0.00 163 GLU A CA 8
ATOM 10896 C C . GLU A 1 95 ? -8.995 10.014 -2.150 1.00 0.00 163 GLU A C 8
ATOM 10897 O O . GLU A 1 95 ? -9.621 9.191 -1.488 1.00 0.00 163 GLU A O 8
ATOM 10909 N N . LEU A 1 96 ? -8.352 9.679 -3.260 1.00 0.00 164 LEU A N 8
ATOM 10910 C CA . LEU A 1 96 ? -8.207 8.318 -3.749 1.00 0.00 164 LEU A CA 8
ATOM 10911 C C . LEU A 1 96 ? -7.543 7.429 -2.708 1.00 0.00 164 LEU A C 8
ATOM 10912 O O . LEU A 1 96 ? -7.944 6.288 -2.488 1.00 0.00 164 LEU A O 8
ATOM 10928 N N . ALA A 1 97 ? -6.590 8.003 -1.985 1.00 0.00 165 ALA A N 8
ATOM 10929 C CA . ALA A 1 97 ? -5.942 7.291 -0.900 1.00 0.00 165 ALA A CA 8
ATOM 10930 C C . ALA A 1 97 ? -6.893 7.068 0.293 1.00 0.00 165 ALA A C 8
ATOM 10931 O O . ALA A 1 97 ? -6.729 6.118 1.040 1.00 0.00 165 ALA A O 8
ATOM 10938 N N . GLU A 1 98 ? -7.968 7.847 0.423 1.00 0.00 166 GLU A N 8
ATOM 10939 C CA . GLU A 1 98 ? -8.939 7.769 1.533 1.00 0.00 166 GLU A CA 8
ATOM 10940 C C . GLU A 1 98 ? -10.077 6.815 1.176 1.00 0.00 166 GLU A C 8
ATOM 10941 O O . GLU A 1 98 ? -10.621 6.119 2.032 1.00 0.00 166 GLU A O 8
ATOM 10953 N N . LYS A 1 99 ? -10.388 6.710 -0.118 1.00 0.00 167 LYS A N 8
ATOM 10954 C CA . LYS A 1 99 ? -11.257 5.678 -0.663 1.00 0.00 167 LYS A CA 8
ATOM 10955 C C . LYS A 1 99 ? -10.623 4.300 -0.414 1.00 0.00 167 LYS A C 8
ATOM 10956 O O . LYS A 1 99 ? -11.318 3.334 -0.105 1.00 0.00 167 LYS A O 8
ATOM 10975 N N . ALA A 1 100 ? -9.289 4.250 -0.458 1.00 0.00 168 ALA A N 8
ATOM 10976 C CA . ALA A 1 100 ? -8.473 3.108 -0.061 1.00 0.00 168 ALA A CA 8
ATOM 10977 C C . ALA A 1 100 ? -8.364 2.822 1.454 1.00 0.00 168 ALA A C 8
ATOM 10978 O O . ALA A 1 100 ? -8.525 1.670 1.853 1.00 0.00 168 ALA A O 8
ATOM 10985 N N . LEU A 1 101 ? -8.190 3.824 2.327 1.00 0.00 169 LEU A N 8
ATOM 10986 C CA . LEU A 1 101 ? -8.488 3.704 3.776 1.00 0.00 169 LEU A CA 8
ATOM 10987 C C . LEU A 1 101 ? -9.871 3.109 4.059 1.00 0.00 169 LEU A C 8
ATOM 10988 O O . LEU A 1 101 ? -10.065 2.375 5.027 1.00 0.00 169 LEU A O 8
ATOM 11004 N N . GLY A 1 102 ? -10.816 3.382 3.168 1.00 0.00 170 GLY A N 8
ATOM 11005 C CA . GLY A 1 102 ? -12.137 2.784 3.117 1.00 0.00 170 GLY A CA 8
ATOM 11006 C C . GLY A 1 102 ? -12.186 1.243 2.991 1.00 0.00 170 GLY A C 8
ATOM 11007 O O . GLY A 1 102 ? -13.221 0.654 3.314 1.00 0.00 170 GLY A O 8
ATOM 11011 N N . LYS A 1 103 ? -11.089 0.559 2.605 1.00 0.00 171 LYS A N 8
ATOM 11012 C CA . LYS A 1 103 ? -10.938 -0.916 2.717 1.00 0.00 171 LYS A CA 8
ATOM 11013 C C . LYS A 1 103 ? -10.821 -1.418 4.164 1.00 0.00 171 LYS A C 8
ATOM 11014 O O . LYS A 1 103 ? -11.092 -2.586 4.431 1.00 0.00 171 LYS A O 8
ATOM 11033 N N . HIS A 1 104 ? -10.463 -0.520 5.080 1.00 0.00 172 HIS A N 8
ATOM 11034 C CA . HIS A 1 104 ? -10.376 -0.619 6.549 1.00 0.00 172 HIS A CA 8
ATOM 11035 C C . HIS A 1 104 ? -9.649 -1.840 7.160 1.00 0.00 172 HIS A C 8
ATOM 11036 O O . HIS A 1 104 ? -8.624 -1.656 7.822 1.00 0.00 172 HIS A O 8
ATOM 11050 N N . LYS A 1 105 ? -10.182 -3.059 6.983 1.00 0.00 173 LYS A N 8
ATOM 11051 C CA . LYS A 1 105 ? -9.701 -4.320 7.586 1.00 0.00 173 LYS A CA 8
ATOM 11052 C C . LYS A 1 105 ? -9.996 -5.550 6.698 1.00 0.00 173 LYS A C 8
ATOM 11053 O O . LYS A 1 105 ? -10.315 -6.631 7.193 1.00 0.00 173 LYS A O 8
ATOM 11072 N N . GLU A 1 106 ? -9.966 -5.377 5.374 1.00 0.00 174 GLU A N 8
ATOM 11073 C CA . GLU A 1 106 ? -10.152 -6.450 4.374 1.00 0.00 174 GLU A CA 8
ATOM 11074 C C . GLU A 1 106 ? -8.901 -7.348 4.198 1.00 0.00 174 GLU A C 8
ATOM 11075 O O . GLU A 1 106 ? -8.092 -7.463 5.113 1.00 0.00 174 GLU A O 8
ATOM 11087 N N . ARG A 1 107 ? -8.745 -8.048 3.065 1.00 0.00 175 ARG A N 8
ATOM 11088 C CA . ARG A 1 107 ? -7.748 -9.099 2.806 1.00 0.00 175 ARG A CA 8
ATOM 11089 C C . ARG A 1 107 ? -7.083 -8.949 1.441 1.00 0.00 175 ARG A C 8
ATOM 11090 O O . ARG A 1 107 ? -7.711 -8.526 0.470 1.00 0.00 175 ARG A O 8
ATOM 11111 N N . ILE A 1 108 ? -5.826 -9.377 1.363 1.00 0.00 176 ILE A N 8
ATOM 11112 C CA . ILE A 1 108 ? -4.943 -9.140 0.205 1.00 0.00 176 ILE A CA 8
ATOM 11113 C C . ILE A 1 108 ? -4.713 -10.387 -0.663 1.00 0.00 176 ILE A C 8
ATOM 11114 O O . ILE A 1 108 ? -4.304 -10.278 -1.818 1.00 0.00 176 ILE A O 8
ATOM 11130 N N . GLY A 1 109 ? -5.012 -11.562 -0.105 1.00 0.00 177 GLY A N 8
ATOM 11131 C CA . GLY A 1 109 ? -4.749 -12.888 -0.674 1.00 0.00 177 GLY A CA 8
ATOM 11132 C C . GLY A 1 109 ? -5.147 -14.008 0.297 1.00 0.00 177 GLY A C 8
ATOM 11133 O O . GLY A 1 109 ? -5.764 -14.999 -0.097 1.00 0.00 177 GLY A O 8
ATOM 11137 N N . HIS A 1 110 ? -4.866 -13.791 1.589 1.00 0.00 178 HIS A N 8
ATOM 11138 C CA . HIS A 1 110 ? -5.342 -14.599 2.724 1.00 0.00 178 HIS A CA 8
ATOM 11139 C C . HIS A 1 110 ? -5.453 -13.765 4.011 1.00 0.00 178 HIS A C 8
ATOM 11140 O O . HIS A 1 110 ? -6.443 -13.882 4.738 1.00 0.00 178 HIS A O 8
ATOM 11154 N N . ARG A 1 111 ? -4.440 -12.936 4.306 1.00 0.00 179 ARG A N 8
ATOM 11155 C CA . ARG A 1 111 ? -4.347 -12.142 5.542 1.00 0.00 179 ARG A CA 8
ATOM 11156 C C . ARG A 1 111 ? -4.800 -10.701 5.343 1.00 0.00 179 ARG A C 8
ATOM 11157 O O . ARG A 1 111 ? -5.195 -10.293 4.253 1.00 0.00 179 ARG A O 8
ATOM 11178 N N . TYR A 1 112 ? -4.767 -9.975 6.449 1.00 0.00 180 TYR A N 8
ATOM 11179 C CA . TYR A 1 112 ? -5.852 -9.179 6.979 1.00 0.00 180 TYR A CA 8
ATOM 11180 C C . TYR A 1 112 ? -5.349 -7.784 7.328 1.00 0.00 180 TYR A C 8
ATOM 11181 O O . TYR A 1 112 ? -4.490 -7.599 8.192 1.00 0.00 180 TYR A O 8
ATOM 11199 N N . ILE A 1 113 ? -5.853 -6.806 6.591 1.00 0.00 181 ILE A N 8
ATOM 11200 C CA . ILE A 1 113 ? -5.103 -5.616 6.236 1.00 0.00 181 ILE A CA 8
ATOM 11201 C C . ILE A 1 113 ? -5.784 -4.353 6.728 1.00 0.00 181 ILE A C 8
ATOM 11202 O O . ILE A 1 113 ? -6.803 -3.885 6.217 1.00 0.00 181 ILE A O 8
ATOM 11218 N N . GLU A 1 114 ? -5.086 -3.777 7.682 1.00 0.00 182 GLU A N 8
ATOM 11219 C CA . GLU A 1 114 ? -5.149 -2.396 8.097 1.00 0.00 182 GLU A CA 8
ATOM 11220 C C . GLU A 1 114 ? -4.764 -1.431 6.977 1.00 0.00 182 GLU A C 8
ATOM 11221 O O . GLU A 1 114 ? -3.871 -1.727 6.186 1.00 0.00 182 GLU A O 8
ATOM 11233 N N . VAL A 1 115 ? -5.322 -0.223 7.008 1.00 0.00 183 VAL A N 8
ATOM 11234 C CA . VAL A 1 115 ? -4.939 0.875 6.115 1.00 0.00 183 VAL A CA 8
ATOM 11235 C C . VAL A 1 115 ? -4.895 2.190 6.886 1.00 0.00 183 VAL A C 8
ATOM 11236 O O . VAL A 1 115 ? -5.884 2.605 7.493 1.00 0.00 183 VAL A O 8
ATOM 11249 N N . PHE A 1 116 ? -3.737 2.849 6.852 1.00 0.00 184 PHE A N 8
ATOM 11250 C CA . PHE A 1 116 ? -3.448 4.098 7.548 1.00 0.00 184 PHE A CA 8
ATOM 11251 C C . PHE A 1 116 ? -3.084 5.177 6.531 1.00 0.00 184 PHE A C 8
ATOM 11252 O O . PHE A 1 116 ? -2.449 4.899 5.510 1.00 0.00 184 PHE A O 8
ATOM 11269 N N . LYS A 1 117 ? -3.453 6.422 6.830 1.00 0.00 185 LYS A N 8
ATOM 11270 C CA . LYS A 1 117 ? -3.041 7.596 6.059 1.00 0.00 185 LYS A CA 8
ATOM 11271 C C . LYS A 1 117 ? -1.539 7.777 6.207 1.00 0.00 185 LYS A C 8
ATOM 11272 O O . LYS A 1 117 ? -1.003 7.667 7.308 1.00 0.00 185 LYS A O 8
ATOM 11291 N N . SER A 1 118 ? -0.865 8.059 5.104 1.00 0.00 186 SER A N 8
ATOM 11292 C CA . SER A 1 118 ? 0.599 7.978 5.019 1.00 0.00 186 SER A CA 8
ATOM 11293 C C . SER A 1 118 ? 1.196 9.056 4.120 1.00 0.00 186 SER A C 8
ATOM 11294 O O . SER A 1 118 ? 0.465 9.784 3.448 1.00 0.00 186 SER A O 8
ATOM 11302 N N . SER A 1 119 ? 2.531 9.144 4.126 1.00 0.00 187 SER A N 8
ATOM 11303 C CA . SER A 1 119 ? 3.350 10.036 3.287 1.00 0.00 187 SER A CA 8
ATOM 11304 C C . SER A 1 119 ? 4.729 9.408 3.057 1.00 0.00 187 SER A C 8
ATOM 11305 O O . SER A 1 119 ? 5.247 8.753 3.958 1.00 0.00 187 SER A O 8
ATOM 11313 N N . GLN A 1 120 ? 5.351 9.674 1.900 1.00 0.00 188 GLN A N 8
ATOM 11314 C CA . GLN A 1 120 ? 6.721 9.365 1.409 1.00 0.00 188 GLN A CA 8
ATOM 11315 C C . GLN A 1 120 ? 7.870 9.294 2.434 1.00 0.00 188 GLN A C 8
ATOM 11316 O O . GLN A 1 120 ? 8.921 8.715 2.180 1.00 0.00 188 GLN A O 8
ATOM 11330 N N . GLU A 1 121 ? 7.670 9.833 3.618 1.00 0.00 189 GLU A N 8
ATOM 11331 C CA . GLU A 1 121 ? 8.698 10.082 4.635 1.00 0.00 189 GLU A CA 8
ATOM 11332 C C . GLU A 1 121 ? 8.501 9.195 5.864 1.00 0.00 189 GLU A C 8
ATOM 11333 O O . GLU A 1 121 ? 9.418 8.996 6.660 1.00 0.00 189 GLU A O 8
ATOM 11345 N N . GLU A 1 122 ? 7.304 8.620 5.994 1.00 0.00 190 GLU A N 8
ATOM 11346 C CA . GLU A 1 122 ? 7.099 7.407 6.762 1.00 0.00 190 GLU A CA 8
ATOM 11347 C C . GLU A 1 122 ? 7.522 6.233 5.875 1.00 0.00 190 GLU A C 8
ATOM 11348 O O . GLU A 1 122 ? 8.008 5.218 6.371 1.00 0.00 190 GLU A O 8
ATOM 11360 N N . VAL A 1 123 ? 7.359 6.383 4.548 1.00 0.00 191 VAL A N 8
ATOM 11361 C CA . VAL A 1 123 ? 7.374 5.246 3.648 1.00 0.00 191 VAL A CA 8
ATOM 11362 C C . VAL A 1 123 ? 8.777 4.760 3.328 1.00 0.00 191 VAL A C 8
ATOM 11363 O O . VAL A 1 123 ? 9.043 3.558 3.316 1.00 0.00 191 VAL A O 8
ATOM 11376 N N . ARG A 1 124 ? 9.686 5.709 3.087 1.00 0.00 192 ARG A N 8
ATOM 11377 C CA . ARG A 1 124 ? 11.062 5.415 2.679 1.00 0.00 192 ARG A CA 8
ATOM 11378 C C . ARG A 1 124 ? 11.989 5.005 3.831 1.00 0.00 192 ARG A C 8
ATOM 11379 O O . ARG A 1 124 ? 13.138 4.628 3.602 1.00 0.00 192 ARG A O 8
ATOM 11400 N N . SER A 1 125 ? 11.521 5.142 5.071 1.00 0.00 193 SER A N 8
ATOM 11401 C CA . SER A 1 125 ? 12.344 5.264 6.288 1.00 0.00 193 SER A CA 8
ATOM 11402 C C . SER A 1 125 ? 12.533 3.908 6.981 1.00 0.00 193 SER A C 8
ATOM 11403 O O . SER A 1 125 ? 12.536 3.788 8.209 1.00 0.00 193 SER A O 8
ATOM 11411 N N . TYR A 1 126 ? 12.623 2.876 6.142 1.00 0.00 194 TYR A N 8
ATOM 11412 C CA . TYR A 1 126 ? 12.321 1.482 6.408 1.00 0.00 194 TYR A CA 8
ATOM 11413 C C . TYR A 1 126 ? 13.366 0.536 5.781 1.00 0.00 194 TYR A C 8
ATOM 11414 O O . TYR A 1 126 ? 13.688 0.689 4.579 1.00 0.00 194 TYR A O 8
ATOM 11433 N N . ASN A 1 35 ? -9.458 13.210 6.288 1.00 0.00 103 ASN A N 9
ATOM 11434 C CA . ASN A 1 35 ? -8.815 12.972 7.606 1.00 0.00 103 ASN A CA 9
ATOM 11435 C C . ASN A 1 35 ? -7.448 13.674 7.614 1.00 0.00 103 ASN A C 9
ATOM 11436 O O . ASN A 1 35 ? -7.374 14.811 7.142 1.00 0.00 103 ASN A O 9
ATOM 11447 N N . SER A 1 36 ? -6.365 13.062 8.117 1.00 0.00 104 SER A N 9
ATOM 11448 C CA . SER A 1 36 ? -4.995 13.606 8.025 1.00 0.00 104 SER A CA 9
ATOM 11449 C C . SER A 1 36 ? -4.620 13.893 6.564 1.00 0.00 104 SER A C 9
ATOM 11450 O O . SER A 1 36 ? -4.853 13.044 5.698 1.00 0.00 104 SER A O 9
ATOM 11458 N N . ALA A 1 37 ? -4.051 15.066 6.272 1.00 0.00 105 ALA A N 9
ATOM 11459 C CA . ALA A 1 37 ? -3.795 15.512 4.898 1.00 0.00 105 ALA A CA 9
ATOM 11460 C C . ALA A 1 37 ? -2.424 16.191 4.723 1.00 0.00 105 ALA A C 9
ATOM 11461 O 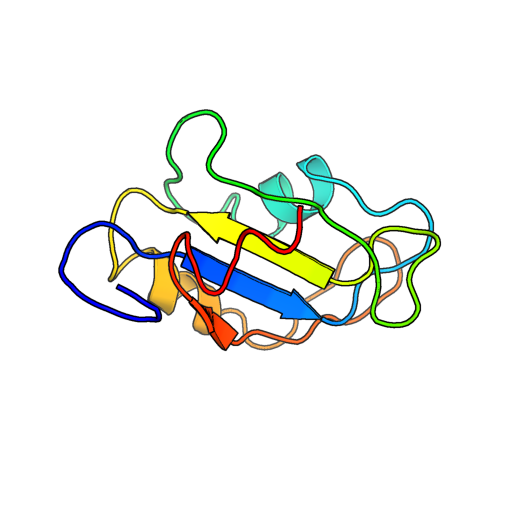O . ALA A 1 37 ? -1.891 16.804 5.652 1.00 0.00 105 ALA A O 9
ATOM 11468 N N . ASP A 1 38 ? -1.854 16.073 3.518 1.00 0.00 106 ASP A N 9
ATOM 11469 C CA . ASP A 1 38 ? -0.501 16.538 3.179 1.00 0.00 106 ASP A CA 9
ATOM 11470 C C . ASP A 1 38 ? -0.357 16.862 1.674 1.00 0.00 106 ASP A C 9
ATOM 11471 O O . ASP A 1 38 ? -1.028 16.254 0.839 1.00 0.00 106 ASP A O 9
ATOM 11480 N N . SER A 1 39 ? 0.536 17.809 1.360 1.00 0.00 107 SER A N 9
ATOM 11481 C CA . SER A 1 39 ? 0.839 18.502 0.085 1.00 0.00 107 SER A CA 9
ATOM 11482 C C . SER A 1 39 ? -0.317 19.084 -0.748 1.00 0.00 107 SER A C 9
ATOM 11483 O O . SER A 1 39 ? -0.254 20.256 -1.127 1.00 0.00 107 SER A O 9
ATOM 11491 N N . ALA A 1 40 ? -1.340 18.268 -1.007 1.00 0.00 108 ALA A N 9
ATOM 11492 C CA . ALA A 1 40 ? -2.502 18.367 -1.911 1.00 0.00 108 ALA A CA 9
ATOM 11493 C C . ALA A 1 40 ? -2.732 17.035 -2.655 1.00 0.00 108 ALA A C 9
ATOM 11494 O O . ALA A 1 40 ? -3.866 16.712 -3.020 1.00 0.00 108 ALA A O 9
ATOM 11501 N N . ASN A 1 41 ? -1.662 16.263 -2.884 1.00 0.00 109 ASN A N 9
ATOM 11502 C CA . ASN A 1 41 ? -1.650 15.131 -3.823 1.00 0.00 109 ASN A CA 9
ATOM 11503 C C . ASN A 1 41 ? -0.992 13.853 -3.293 1.00 0.00 109 ASN A C 9
ATOM 11504 O O . ASN A 1 41 ? -1.349 12.755 -3.713 1.00 0.00 109 ASN A O 9
ATOM 11515 N N . ASP A 1 42 ? -0.073 13.987 -2.350 1.00 0.00 110 ASP A N 9
ATOM 11516 C CA . ASP A 1 42 ? 0.732 12.919 -1.736 1.00 0.00 110 ASP A CA 9
ATOM 11517 C C . ASP A 1 42 ? -0.074 12.101 -0.707 1.00 0.00 110 ASP A C 9
ATOM 11518 O O . ASP A 1 42 ? 0.263 12.003 0.473 1.00 0.00 110 ASP A O 9
ATOM 11527 N N . GLY A 1 43 ? -1.206 11.560 -1.152 1.00 0.00 111 GLY A N 9
ATOM 11528 C CA . GLY A 1 43 ? -1.952 10.508 -0.478 1.00 0.00 111 GLY A CA 9
ATOM 11529 C C . GLY A 1 43 ? -1.222 9.176 -0.553 1.00 0.00 111 GLY A C 9
ATOM 11530 O O . GLY A 1 43 ? -1.393 8.454 -1.538 1.00 0.00 111 GLY A O 9
ATOM 11534 N N . PHE A 1 44 ? -0.447 8.845 0.482 1.00 0.00 112 PHE A N 9
ATOM 11535 C CA . PHE A 1 44 ? 0.145 7.528 0.627 1.00 0.00 112 PHE A CA 9
ATOM 11536 C C . PHE A 1 44 ? -0.735 6.777 1.604 1.00 0.00 112 PHE A C 9
ATOM 11537 O O . PHE A 1 44 ? -1.517 7.370 2.363 1.00 0.00 112 PHE A O 9
ATOM 11554 N N . VAL A 1 45 ? -0.560 5.464 1.628 1.00 0.00 113 VAL A N 9
ATOM 11555 C CA . VAL A 1 45 ? -1.400 4.609 2.443 1.00 0.00 113 VAL A CA 9
ATOM 11556 C C . VAL A 1 45 ? -0.638 3.402 2.942 1.00 0.00 113 VAL A C 9
ATOM 11557 O O . VAL A 1 45 ? -0.246 2.558 2.142 1.00 0.00 113 VAL A O 9
ATOM 11570 N N . ARG A 1 46 ? -0.422 3.319 4.254 1.00 0.00 114 ARG A N 9
ATOM 11571 C CA . ARG A 1 46 ? 0.354 2.257 4.886 1.00 0.00 114 ARG A CA 9
ATOM 11572 C C . ARG A 1 46 ? -0.545 1.093 5.258 1.00 0.00 114 ARG A C 9
ATOM 11573 O O . ARG A 1 46 ? -1.418 1.204 6.119 1.00 0.00 114 ARG A O 9
ATOM 11594 N N . LEU A 1 47 ? -0.289 -0.026 4.606 1.00 0.00 115 LEU A N 9
ATOM 11595 C CA . LEU A 1 47 ? -0.648 -1.345 5.080 1.00 0.00 115 LEU A CA 9
ATOM 11596 C C . LEU A 1 47 ? 0.146 -1.722 6.308 1.00 0.00 115 LEU A C 9
ATOM 11597 O O . LEU A 1 47 ? 1.348 -1.501 6.378 1.00 0.00 115 LEU A O 9
ATOM 11613 N N . ARG A 1 48 ? -0.527 -2.477 7.161 1.00 0.00 116 ARG A N 9
ATOM 11614 C CA . ARG A 1 48 ? 0.053 -3.592 7.901 1.00 0.00 116 ARG A CA 9
ATOM 11615 C C . ARG A 1 48 ? -0.855 -4.792 7.616 1.00 0.00 116 ARG A C 9
ATOM 11616 O O . ARG A 1 48 ? -2.034 -4.638 7.332 1.00 0.00 116 ARG A O 9
ATOM 11637 N N . GLY A 1 49 ? -0.333 -5.999 7.640 1.00 0.00 117 GLY A N 9
ATOM 11638 C CA . GLY A 1 49 ? -1.131 -7.213 7.809 1.00 0.00 117 GLY A CA 9
ATOM 11639 C C . GLY A 1 49 ? -0.513 -8.457 7.159 1.00 0.00 117 GLY A C 9
ATOM 11640 O O . GLY A 1 49 ? -1.005 -9.569 7.341 1.00 0.00 117 GLY A O 9
ATOM 11644 N N . LEU A 1 50 ? 0.492 -8.230 6.303 1.00 0.00 118 LEU A N 9
ATOM 11645 C CA . LEU A 1 50 ? 0.685 -8.966 5.061 1.00 0.00 118 LEU A CA 9
ATOM 11646 C C . LEU A 1 50 ? 1.075 -10.457 5.221 1.00 0.00 118 LEU A C 9
ATOM 11647 O O . LEU A 1 50 ? 1.710 -10.845 6.207 1.00 0.00 118 LEU A O 9
ATOM 11663 N N . PRO A 1 51 ? 0.729 -11.279 4.213 1.00 0.00 119 PRO A N 9
ATOM 11664 C CA . PRO A 1 51 ? 1.006 -12.715 4.118 1.00 0.00 119 PRO A CA 9
ATOM 11665 C C . PRO A 1 51 ? 2.476 -13.005 3.825 1.00 0.00 119 PRO A C 9
ATOM 11666 O O . PRO A 1 51 ? 3.275 -12.118 3.527 1.00 0.00 119 PRO A O 9
ATOM 11677 N N . PHE A 1 52 ? 2.841 -14.282 3.904 1.00 0.00 120 PHE A N 9
ATOM 11678 C CA . PHE A 1 52 ? 4.207 -14.719 3.653 1.00 0.00 120 PHE A CA 9
ATOM 11679 C C . PHE A 1 52 ? 4.601 -14.565 2.175 1.00 0.00 120 PHE A C 9
ATOM 11680 O O . PHE A 1 52 ? 3.842 -14.926 1.272 1.00 0.00 120 PHE A O 9
ATOM 11697 N N . GLY A 1 53 ? 5.781 -13.988 1.932 1.00 0.00 121 GLY A N 9
ATOM 11698 C CA . GLY A 1 53 ? 6.219 -13.539 0.609 1.00 0.00 121 GLY A CA 9
ATOM 11699 C C . GLY A 1 53 ? 5.325 -12.463 -0.032 1.00 0.00 121 GLY A C 9
ATOM 11700 O O . GLY A 1 53 ? 5.281 -12.397 -1.263 1.00 0.00 121 GLY A O 9
ATOM 11704 N N . CYS A 1 54 ? 4.585 -11.660 0.756 1.00 0.00 122 CYS A N 9
ATOM 11705 C CA . CYS A 1 54 ? 3.671 -10.643 0.204 1.00 0.00 122 CYS A CA 9
ATOM 11706 C C . CYS A 1 54 ? 4.360 -9.681 -0.777 1.00 0.00 122 CYS A C 9
ATOM 11707 O O . CYS A 1 54 ? 5.551 -9.377 -0.635 1.00 0.00 122 CYS A O 9
ATOM 11715 N N . THR A 1 55 ? 3.611 -9.180 -1.766 1.00 0.00 123 THR A N 9
ATOM 11716 C CA . THR A 1 55 ? 4.181 -8.397 -2.857 1.00 0.00 123 THR A CA 9
ATOM 11717 C C . THR A 1 55 ? 3.233 -7.299 -3.330 1.00 0.00 123 THR A C 9
ATOM 11718 O O . THR A 1 55 ? 2.017 -7.323 -3.106 1.00 0.00 123 THR A O 9
ATOM 11729 N N . LYS A 1 56 ? 3.809 -6.320 -4.024 1.00 0.00 124 LYS A N 9
ATOM 11730 C CA . LYS A 1 56 ? 3.173 -5.193 -4.652 1.00 0.00 124 LYS A CA 9
ATOM 11731 C C . LYS A 1 56 ? 1.941 -5.566 -5.463 1.00 0.00 124 LYS A C 9
ATOM 11732 O O . LYS A 1 56 ? 0.970 -4.847 -5.376 1.00 0.00 124 LYS A O 9
ATOM 11751 N N . GLU A 1 57 ? 1.901 -6.686 -6.171 1.00 0.00 125 GLU A N 9
ATOM 11752 C CA . GLU A 1 57 ? 0.746 -7.139 -6.952 1.00 0.00 125 GLU A CA 9
ATOM 11753 C C . GLU A 1 57 ? -0.436 -7.632 -6.096 1.00 0.00 125 GLU A C 9
ATOM 11754 O O . GLU A 1 57 ? -1.574 -7.632 -6.565 1.00 0.00 125 GLU A O 9
ATOM 11766 N N . GLU A 1 58 ? -0.233 -7.990 -4.827 1.00 0.00 126 GLU A N 9
ATOM 11767 C CA . GLU A 1 58 ? -1.355 -8.215 -3.923 1.00 0.00 126 GLU A CA 9
ATOM 11768 C C . GLU A 1 58 ? -1.918 -6.866 -3.477 1.00 0.00 126 GLU A C 9
ATOM 11769 O O . GLU A 1 58 ? -3.128 -6.719 -3.345 1.00 0.00 126 GLU A O 9
ATOM 11781 N N . ILE A 1 59 ? -1.071 -5.840 -3.364 1.00 0.00 127 ILE A N 9
ATOM 11782 C CA . ILE A 1 59 ? -1.505 -4.441 -3.179 1.00 0.00 127 ILE A CA 9
ATOM 11783 C C . ILE A 1 59 ? -2.190 -3.898 -4.439 1.00 0.00 127 ILE A C 9
ATOM 11784 O O . ILE A 1 59 ? -3.213 -3.220 -4.355 1.00 0.00 127 ILE A O 9
ATOM 11800 N N . VAL A 1 60 ? -1.675 -4.250 -5.618 1.00 0.00 128 VAL A N 9
ATOM 11801 C CA . VAL A 1 60 ? -2.267 -3.940 -6.915 1.00 0.00 128 VAL A CA 9
ATOM 11802 C C . VAL A 1 60 ? -3.618 -4.640 -7.136 1.00 0.00 128 VAL A C 9
ATOM 11803 O O . VAL A 1 60 ? -4.384 -4.183 -7.983 1.00 0.00 128 VAL A O 9
ATOM 11816 N N . GLN A 1 61 ? -3.964 -5.671 -6.342 1.00 0.00 129 GLN A N 9
ATOM 11817 C CA . GLN A 1 61 ? -5.345 -6.184 -6.263 1.00 0.00 129 GLN A CA 9
ATOM 11818 C C . GLN A 1 61 ? -6.134 -5.588 -5.091 1.00 0.00 129 GLN A C 9
ATOM 11819 O O . GLN A 1 61 ? -7.346 -5.398 -5.194 1.00 0.00 129 GLN A O 9
ATOM 11833 N N . PHE A 1 62 ? -5.436 -5.217 -4.019 1.00 0.00 130 PHE A N 9
ATOM 11834 C CA . PHE A 1 62 ? -5.986 -4.591 -2.814 1.00 0.00 130 PHE A CA 9
ATOM 11835 C C . PHE A 1 62 ? -6.641 -3.245 -3.144 1.00 0.00 130 PHE A C 9
ATOM 11836 O O . PHE A 1 62 ? -7.788 -2.988 -2.773 1.00 0.00 130 PHE A O 9
ATOM 11853 N N . PHE A 1 63 ? -5.945 -2.445 -3.958 1.00 0.00 131 PHE A N 9
ATOM 11854 C CA . PHE A 1 63 ? -6.438 -1.205 -4.547 1.00 0.00 131 PHE A CA 9
ATOM 11855 C C . PHE A 1 63 ? -6.469 -1.238 -6.083 1.00 0.00 131 PHE A C 9
ATOM 11856 O O . PHE A 1 63 ? -6.338 -0.199 -6.730 1.00 0.00 131 PHE A O 9
ATOM 11873 N N . SER A 1 64 ? -6.768 -2.404 -6.673 1.00 0.00 132 SER A N 9
ATOM 11874 C CA . SER A 1 64 ? -7.335 -2.475 -8.038 1.00 0.00 132 SER A CA 9
ATOM 11875 C C . SER A 1 64 ? -8.548 -1.550 -8.235 1.00 0.00 132 SER A C 9
ATOM 11876 O O . SER A 1 64 ? -8.840 -1.113 -9.351 1.00 0.00 132 SER A O 9
ATOM 11884 N N . GLY A 1 65 ? -9.222 -1.218 -7.129 1.00 0.00 133 GLY A N 9
ATOM 11885 C CA . GLY A 1 65 ? -10.305 -0.248 -7.034 1.00 0.00 133 GLY A CA 9
ATOM 11886 C C . GLY A 1 65 ? -9.987 1.159 -7.564 1.00 0.00 133 GLY A C 9
ATOM 11887 O O . GLY A 1 65 ? -10.892 1.842 -8.051 1.00 0.00 133 GLY A O 9
ATOM 11891 N N . LEU A 1 66 ? -8.734 1.619 -7.430 1.00 0.00 134 LEU A N 9
ATOM 11892 C CA . LEU A 1 66 ? -8.377 3.042 -7.402 1.00 0.00 134 LEU A CA 9
ATOM 11893 C C . LEU A 1 66 ? -7.106 3.363 -8.215 1.00 0.00 134 LEU A C 9
ATOM 11894 O O . LEU A 1 66 ? -6.297 2.486 -8.522 1.00 0.00 134 LEU A O 9
ATOM 11910 N N . GLU A 1 67 ? -6.912 4.639 -8.561 1.00 0.00 135 GLU A N 9
ATOM 11911 C CA . GLU A 1 67 ? -5.796 5.131 -9.350 1.00 0.00 135 GLU A CA 9
ATOM 11912 C C . GLU A 1 67 ? -4.566 5.470 -8.479 1.00 0.00 135 GLU A C 9
ATOM 11913 O O . GLU A 1 67 ? -4.644 6.170 -7.470 1.00 0.00 135 GLU A O 9
ATOM 11925 N N . ILE A 1 68 ? -3.413 4.987 -8.935 1.00 0.00 136 ILE A N 9
ATOM 11926 C CA . ILE A 1 68 ? -2.089 4.994 -8.295 1.00 0.00 136 ILE A CA 9
ATOM 11927 C C . ILE A 1 68 ? -1.058 5.463 -9.334 1.00 0.00 136 ILE A C 9
ATOM 11928 O O . ILE A 1 68 ? -1.123 5.053 -10.497 1.00 0.00 136 ILE A O 9
ATOM 11944 N N . VAL A 1 69 ? -0.104 6.318 -8.939 1.00 0.00 137 VAL A N 9
ATOM 11945 C CA . VAL A 1 69 ? 1.015 6.713 -9.832 1.00 0.00 137 VAL A CA 9
ATOM 11946 C C . VAL A 1 69 ? 1.910 5.504 -10.188 1.00 0.00 137 VAL A C 9
ATOM 11947 O O . VAL A 1 69 ? 1.996 4.572 -9.390 1.00 0.00 137 VAL A O 9
ATOM 11960 N N . PRO A 1 70 ? 2.594 5.470 -11.350 1.00 0.00 138 PRO A N 9
ATOM 11961 C CA . PRO A 1 70 ? 3.214 4.254 -11.907 1.00 0.00 138 PRO A CA 9
ATOM 11962 C C . PRO A 1 70 ? 4.224 3.448 -11.065 1.00 0.00 138 PRO A C 9
ATOM 11963 O O . PRO A 1 70 ? 4.502 2.295 -11.403 1.00 0.00 138 PRO A O 9
ATOM 11974 N N . ASN A 1 71 ? 4.750 4.004 -9.972 1.00 0.00 139 ASN A N 9
ATOM 11975 C CA . ASN A 1 71 ? 5.615 3.315 -8.998 1.00 0.00 139 ASN A CA 9
ATOM 11976 C C . ASN A 1 71 ? 5.131 3.542 -7.550 1.00 0.00 139 ASN A C 9
ATOM 11977 O O . ASN A 1 71 ? 5.918 3.447 -6.604 1.00 0.00 139 ASN A O 9
ATOM 11988 N N . GLY A 1 72 ? 3.852 3.891 -7.367 1.00 0.00 140 GLY A N 9
ATOM 11989 C CA . GLY A 1 72 ? 3.304 4.415 -6.105 1.00 0.00 140 GLY A CA 9
ATOM 11990 C C . GLY A 1 72 ? 3.450 3.503 -4.880 1.00 0.00 140 GLY A C 9
ATOM 11991 O O . GLY A 1 72 ? 3.434 3.983 -3.749 1.00 0.00 140 GLY A O 9
ATOM 11995 N N . ILE A 1 73 ? 3.570 2.193 -5.088 1.00 0.00 141 ILE A N 9
ATOM 11996 C CA . ILE A 1 73 ? 3.459 1.155 -4.049 1.00 0.00 141 ILE A CA 9
ATOM 11997 C C . ILE A 1 73 ? 4.871 0.801 -3.517 1.00 0.00 141 ILE A C 9
ATOM 11998 O O . ILE A 1 73 ? 5.766 0.522 -4.319 1.00 0.00 141 ILE A O 9
ATOM 12014 N N . THR A 1 74 ? 5.085 0.771 -2.193 1.00 0.00 142 THR A N 9
ATOM 12015 C CA . THR A 1 74 ? 6.388 0.533 -1.524 1.00 0.00 142 THR A CA 9
ATOM 12016 C C . THR A 1 74 ? 6.340 -0.637 -0.529 1.00 0.00 142 THR A C 9
ATOM 12017 O O . THR A 1 74 ? 5.453 -0.697 0.318 1.00 0.00 142 THR A O 9
ATOM 12028 N N . LEU A 1 75 ? 7.321 -1.550 -0.604 1.00 0.00 143 LEU A N 9
ATOM 12029 C CA . LEU A 1 75 ? 7.448 -2.804 0.164 1.00 0.00 143 LEU A CA 9
ATOM 12030 C C . LEU A 1 75 ? 8.768 -2.818 0.954 1.00 0.00 143 LEU A C 9
ATOM 12031 O O . LEU A 1 75 ? 9.782 -3.302 0.438 1.00 0.00 143 LEU A O 9
ATOM 12047 N N . PRO A 1 76 ? 8.788 -2.269 2.184 1.00 0.00 144 PRO A N 9
ATOM 12048 C CA . PRO A 1 76 ? 9.988 -2.247 2.995 1.00 0.00 144 PRO A CA 9
ATOM 12049 C C . PRO A 1 76 ? 10.225 -3.578 3.743 1.00 0.00 144 PRO A C 9
ATOM 12050 O O . PRO A 1 76 ? 10.913 -4.460 3.232 1.00 0.00 144 PRO A O 9
ATOM 12061 N N . VAL A 1 77 ? 9.635 -3.733 4.934 1.00 0.00 145 VAL A N 9
ATOM 12062 C CA . VAL A 1 77 ? 9.656 -4.900 5.833 1.00 0.00 145 VAL A CA 9
ATOM 12063 C C . VAL A 1 77 ? 8.550 -4.743 6.886 1.00 0.00 145 VAL A C 9
ATOM 12064 O O . VAL A 1 77 ? 8.095 -3.638 7.166 1.00 0.00 145 VAL A O 9
ATOM 12077 N N . ASP A 1 78 ? 8.121 -5.868 7.454 1.00 0.00 146 ASP A N 9
ATOM 12078 C CA . ASP A 1 78 ? 7.045 -6.082 8.397 1.00 0.00 146 ASP A CA 9
ATOM 12079 C C . ASP A 1 78 ? 7.238 -5.408 9.772 1.00 0.00 146 ASP A C 9
ATOM 12080 O O . ASP A 1 78 ? 8.292 -4.827 10.047 1.00 0.00 146 ASP A O 9
ATOM 12089 N N . PRO A 1 79 ? 6.250 -5.545 10.674 1.00 0.00 147 PRO A N 9
ATOM 12090 C CA . PRO A 1 79 ? 6.339 -5.118 12.074 1.00 0.00 147 PRO A CA 9
ATOM 12091 C C . PRO A 1 79 ? 7.494 -5.709 12.929 1.00 0.00 147 PRO A C 9
ATOM 12092 O O . PRO A 1 79 ? 7.573 -5.376 14.114 1.00 0.00 147 PRO A O 9
ATOM 12103 N N . GLU A 1 80 ? 8.390 -6.561 12.399 1.00 0.00 148 GLU A N 9
ATOM 12104 C CA . GLU A 1 80 ? 9.501 -7.183 13.144 1.00 0.00 148 GLU A CA 9
ATOM 12105 C C . GLU A 1 80 ? 10.852 -7.123 12.399 1.00 0.00 148 GLU A C 9
ATOM 12106 O O . GLU A 1 80 ? 11.898 -6.967 13.032 1.00 0.00 148 GLU A O 9
ATOM 12118 N N . GLY A 1 81 ? 10.837 -7.188 11.063 1.00 0.00 149 GLY A N 9
ATOM 12119 C CA . GLY A 1 81 ? 11.986 -6.943 10.183 1.00 0.00 149 GLY A CA 9
ATOM 12120 C C . GLY A 1 81 ? 12.551 -8.194 9.493 1.00 0.00 149 GLY A C 9
ATOM 12121 O O . GLY A 1 81 ? 13.773 -8.348 9.406 1.00 0.00 149 GLY A O 9
ATOM 12125 N N . LYS A 1 82 ? 11.680 -9.103 9.032 1.00 0.00 150 LYS A N 9
ATOM 12126 C CA . LYS A 1 82 ? 12.000 -10.441 8.501 1.00 0.00 150 LYS A CA 9
ATOM 12127 C C . LYS A 1 82 ? 11.291 -10.745 7.169 1.00 0.00 150 LYS A C 9
ATOM 12128 O O . LYS A 1 82 ? 11.636 -11.715 6.492 1.00 0.00 150 LYS A O 9
ATOM 12147 N N . ILE A 1 83 ? 10.275 -9.949 6.826 1.00 0.00 151 ILE A N 9
ATOM 12148 C CA . ILE A 1 83 ? 9.297 -10.149 5.741 1.00 0.00 151 ILE A CA 9
ATOM 12149 C C . ILE A 1 83 ? 8.635 -8.801 5.447 1.00 0.00 151 ILE A C 9
ATOM 12150 O O . ILE A 1 83 ? 9.169 -7.820 5.917 1.00 0.00 151 ILE A O 9
ATOM 12166 N N . THR A 1 84 ? 7.494 -8.679 4.768 1.00 0.00 152 THR A N 9
ATOM 12167 C CA . THR A 1 84 ? 6.888 -7.422 4.283 1.00 0.00 152 THR A CA 9
ATOM 12168 C C . THR A 1 84 ? 5.469 -7.200 4.811 1.00 0.00 152 THR A C 9
ATOM 12169 O O . THR A 1 84 ? 4.676 -6.530 4.172 1.00 0.00 152 THR A O 9
ATOM 12180 N N . GLY A 1 85 ? 5.136 -7.692 6.012 1.00 0.00 153 GLY A N 9
ATOM 12181 C CA . GLY A 1 85 ? 3.896 -7.480 6.766 1.00 0.00 153 GLY A CA 9
ATOM 12182 C C . GLY A 1 85 ? 3.469 -6.050 7.008 1.00 0.00 153 GLY A C 9
ATOM 12183 O O . GLY A 1 85 ? 2.424 -5.835 7.605 1.00 0.00 153 GLY A O 9
ATOM 12187 N N . GLU A 1 86 ? 4.222 -5.086 6.504 1.00 0.00 154 GLU A N 9
ATOM 12188 C CA . GLU A 1 86 ? 3.739 -3.744 6.254 1.00 0.00 154 GLU A CA 9
ATOM 12189 C C . GLU A 1 86 ? 4.430 -3.126 5.031 1.00 0.00 154 GLU A C 9
ATOM 12190 O O . GLU A 1 86 ? 5.533 -3.513 4.636 1.00 0.00 154 GLU A O 9
ATOM 12202 N N . ALA A 1 87 ? 3.704 -2.211 4.399 1.00 0.00 155 ALA A N 9
ATOM 12203 C CA . ALA A 1 87 ? 3.905 -1.684 3.048 1.00 0.00 155 ALA A CA 9
ATOM 12204 C C . ALA A 1 87 ? 3.053 -0.446 2.872 1.00 0.00 155 ALA A C 9
ATOM 12205 O O . ALA A 1 87 ? 2.309 -0.062 3.768 1.00 0.00 155 ALA A O 9
ATOM 12212 N N . PHE A 1 88 ? 3.180 0.195 1.722 1.00 0.00 156 PHE A N 9
ATOM 12213 C CA . PHE A 1 88 ? 2.655 1.521 1.514 1.00 0.00 156 PHE A CA 9
ATOM 12214 C C . PHE A 1 88 ? 2.245 1.746 0.054 1.00 0.00 156 PHE A C 9
ATOM 12215 O O . PHE A 1 88 ? 2.677 1.006 -0.826 1.00 0.00 156 PHE A O 9
ATOM 12232 N N . VAL A 1 89 ? 1.444 2.778 -0.230 1.00 0.00 157 VAL A N 9
ATOM 12233 C CA . VAL A 1 89 ? 0.991 3.099 -1.599 1.00 0.00 157 VAL A CA 9
ATOM 12234 C C . VAL A 1 89 ? 0.509 4.527 -1.805 1.00 0.00 157 VAL A C 9
ATOM 12235 O O . VAL A 1 89 ? -0.387 4.974 -1.105 1.00 0.00 157 VAL A O 9
ATOM 12248 N N . GLN A 1 90 ? 1.067 5.202 -2.812 1.00 0.00 158 GLN A N 9
ATOM 12249 C CA . GLN A 1 90 ? 0.747 6.559 -3.261 1.00 0.00 158 GLN A CA 9
ATOM 12250 C C . GLN A 1 90 ? -0.233 6.513 -4.421 1.00 0.00 158 GLN A C 9
ATOM 12251 O O . GLN A 1 90 ? -0.012 5.817 -5.412 1.00 0.00 158 GLN A O 9
ATOM 12265 N N . PHE A 1 91 ? -1.289 7.305 -4.323 1.00 0.00 159 PHE A N 9
ATOM 12266 C CA . PHE A 1 91 ? -2.346 7.341 -5.323 1.00 0.00 159 PHE A CA 9
ATOM 12267 C C . PHE A 1 91 ? -2.083 8.470 -6.338 1.00 0.00 159 PHE A C 9
ATOM 12268 O O . PHE A 1 91 ? -0.999 9.054 -6.333 1.00 0.00 159 PHE A O 9
ATOM 12285 N N . ALA A 1 92 ? -3.031 8.836 -7.202 1.00 0.00 160 ALA A N 9
ATOM 12286 C CA . ALA A 1 92 ? -2.924 10.119 -7.919 1.00 0.00 160 ALA A CA 9
ATOM 12287 C C . ALA A 1 92 ? -3.319 11.333 -7.058 1.00 0.00 160 ALA A C 9
ATOM 12288 O O . ALA A 1 92 ? -3.103 12.475 -7.473 1.00 0.00 160 ALA A O 9
ATOM 12295 N N . SER A 1 93 ? -3.904 11.116 -5.873 1.00 0.00 161 SER A N 9
ATOM 12296 C CA . SER A 1 93 ? -4.401 12.181 -4.994 1.00 0.00 161 SER A CA 9
ATOM 12297 C C . SER A 1 93 ? -4.552 11.734 -3.531 1.00 0.00 161 SER A C 9
ATOM 12298 O O . SER A 1 93 ? -4.778 10.559 -3.247 1.00 0.00 161 SER A O 9
ATOM 12306 N N . GLN A 1 94 ? -4.554 12.699 -2.605 1.00 0.00 162 GLN A N 9
ATOM 12307 C CA . GLN A 1 94 ? -4.947 12.535 -1.190 1.00 0.00 162 GLN A CA 9
ATOM 12308 C C . GLN A 1 94 ? -6.370 11.994 -0.983 1.00 0.00 162 GLN A C 9
ATOM 12309 O O . GLN A 1 94 ? -6.656 11.352 0.027 1.00 0.00 162 GLN A O 9
ATOM 12323 N N . GLU A 1 95 ? -7.249 12.239 -1.950 1.00 0.00 163 GLU A N 9
ATOM 12324 C CA . GLU A 1 95 ? -8.653 11.820 -1.959 1.00 0.00 163 GLU A CA 9
ATOM 12325 C C . GLU A 1 95 ? -8.779 10.331 -2.260 1.00 0.00 163 GLU A C 9
ATOM 12326 O O . GLU A 1 95 ? -9.308 9.558 -1.463 1.00 0.00 163 GLU A O 9
ATOM 12338 N N . LEU A 1 96 ? -8.191 9.919 -3.381 1.00 0.00 164 LEU A N 9
ATOM 12339 C CA . LEU A 1 96 ? -8.061 8.539 -3.816 1.00 0.00 164 LEU A CA 9
ATOM 12340 C C . LEU A 1 96 ? -7.397 7.679 -2.753 1.00 0.00 164 LEU A C 9
ATOM 12341 O O . LEU A 1 96 ? -7.812 6.551 -2.504 1.00 0.00 164 LEU A O 9
ATOM 12357 N N . ALA A 1 97 ? -6.415 8.251 -2.067 1.00 0.00 165 ALA A N 9
ATOM 12358 C CA . ALA A 1 97 ? -5.729 7.544 -0.998 1.00 0.00 165 ALA A CA 9
ATOM 12359 C C . ALA A 1 97 ? -6.625 7.287 0.218 1.00 0.00 165 ALA A C 9
ATOM 12360 O O . ALA A 1 97 ? -6.365 6.379 0.989 1.00 0.00 165 ALA A O 9
ATOM 12367 N N . GLU A 1 98 ? -7.748 7.983 0.357 1.00 0.00 166 GLU A N 9
ATOM 12368 C CA . GLU A 1 98 ? -8.613 7.909 1.542 1.00 0.00 166 GLU A CA 9
ATOM 12369 C C . GLU A 1 98 ? -9.942 7.213 1.235 1.00 0.00 166 GLU A C 9
ATOM 12370 O O . GLU A 1 98 ? -10.585 6.652 2.124 1.00 0.00 166 GLU A O 9
ATOM 12382 N N . LYS A 1 99 ? -10.268 7.094 -0.056 1.00 0.00 167 LYS A N 9
ATOM 12383 C CA . LYS A 1 99 ? -11.172 6.074 -0.578 1.00 0.00 167 LYS A CA 9
ATOM 12384 C C . LYS A 1 99 ? -10.617 4.680 -0.295 1.00 0.00 167 LYS A C 9
ATOM 12385 O O . LYS A 1 99 ? -11.342 3.761 0.078 1.00 0.00 167 LYS A O 9
ATOM 12404 N N . ALA A 1 100 ? -9.300 4.571 -0.428 1.00 0.00 168 ALA A N 9
ATOM 12405 C CA . ALA A 1 100 ? -8.523 3.359 -0.190 1.00 0.00 168 ALA A CA 9
ATOM 12406 C C . ALA A 1 100 ? -8.472 2.892 1.276 1.00 0.00 168 ALA A C 9
ATOM 12407 O O . ALA A 1 100 ? -8.702 1.717 1.547 1.00 0.00 168 ALA A O 9
ATOM 12414 N N . LEU A 1 101 ? -8.266 3.794 2.244 1.00 0.00 169 LEU A N 9
ATOM 12415 C CA . LEU A 1 101 ? -8.517 3.493 3.676 1.00 0.00 169 LEU A CA 9
ATOM 12416 C C . LEU A 1 101 ? -9.907 2.901 3.949 1.00 0.00 169 LEU A C 9
ATOM 12417 O O . LEU A 1 101 ? -10.095 2.118 4.879 1.00 0.00 169 LEU A O 9
ATOM 12433 N N . GLY A 1 102 ? -10.872 3.237 3.103 1.00 0.00 170 GLY A N 9
ATOM 12434 C CA . GLY A 1 102 ? -12.201 2.651 3.071 1.00 0.00 170 GLY A CA 9
ATOM 12435 C C . GLY A 1 102 ? -12.253 1.126 2.815 1.00 0.00 170 GLY A C 9
ATOM 12436 O O . GLY A 1 102 ? -13.267 0.499 3.132 1.00 0.00 170 GLY A O 9
ATOM 12440 N N . LYS A 1 103 ? -11.163 0.486 2.347 1.00 0.00 171 LYS A N 9
ATOM 12441 C CA . LYS A 1 103 ? -10.970 -0.987 2.354 1.00 0.00 171 LYS A CA 9
ATOM 12442 C C . LYS A 1 103 ? -10.870 -1.611 3.752 1.00 0.00 171 LYS A C 9
ATOM 12443 O O . LYS A 1 103 ? -11.071 -2.814 3.883 1.00 0.00 171 LYS A O 9
ATOM 12462 N N . HIS A 1 104 ? -10.601 -0.780 4.759 1.00 0.00 172 HIS A N 9
ATOM 12463 C CA . HIS A 1 104 ? -10.591 -0.947 6.229 1.00 0.00 172 HIS A CA 9
ATOM 12464 C C . HIS A 1 104 ? -10.095 -2.266 6.880 1.00 0.00 172 HIS A C 9
ATOM 12465 O O . HIS A 1 104 ? -9.314 -2.193 7.832 1.00 0.00 172 HIS A O 9
ATOM 12479 N N . LYS A 1 105 ? -10.527 -3.452 6.428 1.00 0.00 173 LYS A N 9
ATOM 12480 C CA . LYS A 1 105 ? -10.243 -4.773 7.032 1.00 0.00 173 LYS A CA 9
ATOM 12481 C C . LYS A 1 105 ? -10.157 -5.926 6.003 1.00 0.00 173 LYS A C 9
ATOM 12482 O O . LYS A 1 105 ? -10.329 -7.094 6.352 1.00 0.00 173 LYS A O 9
ATOM 12501 N N . GLU A 1 106 ? -9.942 -5.607 4.726 1.00 0.00 174 GLU A N 9
ATOM 12502 C CA . GLU A 1 106 ? -9.830 -6.568 3.611 1.00 0.00 174 GLU A CA 9
ATOM 12503 C C . GLU A 1 106 ? -8.685 -7.611 3.733 1.00 0.00 174 GLU A C 9
ATOM 12504 O O . GLU A 1 106 ? -7.889 -7.619 4.677 1.00 0.00 174 GLU A O 9
ATOM 12516 N N . ARG A 1 107 ? -8.591 -8.491 2.724 1.00 0.00 175 ARG A N 9
ATOM 12517 C CA . ARG A 1 107 ? -7.651 -9.603 2.551 1.00 0.00 175 ARG A CA 9
ATOM 12518 C C . ARG A 1 107 ? -6.833 -9.373 1.273 1.00 0.00 175 ARG A C 9
ATOM 12519 O O . ARG A 1 107 ? -7.331 -8.796 0.304 1.00 0.00 175 ARG A O 9
ATOM 12540 N N . ILE A 1 108 ? -5.592 -9.851 1.264 1.00 0.00 176 ILE A N 9
ATOM 12541 C CA . ILE A 1 108 ? -4.610 -9.610 0.186 1.00 0.00 176 ILE A CA 9
ATOM 12542 C C . ILE A 1 108 ? -4.199 -10.896 -0.553 1.00 0.00 176 ILE A C 9
ATOM 12543 O O . ILE A 1 108 ? -3.871 -10.865 -1.738 1.00 0.00 176 ILE A O 9
ATOM 12559 N N . GLY A 1 109 ? -4.243 -12.021 0.164 1.00 0.00 177 GLY A N 9
ATOM 12560 C CA . GLY A 1 109 ? -3.765 -13.344 -0.240 1.00 0.00 177 GLY A CA 9
ATOM 12561 C C . GLY A 1 109 ? -4.214 -14.352 0.811 1.00 0.00 177 GLY A C 9
ATOM 12562 O O . GLY A 1 109 ? -5.418 -14.524 0.998 1.00 0.00 177 GLY A O 9
ATOM 12566 N N . HIS A 1 110 ? -3.291 -14.935 1.578 1.00 0.00 178 HIS A N 9
ATOM 12567 C CA . HIS A 1 110 ? -3.648 -15.638 2.820 1.00 0.00 178 HIS A CA 9
ATOM 12568 C C . HIS A 1 110 ? -4.169 -14.697 3.919 1.00 0.00 178 HIS A C 9
ATOM 12569 O O . HIS A 1 110 ? -5.061 -15.080 4.680 1.00 0.00 178 HIS A O 9
ATOM 12583 N N . ARG A 1 111 ? -3.574 -13.503 4.069 1.00 0.00 179 ARG A N 9
ATOM 12584 C CA . ARG A 1 111 ? -3.712 -12.624 5.235 1.00 0.00 179 ARG A CA 9
ATOM 12585 C C . ARG A 1 111 ? -4.449 -11.315 4.971 1.00 0.00 179 ARG A C 9
ATOM 12586 O O . ARG A 1 111 ? -4.981 -11.072 3.886 1.00 0.00 179 ARG A O 9
ATOM 12607 N N . TYR A 1 112 ? -4.522 -10.517 6.030 1.00 0.00 180 TYR A N 9
ATOM 12608 C CA . TYR A 1 112 ? -5.680 -9.720 6.416 1.00 0.00 180 TYR A CA 9
ATOM 12609 C C . TYR A 1 112 ? -5.180 -8.418 7.032 1.00 0.00 180 TYR A C 9
ATOM 12610 O O . TYR A 1 112 ? -4.247 -8.419 7.838 1.00 0.00 180 TYR A O 9
ATOM 12628 N N . ILE A 1 113 ? -5.748 -7.304 6.588 1.00 0.00 181 ILE A N 9
ATOM 12629 C CA . ILE A 1 113 ? -4.962 -6.087 6.407 1.00 0.00 181 ILE A CA 9
ATOM 12630 C C . ILE A 1 113 ? -5.595 -4.874 7.103 1.00 0.00 181 ILE A C 9
ATOM 12631 O O . ILE A 1 113 ? -6.804 -4.642 7.071 1.00 0.00 181 ILE A O 9
ATOM 12647 N N . GLU A 1 114 ? -4.728 -4.119 7.757 1.00 0.00 182 GLU A N 9
ATOM 12648 C CA . GLU A 1 114 ? -4.853 -2.762 8.274 1.00 0.00 182 GLU A CA 9
ATOM 12649 C C . GLU A 1 114 ? -4.584 -1.699 7.201 1.00 0.00 182 GLU A C 9
ATOM 12650 O O . GLU A 1 114 ? -3.792 -1.921 6.289 1.00 0.00 182 GLU A O 9
ATOM 12662 N N . VAL A 1 115 ? -5.117 -0.491 7.391 1.00 0.00 183 VAL A N 9
ATOM 12663 C CA . VAL A 1 115 ? -4.829 0.677 6.543 1.00 0.00 183 VAL A CA 9
ATOM 12664 C C . VAL A 1 115 ? -4.754 1.958 7.377 1.00 0.00 183 VAL A C 9
ATOM 12665 O O . VAL A 1 115 ? -5.628 2.230 8.202 1.00 0.00 183 VAL A O 9
ATOM 12678 N N . PHE A 1 116 ? -3.712 2.758 7.140 1.00 0.00 184 PHE A N 9
ATOM 12679 C CA . PHE A 1 116 ? -3.420 4.013 7.828 1.00 0.00 184 PHE A CA 9
ATOM 12680 C C . PHE A 1 116 ? -3.022 5.086 6.804 1.00 0.00 184 PHE A C 9
ATOM 12681 O O . PHE A 1 116 ? -2.381 4.788 5.793 1.00 0.00 184 PHE A O 9
ATOM 12698 N N . LYS A 1 117 ? -3.406 6.340 7.056 1.00 0.00 185 LYS A N 9
ATOM 12699 C CA . LYS A 1 117 ? -3.094 7.483 6.221 1.00 0.00 185 LYS A CA 9
ATOM 12700 C C . LYS A 1 117 ? -1.646 7.904 6.406 1.00 0.00 185 LYS A C 9
ATOM 12701 O O . LYS A 1 117 ? -1.124 7.929 7.523 1.00 0.00 185 LYS A O 9
ATOM 12720 N N . SER A 1 118 ? -1.028 8.245 5.285 1.00 0.00 186 SER A N 9
ATOM 12721 C CA . SER A 1 118 ? 0.431 8.222 5.162 1.00 0.00 186 SER A CA 9
ATOM 12722 C C . SER A 1 118 ? 0.933 9.282 4.184 1.00 0.00 186 SER A C 9
ATOM 12723 O O . SER A 1 118 ? 0.173 9.815 3.370 1.00 0.00 186 SER A O 9
ATOM 12731 N N . SER A 1 119 ? 2.246 9.506 4.228 1.00 0.00 187 SER A N 9
ATOM 12732 C CA . SER A 1 119 ? 3.028 10.232 3.219 1.00 0.00 187 SER A CA 9
ATOM 12733 C C . SER A 1 119 ? 4.397 9.566 3.084 1.00 0.00 187 SER A C 9
ATOM 12734 O O . SER A 1 119 ? 4.912 9.076 4.087 1.00 0.00 187 SER A O 9
ATOM 12742 N N . GLN A 1 120 ? 4.975 9.600 1.873 1.00 0.00 188 GLN A N 9
ATOM 12743 C CA . GLN A 1 120 ? 6.320 9.283 1.340 1.00 0.00 188 GLN A CA 9
ATOM 12744 C C . GLN A 1 120 ? 7.514 9.089 2.290 1.00 0.00 188 GLN A C 9
ATOM 12745 O O . GLN A 1 120 ? 8.517 8.498 1.910 1.00 0.00 188 GLN A O 9
ATOM 12759 N N . GLU A 1 121 ? 7.442 9.554 3.517 1.00 0.00 189 GLU A N 9
ATOM 12760 C CA . GLU A 1 121 ? 8.576 9.682 4.438 1.00 0.00 189 GLU A CA 9
ATOM 12761 C C . GLU A 1 121 ? 8.342 8.906 5.735 1.00 0.00 189 GLU A C 9
ATOM 12762 O O . GLU A 1 121 ? 9.247 8.735 6.549 1.00 0.00 189 GLU A O 9
ATOM 12774 N N . GLU A 1 122 ? 7.132 8.363 5.876 1.00 0.00 190 GLU A N 9
ATOM 12775 C CA . GLU A 1 122 ? 6.881 7.182 6.695 1.00 0.00 190 GLU A CA 9
ATOM 12776 C C . GLU A 1 122 ? 7.362 5.920 5.947 1.00 0.00 190 GLU A C 9
ATOM 12777 O O . GLU A 1 122 ? 7.610 4.878 6.556 1.00 0.00 190 GLU A O 9
ATOM 12789 N N . VAL A 1 123 ? 7.480 6.011 4.611 1.00 0.00 191 VAL A N 9
ATOM 12790 C CA . VAL A 1 123 ? 7.282 4.856 3.734 1.00 0.00 191 VAL A CA 9
ATOM 12791 C C . VAL A 1 123 ? 8.553 4.130 3.329 1.00 0.00 191 VAL A C 9
ATOM 12792 O O . VAL A 1 123 ? 8.578 2.908 3.185 1.00 0.00 191 VAL A O 9
ATOM 12805 N N . ARG A 1 124 ? 9.617 4.911 3.152 1.00 0.00 192 ARG A N 9
ATOM 12806 C CA . ARG A 1 124 ? 10.901 4.485 2.587 1.00 0.00 192 ARG A CA 9
ATOM 12807 C C . ARG A 1 124 ? 11.930 4.083 3.656 1.00 0.00 192 ARG A C 9
ATOM 12808 O O . ARG A 1 124 ? 13.103 3.878 3.352 1.00 0.00 192 ARG A O 9
ATOM 12829 N N . SER A 1 125 ? 11.505 4.064 4.919 1.00 0.00 193 SER A N 9
ATOM 12830 C CA . SER A 1 125 ? 12.324 4.221 6.134 1.00 0.00 193 SER A CA 9
ATOM 12831 C C . SER A 1 125 ? 13.044 2.940 6.597 1.00 0.00 193 SER A C 9
ATOM 12832 O O . SER A 1 125 ? 13.103 2.642 7.795 1.00 0.00 193 SER A O 9
ATOM 12840 N N . TYR A 1 126 ? 13.580 2.174 5.641 1.00 0.00 194 TYR A N 9
ATOM 12841 C CA . TYR A 1 126 ? 14.259 0.887 5.821 1.00 0.00 194 TYR A CA 9
ATOM 12842 C C . TYR A 1 126 ? 15.637 0.792 5.128 1.00 0.00 194 TYR A C 9
ATOM 12843 O O . TYR A 1 126 ? 15.926 1.586 4.201 1.00 0.00 194 TYR A O 9
ATOM 12862 N N . ASN A 1 35 ? -0.632 19.065 8.088 1.00 0.00 103 ASN A N 10
ATOM 12863 C CA . ASN A 1 35 ? -0.544 18.480 9.452 1.00 0.00 103 ASN A CA 10
ATOM 12864 C C . ASN A 1 35 ? -0.137 16.998 9.434 1.00 0.00 103 ASN A C 10
ATOM 12865 O O . ASN A 1 35 ? 0.904 16.679 10.006 1.00 0.00 103 ASN A O 10
ATOM 12876 N N . SER A 1 36 ? -0.915 16.109 8.791 1.00 0.00 104 SER A N 10
ATOM 12877 C CA . SER A 1 36 ? -0.769 14.632 8.684 1.00 0.00 104 SER A CA 10
ATOM 12878 C C . SER A 1 36 ? -2.087 13.970 8.250 1.00 0.00 104 SER A C 10
ATOM 12879 O O . SER A 1 36 ? -2.076 13.062 7.418 1.00 0.00 104 SER A O 10
ATOM 12887 N N . ALA A 1 37 ? -3.223 14.425 8.795 1.00 0.00 105 ALA A N 10
ATOM 12888 C CA . ALA A 1 37 ? -4.564 13.894 8.503 1.00 0.00 105 ALA A CA 10
ATOM 12889 C C . ALA A 1 37 ? -5.300 14.642 7.374 1.00 0.00 105 ALA A C 10
ATOM 12890 O O . ALA A 1 37 ? -6.290 14.141 6.837 1.00 0.00 105 ALA A O 10
ATOM 12897 N N . ASP A 1 38 ? -4.799 15.810 6.977 1.00 0.00 106 ASP A N 10
ATOM 12898 C CA . ASP A 1 38 ? -5.241 16.616 5.836 1.00 0.00 106 ASP A CA 10
ATOM 12899 C C . ASP A 1 38 ? -4.701 16.122 4.478 1.00 0.00 106 ASP A C 10
ATOM 12900 O O . ASP A 1 38 ? -3.984 15.120 4.391 1.00 0.00 106 ASP A O 10
ATOM 12909 N N . SER A 1 39 ? -5.125 16.784 3.396 1.00 0.00 107 SER A N 10
ATOM 12910 C CA . SER A 1 39 ? -4.987 16.305 2.012 1.00 0.00 107 SER A CA 10
ATOM 12911 C C . SER A 1 39 ? -4.571 17.376 0.984 1.00 0.00 107 SER A C 10
ATOM 12912 O O . SER A 1 39 ? -4.939 18.549 1.088 1.00 0.00 107 SER A O 10
ATOM 12920 N N . ALA A 1 40 ? -3.830 16.938 -0.044 1.00 0.00 108 ALA A N 10
ATOM 12921 C CA . ALA A 1 40 ? -3.465 17.702 -1.245 1.00 0.00 108 ALA A CA 10
ATOM 12922 C C . ALA A 1 40 ? -3.427 16.815 -2.507 1.00 0.00 108 ALA A C 10
ATOM 12923 O O . ALA A 1 40 ? -4.176 17.033 -3.459 1.00 0.00 108 ALA A O 10
ATOM 12930 N N . ASN A 1 41 ? -2.545 15.809 -2.497 1.00 0.00 109 ASN A N 10
ATOM 12931 C CA . ASN A 1 41 ? -2.238 14.913 -3.625 1.00 0.00 109 ASN A CA 10
ATOM 12932 C C . ASN A 1 41 ? -1.436 13.680 -3.188 1.00 0.00 109 ASN A C 10
ATOM 12933 O O . ASN A 1 41 ? -1.710 12.556 -3.598 1.00 0.00 109 ASN A O 10
ATOM 12944 N N . ASP A 1 42 ? -0.492 13.914 -2.293 1.00 0.00 110 ASP A N 10
ATOM 12945 C CA . ASP A 1 42 ? 0.515 12.998 -1.745 1.00 0.00 110 ASP A CA 10
ATOM 12946 C C . ASP A 1 42 ? -0.073 12.031 -0.692 1.00 0.00 110 ASP A C 10
ATOM 12947 O O . ASP A 1 42 ? 0.493 11.809 0.383 1.00 0.00 110 ASP A O 10
ATOM 12956 N N . GLY A 1 43 ? -1.250 11.482 -0.998 1.00 0.00 111 GLY A N 10
ATOM 12957 C CA . GLY A 1 43 ? -1.898 10.424 -0.236 1.00 0.00 111 GLY A CA 10
ATOM 12958 C C . GLY A 1 43 ? -1.185 9.099 -0.421 1.00 0.00 111 GLY A C 10
ATOM 12959 O O . GLY A 1 43 ? -1.427 8.409 -1.413 1.00 0.00 111 GLY A O 10
ATOM 12963 N N . PHE A 1 44 ? -0.341 8.748 0.551 1.00 0.00 112 PHE A N 10
ATOM 12964 C CA . PHE A 1 44 ? 0.220 7.421 0.666 1.00 0.00 112 PHE A CA 10
ATOM 12965 C C . PHE A 1 44 ? -0.645 6.689 1.672 1.00 0.00 112 PHE A C 10
ATOM 12966 O O . PHE A 1 44 ? -1.368 7.301 2.469 1.00 0.00 112 PHE A O 10
ATOM 12983 N N . VAL A 1 45 ? -0.527 5.370 1.669 1.00 0.00 113 VAL A N 10
ATOM 12984 C CA . VAL A 1 45 ? -1.416 4.546 2.464 1.00 0.00 113 VAL A CA 10
ATOM 12985 C C . VAL A 1 45 ? -0.724 3.295 2.955 1.00 0.00 113 VAL A C 10
ATOM 12986 O O . VAL A 1 45 ? -0.323 2.462 2.148 1.00 0.00 113 VAL A O 10
ATOM 12999 N N . ARG A 1 46 ? -0.560 3.174 4.273 1.00 0.00 114 ARG A N 10
ATOM 13000 C CA . ARG A 1 46 ? 0.207 2.105 4.909 1.00 0.00 114 ARG A CA 10
ATOM 13001 C C . ARG A 1 46 ? -0.652 0.909 5.288 1.00 0.00 114 ARG A C 10
ATOM 13002 O O . ARG A 1 46 ? -1.727 1.058 5.864 1.00 0.00 114 ARG A O 10
ATOM 13023 N N . LEU A 1 47 ? -0.097 -0.263 5.015 1.00 0.00 115 LEU A N 10
ATOM 13024 C CA . LEU A 1 47 ? -0.585 -1.586 5.349 1.00 0.00 115 LEU A CA 10
ATOM 13025 C C . LEU A 1 47 ? 0.192 -2.171 6.526 1.00 0.00 115 LEU A C 10
ATOM 13026 O O . LEU A 1 47 ? 1.378 -1.883 6.689 1.00 0.00 115 LEU A O 10
ATOM 13042 N N . ARG A 1 48 ? -0.462 -3.037 7.304 1.00 0.00 116 ARG A N 10
ATOM 13043 C CA . ARG A 1 48 ? 0.103 -3.770 8.449 1.00 0.00 116 ARG A CA 10
ATOM 13044 C C . ARG A 1 48 ? -0.750 -5.016 8.700 1.00 0.00 116 ARG A C 10
ATOM 13045 O O . ARG A 1 48 ? -1.628 -5.035 9.558 1.00 0.00 116 ARG A O 10
ATOM 13066 N N . GLY A 1 49 ? -0.588 -6.019 7.844 1.00 0.00 117 GLY A N 10
ATOM 13067 C CA . GLY A 1 49 ? -1.572 -7.107 7.750 1.00 0.00 117 GLY A CA 10
ATOM 13068 C C . GLY A 1 49 ? -1.203 -8.300 6.856 1.00 0.00 117 GLY A C 10
ATOM 13069 O O . GLY A 1 49 ? -1.974 -9.254 6.763 1.00 0.00 117 GLY A O 10
ATOM 13073 N N . LEU A 1 50 ? -0.092 -8.215 6.116 1.00 0.00 118 LEU A N 10
ATOM 13074 C CA . LEU A 1 50 ? 0.133 -9.016 4.917 1.00 0.00 118 LEU A CA 10
ATOM 13075 C C . LEU A 1 50 ? 0.544 -10.483 5.216 1.00 0.00 118 LEU A C 10
ATOM 13076 O O . LEU A 1 50 ? 1.140 -10.772 6.259 1.00 0.00 118 LEU A O 10
ATOM 13092 N N . PRO A 1 51 ? 0.253 -11.399 4.276 1.00 0.00 119 PRO A N 10
ATOM 13093 C CA . PRO A 1 51 ? 0.530 -12.837 4.332 1.00 0.00 119 PRO A CA 10
ATOM 13094 C C . PRO A 1 51 ? 1.971 -13.191 3.959 1.00 0.00 119 PRO A C 10
ATOM 13095 O O . PRO A 1 51 ? 2.763 -12.360 3.513 1.00 0.00 119 PRO A O 10
ATOM 13106 N N . PHE A 1 52 ? 2.304 -14.471 4.119 1.00 0.00 120 PHE A N 10
ATOM 13107 C CA . PHE A 1 52 ? 3.616 -15.001 3.766 1.00 0.00 120 PHE A CA 10
ATOM 13108 C C . PHE A 1 52 ? 3.900 -14.873 2.256 1.00 0.00 120 PHE A C 10
ATOM 13109 O O . PHE A 1 52 ? 3.064 -15.223 1.419 1.00 0.00 120 PHE A O 10
ATOM 13126 N N . GLY A 1 53 ? 5.080 -14.347 1.908 1.00 0.00 121 GLY A N 10
ATOM 13127 C CA . GLY A 1 53 ? 5.471 -14.004 0.538 1.00 0.00 121 GLY A CA 10
ATOM 13128 C C . GLY A 1 53 ? 4.715 -12.820 -0.093 1.00 0.00 121 GLY A C 10
ATOM 13129 O O . GLY A 1 53 ? 4.694 -12.737 -1.325 1.00 0.00 121 GLY A O 10
ATOM 13133 N N . CYS A 1 54 ? 4.064 -11.939 0.690 1.00 0.00 122 CYS A N 10
ATOM 13134 C CA . CYS A 1 54 ? 3.240 -10.853 0.128 1.00 0.00 122 CYS A CA 10
ATOM 13135 C C . CYS A 1 54 ? 4.007 -9.925 -0.845 1.00 0.00 122 CYS A C 10
ATOM 13136 O O . CYS A 1 54 ? 5.212 -9.697 -0.674 1.00 0.00 122 CYS A O 10
ATOM 13144 N N . THR A 1 55 ? 3.316 -9.357 -1.845 1.00 0.00 123 THR A N 10
ATOM 13145 C CA . THR A 1 55 ? 3.920 -8.537 -2.899 1.00 0.00 123 THR A CA 10
ATOM 13146 C C . THR A 1 55 ? 3.025 -7.370 -3.330 1.00 0.00 123 THR A C 10
ATOM 13147 O O . THR A 1 55 ? 1.808 -7.356 -3.126 1.00 0.00 123 THR A O 10
ATOM 13158 N N . LYS A 1 56 ? 3.639 -6.382 -3.984 1.00 0.00 124 LYS A N 10
ATOM 13159 C CA . LYS A 1 56 ? 3.055 -5.243 -4.646 1.00 0.00 124 LYS A CA 10
ATOM 13160 C C . LYS A 1 56 ? 1.844 -5.579 -5.510 1.00 0.00 124 LYS A C 10
ATOM 13161 O O . LYS A 1 56 ? 0.857 -4.879 -5.400 1.00 0.00 124 LYS A O 10
ATOM 13180 N N . GLU A 1 57 ? 1.832 -6.654 -6.293 1.00 0.00 125 GLU A N 10
ATOM 13181 C CA . GLU A 1 57 ? 0.682 -7.096 -7.083 1.00 0.00 125 GLU A CA 10
ATOM 13182 C C . GLU A 1 57 ? -0.538 -7.525 -6.243 1.00 0.00 125 GLU A C 10
ATOM 13183 O O . GLU A 1 57 ? -1.671 -7.460 -6.721 1.00 0.00 125 GLU A O 10
ATOM 13195 N N . GLU A 1 58 ? -0.376 -7.884 -4.968 1.00 0.00 126 GLU A N 10
ATOM 13196 C CA . GLU A 1 58 ? -1.529 -8.093 -4.103 1.00 0.00 126 GLU A CA 10
ATOM 13197 C C . GLU A 1 58 ? -2.060 -6.747 -3.621 1.00 0.00 126 GLU A C 10
ATOM 13198 O O . GLU A 1 58 ? -3.268 -6.561 -3.541 1.00 0.00 126 GLU A O 10
ATOM 13210 N N . ILE A 1 59 ? -1.189 -5.759 -3.416 1.00 0.00 127 ILE A N 10
ATOM 13211 C CA . ILE A 1 59 ? -1.596 -4.350 -3.240 1.00 0.00 127 ILE A CA 10
ATOM 13212 C C . ILE A 1 59 ? -2.286 -3.815 -4.500 1.00 0.00 127 ILE A C 10
ATOM 13213 O O . ILE A 1 59 ? -3.298 -3.119 -4.418 1.00 0.00 127 ILE A O 10
ATOM 13229 N N . VAL A 1 60 ? -1.793 -4.201 -5.677 1.00 0.00 128 VAL A N 10
ATOM 13230 C CA . VAL A 1 60 ? -2.401 -3.912 -6.970 1.00 0.00 128 VAL A CA 10
ATOM 13231 C C . VAL A 1 60 ? -3.735 -4.646 -7.205 1.00 0.00 128 VAL A C 10
ATOM 13232 O O . VAL A 1 60 ? -4.486 -4.227 -8.085 1.00 0.00 128 VAL A O 10
ATOM 13245 N N . GLN A 1 61 ? -4.102 -5.646 -6.377 1.00 0.00 129 GLN A N 10
ATOM 13246 C CA . GLN A 1 61 ? -5.501 -6.127 -6.278 1.00 0.00 129 GLN A CA 10
ATOM 13247 C C . GLN A 1 61 ? -6.277 -5.503 -5.113 1.00 0.00 129 GLN A C 10
ATOM 13248 O O . GLN A 1 61 ? -7.490 -5.316 -5.201 1.00 0.00 129 GLN A O 10
ATOM 13262 N N . PHE A 1 62 ? -5.560 -5.107 -4.064 1.00 0.00 130 PHE A N 10
ATOM 13263 C CA . PHE A 1 62 ? -6.080 -4.464 -2.857 1.00 0.00 130 PHE A CA 10
ATOM 13264 C C . PHE A 1 62 ? -6.694 -3.098 -3.176 1.00 0.00 130 PHE A C 10
ATOM 13265 O O . PHE A 1 62 ? -7.801 -2.784 -2.731 1.00 0.00 130 PHE A O 10
ATOM 13282 N N . PHE A 1 63 ? -6.028 -2.348 -4.057 1.00 0.00 131 PHE A N 10
ATOM 13283 C CA . PHE A 1 63 ? -6.511 -1.114 -4.665 1.00 0.00 131 PHE A CA 10
ATOM 13284 C C . PHE A 1 63 ? -6.574 -1.191 -6.197 1.00 0.00 131 PHE A C 10
ATOM 13285 O O . PHE A 1 63 ? -6.439 -0.174 -6.876 1.00 0.00 131 PHE A O 10
ATOM 13302 N N . SER A 1 64 ? -6.898 -2.368 -6.750 1.00 0.00 132 SER A N 10
ATOM 13303 C CA . SER A 1 64 ? -7.470 -2.467 -8.110 1.00 0.00 132 SER A CA 10
ATOM 13304 C C . SER A 1 64 ? -8.675 -1.545 -8.336 1.00 0.00 132 SER A C 10
ATOM 13305 O O . SER A 1 64 ? -8.972 -1.156 -9.467 1.00 0.00 132 SER A O 10
ATOM 13313 N N . GLY A 1 65 ? -9.335 -1.153 -7.241 1.00 0.00 133 GLY A N 10
ATOM 13314 C CA . GLY A 1 65 ? -10.377 -0.138 -7.193 1.00 0.00 133 GLY A CA 10
ATOM 13315 C C . GLY A 1 65 ? -9.997 1.223 -7.799 1.00 0.00 133 GLY A C 10
ATOM 13316 O O . GLY A 1 65 ? -10.862 1.924 -8.330 1.00 0.00 133 GLY A O 10
ATOM 13320 N N . LEU A 1 66 ? -8.729 1.635 -7.649 1.00 0.00 134 LEU A N 10
ATOM 13321 C CA . LEU A 1 66 ? -8.325 3.044 -7.547 1.00 0.00 134 LEU A CA 10
ATOM 13322 C C . LEU A 1 66 ? -7.027 3.348 -8.332 1.00 0.00 134 LEU A C 10
ATOM 13323 O O . LEU A 1 66 ? -6.213 2.458 -8.587 1.00 0.00 134 LEU A O 10
ATOM 13339 N N . GLU A 1 67 ? -6.818 4.612 -8.721 1.00 0.00 135 GLU A N 10
ATOM 13340 C CA . GLU A 1 67 ? -5.620 5.042 -9.467 1.00 0.00 135 GLU A CA 10
ATOM 13341 C C . GLU A 1 67 ? -4.424 5.296 -8.541 1.00 0.00 135 GLU A C 10
ATOM 13342 O O . GLU A 1 67 ? -4.550 5.900 -7.476 1.00 0.00 135 GLU A O 10
ATOM 13354 N N . ILE A 1 68 ? -3.243 4.892 -9.002 1.00 0.00 136 ILE A N 10
ATOM 13355 C CA . ILE A 1 68 ? -1.942 4.926 -8.323 1.00 0.00 136 ILE A CA 10
ATOM 13356 C C . ILE A 1 68 ? -0.906 5.439 -9.334 1.00 0.00 136 ILE A C 10
ATOM 13357 O O . ILE A 1 68 ? -0.935 5.047 -10.505 1.00 0.00 136 ILE A O 10
ATOM 13373 N N . VAL A 1 69 ? 0.000 6.324 -8.904 1.00 0.00 137 VAL A N 10
ATOM 13374 C CA . VAL A 1 69 ? 1.118 6.788 -9.762 1.00 0.00 137 VAL A CA 10
ATOM 13375 C C . VAL A 1 69 ? 2.047 5.618 -10.154 1.00 0.00 137 VAL A C 10
ATOM 13376 O O . VAL A 1 69 ? 2.126 4.646 -9.404 1.00 0.00 137 VAL A O 10
ATOM 13389 N N . PRO A 1 70 ? 2.762 5.663 -11.297 1.00 0.00 138 PRO A N 10
ATOM 13390 C CA . PRO A 1 70 ? 3.421 4.496 -11.919 1.00 0.00 138 PRO A CA 10
ATOM 13391 C C . PRO A 1 70 ? 4.425 3.643 -11.119 1.00 0.00 138 PRO A C 10
ATOM 13392 O O . PRO A 1 70 ? 4.841 2.582 -11.591 1.00 0.00 138 PRO A O 10
ATOM 13403 N N . ASN A 1 71 ? 4.814 4.076 -9.923 1.00 0.00 139 ASN A N 10
ATOM 13404 C CA . ASN A 1 71 ? 5.703 3.383 -8.981 1.00 0.00 139 ASN A CA 10
ATOM 13405 C C . ASN A 1 71 ? 5.220 3.544 -7.524 1.00 0.00 139 ASN A C 10
ATOM 13406 O O . ASN A 1 71 ? 6.007 3.430 -6.582 1.00 0.00 139 ASN A O 10
ATOM 13417 N N . GLY A 1 72 ? 3.928 3.848 -7.341 1.00 0.00 140 GLY A N 10
ATOM 13418 C CA . GLY A 1 72 ? 3.382 4.380 -6.083 1.00 0.00 140 GLY A CA 10
ATOM 13419 C C . GLY A 1 72 ? 3.508 3.481 -4.845 1.00 0.00 140 GLY A C 10
ATOM 13420 O O . GLY A 1 72 ? 3.345 3.970 -3.731 1.00 0.00 140 GLY A O 10
ATOM 13424 N N . ILE A 1 73 ? 3.768 2.183 -5.010 1.00 0.00 141 ILE A N 10
ATOM 13425 C CA . ILE A 1 73 ? 3.581 1.145 -3.974 1.00 0.00 141 ILE A CA 10
ATOM 13426 C C . ILE A 1 73 ? 4.965 0.719 -3.411 1.00 0.00 141 ILE A C 10
ATOM 13427 O O . ILE A 1 73 ? 5.873 0.446 -4.204 1.00 0.00 141 ILE A O 10
ATOM 13443 N N . THR A 1 74 ? 5.136 0.593 -2.085 1.00 0.00 142 THR A N 10
ATOM 13444 C CA . THR A 1 74 ? 6.416 0.260 -1.406 1.00 0.00 142 THR A CA 10
ATOM 13445 C C . THR A 1 74 ? 6.274 -0.899 -0.401 1.00 0.00 142 THR A C 10
ATOM 13446 O O . THR A 1 74 ? 5.335 -0.910 0.394 1.00 0.00 142 THR A O 10
ATOM 13457 N N . LEU A 1 75 ? 7.221 -1.854 -0.412 1.00 0.00 143 LEU A N 10
ATOM 13458 C CA . LEU A 1 75 ? 7.206 -3.133 0.333 1.00 0.00 143 LEU A CA 10
ATOM 13459 C C . LEU A 1 75 ? 8.447 -3.270 1.240 1.00 0.00 143 LEU A C 10
ATOM 13460 O O . LEU A 1 75 ? 9.452 -3.850 0.816 1.00 0.00 143 LEU A O 10
ATOM 13476 N N . PRO A 1 76 ? 8.408 -2.735 2.477 1.00 0.00 144 PRO A N 10
ATOM 13477 C CA . PRO A 1 76 ? 9.570 -2.703 3.346 1.00 0.00 144 PRO A CA 10
ATOM 13478 C C . PRO A 1 76 ? 9.953 -4.086 3.910 1.00 0.00 144 PRO A C 10
ATOM 13479 O O . PRO A 1 76 ? 11.009 -4.621 3.576 1.00 0.00 144 PRO A O 10
ATOM 13490 N N . VAL A 1 77 ? 9.088 -4.647 4.762 1.00 0.00 145 VAL A N 10
ATOM 13491 C CA . VAL A 1 77 ? 9.178 -5.919 5.517 1.00 0.00 145 VAL A CA 10
ATOM 13492 C C . VAL A 1 77 ? 7.832 -6.165 6.208 1.00 0.00 145 VAL A C 10
ATOM 13493 O O . VAL A 1 77 ? 6.884 -5.416 6.017 1.00 0.00 145 VAL A O 10
ATOM 13506 N N . ASP A 1 78 ? 7.660 -7.247 6.955 1.00 0.00 146 ASP A N 10
ATOM 13507 C CA . ASP A 1 78 ? 6.665 -7.389 8.005 1.00 0.00 146 ASP A CA 10
ATOM 13508 C C . ASP A 1 78 ? 7.026 -6.669 9.317 1.00 0.00 146 ASP A C 10
ATOM 13509 O O . ASP A 1 78 ? 8.176 -6.265 9.511 1.00 0.00 146 ASP A O 10
ATOM 13518 N N . PRO A 1 79 ? 6.070 -6.583 10.258 1.00 0.00 147 PRO A N 10
ATOM 13519 C CA . PRO A 1 79 ? 6.282 -6.143 11.644 1.00 0.00 147 PRO A CA 10
ATOM 13520 C C . PRO A 1 79 ? 7.345 -6.909 12.477 1.00 0.00 147 PRO A C 10
ATOM 13521 O O . PRO A 1 79 ? 7.514 -6.596 13.657 1.00 0.00 147 PRO A O 10
ATOM 13532 N N . GLU A 1 80 ? 8.070 -7.890 11.918 1.00 0.00 148 GLU A N 10
ATOM 13533 C CA . GLU A 1 80 ? 9.158 -8.637 12.578 1.00 0.00 148 GLU A CA 10
ATOM 13534 C C . GLU A 1 80 ? 10.454 -8.630 11.731 1.00 0.00 148 GLU A C 10
ATOM 13535 O O . GLU A 1 80 ? 11.475 -9.194 12.132 1.00 0.00 148 GLU A O 10
ATOM 13547 N N . GLY A 1 81 ? 10.449 -7.941 10.582 1.00 0.00 149 GLY A N 10
ATOM 13548 C CA . GLY A 1 81 ? 11.657 -7.571 9.848 1.00 0.00 149 GLY A CA 10
ATOM 13549 C C . GLY A 1 81 ? 12.353 -8.700 9.075 1.00 0.00 149 GLY A C 10
ATOM 13550 O O . GLY A 1 81 ? 13.586 -8.691 9.007 1.00 0.00 149 GLY A O 10
ATOM 13554 N N . LYS A 1 82 ? 11.616 -9.664 8.500 1.00 0.00 150 LYS A N 10
ATOM 13555 C CA . LYS A 1 82 ? 12.182 -10.832 7.803 1.00 0.00 150 LYS A CA 10
ATOM 13556 C C . LYS A 1 82 ? 11.525 -11.088 6.439 1.00 0.00 150 LYS A C 10
ATOM 13557 O O . LYS A 1 82 ? 12.060 -11.864 5.645 1.00 0.00 150 LYS A O 10
ATOM 13576 N N . ILE A 1 83 ? 10.372 -10.457 6.174 1.00 0.00 151 ILE A N 10
ATOM 13577 C CA . ILE A 1 83 ? 9.500 -10.766 5.036 1.00 0.00 151 ILE A CA 10
ATOM 13578 C C . ILE A 1 83 ? 8.821 -9.526 4.426 1.00 0.00 151 ILE A C 10
ATOM 13579 O O . ILE A 1 83 ? 9.528 -8.745 3.799 1.00 0.00 151 ILE A O 10
ATOM 13595 N N . THR A 1 84 ? 7.497 -9.359 4.560 1.00 0.00 152 THR A N 10
ATOM 13596 C CA . THR A 1 84 ? 6.583 -8.425 3.875 1.00 0.00 152 THR A CA 10
ATOM 13597 C C . THR A 1 84 ? 5.180 -8.653 4.445 1.00 0.00 152 THR A C 10
ATOM 13598 O O . THR A 1 84 ? 4.415 -9.493 3.990 1.00 0.00 152 THR A O 10
ATOM 13609 N N . GLY A 1 85 ? 4.888 -7.921 5.514 1.00 0.00 153 GLY A N 10
ATOM 13610 C CA . GLY A 1 85 ? 3.651 -7.885 6.307 1.00 0.00 153 GLY A CA 10
ATOM 13611 C C . GLY A 1 85 ? 3.213 -6.478 6.705 1.00 0.00 153 GLY A C 10
ATOM 13612 O O . GLY A 1 85 ? 2.157 -6.294 7.301 1.00 0.00 153 GLY A O 10
ATOM 13616 N N . GLU A 1 86 ? 3.976 -5.486 6.269 1.00 0.00 154 GLU A N 10
ATOM 13617 C CA . GLU A 1 86 ? 3.569 -4.086 6.147 1.00 0.00 154 GLU A CA 10
ATOM 13618 C C . GLU A 1 86 ? 4.108 -3.509 4.826 1.00 0.00 154 GLU A C 10
ATOM 13619 O O . GLU A 1 86 ? 4.964 -4.110 4.175 1.00 0.00 154 GLU A O 10
ATOM 13631 N N . ALA A 1 87 ? 3.536 -2.386 4.393 1.00 0.00 155 ALA A N 10
ATOM 13632 C CA . ALA A 1 87 ? 3.707 -1.772 3.069 1.00 0.00 155 ALA A CA 10
ATOM 13633 C C . ALA A 1 87 ? 3.014 -0.421 3.009 1.00 0.00 155 ALA A C 10
ATOM 13634 O O . ALA A 1 87 ? 2.476 0.048 4.007 1.00 0.00 155 ALA A O 10
ATOM 13641 N N . PHE A 1 88 ? 3.080 0.215 1.848 1.00 0.00 156 PHE A N 10
ATOM 13642 C CA . PHE A 1 88 ? 2.699 1.601 1.642 1.00 0.00 156 PHE A CA 10
ATOM 13643 C C . PHE A 1 88 ? 2.273 1.828 0.173 1.00 0.00 156 PHE A C 10
ATOM 13644 O O . PHE A 1 88 ? 2.761 1.123 -0.709 1.00 0.00 156 PHE A O 10
ATOM 13661 N N . VAL A 1 89 ? 1.406 2.805 -0.131 1.00 0.00 157 VAL A N 10
ATOM 13662 C CA . VAL A 1 89 ? 0.995 3.127 -1.523 1.00 0.00 157 VAL A CA 10
ATOM 13663 C C . VAL A 1 89 ? 0.484 4.545 -1.746 1.00 0.00 157 VAL A C 10
ATOM 13664 O O . VAL A 1 89 ? -0.469 4.951 -1.096 1.00 0.00 157 VAL A O 10
ATOM 13677 N N . GLN A 1 90 ? 1.063 5.246 -2.724 1.00 0.00 158 GLN A N 10
ATOM 13678 C CA . GLN A 1 90 ? 0.681 6.570 -3.220 1.00 0.00 158 GLN A CA 10
ATOM 13679 C C . GLN A 1 90 ? -0.298 6.439 -4.373 1.00 0.00 158 GLN A C 10
ATOM 13680 O O . GLN A 1 90 ? -0.063 5.686 -5.318 1.00 0.00 158 GLN A O 10
ATOM 13694 N N . PHE A 1 91 ? -1.366 7.225 -4.335 1.00 0.00 159 PHE A N 10
ATOM 13695 C CA . PHE A 1 91 ? -2.406 7.177 -5.353 1.00 0.00 159 PHE A CA 10
ATOM 13696 C C . PHE A 1 91 ? -2.193 8.276 -6.404 1.00 0.00 159 PHE A C 10
ATOM 13697 O O . PHE A 1 91 ? -1.215 9.022 -6.338 1.00 0.00 159 PHE A O 10
ATOM 13714 N N . ALA A 1 92 ? -3.107 8.436 -7.359 1.00 0.00 160 ALA A N 10
ATOM 13715 C CA . ALA A 1 92 ? -3.094 9.610 -8.239 1.00 0.00 160 ALA A CA 10
ATOM 13716 C C . ALA A 1 92 ? -3.532 10.907 -7.528 1.00 0.00 160 ALA A C 10
ATOM 13717 O O . ALA A 1 92 ? -3.411 11.992 -8.102 1.00 0.00 160 ALA A O 10
ATOM 13724 N N . SER A 1 93 ? -4.051 10.811 -6.294 1.00 0.00 161 SER A N 10
ATOM 13725 C CA . SER A 1 93 ? -4.535 11.940 -5.495 1.00 0.00 161 SER A CA 10
ATOM 13726 C C . SER A 1 93 ? -4.752 11.554 -4.029 1.00 0.00 161 SER A C 10
ATOM 13727 O O . SER A 1 93 ? -5.061 10.401 -3.718 1.00 0.00 161 SER A O 10
ATOM 13735 N N . GLN A 1 94 ? -4.760 12.542 -3.130 1.00 0.00 162 GLN A N 10
ATOM 13736 C CA . GLN A 1 94 ? -5.123 12.393 -1.710 1.00 0.00 162 GLN A CA 10
ATOM 13737 C C . GLN A 1 94 ? -6.655 12.491 -1.536 1.00 0.00 162 GLN A C 10
ATOM 13738 O O . GLN A 1 94 ? -7.183 13.267 -0.742 1.00 0.00 162 GLN A O 10
ATOM 13752 N N . GLU A 1 95 ? -7.351 11.703 -2.359 1.00 0.00 163 GLU A N 10
ATOM 13753 C CA . GLU A 1 95 ? -8.807 11.476 -2.421 1.00 0.00 163 GLU A CA 10
ATOM 13754 C C . GLU A 1 95 ? -9.055 9.991 -2.672 1.00 0.00 163 GLU A C 10
ATOM 13755 O O . GLU A 1 95 ? -9.667 9.283 -1.881 1.00 0.00 163 GLU A O 10
ATOM 13767 N N . LEU A 1 96 ? -8.448 9.497 -3.747 1.00 0.00 164 LEU A N 10
ATOM 13768 C CA . LEU A 1 96 ? -8.238 8.096 -4.058 1.00 0.00 164 LEU A CA 10
ATOM 13769 C C . LEU A 1 96 ? -7.527 7.366 -2.919 1.00 0.00 164 LEU A C 10
ATOM 13770 O O . LEU A 1 96 ? -7.934 6.289 -2.494 1.00 0.00 164 LEU A O 10
ATOM 13786 N N . ALA A 1 97 ? -6.530 8.021 -2.335 1.00 0.00 165 ALA A N 10
ATOM 13787 C CA . ALA A 1 97 ? -5.853 7.501 -1.151 1.00 0.00 165 ALA A CA 10
ATOM 13788 C C . ALA A 1 97 ? -6.761 7.479 0.092 1.00 0.00 165 ALA A C 10
ATOM 13789 O O . ALA A 1 97 ? -6.532 6.716 1.019 1.00 0.00 165 ALA A O 10
ATOM 13796 N N . GLU A 1 98 ? -7.856 8.236 0.087 1.00 0.00 166 GLU A N 10
ATOM 13797 C CA . GLU A 1 98 ? -8.778 8.366 1.230 1.00 0.00 166 GLU A CA 10
ATOM 13798 C C . GLU A 1 98 ? -9.913 7.352 1.077 1.00 0.00 166 GLU A C 10
ATOM 13799 O O . GLU A 1 98 ? -10.445 6.841 2.065 1.00 0.00 166 GLU A O 10
ATOM 13811 N N . LYS A 1 99 ? -10.241 7.015 -0.180 1.00 0.00 167 LYS A N 10
ATOM 13812 C CA . LYS A 1 99 ? -11.140 5.930 -0.539 1.00 0.00 167 LYS A CA 10
ATOM 13813 C C . LYS A 1 99 ? -10.504 4.591 -0.140 1.00 0.00 167 LYS A C 10
ATOM 13814 O O . LYS A 1 99 ? -11.178 3.690 0.354 1.00 0.00 167 LYS A O 10
ATOM 13833 N N . ALA A 1 100 ? -9.181 4.502 -0.296 1.00 0.00 168 ALA A N 10
ATOM 13834 C CA . ALA A 1 100 ? -8.346 3.363 0.051 1.00 0.00 168 ALA A CA 10
ATOM 13835 C C . ALA A 1 100 ? -8.216 3.030 1.551 1.00 0.00 168 ALA A C 10
ATOM 13836 O O . ALA A 1 100 ? -8.291 1.858 1.917 1.00 0.00 168 ALA A O 10
ATOM 13843 N N . LEU A 1 101 ? -8.120 4.021 2.445 1.00 0.00 169 LEU A N 10
ATOM 13844 C CA . LEU A 1 101 ? -8.368 3.811 3.894 1.00 0.00 169 LEU A CA 10
ATOM 13845 C C . LEU A 1 101 ? -9.698 3.110 4.204 1.00 0.00 169 LEU A C 10
ATOM 13846 O O . LEU A 1 101 ? -9.850 2.458 5.236 1.00 0.00 169 LEU A O 10
ATOM 13862 N N . GLY A 1 102 ? -10.656 3.220 3.293 1.00 0.00 170 GLY A N 10
ATOM 13863 C CA . GLY A 1 102 ? -11.923 2.520 3.332 1.00 0.00 170 GLY A CA 10
ATOM 13864 C C . GLY A 1 102 ? -11.832 0.985 3.171 1.00 0.00 170 GLY A C 10
ATOM 13865 O O . GLY A 1 102 ? -12.751 0.283 3.602 1.00 0.00 170 GLY A O 10
ATOM 13869 N N . LYS A 1 103 ? -10.718 0.422 2.667 1.00 0.00 171 LYS A N 10
ATOM 13870 C CA . LYS A 1 103 ? -10.443 -1.037 2.558 1.00 0.00 171 LYS A CA 10
ATOM 13871 C C . LYS A 1 103 ? -10.076 -1.748 3.880 1.00 0.00 171 LYS A C 10
ATOM 13872 O O . LYS A 1 103 ? -9.582 -2.872 3.868 1.00 0.00 171 LYS A O 10
ATOM 13891 N N . HIS A 1 104 ? -10.341 -1.106 5.018 1.00 0.00 172 HIS A N 10
ATOM 13892 C CA . HIS A 1 104 ? -10.028 -1.471 6.421 1.00 0.00 172 HIS A CA 10
ATOM 13893 C C . HIS A 1 104 ? -10.427 -2.876 6.954 1.00 0.00 172 HIS A C 10
ATOM 13894 O O . HIS A 1 104 ? -10.320 -3.123 8.159 1.00 0.00 172 HIS A O 10
ATOM 13908 N N . LYS A 1 105 ? -10.920 -3.784 6.103 1.00 0.00 173 LYS A N 10
ATOM 13909 C CA . LYS A 1 105 ? -11.554 -5.067 6.467 1.00 0.00 173 LYS A CA 10
ATOM 13910 C C . LYS A 1 105 ? -11.365 -6.185 5.422 1.00 0.00 173 LYS A C 10
ATOM 13911 O O . LYS A 1 105 ? -12.109 -7.165 5.412 1.00 0.00 173 LYS A O 10
ATOM 13930 N N . GLU A 1 106 ? -10.394 -6.025 4.520 1.00 0.00 174 GLU A N 10
ATOM 13931 C CA . GLU A 1 106 ? -10.239 -6.826 3.290 1.00 0.00 174 GLU A CA 10
ATOM 13932 C C . GLU A 1 106 ? -8.959 -7.690 3.302 1.00 0.00 174 GLU A C 10
ATOM 13933 O O . GLU A 1 106 ? -8.311 -7.844 4.339 1.00 0.00 174 GLU A O 10
ATOM 13945 N N . ARG A 1 107 ? -8.612 -8.314 2.170 1.00 0.00 175 ARG A N 10
ATOM 13946 C CA . ARG A 1 107 ? -7.659 -9.412 2.031 1.00 0.00 175 ARG A CA 10
ATOM 13947 C C . ARG A 1 107 ? -6.770 -9.214 0.799 1.00 0.00 175 ARG A C 10
ATOM 13948 O O . ARG A 1 107 ? -7.194 -8.629 -0.200 1.00 0.00 175 ARG A O 10
ATOM 13969 N N . ILE A 1 108 ? -5.552 -9.747 0.864 1.00 0.00 176 ILE A N 10
ATOM 13970 C CA . ILE A 1 108 ? -4.496 -9.572 -0.146 1.00 0.00 176 ILE A CA 10
ATOM 13971 C C . ILE A 1 108 ? -4.104 -10.892 -0.829 1.00 0.00 176 ILE A C 10
ATOM 13972 O O . ILE A 1 108 ? -3.970 -10.931 -2.051 1.00 0.00 176 ILE A O 10
ATOM 13988 N 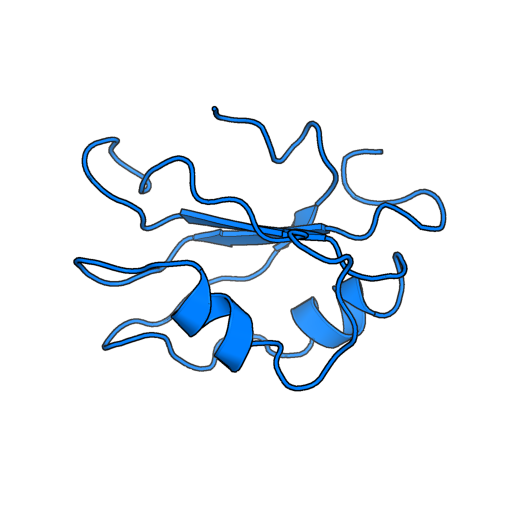N . GLY A 1 109 ? -4.063 -11.995 -0.074 1.00 0.00 177 GLY A N 10
ATOM 13989 C CA . GLY A 1 109 ? -3.737 -13.342 -0.567 1.00 0.00 177 GLY A CA 10
ATOM 13990 C C . GLY A 1 109 ? -4.325 -14.404 0.353 1.00 0.00 177 GLY A C 10
ATOM 13991 O O . GLY A 1 109 ? -5.426 -14.889 0.093 1.00 0.00 177 GLY A O 10
ATOM 13995 N N . HIS A 1 110 ? -3.663 -14.656 1.487 1.00 0.00 178 HIS A N 10
ATOM 13996 C CA . HIS A 1 110 ? -4.188 -15.476 2.593 1.00 0.00 178 HIS A CA 10
ATOM 13997 C C . HIS A 1 110 ? -4.573 -14.652 3.840 1.00 0.00 178 HIS A C 10
ATOM 13998 O O . HIS A 1 110 ? -5.293 -15.146 4.708 1.00 0.00 178 HIS A O 10
ATOM 14012 N N . ARG A 1 111 ? -4.065 -13.416 3.969 1.00 0.00 179 ARG A N 10
ATOM 14013 C CA . ARG A 1 111 ? -4.248 -12.520 5.118 1.00 0.00 179 ARG A CA 10
ATOM 14014 C C . ARG A 1 111 ? -4.744 -11.129 4.736 1.00 0.00 179 ARG A C 10
ATOM 14015 O O . ARG A 1 111 ? -5.084 -10.851 3.586 1.00 0.00 179 ARG A O 10
ATOM 14036 N N . TYR A 1 112 ? -4.873 -10.302 5.762 1.00 0.00 180 TYR A N 10
ATOM 14037 C CA . TYR A 1 112 ? -6.126 -9.675 6.155 1.00 0.00 180 TYR A CA 10
ATOM 14038 C C . TYR A 1 112 ? -5.769 -8.331 6.785 1.00 0.00 180 TYR A C 10
ATOM 14039 O O . TYR A 1 112 ? -5.010 -8.269 7.757 1.00 0.00 180 TYR A O 10
ATOM 14057 N N . ILE A 1 113 ? -6.222 -7.247 6.171 1.00 0.00 181 ILE A N 10
ATOM 14058 C CA . ILE A 1 113 ? -5.360 -6.078 6.028 1.00 0.00 181 ILE A CA 10
ATOM 14059 C C . ILE A 1 113 ? -5.978 -4.805 6.614 1.00 0.00 181 ILE A C 10
ATOM 14060 O O . ILE A 1 113 ? -7.098 -4.391 6.312 1.00 0.00 181 ILE A O 10
ATOM 14076 N N . GLU A 1 114 ? -5.153 -4.175 7.438 1.00 0.00 182 GLU A N 10
ATOM 14077 C CA . GLU A 1 114 ? -5.248 -2.820 7.968 1.00 0.00 182 GLU A CA 10
ATOM 14078 C C . GLU A 1 114 ? -4.861 -1.751 6.939 1.00 0.00 182 GLU A C 10
ATOM 14079 O O . GLU A 1 114 ? -3.995 -1.991 6.099 1.00 0.00 182 GLU A O 10
ATOM 14091 N N . VAL A 1 115 ? -5.404 -0.539 7.083 1.00 0.00 183 VAL A N 10
ATOM 14092 C CA . VAL A 1 115 ? -5.001 0.639 6.296 1.00 0.00 183 VAL A CA 10
ATOM 14093 C C . VAL A 1 115 ? -4.991 1.913 7.141 1.00 0.00 183 VAL A C 10
ATOM 14094 O O . VAL A 1 115 ? -5.946 2.195 7.868 1.00 0.00 183 VAL A O 10
ATOM 14107 N N . PHE A 1 116 ? -3.926 2.708 7.000 1.00 0.00 184 PHE A N 10
ATOM 14108 C CA . PHE A 1 116 ? -3.674 3.953 7.723 1.00 0.00 184 PHE A CA 10
ATOM 14109 C C . PHE A 1 116 ? -3.121 5.016 6.771 1.00 0.00 184 PHE A C 10
ATOM 14110 O O . PHE A 1 116 ? -2.490 4.697 5.758 1.00 0.00 184 PHE A O 10
ATOM 14127 N N . LYS A 1 117 ? -3.340 6.291 7.096 1.00 0.00 185 LYS A N 10
ATOM 14128 C CA . LYS A 1 117 ? -2.900 7.411 6.281 1.00 0.00 185 LYS A CA 10
ATOM 14129 C C . LYS A 1 117 ? -1.401 7.641 6.405 1.00 0.00 185 LYS A C 10
ATOM 14130 O O . LYS A 1 117 ? -0.827 7.463 7.482 1.00 0.00 185 LYS A O 10
ATOM 14149 N N . SER A 1 118 ? -0.800 8.075 5.304 1.00 0.00 186 SER A N 10
ATOM 14150 C CA . SER A 1 118 ? 0.649 8.083 5.141 1.00 0.00 186 SER A CA 10
ATOM 14151 C C . SER A 1 118 ? 1.104 9.171 4.161 1.00 0.00 186 SER A C 10
ATOM 14152 O O . SER A 1 118 ? 0.302 9.746 3.418 1.00 0.00 186 SER A O 10
ATOM 14160 N N . SER A 1 119 ? 2.414 9.427 4.116 1.00 0.00 187 SER A N 10
ATOM 14161 C CA . SER A 1 119 ? 3.091 10.245 3.091 1.00 0.00 187 SER A CA 10
ATOM 14162 C C . SER A 1 119 ? 4.530 9.751 2.872 1.00 0.00 187 SER A C 10
ATOM 14163 O O . SER A 1 119 ? 5.091 9.119 3.767 1.00 0.00 187 SER A O 10
ATOM 14171 N N . GLN A 1 120 ? 5.111 10.071 1.706 1.00 0.00 188 GLN A N 10
ATOM 14172 C CA . GLN A 1 120 ? 6.456 9.835 1.125 1.00 0.00 188 GLN A CA 10
ATOM 14173 C C . GLN A 1 120 ? 7.701 9.804 2.046 1.00 0.00 188 GLN A C 10
ATOM 14174 O O . GLN A 1 120 ? 8.815 9.541 1.589 1.00 0.00 188 GLN A O 10
ATOM 14188 N N . GLU A 1 121 ? 7.551 10.006 3.343 1.00 0.00 189 GLU A N 10
ATOM 14189 C CA . GLU A 1 121 ? 8.653 10.100 4.313 1.00 0.00 189 GLU A CA 10
ATOM 14190 C C . GLU A 1 121 ? 8.442 9.238 5.565 1.00 0.00 189 GLU A C 10
ATOM 14191 O O . GLU A 1 121 ? 9.381 9.014 6.329 1.00 0.00 189 GLU A O 10
ATOM 14203 N N . GLU A 1 122 ? 7.234 8.695 5.749 1.00 0.00 190 GLU A N 10
ATOM 14204 C CA . GLU A 1 122 ? 6.998 7.551 6.632 1.00 0.00 190 GLU A CA 10
ATOM 14205 C C . GLU A 1 122 ? 7.333 6.270 5.853 1.00 0.00 190 GLU A C 10
ATOM 14206 O O . GLU A 1 122 ? 7.750 5.254 6.410 1.00 0.00 190 GLU A O 10
ATOM 14218 N N . VAL A 1 123 ? 7.137 6.342 4.531 1.00 0.00 191 VAL A N 10
ATOM 14219 C CA . VAL A 1 123 ? 6.956 5.193 3.656 1.00 0.00 191 VAL A CA 10
ATOM 14220 C C . VAL A 1 123 ? 8.269 4.523 3.276 1.00 0.00 191 VAL A C 10
ATOM 14221 O O . VAL A 1 123 ? 8.339 3.310 3.075 1.00 0.00 191 VAL A O 10
ATOM 14234 N N . ARG A 1 124 ? 9.336 5.325 3.216 1.00 0.00 192 ARG A N 10
ATOM 14235 C CA . ARG A 1 124 ? 10.698 4.911 2.889 1.00 0.00 192 ARG A CA 10
ATOM 14236 C C . ARG A 1 124 ? 11.431 4.361 4.127 1.00 0.00 192 ARG A C 10
ATOM 14237 O O . ARG A 1 124 ? 12.529 4.793 4.476 1.00 0.00 192 ARG A O 10
ATOM 14258 N N . SER A 1 125 ? 10.774 3.438 4.835 1.00 0.00 193 SER A N 10
ATOM 14259 C CA . SER A 1 125 ? 11.183 2.888 6.140 1.00 0.00 193 SER A CA 10
ATOM 14260 C C . SER A 1 125 ? 12.474 2.037 6.092 1.00 0.00 193 SER A C 10
ATOM 14261 O O . SER A 1 125 ? 12.954 1.575 7.132 1.00 0.00 193 SER A O 10
ATOM 14269 N N . TYR A 1 126 ? 13.037 1.826 4.893 1.00 0.00 194 TYR A N 10
ATOM 14270 C CA . TYR A 1 126 ? 14.177 0.966 4.577 1.00 0.00 194 TYR A CA 10
ATOM 14271 C C . TYR A 1 126 ? 15.150 1.528 3.517 1.00 0.00 194 TYR A C 10
ATOM 14272 O O . TYR A 1 126 ? 14.788 2.474 2.779 1.00 0.00 194 TYR A O 10
ATOM 14291 N N . ASN A 1 35 ? 2.166 14.877 3.638 1.00 0.00 103 ASN A N 11
ATOM 14292 C CA . ASN A 1 35 ? 3.187 14.706 4.699 1.00 0.00 103 ASN A CA 11
ATOM 14293 C C . ASN A 1 35 ? 2.483 14.381 6.021 1.00 0.00 103 ASN A C 11
ATOM 14294 O O . ASN A 1 35 ? 1.474 15.018 6.314 1.00 0.00 103 ASN A O 11
ATOM 14305 N N . SER A 1 36 ? 2.954 13.374 6.775 1.00 0.00 104 SER A N 11
ATOM 14306 C CA . SER A 1 36 ? 2.350 12.745 7.982 1.00 0.00 104 SER A CA 11
ATOM 14307 C C . SER A 1 36 ? 0.958 12.099 7.817 1.00 0.00 104 SER A C 11
ATOM 14308 O O . SER A 1 36 ? 0.677 11.067 8.432 1.00 0.00 104 SER A O 11
ATOM 14316 N N . ALA A 1 37 ? 0.102 12.684 6.977 1.00 0.00 105 ALA A N 11
ATOM 14317 C CA . ALA A 1 37 ? -1.239 12.234 6.603 1.00 0.00 105 ALA A CA 11
ATOM 14318 C C . ALA A 1 37 ? -1.776 12.992 5.370 1.00 0.00 105 ALA A C 11
ATOM 14319 O O . ALA A 1 37 ? -2.429 12.404 4.505 1.00 0.00 105 ALA A O 11
ATOM 14326 N N . ASP A 1 38 ? -1.495 14.296 5.268 1.00 0.00 106 ASP A N 11
ATOM 14327 C CA . ASP A 1 38 ? -2.193 15.213 4.353 1.00 0.00 106 ASP A CA 11
ATOM 14328 C C . ASP A 1 38 ? -1.275 16.231 3.649 1.00 0.00 106 ASP A C 11
ATOM 14329 O O . ASP A 1 38 ? -0.150 16.497 4.076 1.00 0.00 106 ASP A O 11
ATOM 14338 N N . SER A 1 39 ? -1.779 16.756 2.529 1.00 0.00 107 SER A N 11
ATOM 14339 C CA . SER A 1 39 ? -1.140 17.587 1.489 1.00 0.00 107 SER A CA 11
ATOM 14340 C C . SER A 1 39 ? -2.118 17.676 0.293 1.00 0.00 107 SER A C 11
ATOM 14341 O O . SER A 1 39 ? -3.267 17.232 0.396 1.00 0.00 107 SER A O 11
ATOM 14349 N N . ALA A 1 40 ? -1.706 18.246 -0.841 1.00 0.00 108 ALA A N 11
ATOM 14350 C CA . ALA A 1 40 ? -2.505 18.301 -2.065 1.00 0.00 108 ALA A CA 11
ATOM 14351 C C . ALA A 1 40 ? -2.559 16.964 -2.829 1.00 0.00 108 ALA A C 11
ATOM 14352 O O . ALA A 1 40 ? -3.582 16.655 -3.447 1.00 0.00 108 ALA A O 11
ATOM 14359 N N . ASN A 1 41 ? -1.474 16.176 -2.815 1.00 0.00 109 ASN A N 11
ATOM 14360 C CA . ASN A 1 41 ? -1.326 15.028 -3.725 1.00 0.00 109 ASN A CA 11
ATOM 14361 C C . ASN A 1 41 ? -0.558 13.799 -3.228 1.00 0.00 109 ASN A C 11
ATOM 14362 O O . ASN A 1 41 ? -0.836 12.694 -3.691 1.00 0.00 109 ASN A O 11
ATOM 14373 N N . ASP A 1 42 ? 0.363 13.961 -2.286 1.00 0.00 110 ASP A N 11
ATOM 14374 C CA . ASP A 1 42 ? 1.157 12.879 -1.670 1.00 0.00 110 ASP A CA 11
ATOM 14375 C C . ASP A 1 42 ? 0.359 12.024 -0.656 1.00 0.00 110 ASP A C 11
ATOM 14376 O O . ASP A 1 42 ? 0.743 11.834 0.500 1.00 0.00 110 ASP A O 11
ATOM 14385 N N . GLY A 1 43 ? -0.789 11.521 -1.114 1.00 0.00 111 GLY A N 11
ATOM 14386 C CA . GLY A 1 43 ? -1.633 10.531 -0.452 1.00 0.00 111 GLY A CA 11
ATOM 14387 C C . GLY A 1 43 ? -1.049 9.139 -0.562 1.00 0.00 111 GLY A C 11
ATOM 14388 O O . GLY A 1 43 ? -1.245 8.481 -1.587 1.00 0.00 111 GLY A O 11
ATOM 14392 N N . PHE A 1 44 ? -0.383 8.681 0.498 1.00 0.00 112 PHE A N 11
ATOM 14393 C CA . PHE A 1 44 ? 0.106 7.325 0.594 1.00 0.00 112 PHE A CA 11
ATOM 14394 C C . PHE A 1 44 ? -0.763 6.607 1.605 1.00 0.00 112 PHE A C 11
ATOM 14395 O O . PHE A 1 44 ? -1.470 7.222 2.413 1.00 0.00 112 PHE A O 11
ATOM 14412 N N . VAL A 1 45 ? -0.655 5.287 1.599 1.00 0.00 113 VAL A N 11
ATOM 14413 C CA . VAL A 1 45 ? -1.466 4.457 2.467 1.00 0.00 113 VAL A CA 11
ATOM 14414 C C . VAL A 1 45 ? -0.695 3.237 2.918 1.00 0.00 113 VAL A C 11
ATOM 14415 O O . VAL A 1 45 ? -0.285 2.433 2.091 1.00 0.00 113 VAL A O 11
ATOM 14428 N N . ARG A 1 46 ? -0.475 3.117 4.226 1.00 0.00 114 ARG A N 11
ATOM 14429 C CA . ARG A 1 46 ? 0.291 2.039 4.842 1.00 0.00 114 ARG A CA 11
ATOM 14430 C C . ARG A 1 46 ? -0.582 0.845 5.189 1.00 0.00 114 ARG A C 11
ATOM 14431 O O . ARG A 1 46 ? -1.647 0.991 5.783 1.00 0.00 114 ARG A O 11
ATOM 14452 N N . LEU A 1 47 ? -0.059 -0.329 4.866 1.00 0.00 115 LEU A N 11
ATOM 14453 C CA . LEU A 1 47 ? -0.555 -1.648 5.198 1.00 0.00 115 LEU A CA 11
ATOM 14454 C C . LEU A 1 47 ? 0.318 -2.292 6.281 1.00 0.00 115 LEU A C 11
ATOM 14455 O O . LEU A 1 47 ? 1.517 -2.026 6.353 1.00 0.00 115 LEU A O 11
ATOM 14471 N N . ARG A 1 48 ? -0.273 -3.180 7.086 1.00 0.00 116 ARG A N 11
ATOM 14472 C CA . ARG A 1 48 ? 0.362 -3.888 8.215 1.00 0.00 116 ARG A CA 11
ATOM 14473 C C . ARG A 1 48 ? -0.429 -5.158 8.500 1.00 0.00 116 ARG A C 11
ATOM 14474 O O . ARG A 1 48 ? -1.290 -5.186 9.374 1.00 0.00 116 ARG A O 11
ATOM 14495 N N . GLY A 1 49 ? -0.250 -6.169 7.661 1.00 0.00 117 GLY A N 11
ATOM 14496 C CA . GLY A 1 49 ? -1.198 -7.278 7.628 1.00 0.00 117 GLY A CA 11
ATOM 14497 C C . GLY A 1 49 ? -0.833 -8.470 6.741 1.00 0.00 117 GLY A C 11
ATOM 14498 O O . GLY A 1 49 ? -1.528 -9.486 6.777 1.00 0.00 117 GLY A O 11
ATOM 14502 N N . LEU A 1 50 ? 0.164 -8.326 5.858 1.00 0.00 118 LEU A N 11
ATOM 14503 C CA . LEU A 1 50 ? 0.222 -9.114 4.637 1.00 0.00 118 LEU A CA 11
ATOM 14504 C C . LEU A 1 50 ? 0.692 -10.568 4.882 1.00 0.00 118 LEU A C 11
ATOM 14505 O O . LEU A 1 50 ? 1.467 -10.831 5.807 1.00 0.00 118 LEU A O 11
ATOM 14521 N N . PRO A 1 51 ? 0.238 -11.501 4.032 1.00 0.00 119 PRO A N 11
ATOM 14522 C CA . PRO A 1 51 ? 0.548 -12.930 4.090 1.00 0.00 119 PRO A CA 11
ATOM 14523 C C . PRO A 1 51 ? 1.954 -13.268 3.592 1.00 0.00 119 PRO A C 11
ATOM 14524 O O . PRO A 1 51 ? 2.716 -12.422 3.120 1.00 0.00 119 PRO A O 11
ATOM 14535 N N . PHE A 1 52 ? 2.309 -14.544 3.724 1.00 0.00 120 PHE A N 11
ATOM 14536 C CA . PHE A 1 52 ? 3.637 -15.028 3.375 1.00 0.00 120 PHE A CA 11
ATOM 14537 C C . PHE A 1 52 ? 3.885 -14.977 1.858 1.00 0.00 120 PHE A C 11
ATOM 14538 O O . PHE A 1 52 ? 3.021 -15.359 1.062 1.00 0.00 120 PHE A O 11
ATOM 14555 N N . GLY A 1 53 ? 5.055 -14.478 1.455 1.00 0.00 121 GLY A N 11
ATOM 14556 C CA . GLY A 1 53 ? 5.368 -14.167 0.059 1.00 0.00 121 GLY A CA 11
ATOM 14557 C C . GLY A 1 53 ? 4.585 -12.985 -0.540 1.00 0.00 121 GLY A C 11
ATOM 14558 O O . GLY A 1 53 ? 4.575 -12.861 -1.768 1.00 0.00 121 GLY A O 11
ATOM 14562 N N . CYS A 1 54 ? 3.916 -12.135 0.261 1.00 0.00 122 CYS A N 11
ATOM 14563 C CA . CYS A 1 54 ? 3.172 -10.986 -0.275 1.00 0.00 122 CYS A CA 11
ATOM 14564 C C . CYS A 1 54 ? 4.060 -10.027 -1.097 1.00 0.00 122 CYS A C 11
ATOM 14565 O O . CYS A 1 54 ? 5.265 -9.897 -0.849 1.00 0.00 122 CYS A O 11
ATOM 14573 N N . THR A 1 55 ? 3.459 -9.334 -2.070 1.00 0.00 123 THR A N 11
ATOM 14574 C CA . THR A 1 55 ? 4.147 -8.432 -2.989 1.00 0.00 123 THR A CA 11
ATOM 14575 C C . THR A 1 55 ? 3.261 -7.247 -3.378 1.00 0.00 123 THR A C 11
ATOM 14576 O O . THR A 1 55 ? 2.038 -7.239 -3.188 1.00 0.00 123 THR A O 11
ATOM 14587 N N . LYS A 1 56 ? 3.891 -6.237 -3.974 1.00 0.00 124 LYS A N 11
ATOM 14588 C CA . LYS A 1 56 ? 3.303 -5.036 -4.521 1.00 0.00 124 LYS A CA 11
ATOM 14589 C C . LYS A 1 56 ? 2.094 -5.327 -5.397 1.00 0.00 124 LYS A C 11
ATOM 14590 O O . LYS A 1 56 ? 1.082 -4.681 -5.214 1.00 0.00 124 LYS A O 11
ATOM 14609 N N . GLU A 1 57 ? 2.121 -6.317 -6.273 1.00 0.00 125 GLU A N 11
ATOM 14610 C CA . GLU A 1 57 ? 1.002 -6.686 -7.142 1.00 0.00 125 GLU A CA 11
ATOM 14611 C C . GLU A 1 57 ? -0.214 -7.259 -6.384 1.00 0.00 125 GLU A C 11
ATOM 14612 O O . GLU A 1 57 ? -1.334 -7.215 -6.894 1.00 0.00 125 GLU A O 11
ATOM 14624 N N . GLU A 1 58 ? -0.075 -7.730 -5.142 1.00 0.00 126 GLU A N 11
ATOM 14625 C CA . GLU A 1 58 ? -1.247 -8.035 -4.329 1.00 0.00 126 GLU A CA 11
ATOM 14626 C C . GLU A 1 58 ? -1.831 -6.762 -3.720 1.00 0.00 126 GLU A C 11
ATOM 14627 O O . GLU A 1 58 ? -3.036 -6.677 -3.504 1.00 0.00 126 GLU A O 11
ATOM 14639 N N . ILE A 1 59 ? -1.014 -5.725 -3.540 1.00 0.00 127 ILE A N 11
ATOM 14640 C CA . ILE A 1 59 ? -1.486 -4.354 -3.281 1.00 0.00 127 ILE A CA 11
ATOM 14641 C C . ILE A 1 59 ? -2.109 -3.739 -4.542 1.00 0.00 127 ILE A C 11
ATOM 14642 O O . ILE A 1 59 ? -3.139 -3.073 -4.461 1.00 0.00 127 ILE A O 11
ATOM 14658 N N . VAL A 1 60 ? -1.554 -4.038 -5.723 1.00 0.00 128 VAL A N 11
ATOM 14659 C CA . VAL A 1 60 ? -2.171 -3.743 -7.017 1.00 0.00 128 VAL A CA 11
ATOM 14660 C C . VAL A 1 60 ? -3.527 -4.442 -7.219 1.00 0.00 128 VAL A C 11
ATOM 14661 O O . VAL A 1 60 ? -4.300 -3.941 -8.031 1.00 0.00 128 VAL A O 11
ATOM 14674 N N . GLN A 1 61 ? -3.873 -5.504 -6.464 1.00 0.00 129 GLN A N 11
ATOM 14675 C CA . GLN A 1 61 ? -5.261 -6.019 -6.395 1.00 0.00 129 GLN A CA 11
ATOM 14676 C C . GLN A 1 61 ? -6.034 -5.518 -5.172 1.00 0.00 129 GLN A C 11
ATOM 14677 O O . GLN A 1 61 ? -7.261 -5.414 -5.193 1.00 0.00 129 GLN A O 11
ATOM 14691 N N . PHE A 1 62 ? -5.319 -5.161 -4.113 1.00 0.00 130 PHE A N 11
ATOM 14692 C CA . PHE A 1 62 ? -5.887 -4.541 -2.921 1.00 0.00 130 PHE A CA 11
ATOM 14693 C C . PHE A 1 62 ? -6.571 -3.220 -3.283 1.00 0.00 130 PHE A C 11
ATOM 14694 O O . PHE A 1 62 ? -7.721 -2.995 -2.906 1.00 0.00 130 PHE A O 11
ATOM 14711 N N . PHE A 1 63 ? -5.916 -2.429 -4.136 1.00 0.00 131 PHE A N 11
ATOM 14712 C CA . PHE A 1 63 ? -6.501 -1.273 -4.808 1.00 0.00 131 PHE A CA 11
ATOM 14713 C C . PHE A 1 63 ? -6.533 -1.394 -6.345 1.00 0.00 131 PHE A C 11
ATOM 14714 O O . PHE A 1 63 ? -6.331 -0.399 -7.045 1.00 0.00 131 PHE A O 11
ATOM 14731 N N . SER A 1 64 ? -6.884 -2.572 -6.890 1.00 0.00 132 SER A N 11
ATOM 14732 C CA . SER A 1 64 ? -7.480 -2.689 -8.245 1.00 0.00 132 SER A CA 11
ATOM 14733 C C . SER A 1 64 ? -8.887 -2.068 -8.279 1.00 0.00 132 SER A C 11
ATOM 14734 O O . SER A 1 64 ? -9.917 -2.742 -8.387 1.00 0.00 132 SER A O 11
ATOM 14742 N N . GLY A 1 65 ? -8.917 -0.760 -8.067 1.00 0.00 133 GLY A N 11
ATOM 14743 C CA . GLY A 1 65 ? -10.066 -0.012 -7.566 1.00 0.00 133 GLY A CA 11
ATOM 14744 C C . GLY A 1 65 ? -9.907 1.493 -7.769 1.00 0.00 133 GLY A C 11
ATOM 14745 O O . GLY A 1 65 ? -10.853 2.182 -8.155 1.00 0.00 133 GLY A O 11
ATOM 14749 N N . LEU A 1 66 ? -8.689 1.990 -7.521 1.00 0.00 134 LEU A N 11
ATOM 14750 C CA . LEU A 1 66 ? -8.340 3.404 -7.409 1.00 0.00 134 LEU A CA 11
ATOM 14751 C C . LEU A 1 66 ? -7.002 3.696 -8.121 1.00 0.00 134 LEU A C 11
ATOM 14752 O O . LEU A 1 66 ? -6.160 2.810 -8.283 1.00 0.00 134 LEU A O 11
ATOM 14768 N N . GLU A 1 67 ? -6.800 4.939 -8.563 1.00 0.00 135 GLU A N 11
ATOM 14769 C CA . GLU A 1 67 ? -5.608 5.365 -9.305 1.00 0.00 135 GLU A CA 11
ATOM 14770 C C . GLU A 1 67 ? -4.370 5.492 -8.403 1.00 0.00 135 GLU A C 11
ATOM 14771 O O . GLU A 1 67 ? -4.451 5.995 -7.285 1.00 0.00 135 GLU A O 11
ATOM 14783 N N . ILE A 1 68 ? -3.214 5.074 -8.917 1.00 0.00 136 ILE A N 11
ATOM 14784 C CA . ILE A 1 68 ? -1.906 4.944 -8.261 1.00 0.00 136 ILE A CA 11
ATOM 14785 C C . ILE A 1 68 ? -0.841 5.323 -9.300 1.00 0.00 136 ILE A C 11
ATOM 14786 O O . ILE A 1 68 ? -0.867 4.826 -10.430 1.00 0.00 136 ILE A O 11
ATOM 14802 N N . VAL A 1 69 ? 0.107 6.191 -8.934 1.00 0.00 137 VAL A N 11
ATOM 14803 C CA . VAL A 1 69 ? 1.259 6.517 -9.815 1.00 0.00 137 VAL A CA 11
ATOM 14804 C C . VAL A 1 69 ? 2.120 5.265 -10.100 1.00 0.00 137 VAL A C 11
ATOM 14805 O O . VAL A 1 69 ? 2.116 4.347 -9.283 1.00 0.00 137 VAL A O 11
ATOM 14818 N N . PRO A 1 70 ? 2.843 5.159 -11.232 1.00 0.00 138 PRO A N 11
ATOM 14819 C CA . PRO A 1 70 ? 3.344 3.877 -11.762 1.00 0.00 138 PRO A CA 11
ATOM 14820 C C . PRO A 1 70 ? 4.171 2.935 -10.865 1.00 0.00 138 PRO A C 11
ATOM 14821 O O . PRO A 1 70 ? 4.142 1.722 -11.086 1.00 0.00 138 PRO A O 11
ATOM 14832 N N . ASN A 1 71 ? 4.857 3.443 -9.842 1.00 0.00 139 ASN A N 11
ATOM 14833 C CA . ASN A 1 71 ? 5.454 2.646 -8.756 1.00 0.00 139 ASN A CA 11
ATOM 14834 C C . ASN A 1 71 ? 5.127 3.271 -7.389 1.00 0.00 139 ASN A C 11
ATOM 14835 O O . ASN A 1 71 ? 5.964 3.365 -6.490 1.00 0.00 139 ASN A O 11
ATOM 14846 N N . GLY A 1 72 ? 3.876 3.716 -7.249 1.00 0.00 140 GLY A N 11
ATOM 14847 C CA . GLY A 1 72 ? 3.316 4.277 -6.017 1.00 0.00 140 GLY A CA 11
ATOM 14848 C C . GLY A 1 72 ? 3.442 3.369 -4.788 1.00 0.00 140 GLY A C 11
ATOM 14849 O O . GLY A 1 72 ? 3.514 3.847 -3.659 1.00 0.00 140 GLY A O 11
ATOM 14853 N N . ILE A 1 73 ? 3.455 2.054 -5.005 1.00 0.00 141 ILE A N 11
ATOM 14854 C CA . ILE A 1 73 ? 3.359 1.011 -3.972 1.00 0.00 141 ILE A CA 11
ATOM 14855 C C . ILE A 1 73 ? 4.787 0.646 -3.474 1.00 0.00 141 ILE A C 11
ATOM 14856 O O . ILE A 1 73 ? 5.670 0.387 -4.295 1.00 0.00 141 ILE A O 11
ATOM 14872 N N . THR A 1 74 ? 5.029 0.591 -2.155 1.00 0.00 142 THR A N 11
ATOM 14873 C CA . THR A 1 74 ? 6.357 0.426 -1.508 1.00 0.00 142 THR A CA 11
ATOM 14874 C C . THR A 1 74 ? 6.376 -0.701 -0.458 1.00 0.00 142 THR A C 11
ATOM 14875 O O . THR A 1 74 ? 5.495 -0.762 0.398 1.00 0.00 142 THR A O 11
ATOM 14886 N N . LEU A 1 75 ? 7.391 -1.581 -0.512 1.00 0.00 143 LEU A N 11
ATOM 14887 C CA . LEU A 1 75 ? 7.480 -2.882 0.189 1.00 0.00 143 LEU A CA 11
ATOM 14888 C C . LEU A 1 75 ? 8.788 -3.027 0.994 1.00 0.00 143 LEU A C 11
ATOM 14889 O O . LEU A 1 75 ? 9.793 -3.485 0.441 1.00 0.00 143 LEU A O 11
ATOM 14905 N N . PRO A 1 76 ? 8.800 -2.656 2.291 1.00 0.00 144 PRO A N 11
ATOM 14906 C CA . PRO A 1 76 ? 9.998 -2.780 3.109 1.00 0.00 144 PRO A CA 11
ATOM 14907 C C . PRO A 1 76 ? 10.242 -4.202 3.673 1.00 0.00 144 PRO A C 11
ATOM 14908 O O . PRO A 1 76 ? 11.234 -4.839 3.321 1.00 0.00 144 PRO A O 11
ATOM 14919 N N . VAL A 1 77 ? 9.354 -4.689 4.552 1.00 0.00 145 VAL A N 11
ATOM 14920 C CA . VAL A 1 77 ? 9.385 -5.964 5.319 1.00 0.00 145 VAL A CA 11
ATOM 14921 C C . VAL A 1 77 ? 8.027 -6.177 5.991 1.00 0.00 145 VAL A C 11
ATOM 14922 O O . VAL A 1 77 ? 7.124 -5.373 5.819 1.00 0.00 145 VAL A O 11
ATOM 14935 N N . ASP A 1 78 ? 7.808 -7.283 6.700 1.00 0.00 146 ASP A N 11
ATOM 14936 C CA . ASP A 1 78 ? 6.729 -7.463 7.659 1.00 0.00 146 ASP A CA 11
ATOM 14937 C C . ASP A 1 78 ? 7.008 -6.856 9.048 1.00 0.00 146 ASP A C 11
ATOM 14938 O O . ASP A 1 78 ? 8.143 -6.472 9.344 1.00 0.00 146 ASP A O 11
ATOM 14947 N N . PRO A 1 79 ? 5.994 -6.840 9.933 1.00 0.00 147 PRO A N 11
ATOM 14948 C CA . PRO A 1 79 ? 6.115 -6.460 11.347 1.00 0.00 147 PRO A CA 11
ATOM 14949 C C . PRO A 1 79 ? 7.131 -7.255 12.210 1.00 0.00 147 PRO A C 11
ATOM 14950 O O . PRO A 1 79 ? 7.268 -6.953 13.397 1.00 0.00 147 PRO A O 11
ATOM 14961 N N . GLU A 1 80 ? 7.852 -8.248 11.667 1.00 0.00 148 GLU A N 11
ATOM 14962 C CA . GLU A 1 80 ? 8.870 -9.058 12.365 1.00 0.00 148 GLU A CA 11
ATOM 14963 C C . GLU A 1 80 ? 10.213 -9.081 11.595 1.00 0.00 148 GLU A C 11
ATOM 14964 O O . GLU A 1 80 ? 11.199 -9.652 12.066 1.00 0.00 148 GLU A O 11
ATOM 14976 N N . GLY A 1 81 ? 10.286 -8.414 10.435 1.00 0.00 149 GLY A N 11
ATOM 14977 C CA . GLY A 1 81 ? 11.533 -8.134 9.722 1.00 0.00 149 GLY A CA 11
ATOM 14978 C C . GLY A 1 81 ? 12.180 -9.331 9.010 1.00 0.00 149 GLY A C 11
ATOM 14979 O O . GLY A 1 81 ? 13.408 -9.455 9.038 1.00 0.00 149 GLY A O 11
ATOM 14983 N N . LYS A 1 82 ? 11.389 -10.210 8.376 1.00 0.00 150 LYS A N 11
ATOM 14984 C CA . LYS A 1 82 ? 11.834 -11.425 7.679 1.00 0.00 150 LYS A CA 11
ATOM 14985 C C . LYS A 1 82 ? 11.265 -11.522 6.255 1.00 0.00 150 LYS A C 11
ATOM 14986 O O . LYS A 1 82 ? 11.778 -12.310 5.458 1.00 0.00 150 LYS A O 11
ATOM 15005 N N . ILE A 1 83 ? 10.211 -10.754 5.940 1.00 0.00 151 ILE A N 11
ATOM 15006 C CA . ILE A 1 83 ? 9.429 -10.894 4.704 1.00 0.00 151 ILE A CA 11
ATOM 15007 C C . ILE A 1 83 ? 8.940 -9.560 4.117 1.00 0.00 151 ILE A C 11
ATOM 15008 O O . ILE A 1 83 ? 9.778 -8.806 3.637 1.00 0.00 151 ILE A O 11
ATOM 15024 N N . THR A 1 84 ? 7.630 -9.289 4.119 1.00 0.00 152 THR A N 11
ATOM 15025 C CA . THR A 1 84 ? 6.885 -8.229 3.407 1.00 0.00 152 THR A CA 11
ATOM 15026 C C . THR A 1 84 ? 5.405 -8.298 3.807 1.00 0.00 152 THR A C 11
ATOM 15027 O O . THR A 1 84 ? 4.526 -8.620 3.019 1.00 0.00 152 THR A O 11
ATOM 15038 N N . GLY A 1 85 ? 5.140 -8.054 5.088 1.00 0.00 153 GLY A N 11
ATOM 15039 C CA . GLY A 1 85 ? 3.833 -8.026 5.749 1.00 0.00 153 GLY A CA 11
ATOM 15040 C C . GLY A 1 85 ? 3.417 -6.651 6.267 1.00 0.00 153 GLY A C 11
ATOM 15041 O O . GLY A 1 85 ? 2.359 -6.513 6.865 1.00 0.00 153 GLY A O 11
ATOM 15045 N N . GLU A 1 86 ? 4.194 -5.619 5.963 1.00 0.00 154 GLU A N 11
ATOM 15046 C CA . GLU A 1 86 ? 3.759 -4.226 5.939 1.00 0.00 154 GLU A CA 11
ATOM 15047 C C . GLU A 1 86 ? 4.286 -3.562 4.660 1.00 0.00 154 GLU A C 11
ATOM 15048 O O . GLU A 1 86 ? 5.206 -4.055 4.004 1.00 0.00 154 GLU A O 11
ATOM 15060 N N . ALA A 1 87 ? 3.624 -2.483 4.255 1.00 0.00 155 ALA A N 11
ATOM 15061 C CA . ALA A 1 87 ? 3.767 -1.849 2.947 1.00 0.00 155 ALA A CA 11
ATOM 15062 C C . ALA A 1 87 ? 3.066 -0.508 2.924 1.00 0.00 155 ALA A C 11
ATOM 15063 O O . ALA A 1 87 ? 2.523 -0.062 3.927 1.00 0.00 155 ALA A O 11
ATOM 15070 N N . PHE A 1 88 ? 3.117 0.142 1.772 1.00 0.00 156 PHE A N 11
ATOM 15071 C CA . PHE A 1 88 ? 2.700 1.514 1.586 1.00 0.00 156 PHE A CA 11
ATOM 15072 C C . PHE A 1 88 ? 2.256 1.721 0.125 1.00 0.00 156 PHE A C 11
ATOM 15073 O O . PHE A 1 88 ? 2.677 0.963 -0.745 1.00 0.00 156 PHE A O 11
ATOM 15090 N N . VAL A 1 89 ? 1.433 2.730 -0.183 1.00 0.00 157 VAL A N 11
ATOM 15091 C CA . VAL A 1 89 ? 0.990 3.014 -1.567 1.00 0.00 157 VAL A CA 11
ATOM 15092 C C . VAL A 1 89 ? 0.525 4.440 -1.803 1.00 0.00 157 VAL A C 11
ATOM 15093 O O . VAL A 1 89 ? -0.450 4.863 -1.200 1.00 0.00 157 VAL A O 11
ATOM 15106 N N . GLN A 1 90 ? 1.182 5.141 -2.731 1.00 0.00 158 GLN A N 11
ATOM 15107 C CA . GLN A 1 90 ? 0.803 6.447 -3.265 1.00 0.00 158 GLN A CA 11
ATOM 15108 C C . GLN A 1 90 ? -0.224 6.270 -4.368 1.00 0.00 158 GLN A C 11
ATOM 15109 O O . GLN A 1 90 ? -0.057 5.445 -5.265 1.00 0.00 158 GLN A O 11
ATOM 15123 N N . PHE A 1 91 ? -1.255 7.096 -4.330 1.00 0.00 159 PHE A N 11
ATOM 15124 C CA . PHE A 1 91 ? -2.323 7.091 -5.318 1.00 0.00 159 PHE A CA 11
ATOM 15125 C C . PHE A 1 91 ? -2.010 8.085 -6.448 1.00 0.00 159 PHE A C 11
ATOM 15126 O O . PHE A 1 91 ? -0.851 8.450 -6.627 1.00 0.00 159 PHE A O 11
ATOM 15143 N N . ALA A 1 92 ? -2.990 8.581 -7.199 1.00 0.00 160 ALA A N 11
ATOM 15144 C CA . ALA A 1 92 ? -2.815 9.841 -7.930 1.00 0.00 160 ALA A CA 11
ATOM 15145 C C . ALA A 1 92 ? -3.129 11.079 -7.053 1.00 0.00 160 ALA A C 11
ATOM 15146 O O . ALA A 1 92 ? -2.854 12.202 -7.484 1.00 0.00 160 ALA A O 11
ATOM 15153 N N . SER A 1 93 ? -3.648 10.890 -5.823 1.00 0.00 161 SER A N 11
ATOM 15154 C CA . SER A 1 93 ? -4.030 12.002 -4.933 1.00 0.00 161 SER A CA 11
ATOM 15155 C C . SER A 1 93 ? -4.091 11.669 -3.433 1.00 0.00 161 SER A C 11
ATOM 15156 O O . SER A 1 93 ? -4.225 10.509 -3.051 1.00 0.00 161 SER A O 11
ATOM 15164 N N . GLN A 1 94 ? -4.169 12.710 -2.587 1.00 0.00 162 GLN A N 11
ATOM 15165 C CA . GLN A 1 94 ? -4.534 12.635 -1.155 1.00 0.00 162 GLN A CA 11
ATOM 15166 C C . GLN A 1 94 ? -5.948 12.085 -0.880 1.00 0.00 162 GLN A C 11
ATOM 15167 O O . GLN A 1 94 ? -6.264 11.702 0.245 1.00 0.00 162 GLN A O 11
ATOM 15181 N N . GLU A 1 95 ? -6.803 12.066 -1.903 1.00 0.00 163 GLU A N 11
ATOM 15182 C CA . GLU A 1 95 ? -8.253 11.854 -1.808 1.00 0.00 163 GLU A CA 11
ATOM 15183 C C . GLU A 1 95 ? -8.637 10.467 -2.282 1.00 0.00 163 GLU A C 11
ATOM 15184 O O . GLU A 1 95 ? -9.273 9.701 -1.568 1.00 0.00 163 GLU A O 11
ATOM 15196 N N . LEU A 1 96 ? -8.116 10.091 -3.438 1.00 0.00 164 LEU A N 11
ATOM 15197 C CA . LEU A 1 96 ? -8.016 8.717 -3.890 1.00 0.00 164 LEU A CA 11
ATOM 15198 C C . LEU A 1 96 ? -7.410 7.809 -2.825 1.00 0.00 164 LEU A C 11
ATOM 15199 O O . LEU A 1 96 ? -7.860 6.686 -2.627 1.00 0.00 164 LEU A O 11
ATOM 15215 N N . ALA A 1 97 ? -6.437 8.329 -2.086 1.00 0.00 165 ALA A N 11
ATOM 15216 C CA . ALA A 1 97 ? -5.826 7.587 -0.994 1.00 0.00 165 ALA A CA 11
ATOM 15217 C C . ALA A 1 97 ? -6.768 7.432 0.212 1.00 0.00 165 ALA A C 11
ATOM 15218 O O . ALA A 1 97 ? -6.670 6.443 0.929 1.00 0.00 165 ALA A O 11
ATOM 15225 N N . GLU A 1 98 ? -7.760 8.315 0.358 1.00 0.00 166 GLU A N 11
ATOM 15226 C CA . GLU A 1 98 ? -8.708 8.401 1.487 1.00 0.00 166 GLU A CA 11
ATOM 15227 C C . GLU A 1 98 ? -9.924 7.500 1.232 1.00 0.00 166 GLU A C 11
ATOM 15228 O O . GLU A 1 98 ? -10.471 6.882 2.147 1.00 0.00 166 GLU A O 11
ATOM 15240 N N . LYS A 1 99 ? -10.288 7.365 -0.048 1.00 0.00 167 LYS A N 11
ATOM 15241 C CA . LYS A 1 99 ? -11.278 6.426 -0.569 1.00 0.00 167 LYS A CA 11
ATOM 15242 C C . LYS A 1 99 ? -10.866 4.991 -0.253 1.00 0.00 167 LYS A C 11
ATOM 15243 O O . LYS A 1 99 ? -11.667 4.151 0.154 1.00 0.00 167 LYS A O 11
ATOM 15262 N N . ALA A 1 100 ? -9.570 4.770 -0.408 1.00 0.00 168 ALA A N 11
ATOM 15263 C CA . ALA A 1 100 ? -8.878 3.509 -0.204 1.00 0.00 168 ALA A CA 11
ATOM 15264 C C . ALA A 1 100 ? -8.845 3.030 1.258 1.00 0.00 168 ALA A C 11
ATOM 15265 O O . ALA A 1 100 ? -9.129 1.865 1.528 1.00 0.00 168 ALA A O 11
ATOM 15272 N N . LEU A 1 101 ? -8.576 3.922 2.222 1.00 0.00 169 LEU A N 11
ATOM 15273 C CA . LEU A 1 101 ? -8.696 3.602 3.664 1.00 0.00 169 LEU A CA 11
ATOM 15274 C C . LEU A 1 101 ? -10.068 3.068 4.073 1.00 0.00 169 LEU A C 11
ATOM 15275 O O . LEU A 1 101 ? -10.200 2.387 5.090 1.00 0.00 169 LEU A O 11
ATOM 15291 N N . GLY A 1 102 ? -11.078 3.356 3.259 1.00 0.00 170 GLY A N 11
ATOM 15292 C CA . GLY A 1 102 ? -12.419 2.815 3.369 1.00 0.00 170 GLY A CA 11
ATOM 15293 C C . GLY A 1 102 ? -12.511 1.272 3.341 1.00 0.00 170 GLY A C 11
ATOM 15294 O O . GLY A 1 102 ? -13.540 0.726 3.746 1.00 0.00 170 GLY A O 11
ATOM 15298 N N . LYS A 1 103 ? -11.435 0.551 2.963 1.00 0.00 171 LYS A N 11
ATOM 15299 C CA . LYS A 1 103 ? -11.242 -0.888 3.262 1.00 0.00 171 LYS A CA 11
ATOM 15300 C C . LYS A 1 103 ? -11.376 -1.218 4.755 1.00 0.00 171 LYS A C 11
ATOM 15301 O O . LYS A 1 103 ? -12.043 -2.181 5.127 1.00 0.00 171 LYS A O 11
ATOM 15320 N N . HIS A 1 104 ? -10.711 -0.408 5.577 1.00 0.00 172 HIS A N 11
ATOM 15321 C CA . HIS A 1 104 ? -10.410 -0.529 7.016 1.00 0.00 172 HIS A CA 11
ATOM 15322 C C . HIS A 1 104 ? -9.774 -1.856 7.491 1.00 0.00 172 HIS A C 11
ATOM 15323 O O . HIS A 1 104 ? -8.732 -1.818 8.149 1.00 0.00 172 HIS A O 11
ATOM 15337 N N . LYS A 1 105 ? -10.375 -3.009 7.173 1.00 0.00 173 LYS A N 11
ATOM 15338 C CA . LYS A 1 105 ? -9.913 -4.376 7.477 1.00 0.00 173 LYS A CA 11
ATOM 15339 C C . LYS A 1 105 ? -10.352 -5.308 6.337 1.00 0.00 173 LYS A C 11
ATOM 15340 O O . LYS A 1 105 ? -11.538 -5.612 6.203 1.00 0.00 173 LYS A O 11
ATOM 15359 N N . GLU A 1 106 ? -9.414 -5.739 5.494 1.00 0.00 174 GLU A N 11
ATOM 15360 C CA . GLU A 1 106 ? -9.679 -6.545 4.281 1.00 0.00 174 GLU A CA 11
ATOM 15361 C C . GLU A 1 106 ? -8.611 -7.642 4.066 1.00 0.00 174 GLU A C 11
ATOM 15362 O O . GLU A 1 106 ? -7.863 -7.927 4.997 1.00 0.00 174 GLU A O 11
ATOM 15374 N N . ARG A 1 107 ? -8.521 -8.299 2.896 1.00 0.00 175 ARG A N 11
ATOM 15375 C CA . ARG A 1 107 ? -7.531 -9.364 2.616 1.00 0.00 175 ARG A CA 11
ATOM 15376 C C . ARG A 1 107 ? -6.773 -9.181 1.302 1.00 0.00 175 ARG A C 11
ATOM 15377 O O . ARG A 1 107 ? -7.299 -8.649 0.324 1.00 0.00 175 ARG A O 11
ATOM 15398 N N . ILE A 1 108 ? -5.551 -9.714 1.275 1.00 0.00 176 ILE A N 11
ATOM 15399 C CA . ILE A 1 108 ? -4.693 -9.784 0.077 1.00 0.00 176 ILE A CA 11
ATOM 15400 C C . ILE A 1 108 ? -4.721 -11.171 -0.600 1.00 0.00 176 ILE A C 11
ATOM 15401 O O . ILE A 1 108 ? -4.469 -11.277 -1.800 1.00 0.00 176 ILE A O 11
ATOM 15417 N N . GLY A 1 109 ? -5.075 -12.223 0.148 1.00 0.00 177 GLY A N 11
ATOM 15418 C CA . GLY A 1 109 ? -5.205 -13.599 -0.356 1.00 0.00 177 GLY A CA 11
ATOM 15419 C C . GLY A 1 109 ? -5.662 -14.585 0.724 1.00 0.00 177 GLY A C 11
ATOM 15420 O O . GLY A 1 109 ? -6.678 -15.262 0.560 1.00 0.00 177 GLY A O 11
ATOM 15424 N N . HIS A 1 110 ? -4.954 -14.605 1.860 1.00 0.00 178 HIS A N 11
ATOM 15425 C CA . HIS A 1 110 ? -5.293 -15.395 3.063 1.00 0.00 178 HIS A CA 11
ATOM 15426 C C . HIS A 1 110 ? -5.032 -14.670 4.398 1.00 0.00 178 HIS A C 11
ATOM 15427 O O . HIS A 1 110 ? -5.465 -15.154 5.448 1.00 0.00 178 HIS A O 11
ATOM 15441 N N . ARG A 1 111 ? -4.339 -13.524 4.393 1.00 0.00 179 ARG A N 11
ATOM 15442 C CA . ARG A 1 111 ? -4.200 -12.613 5.536 1.00 0.00 179 ARG A CA 11
ATOM 15443 C C . ARG A 1 111 ? -4.659 -11.197 5.210 1.00 0.00 179 ARG A C 11
ATOM 15444 O O . ARG A 1 111 ? -5.154 -10.909 4.121 1.00 0.00 179 ARG A O 11
ATOM 15465 N N . TYR A 1 112 ? -4.541 -10.356 6.223 1.00 0.00 180 TYR A N 11
ATOM 15466 C CA . TYR A 1 112 ? -5.633 -9.640 6.851 1.00 0.00 180 TYR A CA 11
ATOM 15467 C C . TYR A 1 112 ? -5.128 -8.255 7.215 1.00 0.00 180 TYR A C 11
ATOM 15468 O O . TYR A 1 112 ? -4.250 -8.077 8.063 1.00 0.00 180 TYR A O 11
ATOM 15486 N N . ILE A 1 113 ? -5.627 -7.284 6.472 1.00 0.00 181 ILE A N 11
ATOM 15487 C CA . ILE A 1 113 ? -4.862 -6.123 6.074 1.00 0.00 181 ILE A CA 11
ATOM 15488 C C . ILE A 1 113 ? -5.483 -4.858 6.655 1.00 0.00 181 ILE A C 11
ATOM 15489 O O . ILE A 1 113 ? -6.609 -4.460 6.352 1.00 0.00 181 ILE A O 11
ATOM 15505 N N . GLU A 1 114 ? -4.669 -4.253 7.499 1.00 0.00 182 GLU A N 11
ATOM 15506 C CA . GLU A 1 114 ? -4.751 -2.904 8.038 1.00 0.00 182 GLU A CA 11
ATOM 15507 C C . GLU A 1 114 ? -4.635 -1.818 6.964 1.00 0.00 182 GLU A C 11
ATOM 15508 O O . GLU A 1 114 ? -3.962 -2.024 5.957 1.00 0.00 182 GLU A O 11
ATOM 15520 N N . VAL A 1 115 ? -5.166 -0.623 7.238 1.00 0.00 183 VAL A N 11
ATOM 15521 C CA . VAL A 1 115 ? -4.891 0.592 6.452 1.00 0.00 183 VAL A CA 11
ATOM 15522 C C . VAL A 1 115 ? -4.756 1.822 7.355 1.00 0.00 183 VAL A C 11
ATOM 15523 O O . VAL A 1 115 ? -5.610 2.074 8.207 1.00 0.00 183 VAL A O 11
ATOM 15536 N N . PHE A 1 116 ? -3.704 2.616 7.130 1.00 0.00 184 PHE A N 11
ATOM 15537 C CA . PHE A 1 116 ? -3.411 3.875 7.815 1.00 0.00 184 PHE A CA 11
ATOM 15538 C C . PHE A 1 116 ? -2.919 4.916 6.809 1.00 0.00 184 PHE A C 11
ATOM 15539 O O . PHE A 1 116 ? -2.220 4.584 5.850 1.00 0.00 184 PHE A O 11
ATOM 15556 N N . LYS A 1 117 ? -3.276 6.185 7.010 1.00 0.00 185 LYS A N 11
ATOM 15557 C CA . LYS A 1 117 ? -2.882 7.267 6.124 1.00 0.00 185 LYS A CA 11
ATOM 15558 C C . LYS A 1 117 ? -1.404 7.598 6.279 1.00 0.00 185 LYS A C 11
ATOM 15559 O O . LYS A 1 117 ? -0.798 7.347 7.325 1.00 0.00 185 LYS A O 11
ATOM 15578 N N . SER A 1 118 ? -0.821 8.113 5.208 1.00 0.00 186 SER A N 11
ATOM 15579 C CA . SER A 1 118 ? 0.631 8.099 5.025 1.00 0.00 186 SER A CA 11
ATOM 15580 C C . SER A 1 118 ? 1.087 9.117 3.976 1.00 0.00 186 SER A C 11
ATOM 15581 O O . SER A 1 118 ? 0.275 9.648 3.212 1.00 0.00 186 SER A O 11
ATOM 15589 N N . SER A 1 119 ? 2.400 9.331 3.878 1.00 0.00 187 SER A N 11
ATOM 15590 C CA . SER A 1 119 ? 3.076 10.121 2.839 1.00 0.00 187 SER A CA 11
ATOM 15591 C C . SER A 1 119 ? 4.547 9.691 2.659 1.00 0.00 187 SER A C 11
ATOM 15592 O O . SER A 1 119 ? 5.114 9.066 3.555 1.00 0.00 187 SER A O 11
ATOM 15600 N N . GLN A 1 120 ? 5.157 10.070 1.521 1.00 0.00 188 GLN A N 11
ATOM 15601 C CA . GLN A 1 120 ? 6.541 9.901 1.005 1.00 0.00 188 GLN A CA 11
ATOM 15602 C C . GLN A 1 120 ? 7.751 9.989 1.971 1.00 0.00 188 GLN A C 11
ATOM 15603 O O . GLN A 1 120 ? 8.894 9.873 1.535 1.00 0.00 188 GLN A O 11
ATOM 15617 N N . GLU A 1 121 ? 7.562 10.107 3.279 1.00 0.00 189 GLU A N 11
ATOM 15618 C CA . GLU A 1 121 ? 8.644 9.940 4.260 1.00 0.00 189 GLU A CA 11
ATOM 15619 C C . GLU A 1 121 ? 8.296 9.267 5.592 1.00 0.00 189 GLU A C 11
ATOM 15620 O O . GLU A 1 121 ? 9.167 9.052 6.435 1.00 0.00 189 GLU A O 11
ATOM 15632 N N . GLU A 1 122 ? 7.048 8.846 5.738 1.00 0.00 190 GLU A N 11
ATOM 15633 C CA . GLU A 1 122 ? 6.663 7.828 6.734 1.00 0.00 190 GLU A CA 11
ATOM 15634 C C . GLU A 1 122 ? 6.724 6.431 6.097 1.00 0.00 190 GLU A C 11
ATOM 15635 O O . GLU A 1 122 ? 6.859 5.415 6.779 1.00 0.00 190 GLU A O 11
ATOM 15647 N N . VAL A 1 123 ? 6.674 6.417 4.763 1.00 0.00 191 VAL A N 11
ATOM 15648 C CA . VAL A 1 123 ? 6.700 5.264 3.869 1.00 0.00 191 VAL A CA 11
ATOM 15649 C C . VAL A 1 123 ? 8.122 4.780 3.565 1.00 0.00 191 VAL A C 11
ATOM 15650 O O . VAL A 1 123 ? 8.361 3.622 3.225 1.00 0.00 191 VAL A O 11
ATOM 15663 N N . ARG A 1 124 ? 9.077 5.702 3.707 1.00 0.00 192 ARG A N 11
ATOM 15664 C CA . ARG A 1 124 ? 10.477 5.645 3.285 1.00 0.00 192 ARG A CA 11
ATOM 15665 C C . ARG A 1 124 ? 11.390 4.924 4.285 1.00 0.00 192 ARG A C 11
ATOM 15666 O O . ARG A 1 124 ? 12.548 5.292 4.487 1.00 0.00 192 ARG A O 11
ATOM 15687 N N . SER A 1 125 ? 10.866 3.864 4.899 1.00 0.00 193 SER A N 11
ATOM 15688 C CA . SER A 1 125 ? 11.656 2.839 5.605 1.00 0.00 193 SER A CA 11
ATOM 15689 C C . SER A 1 125 ? 12.566 2.034 4.647 1.00 0.00 193 SER A C 11
ATOM 15690 O O . SER A 1 125 ? 13.336 1.179 5.096 1.00 0.00 193 SER A O 11
ATOM 15698 N N . TYR A 1 126 ? 12.475 2.285 3.332 1.00 0.00 194 TYR A N 11
ATOM 15699 C CA . TYR A 1 126 ? 13.120 1.545 2.246 1.00 0.00 194 TYR A CA 11
ATOM 15700 C C . TYR A 1 126 ? 13.493 2.510 1.095 1.00 0.00 194 TYR A C 11
ATOM 15701 O O . TYR A 1 126 ? 14.552 2.298 0.460 1.00 0.00 194 TYR A O 11
ATOM 15720 N N . ASN A 1 35 ? 7.285 13.888 6.559 1.00 0.00 103 ASN A N 12
ATOM 15721 C CA . ASN A 1 35 ? 6.168 14.729 6.074 1.00 0.00 103 ASN A CA 12
ATOM 15722 C C . ASN A 1 35 ? 5.079 14.797 7.142 1.00 0.00 103 ASN A C 12
ATOM 15723 O O . ASN A 1 35 ? 5.071 15.758 7.912 1.00 0.00 103 ASN A O 12
ATOM 15734 N N . SER A 1 36 ? 4.178 13.810 7.219 1.00 0.00 104 SER A N 12
ATOM 15735 C CA . SER A 1 36 ? 2.950 13.851 8.039 1.00 0.00 104 SER A CA 12
ATOM 15736 C C . SER A 1 36 ? 2.112 12.563 7.917 1.00 0.00 104 SER A C 12
ATOM 15737 O O . SER A 1 36 ? 2.382 11.699 7.079 1.00 0.00 104 SER A O 12
ATOM 15745 N N . ALA A 1 37 ? 1.061 12.434 8.736 1.00 0.00 105 ALA A N 12
ATOM 15746 C CA . ALA A 1 37 ? 0.007 11.430 8.548 1.00 0.00 105 ALA A CA 12
ATOM 15747 C C . ALA A 1 37 ? -1.037 11.825 7.475 1.00 0.00 105 ALA A C 12
ATOM 15748 O O . ALA A 1 37 ? -1.767 10.958 6.998 1.00 0.00 105 ALA A O 12
ATOM 15755 N N . ASP A 1 38 ? -1.125 13.105 7.089 1.00 0.00 106 ASP A N 12
ATOM 15756 C CA . ASP A 1 38 ? -2.083 13.633 6.100 1.00 0.00 106 ASP A CA 12
ATOM 15757 C C . ASP A 1 38 ? -1.542 14.905 5.403 1.00 0.00 106 ASP A C 12
ATOM 15758 O O . ASP A 1 38 ? -0.707 15.621 5.962 1.00 0.00 106 ASP A O 12
ATOM 15767 N N . SER A 1 39 ? -2.007 15.199 4.185 1.00 0.00 107 SER A N 12
ATOM 15768 C CA . SER A 1 39 ? -1.457 16.233 3.288 1.00 0.00 107 SER A CA 12
ATOM 15769 C C . SER A 1 39 ? -2.487 16.738 2.247 1.00 0.00 107 SER A C 12
ATOM 15770 O O . SER A 1 39 ? -3.514 17.306 2.629 1.00 0.00 107 SER A O 12
ATOM 15778 N N . ALA A 1 40 ? -2.225 16.558 0.944 1.00 0.00 108 ALA A N 12
ATOM 15779 C CA . ALA A 1 40 ? -3.094 16.928 -0.182 1.00 0.00 108 ALA A CA 12
ATOM 15780 C C . ALA A 1 40 ? -2.817 16.101 -1.456 1.00 0.00 108 ALA A C 12
ATOM 15781 O O . ALA A 1 40 ? -3.754 15.659 -2.126 1.00 0.00 108 ALA A O 12
ATOM 15788 N N . ASN A 1 41 ? -1.543 15.842 -1.773 1.00 0.00 109 ASN A N 12
ATOM 15789 C CA . ASN A 1 41 ? -1.116 15.303 -3.074 1.00 0.00 109 ASN A CA 12
ATOM 15790 C C . ASN A 1 41 ? -0.277 14.024 -3.006 1.00 0.00 109 ASN A C 12
ATOM 15791 O O . ASN A 1 41 ? -0.535 13.059 -3.721 1.00 0.00 109 ASN A O 12
ATOM 15802 N N . ASP A 1 42 ? 0.649 13.979 -2.063 1.00 0.00 110 ASP A N 12
ATOM 15803 C CA . ASP A 1 42 ? 1.498 12.835 -1.703 1.00 0.00 110 ASP A CA 12
ATOM 15804 C C . ASP A 1 42 ? 0.742 11.789 -0.854 1.00 0.00 110 ASP A C 12
ATOM 15805 O O . ASP A 1 42 ? 1.221 11.245 0.138 1.00 0.00 110 ASP A O 12
ATOM 15814 N N . GLY A 1 43 ? -0.493 11.540 -1.293 1.00 0.00 111 GLY A N 12
ATOM 15815 C CA . GLY A 1 43 ? -1.444 10.563 -0.791 1.00 0.00 111 GLY A CA 12
ATOM 15816 C C . GLY A 1 43 ? -0.916 9.155 -0.701 1.00 0.00 111 GLY A C 12
ATOM 15817 O O . GLY A 1 43 ? -0.953 8.468 -1.716 1.00 0.00 111 GLY A O 12
ATOM 15821 N N . PHE A 1 44 ? -0.497 8.699 0.480 1.00 0.00 112 PHE A N 12
ATOM 15822 C CA . PHE A 1 44 ? 0.027 7.371 0.668 1.00 0.00 112 PHE A CA 12
ATOM 15823 C C . PHE A 1 44 ? -0.888 6.620 1.614 1.00 0.00 112 PHE A C 12
ATOM 15824 O O . PHE A 1 44 ? -1.614 7.209 2.423 1.00 0.00 112 PHE A O 12
ATOM 15841 N N . VAL A 1 45 ? -0.765 5.300 1.581 1.00 0.00 113 VAL A N 12
ATOM 15842 C CA . VAL A 1 45 ? -1.527 4.440 2.459 1.00 0.00 113 VAL A CA 12
ATOM 15843 C C . VAL A 1 45 ? -0.708 3.253 2.902 1.00 0.00 113 VAL A C 12
ATOM 15844 O O . VAL A 1 45 ? -0.170 2.534 2.071 1.00 0.00 113 VAL A O 12
ATOM 15857 N N . ARG A 1 46 ? -0.611 3.057 4.213 1.00 0.00 114 ARG A N 12
ATOM 15858 C CA . ARG A 1 46 ? 0.158 1.987 4.837 1.00 0.00 114 ARG A CA 12
ATOM 15859 C C . ARG A 1 46 ? -0.715 0.776 5.122 1.00 0.00 114 ARG A C 12
ATOM 15860 O O . ARG A 1 46 ? -1.860 0.909 5.548 1.00 0.00 114 ARG A O 12
ATOM 15881 N N . LEU A 1 47 ? -0.117 -0.390 4.929 1.00 0.00 115 LEU A N 12
ATOM 15882 C CA . LEU A 1 47 ? -0.617 -1.712 5.243 1.00 0.00 115 LEU A CA 12
ATOM 15883 C C . LEU A 1 47 ? 0.144 -2.307 6.425 1.00 0.00 115 LEU A C 12
ATOM 15884 O O . LEU A 1 47 ? 1.318 -1.993 6.618 1.00 0.00 115 LEU A O 12
ATOM 15900 N N . ARG A 1 48 ? -0.489 -3.231 7.153 1.00 0.00 116 ARG A N 12
ATOM 15901 C CA . ARG A 1 48 ? 0.134 -4.019 8.231 1.00 0.00 116 ARG A CA 12
ATOM 15902 C C . ARG A 1 48 ? -0.622 -5.329 8.449 1.00 0.00 116 ARG A C 12
ATOM 15903 O O . ARG A 1 48 ? -1.460 -5.420 9.346 1.00 0.00 116 ARG A O 12
ATOM 15924 N N . GLY A 1 49 ? -0.397 -6.319 7.585 1.00 0.00 117 GLY A N 12
ATOM 15925 C CA . GLY A 1 49 ? -1.173 -7.577 7.655 1.00 0.00 117 GLY A CA 12
ATOM 15926 C C . GLY A 1 49 ? -0.635 -8.787 6.862 1.00 0.00 117 GLY A C 12
ATOM 15927 O O . GLY A 1 49 ? -1.105 -9.912 7.019 1.00 0.00 117 GLY A O 12
ATOM 15931 N N . LEU A 1 50 ? 0.290 -8.513 5.941 1.00 0.00 118 LEU A N 12
ATOM 15932 C CA . LEU A 1 50 ? 0.601 -9.251 4.716 1.00 0.00 118 LEU A CA 12
ATOM 15933 C C . LEU A 1 50 ? 1.172 -10.689 4.886 1.00 0.00 118 LEU A C 12
ATOM 15934 O O . LEU A 1 50 ? 1.722 -11.030 5.937 1.00 0.00 118 LEU A O 12
ATOM 15950 N N . PRO A 1 51 ? 1.058 -11.524 3.829 1.00 0.00 119 PRO A N 12
ATOM 15951 C CA . PRO A 1 51 ? 1.394 -12.951 3.813 1.00 0.00 119 PRO A CA 12
ATOM 15952 C C . PRO A 1 51 ? 2.877 -13.237 3.590 1.00 0.00 119 PRO A C 12
ATOM 15953 O O . PRO A 1 51 ? 3.681 -12.391 3.203 1.00 0.00 119 PRO A O 12
ATOM 15964 N N . PHE A 1 52 ? 3.207 -14.501 3.829 1.00 0.00 120 PHE A N 12
ATOM 15965 C CA . PHE A 1 52 ? 4.522 -15.117 3.691 1.00 0.00 120 PHE A CA 12
ATOM 15966 C C . PHE A 1 52 ? 4.916 -15.221 2.207 1.00 0.00 120 PHE A C 12
ATOM 15967 O O . PHE A 1 52 ? 4.451 -16.101 1.479 1.00 0.00 120 PHE A O 12
ATOM 15984 N N . GLY A 1 53 ? 5.724 -14.256 1.756 1.00 0.00 121 GLY A N 12
ATOM 15985 C CA . GLY A 1 53 ? 6.040 -14.003 0.348 1.00 0.00 121 GLY A CA 12
ATOM 15986 C C . GLY A 1 53 ? 5.209 -12.885 -0.307 1.00 0.00 121 GLY A C 12
ATOM 15987 O O . GLY A 1 53 ? 5.045 -12.921 -1.529 1.00 0.00 121 GLY A O 12
ATOM 15991 N N . CYS A 1 54 ? 4.644 -11.927 0.453 1.00 0.00 122 CYS A N 12
ATOM 15992 C CA . CYS A 1 54 ? 3.838 -10.828 -0.108 1.00 0.00 122 CYS A CA 12
ATOM 15993 C C . CYS A 1 54 ? 4.551 -10.038 -1.227 1.00 0.00 122 CYS A C 12
ATOM 15994 O O . CYS A 1 54 ? 5.785 -9.948 -1.239 1.00 0.00 122 CYS A O 12
ATOM 16002 N N . THR A 1 55 ? 3.794 -9.430 -2.156 1.00 0.00 123 THR A N 12
ATOM 16003 C CA . THR A 1 55 ? 4.367 -8.638 -3.247 1.00 0.00 123 THR A CA 12
ATOM 16004 C C . THR A 1 55 ? 3.511 -7.420 -3.592 1.00 0.00 123 THR A C 12
ATOM 16005 O O . THR A 1 55 ? 2.306 -7.357 -3.302 1.00 0.00 123 THR A O 12
ATOM 16016 N N . LYS A 1 56 ? 4.144 -6.441 -4.248 1.00 0.00 124 LYS A N 12
ATOM 16017 C CA . LYS A 1 56 ? 3.557 -5.213 -4.743 1.00 0.00 124 LYS A CA 12
ATOM 16018 C C . LYS A 1 56 ? 2.218 -5.454 -5.431 1.00 0.00 124 LYS A C 12
ATOM 16019 O O . LYS A 1 56 ? 1.256 -4.787 -5.095 1.00 0.00 124 LYS A O 12
ATOM 16038 N N . GLU A 1 57 ? 2.113 -6.443 -6.305 1.00 0.00 125 GLU A N 12
ATOM 16039 C CA . GLU A 1 57 ? 0.906 -6.811 -7.042 1.00 0.00 125 GLU A CA 12
ATOM 16040 C C . GLU A 1 57 ? -0.247 -7.341 -6.167 1.00 0.00 125 GLU A C 12
ATOM 16041 O O . GLU A 1 57 ? -1.382 -7.418 -6.633 1.00 0.00 125 GLU A O 12
ATOM 16053 N N . GLU A 1 58 ? -0.025 -7.671 -4.893 1.00 0.00 126 GLU A N 12
ATOM 16054 C CA . GLU A 1 58 ? -1.131 -7.969 -3.994 1.00 0.00 126 GLU A CA 12
ATOM 16055 C C . GLU A 1 58 ? -1.696 -6.660 -3.457 1.00 0.00 126 GLU A C 12
ATOM 16056 O O . GLU A 1 58 ? -2.908 -6.517 -3.302 1.00 0.00 126 GLU A O 12
ATOM 16068 N N . ILE A 1 59 ? -0.838 -5.656 -3.270 1.00 0.00 127 ILE A N 12
ATOM 16069 C CA . ILE A 1 59 ? -1.323 -4.269 -3.080 1.00 0.00 127 ILE A CA 12
ATOM 16070 C C . ILE A 1 59 ? -1.971 -3.709 -4.350 1.00 0.00 127 ILE A C 12
ATOM 16071 O O . ILE A 1 59 ? -3.034 -3.090 -4.281 1.00 0.00 127 ILE A O 12
ATOM 16087 N N . VAL A 1 60 ? -1.391 -3.993 -5.521 1.00 0.00 128 VAL A N 12
ATOM 16088 C CA . VAL A 1 60 ? -2.007 -3.707 -6.822 1.00 0.00 128 VAL A CA 12
ATOM 16089 C C . VAL A 1 60 ? -3.378 -4.384 -7.018 1.00 0.00 128 VAL A C 12
ATOM 16090 O O . VAL A 1 60 ? -4.170 -3.859 -7.800 1.00 0.00 128 VAL A O 12
ATOM 16103 N N . GLN A 1 61 ? -3.714 -5.469 -6.293 1.00 0.00 129 GLN A N 12
ATOM 16104 C CA . GLN A 1 61 ? -5.092 -6.014 -6.281 1.00 0.00 129 GLN A CA 12
ATOM 16105 C C . GLN A 1 61 ? -5.937 -5.474 -5.131 1.00 0.00 129 GLN A C 12
ATOM 16106 O O . GLN A 1 61 ? -7.159 -5.382 -5.244 1.00 0.00 129 GLN A O 12
ATOM 16120 N N . PHE A 1 62 ? -5.275 -5.062 -4.052 1.00 0.00 130 PHE A N 12
ATOM 16121 C CA . PHE A 1 62 ? -5.895 -4.469 -2.876 1.00 0.00 130 PHE A CA 12
ATOM 16122 C C . PHE A 1 62 ? -6.595 -3.161 -3.254 1.00 0.00 130 PHE A C 12
ATOM 16123 O O . PHE A 1 62 ? -7.788 -2.982 -3.009 1.00 0.00 130 PHE A O 12
ATOM 16140 N N . PHE A 1 63 ? -5.866 -2.297 -3.968 1.00 0.00 131 PHE A N 12
ATOM 16141 C CA . PHE A 1 63 ? -6.362 -1.034 -4.502 1.00 0.00 131 PHE A CA 12
ATOM 16142 C C . PHE A 1 63 ? -6.421 -1.022 -6.038 1.00 0.00 131 PHE A C 12
ATOM 16143 O O . PHE A 1 63 ? -6.341 0.042 -6.652 1.00 0.00 131 PHE A O 12
ATOM 16160 N N . SER A 1 64 ? -6.676 -2.182 -6.666 1.00 0.00 132 SER A N 12
ATOM 16161 C CA . SER A 1 64 ? -7.221 -2.229 -8.043 1.00 0.00 132 SER A CA 12
ATOM 16162 C C . SER A 1 64 ? -8.506 -1.390 -8.182 1.00 0.00 132 SER A C 12
ATOM 16163 O O . SER A 1 64 ? -8.864 -0.951 -9.278 1.00 0.00 132 SER A O 12
ATOM 16171 N N . GLY A 1 65 ? -9.174 -1.122 -7.053 1.00 0.00 133 GLY A N 12
ATOM 16172 C CA . GLY A 1 65 ? -10.271 -0.170 -6.911 1.00 0.00 133 GLY A CA 12
ATOM 16173 C C . GLY A 1 65 ? -9.987 1.256 -7.414 1.00 0.00 133 GLY A C 12
ATOM 16174 O O . GLY A 1 65 ? -10.914 1.936 -7.858 1.00 0.00 133 GLY A O 12
ATOM 16178 N N . LEU A 1 66 ? -8.736 1.734 -7.307 1.00 0.00 134 LEU A N 12
ATOM 16179 C CA . LEU A 1 66 ? -8.390 3.158 -7.261 1.00 0.00 134 LEU A CA 12
ATOM 16180 C C . LEU A 1 66 ? -7.147 3.503 -8.111 1.00 0.00 134 LEU A C 12
ATOM 16181 O O . LEU A 1 66 ? -6.477 2.625 -8.658 1.00 0.00 134 LEU A O 12
ATOM 16197 N N . GLU A 1 67 ? -6.828 4.797 -8.232 1.00 0.00 135 GLU A N 12
ATOM 16198 C CA . GLU A 1 67 ? -5.749 5.324 -9.047 1.00 0.00 135 GLU A CA 12
ATOM 16199 C C . GLU A 1 67 ? -4.471 5.557 -8.226 1.00 0.00 135 GLU A C 12
ATOM 16200 O O . GLU A 1 67 ? -4.414 6.376 -7.307 1.00 0.00 135 GLU A O 12
ATOM 16212 N N . ILE A 1 68 ? -3.432 4.842 -8.639 1.00 0.00 136 ILE A N 12
ATOM 16213 C CA . ILE A 1 68 ? -2.075 4.774 -8.075 1.00 0.00 136 ILE A CA 12
ATOM 16214 C C . ILE A 1 68 ? -1.100 5.271 -9.153 1.00 0.00 136 ILE A C 12
ATOM 16215 O O . ILE A 1 68 ? -1.225 4.895 -10.323 1.00 0.00 136 ILE A O 12
ATOM 16231 N N . VAL A 1 69 ? -0.139 6.125 -8.782 1.00 0.00 137 VAL A N 12
ATOM 16232 C CA . VAL A 1 69 ? 0.918 6.585 -9.718 1.00 0.00 137 VAL A CA 12
ATOM 16233 C C . VAL A 1 69 ? 1.807 5.407 -10.171 1.00 0.00 137 VAL A C 12
ATOM 16234 O O . VAL A 1 69 ? 1.913 4.430 -9.433 1.00 0.00 137 VAL A O 12
ATOM 16247 N N . PRO A 1 70 ? 2.445 5.441 -11.358 1.00 0.00 138 PRO A N 12
ATOM 16248 C CA . PRO A 1 70 ? 2.956 4.250 -12.061 1.00 0.00 138 PRO A CA 12
ATOM 16249 C C . PRO A 1 70 ? 3.853 3.205 -11.378 1.00 0.00 138 PRO A C 12
ATOM 16250 O O . PRO A 1 70 ? 4.023 2.122 -11.939 1.00 0.00 138 PRO A O 12
ATOM 16261 N N . ASN A 1 71 ? 4.430 3.467 -10.205 1.00 0.00 139 ASN A N 12
ATOM 16262 C CA . ASN A 1 71 ? 5.185 2.492 -9.395 1.00 0.00 139 ASN A CA 12
ATOM 16263 C C . ASN A 1 71 ? 4.785 2.548 -7.907 1.00 0.00 139 ASN A C 12
ATOM 16264 O O . ASN A 1 71 ? 5.489 1.975 -7.075 1.00 0.00 139 ASN A O 12
ATOM 16275 N N . GLY A 1 72 ? 3.680 3.236 -7.581 1.00 0.00 140 GLY A N 12
ATOM 16276 C CA . GLY A 1 72 ? 3.391 3.951 -6.318 1.00 0.00 140 GLY A CA 12
ATOM 16277 C C . GLY A 1 72 ? 3.554 3.212 -4.981 1.00 0.00 140 GLY A C 12
ATOM 16278 O O . GLY A 1 72 ? 3.512 3.828 -3.920 1.00 0.00 140 GLY A O 12
ATOM 16282 N N . ILE A 1 73 ? 3.699 1.897 -5.014 1.00 0.00 141 ILE A N 12
ATOM 16283 C CA . ILE A 1 73 ? 3.587 0.962 -3.886 1.00 0.00 141 ILE A CA 12
ATOM 16284 C C . ILE A 1 73 ? 4.999 0.668 -3.302 1.00 0.00 141 ILE A C 12
ATOM 16285 O O . ILE A 1 73 ? 5.919 0.392 -4.075 1.00 0.00 141 ILE A O 12
ATOM 16301 N N . THR A 1 74 ? 5.202 0.666 -1.974 1.00 0.00 142 THR A N 12
ATOM 16302 C CA . THR A 1 74 ? 6.507 0.403 -1.307 1.00 0.00 142 THR A CA 12
ATOM 16303 C C . THR A 1 74 ? 6.458 -0.770 -0.308 1.00 0.00 142 THR A C 12
ATOM 16304 O O . THR A 1 74 ? 5.535 -0.864 0.497 1.00 0.00 142 THR A O 12
ATOM 16315 N N . LEU A 1 75 ? 7.480 -1.643 -0.339 1.00 0.00 143 LEU A N 12
ATOM 16316 C CA . LEU A 1 75 ? 7.606 -2.912 0.408 1.00 0.00 143 LEU A CA 12
ATOM 16317 C C . LEU A 1 75 ? 8.898 -2.950 1.248 1.00 0.00 143 LEU A C 12
ATOM 16318 O O . LEU A 1 75 ? 9.961 -3.277 0.708 1.00 0.00 143 LEU A O 12
ATOM 16334 N N . PRO A 1 76 ? 8.830 -2.628 2.556 1.00 0.00 144 PRO A N 12
ATOM 16335 C CA . PRO A 1 76 ? 9.981 -2.713 3.441 1.00 0.00 144 PRO A CA 12
ATOM 16336 C C . PRO A 1 76 ? 10.241 -4.138 3.986 1.00 0.00 144 PRO A C 12
ATOM 16337 O O . PRO A 1 76 ? 11.007 -4.897 3.396 1.00 0.00 144 PRO A O 12
ATOM 16348 N N . VAL A 1 77 ? 9.594 -4.495 5.103 1.00 0.00 145 VAL A N 12
ATOM 16349 C CA . VAL A 1 77 ? 9.571 -5.786 5.828 1.00 0.00 145 VAL A CA 12
ATOM 16350 C C . VAL A 1 77 ? 8.271 -5.846 6.650 1.00 0.00 145 VAL A C 12
ATOM 16351 O O . VAL A 1 77 ? 7.468 -4.927 6.597 1.00 0.00 145 VAL A O 12
ATOM 16364 N N . ASP A 1 78 ? 7.986 -6.936 7.360 1.00 0.00 146 ASP A N 12
ATOM 16365 C CA . ASP A 1 78 ? 6.900 -7.088 8.324 1.00 0.00 146 ASP A CA 12
ATOM 16366 C C . ASP A 1 78 ? 7.132 -6.376 9.673 1.00 0.00 146 ASP A C 12
ATOM 16367 O O . ASP A 1 78 ? 8.221 -5.856 9.929 1.00 0.00 146 ASP A O 12
ATOM 16376 N N . PRO A 1 79 ? 6.119 -6.400 10.559 1.00 0.00 147 PRO A N 12
ATOM 16377 C CA . PRO A 1 79 ? 6.192 -5.887 11.933 1.00 0.00 147 PRO A CA 12
ATOM 16378 C C . PRO A 1 79 ? 7.290 -6.461 12.860 1.00 0.00 147 PRO A C 12
ATOM 16379 O O . PRO A 1 79 ? 7.449 -5.939 13.966 1.00 0.00 147 PRO A O 12
ATOM 16390 N N . GLU A 1 80 ? 8.059 -7.491 12.470 1.00 0.00 148 GLU A N 12
ATOM 16391 C CA . GLU A 1 80 ? 9.171 -8.045 13.270 1.00 0.00 148 GLU A CA 12
ATOM 16392 C C . GLU A 1 80 ? 10.516 -7.901 12.535 1.00 0.00 148 GLU A C 12
ATOM 16393 O O . GLU A 1 80 ? 11.549 -7.681 13.174 1.00 0.00 148 GLU A O 12
ATOM 16405 N N . GLY A 1 81 ? 10.499 -7.938 11.199 1.00 0.00 149 GLY A N 12
ATOM 16406 C CA . GLY A 1 81 ? 11.587 -7.442 10.354 1.00 0.00 149 GLY A CA 12
ATOM 16407 C C . GLY A 1 81 ? 12.357 -8.523 9.594 1.00 0.00 149 GLY A C 12
ATOM 16408 O O . GLY A 1 81 ? 13.581 -8.415 9.470 1.00 0.00 149 GLY A O 12
ATOM 16412 N N . LYS A 1 82 ? 11.679 -9.573 9.102 1.00 0.00 150 LYS A N 12
ATOM 16413 C CA . LYS A 1 82 ? 12.286 -10.710 8.394 1.00 0.00 150 LYS A CA 12
ATOM 16414 C C . LYS A 1 82 ? 11.600 -11.037 7.057 1.00 0.00 150 LYS A C 12
ATOM 16415 O O . LYS A 1 82 ? 12.071 -11.925 6.344 1.00 0.00 150 LYS A O 12
ATOM 16434 N N . ILE A 1 83 ? 10.517 -10.326 6.698 1.00 0.00 151 ILE A N 12
ATOM 16435 C CA . ILE A 1 83 ? 9.755 -10.563 5.462 1.00 0.00 151 ILE A CA 12
ATOM 16436 C C . ILE A 1 83 ? 9.259 -9.300 4.737 1.00 0.00 151 ILE A C 12
ATOM 16437 O O . ILE A 1 83 ? 10.031 -8.712 3.988 1.00 0.00 151 ILE A O 12
ATOM 16453 N N . THR A 1 84 ? 7.983 -8.941 4.902 1.00 0.00 152 THR A N 12
ATOM 16454 C CA . THR A 1 84 ? 7.131 -7.999 4.134 1.00 0.00 152 THR A CA 12
ATOM 16455 C C . THR A 1 84 ? 5.664 -8.242 4.509 1.00 0.00 152 THR A C 12
ATOM 16456 O O . THR A 1 84 ? 4.892 -8.817 3.758 1.00 0.00 152 THR A O 12
ATOM 16467 N N . GLY A 1 85 ? 5.312 -7.849 5.735 1.00 0.00 153 GLY A N 12
ATOM 16468 C CA . GLY A 1 85 ? 3.978 -7.845 6.350 1.00 0.00 153 GLY A CA 12
ATOM 16469 C C . GLY A 1 85 ? 3.484 -6.470 6.794 1.00 0.00 153 GLY A C 12
ATOM 16470 O O . GLY A 1 85 ? 2.435 -6.354 7.417 1.00 0.00 153 GLY A O 12
ATOM 16474 N N . GLU A 1 86 ? 4.185 -5.424 6.378 1.00 0.00 154 GLU A N 12
ATOM 16475 C CA . GLU A 1 86 ? 3.685 -4.058 6.235 1.00 0.00 154 GLU A CA 12
ATOM 16476 C C . GLU A 1 86 ? 4.288 -3.461 4.953 1.00 0.00 154 GLU A C 12
ATOM 16477 O O . GLU A 1 86 ? 5.263 -3.980 4.403 1.00 0.00 154 GLU A O 12
ATOM 16489 N N . ALA A 1 87 ? 3.637 -2.427 4.434 1.00 0.00 155 ALA A N 12
ATOM 16490 C CA . ALA A 1 87 ? 3.856 -1.827 3.115 1.00 0.00 155 ALA A CA 12
ATOM 16491 C C . ALA A 1 87 ? 3.113 -0.507 3.036 1.00 0.00 155 ALA A C 12
ATOM 16492 O O . ALA A 1 87 ? 2.483 -0.080 4.000 1.00 0.00 155 ALA A O 12
ATOM 16499 N N . PHE A 1 88 ? 3.219 0.150 1.892 1.00 0.00 156 PHE A N 12
ATOM 16500 C CA . PHE A 1 88 ? 2.772 1.514 1.693 1.00 0.00 156 PHE A CA 12
ATOM 16501 C C . PHE A 1 88 ? 2.385 1.733 0.216 1.00 0.00 156 PHE A C 12
ATOM 16502 O O . PHE A 1 88 ? 2.817 0.964 -0.640 1.00 0.00 156 PHE A O 12
ATOM 16519 N N . VAL A 1 89 ? 1.595 2.758 -0.126 1.00 0.00 157 VAL A N 12
ATOM 16520 C CA . VAL A 1 89 ? 1.170 3.015 -1.521 1.00 0.00 157 VAL A CA 12
ATOM 16521 C C . VAL A 1 89 ? 0.679 4.431 -1.811 1.00 0.00 157 VAL A C 12
ATOM 16522 O O . VAL A 1 89 ? -0.265 4.880 -1.173 1.00 0.00 157 VAL A O 12
ATOM 16535 N N . GLN A 1 90 ? 1.276 5.091 -2.808 1.00 0.00 158 GLN A N 12
ATOM 16536 C CA . GLN A 1 90 ? 0.949 6.429 -3.311 1.00 0.00 158 GLN A CA 12
ATOM 16537 C C . GLN A 1 90 ? -0.141 6.376 -4.384 1.00 0.00 158 GLN A C 12
ATOM 16538 O O . GLN A 1 90 ? -0.091 5.561 -5.304 1.00 0.00 158 GLN A O 12
ATOM 16552 N N . PHE A 1 91 ? -1.069 7.322 -4.322 1.00 0.00 159 PHE A N 12
ATOM 16553 C CA . PHE A 1 91 ? -2.174 7.490 -5.264 1.00 0.00 159 PHE A CA 12
ATOM 16554 C C . PHE A 1 91 ? -1.953 8.742 -6.126 1.00 0.00 159 PHE A C 12
ATOM 16555 O O . PHE A 1 91 ? -0.918 9.392 -6.005 1.00 0.00 159 PHE A O 12
ATOM 16572 N N . ALA A 1 92 ? -2.877 9.141 -6.997 1.00 0.00 160 ALA A N 12
ATOM 16573 C CA . ALA A 1 92 ? -2.746 10.461 -7.635 1.00 0.00 160 ALA A CA 12
ATOM 16574 C C . ALA A 1 92 ? -3.057 11.628 -6.676 1.00 0.00 160 ALA A C 12
ATOM 16575 O O . ALA A 1 92 ? -2.814 12.788 -7.016 1.00 0.00 160 ALA A O 12
ATOM 16582 N N . SER A 1 93 ? -3.598 11.337 -5.485 1.00 0.00 161 SER A N 12
ATOM 16583 C CA . SER A 1 93 ? -3.983 12.332 -4.481 1.00 0.00 161 SER A CA 12
ATOM 16584 C C . SER A 1 93 ? -4.153 11.731 -3.080 1.00 0.00 161 SER A C 12
ATOM 16585 O O . SER A 1 93 ? -4.456 10.549 -2.936 1.00 0.00 161 SER A O 12
ATOM 16593 N N . GLN A 1 94 ? -4.069 12.565 -2.037 1.00 0.00 162 GLN A N 12
ATOM 16594 C CA . GLN A 1 94 ? -4.353 12.210 -0.628 1.00 0.00 162 GLN A CA 12
ATOM 16595 C C . GLN A 1 94 ? -5.860 12.009 -0.328 1.00 0.00 162 GLN A C 12
ATOM 16596 O O . GLN A 1 94 ? -6.250 11.671 0.790 1.00 0.00 162 GLN A O 12
ATOM 16610 N N . GLU A 1 95 ? -6.704 12.163 -1.353 1.00 0.00 163 GLU A N 12
ATOM 16611 C CA . GLU A 1 95 ? -8.147 11.880 -1.344 1.00 0.00 163 GLU A CA 12
ATOM 16612 C C . GLU A 1 95 ? -8.446 10.482 -1.890 1.00 0.00 163 GLU A C 12
ATOM 16613 O O . GLU A 1 95 ? -9.116 9.680 -1.250 1.00 0.00 163 GLU A O 12
ATOM 16625 N N . LEU A 1 96 ? -7.883 10.142 -3.048 1.00 0.00 164 LEU A N 12
ATOM 16626 C CA . LEU A 1 96 ? -7.847 8.786 -3.590 1.00 0.00 164 LEU A CA 12
ATOM 16627 C C . LEU A 1 96 ? -7.231 7.796 -2.607 1.00 0.00 164 LEU A C 12
ATOM 16628 O O . LEU A 1 96 ? -7.696 6.671 -2.449 1.00 0.00 164 LEU A O 12
ATOM 16644 N N . ALA A 1 97 ? -6.225 8.260 -1.880 1.00 0.00 165 ALA A N 12
ATOM 16645 C CA . ALA A 1 97 ? -5.614 7.493 -0.810 1.00 0.00 165 ALA A CA 12
ATOM 16646 C C . ALA A 1 97 ? -6.593 7.252 0.359 1.00 0.00 165 ALA A C 12
ATOM 16647 O O . ALA A 1 97 ? -6.535 6.208 0.991 1.00 0.00 165 ALA A O 12
ATOM 16654 N N . GLU A 1 98 ? -7.602 8.105 0.553 1.00 0.00 166 GLU A N 12
ATOM 16655 C CA . GLU A 1 98 ? -8.570 8.057 1.673 1.00 0.00 166 GLU A CA 12
ATOM 16656 C C . GLU A 1 98 ? -9.796 7.218 1.293 1.00 0.00 166 GLU A C 12
ATOM 16657 O O . GLU A 1 98 ? -10.397 6.542 2.129 1.00 0.00 166 GLU A O 12
ATOM 16669 N N . LYS A 1 99 ? -10.103 7.163 -0.004 1.00 0.00 167 LYS A N 12
ATOM 16670 C CA . LYS A 1 99 ? -11.030 6.209 -0.602 1.00 0.00 167 LYS A CA 12
ATOM 16671 C C . LYS A 1 99 ? -10.542 4.779 -0.355 1.00 0.00 167 LYS A C 12
ATOM 16672 O O . LYS A 1 99 ? -11.315 3.866 -0.071 1.00 0.00 167 LYS A O 12
ATOM 16691 N N . ALA A 1 100 ? -9.220 4.645 -0.400 1.00 0.00 168 ALA A N 12
ATOM 16692 C CA . ALA A 1 100 ? -8.461 3.448 -0.056 1.00 0.00 168 ALA A CA 12
ATOM 16693 C C . ALA A 1 100 ? -8.370 3.124 1.448 1.00 0.00 168 ALA A C 12
ATOM 16694 O O . ALA A 1 100 ? -8.547 1.971 1.832 1.00 0.00 168 ALA A O 12
ATOM 16701 N N . LEU A 1 101 ? -8.202 4.108 2.334 1.00 0.00 169 LEU A N 12
ATOM 16702 C CA . LEU A 1 101 ? -8.483 3.908 3.774 1.00 0.00 169 LEU A CA 12
ATOM 16703 C C . LEU A 1 101 ? -9.895 3.377 4.018 1.00 0.00 169 LEU A C 12
ATOM 16704 O O . LEU A 1 101 ? -10.118 2.574 4.922 1.00 0.00 169 LEU A O 12
ATOM 16720 N N . GLY A 1 102 ? -10.836 3.786 3.176 1.00 0.00 170 GLY A N 12
ATOM 16721 C CA . GLY A 1 102 ? -12.207 3.306 3.134 1.00 0.00 170 GLY A CA 12
ATOM 16722 C C . GLY A 1 102 ? -12.378 1.782 2.947 1.00 0.00 170 GLY A C 12
ATOM 16723 O O . GLY A 1 102 ? -13.462 1.262 3.225 1.00 0.00 170 GLY A O 12
ATOM 16727 N N . LYS A 1 103 ? -11.321 1.040 2.561 1.00 0.00 171 LYS A N 12
ATOM 16728 C CA . LYS A 1 103 ? -11.250 -0.437 2.655 1.00 0.00 171 LYS A CA 12
ATOM 16729 C C . LYS A 1 103 ? -11.416 -0.958 4.087 1.00 0.00 171 LYS A C 12
ATOM 16730 O O . LYS A 1 103 ? -12.094 -1.962 4.299 1.00 0.00 171 LYS A O 12
ATOM 16749 N N . HIS A 1 104 ? -10.826 -0.247 5.047 1.00 0.00 172 HIS A N 12
ATOM 16750 C CA . HIS A 1 104 ? -10.698 -0.509 6.498 1.00 0.00 172 HIS A CA 12
ATOM 16751 C C . HIS A 1 104 ? -10.167 -1.893 6.941 1.00 0.00 172 HIS A C 12
ATOM 16752 O O . HIS A 1 104 ? -9.279 -1.944 7.798 1.00 0.00 172 HIS A O 12
ATOM 16766 N N . LYS A 1 105 ? -10.674 -3.009 6.403 1.00 0.00 173 LYS A N 12
ATOM 16767 C CA . LYS A 1 105 ? -10.230 -4.381 6.708 1.00 0.00 173 LYS A CA 12
ATOM 16768 C C . LYS A 1 105 ? -10.579 -5.340 5.560 1.00 0.00 173 LYS A C 12
ATOM 16769 O O . LYS A 1 105 ? -11.752 -5.497 5.220 1.00 0.00 173 LYS A O 12
ATOM 16788 N N . GLU A 1 106 ? -9.570 -5.972 4.963 1.00 0.00 174 GLU A N 12
ATOM 16789 C CA . GLU A 1 106 ? -9.700 -6.903 3.822 1.00 0.00 174 GLU A CA 12
ATOM 16790 C C . GLU A 1 106 ? -8.556 -7.954 3.838 1.00 0.00 174 GLU A C 12
ATOM 16791 O O . GLU A 1 106 ? -8.094 -8.355 4.906 1.00 0.00 174 GLU A O 12
ATOM 16803 N N . ARG A 1 107 ? -8.089 -8.419 2.669 1.00 0.00 175 ARG A N 12
ATOM 16804 C CA . ARG A 1 107 ? -7.077 -9.456 2.430 1.00 0.00 175 ARG A CA 12
ATOM 16805 C C . ARG A 1 107 ? -6.298 -9.131 1.148 1.00 0.00 175 ARG A C 12
ATOM 16806 O O . ARG A 1 107 ? -6.847 -8.570 0.200 1.00 0.00 175 ARG A O 12
ATOM 16827 N N . ILE A 1 108 ? -5.023 -9.512 1.124 1.00 0.00 176 ILE A N 12
ATOM 16828 C CA . ILE A 1 108 ? -4.044 -9.125 0.084 1.00 0.00 176 ILE A CA 12
ATOM 16829 C C . ILE A 1 108 ? -3.572 -10.345 -0.733 1.00 0.00 176 ILE A C 12
ATOM 16830 O O . ILE A 1 108 ? -3.458 -10.271 -1.954 1.00 0.00 176 ILE A O 12
ATOM 16846 N N . GLY A 1 109 ? -3.431 -11.503 -0.079 1.00 0.00 177 GLY A N 12
ATOM 16847 C CA . GLY A 1 109 ? -3.058 -12.795 -0.666 1.00 0.00 177 GLY A CA 12
ATOM 16848 C C . GLY A 1 109 ? -3.755 -13.908 0.112 1.00 0.00 177 GLY A C 12
ATOM 16849 O O . GLY A 1 109 ? -4.983 -13.895 0.189 1.00 0.00 177 GLY A O 12
ATOM 16853 N N . HIS A 1 110 ? -3.011 -14.811 0.756 1.00 0.00 178 HIS A N 12
ATOM 16854 C CA . HIS A 1 110 ? -3.553 -15.686 1.811 1.00 0.00 178 HIS A CA 12
ATOM 16855 C C . HIS A 1 110 ? -4.038 -14.882 3.034 1.00 0.00 178 HIS A C 12
ATOM 16856 O O . HIS A 1 110 ? -5.087 -15.197 3.602 1.00 0.00 178 HIS A O 12
ATOM 16870 N N . ARG A 1 111 ? -3.263 -13.870 3.459 1.00 0.00 179 ARG A N 12
ATOM 16871 C CA . ARG A 1 111 ? -3.460 -13.153 4.730 1.00 0.00 179 ARG A CA 12
ATOM 16872 C C . ARG A 1 111 ? -4.259 -11.867 4.589 1.00 0.00 179 ARG A C 12
ATOM 16873 O O . ARG A 1 111 ? -4.746 -11.515 3.516 1.00 0.00 179 ARG A O 12
ATOM 16894 N N . TYR A 1 112 ? -4.399 -11.194 5.723 1.00 0.00 180 TYR A N 12
ATOM 16895 C CA . TYR A 1 112 ? -5.558 -10.433 6.151 1.00 0.00 180 TYR A CA 12
ATOM 16896 C C . TYR A 1 112 ? -5.112 -9.073 6.699 1.00 0.00 180 TYR A C 12
ATOM 16897 O O . TYR A 1 112 ? -4.305 -8.987 7.627 1.00 0.00 180 TYR A O 12
ATOM 16915 N N . ILE A 1 113 ? -5.553 -8.013 6.018 1.00 0.00 181 ILE A N 12
ATOM 16916 C CA . ILE A 1 113 ? -4.844 -6.737 5.885 1.00 0.00 181 ILE A CA 12
ATOM 16917 C C . ILE A 1 113 ? -5.690 -5.556 6.385 1.00 0.00 181 ILE A C 12
ATOM 16918 O O . ILE A 1 113 ? -6.917 -5.582 6.473 1.00 0.00 181 ILE A O 12
ATOM 16934 N N . GLU A 1 114 ? -4.947 -4.511 6.722 1.00 0.00 182 GLU A N 12
ATOM 16935 C CA . GLU A 1 114 ? -5.267 -3.324 7.497 1.00 0.00 182 GLU A CA 12
ATOM 16936 C C . GLU A 1 114 ? -4.872 -2.065 6.722 1.00 0.00 182 GLU A C 12
ATOM 16937 O O . GLU A 1 114 ? -3.982 -2.147 5.876 1.00 0.00 182 GLU A O 12
ATOM 16949 N N . VAL A 1 115 ? -5.441 -0.897 7.050 1.00 0.00 183 VAL A N 12
ATOM 16950 C CA . VAL A 1 115 ? -5.061 0.368 6.394 1.00 0.00 183 VAL A CA 12
ATOM 16951 C C . VAL A 1 115 ? -4.962 1.578 7.332 1.00 0.00 183 VAL A C 12
ATOM 16952 O O . VAL A 1 115 ? -5.777 1.751 8.240 1.00 0.00 183 VAL A O 12
ATOM 16965 N N . PHE A 1 116 ? -3.973 2.442 7.064 1.00 0.00 184 PHE A N 12
ATOM 16966 C CA . PHE A 1 116 ? -3.627 3.651 7.817 1.00 0.00 184 PHE A CA 12
ATOM 16967 C C . PHE A 1 116 ? -3.105 4.733 6.859 1.00 0.00 184 PHE A C 12
ATOM 16968 O O . PHE A 1 116 ? -2.501 4.419 5.830 1.00 0.00 184 PHE A O 12
ATOM 16985 N N . LYS A 1 117 ? -3.305 6.013 7.181 1.00 0.00 185 LYS A N 12
ATOM 16986 C CA . LYS A 1 117 ? -2.914 7.133 6.329 1.00 0.00 185 LYS A CA 12
ATOM 16987 C C . LYS A 1 117 ? -1.446 7.492 6.478 1.00 0.00 185 LYS A C 12
ATOM 16988 O O . LYS A 1 117 ? -0.815 7.224 7.504 1.00 0.00 185 LYS A O 12
ATOM 17007 N N . SER A 1 118 ? -0.898 8.032 5.399 1.00 0.00 186 SER A N 12
ATOM 17008 C CA . SER A 1 118 ? 0.542 8.087 5.180 1.00 0.00 186 SER A CA 12
ATOM 17009 C C . SER A 1 118 ? 0.929 9.183 4.174 1.00 0.00 186 SER A C 12
ATOM 17010 O O . SER A 1 118 ? 0.084 9.666 3.413 1.00 0.00 186 SER A O 12
ATOM 17018 N N . SER A 1 119 ? 2.223 9.518 4.129 1.00 0.00 187 SER A N 12
ATOM 17019 C CA . SER A 1 119 ? 2.848 10.411 3.135 1.00 0.00 187 SER A CA 12
ATOM 17020 C C . SER A 1 119 ? 4.292 9.987 2.840 1.00 0.00 187 SER A C 12
ATOM 17021 O O . SER A 1 119 ? 4.925 9.350 3.675 1.00 0.00 187 SER A O 12
ATOM 17029 N N . GLN A 1 120 ? 4.795 10.369 1.663 1.00 0.00 188 GLN A N 12
ATOM 17030 C CA . GLN A 1 120 ? 6.072 10.111 0.961 1.00 0.00 188 GLN A CA 12
ATOM 17031 C C . GLN A 1 120 ? 7.412 10.109 1.748 1.00 0.00 188 GLN A C 12
ATOM 17032 O O . GLN A 1 120 ? 8.463 9.838 1.169 1.00 0.00 188 GLN A O 12
ATOM 17046 N N . GLU A 1 121 ? 7.410 10.281 3.063 1.00 0.00 189 GLU A N 12
ATOM 17047 C CA . GLU A 1 121 ? 8.580 10.149 3.932 1.00 0.00 189 GLU A CA 12
ATOM 17048 C C . GLU A 1 121 ? 8.334 9.165 5.100 1.00 0.00 189 GLU A C 12
ATOM 17049 O O . GLU A 1 121 ? 9.264 8.552 5.620 1.00 0.00 189 GLU A O 12
ATOM 17061 N N . GLU A 1 122 ? 7.075 8.922 5.466 1.00 0.00 190 GLU A N 12
ATOM 17062 C CA . GLU A 1 122 ? 6.662 7.996 6.533 1.00 0.00 190 GLU A CA 12
ATOM 17063 C C . GLU A 1 122 ? 6.620 6.546 6.006 1.00 0.00 190 GLU A C 12
ATOM 17064 O O . GLU A 1 122 ? 6.346 5.600 6.743 1.00 0.00 190 GLU A O 12
ATOM 17076 N N . VAL A 1 123 ? 6.913 6.403 4.710 1.00 0.00 191 VAL A N 12
ATOM 17077 C CA . VAL A 1 123 ? 6.604 5.287 3.821 1.00 0.00 191 VAL A CA 12
ATOM 17078 C C . VAL A 1 123 ? 7.850 4.614 3.246 1.00 0.00 191 VAL A C 12
ATOM 17079 O O . VAL A 1 123 ? 7.836 3.425 2.936 1.00 0.00 191 VAL A O 12
ATOM 17092 N N . ARG A 1 124 ? 8.961 5.357 3.151 1.00 0.00 192 ARG A N 12
ATOM 17093 C CA . ARG A 1 124 ? 10.257 4.891 2.633 1.00 0.00 192 ARG A CA 12
ATOM 17094 C C . ARG A 1 124 ? 11.129 4.302 3.749 1.00 0.00 192 ARG A C 12
ATOM 17095 O O . ARG A 1 124 ? 12.284 4.675 3.943 1.00 0.00 192 ARG A O 12
ATOM 17116 N N . SER A 1 125 ? 10.529 3.382 4.508 1.00 0.00 193 SER A N 12
ATOM 17117 C CA . SER A 1 125 ? 11.117 2.658 5.649 1.00 0.00 193 SER A CA 12
ATOM 17118 C C . SER A 1 125 ? 12.214 1.638 5.253 1.00 0.00 193 SER A C 12
ATOM 17119 O O . SER A 1 125 ? 12.661 0.849 6.092 1.00 0.00 193 SER A O 12
ATOM 17127 N N . TYR A 1 126 ? 12.642 1.620 3.981 1.00 0.00 194 TYR A N 12
ATOM 17128 C CA . TYR A 1 126 ? 13.568 0.666 3.368 1.00 0.00 194 TYR A CA 12
ATOM 17129 C C . TYR A 1 126 ? 14.421 1.343 2.269 1.00 0.00 194 TYR A C 12
ATOM 17130 O O . TYR A 1 126 ? 13.905 2.242 1.563 1.00 0.00 194 TYR A O 12
ATOM 17149 N N . ASN A 1 35 ? 1.465 16.489 2.818 1.00 0.00 103 ASN A N 13
ATOM 17150 C CA . ASN A 1 35 ? 1.828 15.571 3.922 1.00 0.00 103 ASN A CA 13
ATOM 17151 C C . ASN A 1 35 ? 0.570 14.845 4.419 1.00 0.00 103 ASN A C 13
ATOM 17152 O O . ASN A 1 35 ? -0.464 14.897 3.753 1.00 0.00 103 ASN A O 13
ATOM 17163 N N . SER A 1 36 ? 0.662 14.095 5.529 1.00 0.00 104 SER A N 13
ATOM 17164 C CA . SER A 1 36 ? -0.200 12.937 5.850 1.00 0.00 104 SER A CA 13
ATOM 17165 C C . SER A 1 36 ? -1.712 13.098 5.618 1.00 0.00 104 SER A C 13
ATOM 17166 O O . SER A 1 36 ? -2.324 12.190 5.057 1.00 0.00 104 SER A O 13
ATOM 17174 N N . ALA A 1 37 ? -2.322 14.229 5.984 1.00 0.00 105 ALA A N 13
ATOM 17175 C CA . ALA A 1 37 ? -3.780 14.430 5.951 1.00 0.00 105 ALA A CA 13
ATOM 17176 C C . ALA A 1 37 ? -4.153 15.846 5.456 1.00 0.00 105 ALA A C 13
ATOM 17177 O O . ALA A 1 37 ? -5.070 16.496 5.968 1.00 0.00 105 ALA A O 13
ATOM 17184 N N . ASP A 1 38 ? -3.369 16.356 4.507 1.00 0.00 106 ASP A N 13
ATOM 17185 C CA . ASP A 1 38 ? -3.234 17.769 4.149 1.00 0.00 106 ASP A CA 13
ATOM 17186 C C . ASP A 1 38 ? -2.653 17.948 2.729 1.00 0.00 106 ASP A C 13
ATOM 17187 O O . ASP A 1 38 ? -2.512 16.990 1.965 1.00 0.00 106 ASP A O 13
ATOM 17196 N N . SER A 1 39 ? -2.357 19.200 2.375 1.00 0.00 107 SER A N 13
ATOM 17197 C CA . SER A 1 39 ? -1.719 19.647 1.120 1.00 0.00 107 SER A CA 13
ATOM 17198 C C . SER A 1 39 ? -0.676 18.670 0.543 1.00 0.00 107 SER A C 13
ATOM 17199 O O . SER A 1 39 ? 0.414 18.529 1.096 1.00 0.00 107 SER A O 13
ATOM 17207 N N . ALA A 1 40 ? -0.941 17.979 -0.574 1.00 0.00 108 ALA A N 13
ATOM 17208 C CA . ALA A 1 40 ? -2.146 18.032 -1.422 1.00 0.00 108 ALA A CA 13
ATOM 17209 C C . ALA A 1 40 ? -2.388 16.769 -2.273 1.00 0.00 108 ALA A C 13
ATOM 17210 O O . ALA A 1 40 ? -3.537 16.395 -2.515 1.00 0.00 108 ALA A O 13
ATOM 17217 N N . ASN A 1 41 ? -1.321 16.111 -2.732 1.00 0.00 109 ASN A N 13
ATOM 17218 C CA . ASN A 1 41 ? -1.377 15.030 -3.728 1.00 0.00 109 ASN A CA 13
ATOM 17219 C C . ASN A 1 41 ? -0.670 13.739 -3.301 1.00 0.00 109 ASN A C 13
ATOM 17220 O O . ASN A 1 41 ? -0.997 12.657 -3.778 1.00 0.00 109 ASN A O 13
ATOM 17231 N N . ASP A 1 42 ? 0.237 13.855 -2.343 1.00 0.00 110 ASP A N 13
ATOM 17232 C CA . ASP A 1 42 ? 1.063 12.832 -1.691 1.00 0.00 110 ASP A CA 13
ATOM 17233 C C . ASP A 1 42 ? 0.272 11.906 -0.743 1.00 0.00 110 ASP A C 13
ATOM 17234 O O . ASP A 1 42 ? 0.642 11.637 0.397 1.00 0.00 110 ASP A O 13
ATOM 17243 N N . GLY A 1 43 ? -0.890 11.473 -1.214 1.00 0.00 111 GLY A N 13
ATOM 17244 C CA . GLY A 1 43 ? -1.761 10.476 -0.607 1.00 0.00 111 GLY A CA 13
ATOM 17245 C C . GLY A 1 43 ? -1.117 9.101 -0.679 1.00 0.00 111 GLY A C 13
ATOM 17246 O O . GLY A 1 43 ? -1.256 8.422 -1.696 1.00 0.00 111 GLY A O 13
ATOM 17250 N N . PHE A 1 44 ? -0.433 8.695 0.391 1.00 0.00 112 PHE A N 13
ATOM 17251 C CA . PHE A 1 44 ? 0.123 7.371 0.539 1.00 0.00 112 PHE A CA 13
ATOM 17252 C C . PHE A 1 44 ? -0.756 6.631 1.528 1.00 0.00 112 PHE A C 13
ATOM 17253 O O . PHE A 1 44 ? -1.466 7.237 2.340 1.00 0.00 112 PHE A O 13
ATOM 17270 N N . VAL A 1 45 ? -0.647 5.311 1.514 1.00 0.00 113 VAL A N 13
ATOM 17271 C CA . VAL A 1 45 ? -1.458 4.474 2.370 1.00 0.00 113 VAL A CA 13
ATOM 17272 C C . VAL A 1 45 ? -0.694 3.253 2.818 1.00 0.00 113 VAL A C 13
ATOM 17273 O O . VAL A 1 45 ? -0.223 2.484 1.987 1.00 0.00 113 VAL A O 13
ATOM 17286 N N . ARG A 1 46 ? -0.558 3.081 4.128 1.00 0.00 114 ARG A N 13
ATOM 17287 C CA . ARG A 1 46 ? 0.227 2.020 4.742 1.00 0.00 114 ARG A CA 13
ATOM 17288 C C . ARG A 1 46 ? -0.634 0.822 5.081 1.00 0.00 114 ARG A C 13
ATOM 17289 O O . ARG A 1 46 ? -1.688 0.943 5.706 1.00 0.00 114 ARG A O 13
ATOM 17310 N N . LEU A 1 47 ? -0.110 -0.334 4.716 1.00 0.00 115 LEU A N 13
ATOM 17311 C CA . LEU A 1 47 ? -0.562 -1.642 5.118 1.00 0.00 115 LEU A CA 13
ATOM 17312 C C . LEU A 1 47 ? 0.164 -2.139 6.353 1.00 0.00 115 LEU A C 13
ATOM 17313 O O . LEU A 1 47 ? 1.355 -1.905 6.548 1.00 0.00 115 LEU A O 13
ATOM 17329 N N . ARG A 1 48 ? -0.559 -2.986 7.069 1.00 0.00 116 ARG A N 13
ATOM 17330 C CA . ARG A 1 48 ? -0.036 -4.108 7.839 1.00 0.00 116 ARG A CA 13
ATOM 17331 C C . ARG A 1 48 ? -0.970 -5.273 7.546 1.00 0.00 116 ARG A C 13
ATOM 17332 O O . ARG A 1 48 ? -2.177 -5.114 7.557 1.00 0.00 116 ARG A O 13
ATOM 17353 N N . GLY A 1 49 ? -0.470 -6.459 7.287 1.00 0.00 117 GLY A N 13
ATOM 17354 C CA . GLY A 1 49 ? -1.245 -7.676 7.579 1.00 0.00 117 GLY A CA 13
ATOM 17355 C C . GLY A 1 49 ? -0.682 -8.939 6.921 1.00 0.00 117 GLY A C 13
ATOM 17356 O O . GLY A 1 49 ? -1.048 -10.068 7.240 1.00 0.00 117 GLY A O 13
ATOM 17360 N N . LEU A 1 50 ? 0.140 -8.666 5.908 1.00 0.00 118 LEU A N 13
ATOM 17361 C CA . LEU A 1 50 ? 0.438 -9.454 4.733 1.00 0.00 118 LEU A CA 13
ATOM 17362 C C . LEU A 1 50 ? 0.943 -10.893 5.010 1.00 0.00 118 LEU A C 13
ATOM 17363 O O . LEU A 1 50 ? 1.641 -11.142 5.998 1.00 0.00 118 LEU A O 13
ATOM 17379 N N . PRO A 1 51 ? 0.622 -11.824 4.096 1.00 0.00 119 PRO A N 13
ATOM 17380 C CA . PRO A 1 51 ? 1.007 -13.238 4.124 1.00 0.00 119 PRO A CA 13
ATOM 17381 C C . PRO A 1 51 ? 2.469 -13.462 3.734 1.00 0.00 119 PRO A C 13
ATOM 17382 O O . PRO A 1 51 ? 3.205 -12.547 3.360 1.00 0.00 119 PRO A O 13
ATOM 17393 N N . PHE A 1 52 ? 2.897 -14.717 3.831 1.00 0.00 120 PHE A N 13
ATOM 17394 C CA . PHE A 1 52 ? 4.262 -15.107 3.511 1.00 0.00 120 PHE A CA 13
ATOM 17395 C C . PHE A 1 52 ? 4.584 -14.948 2.016 1.00 0.00 120 PHE A C 13
ATOM 17396 O O . PHE A 1 52 ? 3.783 -15.305 1.148 1.00 0.00 120 PHE A O 13
ATOM 17413 N N . GLY A 1 53 ? 5.756 -14.376 1.721 1.00 0.00 121 GLY A N 13
ATOM 17414 C CA . GLY A 1 53 ? 6.144 -13.933 0.381 1.00 0.00 121 GLY A CA 13
ATOM 17415 C C . GLY A 1 53 ? 5.228 -12.862 -0.240 1.00 0.00 121 GLY A C 13
ATOM 17416 O O . GLY A 1 53 ? 5.199 -12.769 -1.470 1.00 0.00 121 GLY A O 13
ATOM 17420 N N . CYS A 1 54 ? 4.464 -12.086 0.553 1.00 0.00 122 CYS A N 13
ATOM 17421 C CA . CYS A 1 54 ? 3.562 -11.060 -0.008 1.00 0.00 122 CYS A CA 13
ATOM 17422 C C . CYS A 1 54 ? 4.315 -10.039 -0.883 1.00 0.00 122 CYS A C 13
ATOM 17423 O O . CYS A 1 54 ? 5.499 -9.759 -0.654 1.00 0.00 122 CYS A O 13
ATOM 17431 N N . THR A 1 55 ? 3.630 -9.459 -1.874 1.00 0.00 123 THR A N 13
ATOM 17432 C CA . THR A 1 55 ? 4.234 -8.574 -2.866 1.00 0.00 123 THR A CA 13
ATOM 17433 C C . THR A 1 55 ? 3.297 -7.437 -3.275 1.00 0.00 123 THR A C 13
ATOM 17434 O O . THR A 1 55 ? 2.082 -7.446 -3.046 1.00 0.00 123 THR A O 13
ATOM 17445 N N . LYS A 1 56 ? 3.883 -6.436 -3.925 1.00 0.00 124 LYS A N 13
ATOM 17446 C CA . LYS A 1 56 ? 3.259 -5.292 -4.530 1.00 0.00 124 LYS A CA 13
ATOM 17447 C C . LYS A 1 56 ? 2.022 -5.635 -5.344 1.00 0.00 124 LYS A C 13
ATOM 17448 O O . LYS A 1 56 ? 1.040 -4.944 -5.194 1.00 0.00 124 LYS A O 13
ATOM 17467 N N . GLU A 1 57 ? 1.983 -6.710 -6.118 1.00 0.00 125 GLU A N 13
ATOM 17468 C CA . GLU A 1 57 ? 0.819 -7.112 -6.913 1.00 0.00 125 GLU A CA 13
ATOM 17469 C C . GLU A 1 57 ? -0.369 -7.628 -6.072 1.00 0.00 125 GLU A C 13
ATOM 17470 O O . GLU A 1 57 ? -1.509 -7.614 -6.539 1.00 0.00 125 GLU A O 13
ATOM 17482 N N . GLU A 1 58 ? -0.172 -8.014 -4.810 1.00 0.00 126 GLU A N 13
ATOM 17483 C CA . GLU A 1 58 ? -1.296 -8.259 -3.911 1.00 0.00 126 GLU A CA 13
ATOM 17484 C C . GLU A 1 58 ? -1.853 -6.916 -3.434 1.00 0.00 126 GLU A C 13
ATOM 17485 O O . GLU A 1 58 ? -3.061 -6.756 -3.298 1.00 0.00 126 GLU A O 13
ATOM 17497 N N . ILE A 1 59 ? -1.003 -5.899 -3.296 1.00 0.00 127 ILE A N 13
ATOM 17498 C CA . ILE A 1 59 ? -1.444 -4.500 -3.103 1.00 0.00 127 ILE A CA 13
ATOM 17499 C C . ILE A 1 59 ? -2.111 -3.933 -4.364 1.00 0.00 127 ILE A C 13
ATOM 17500 O O . ILE A 1 59 ? -3.131 -3.248 -4.283 1.00 0.00 127 ILE A O 13
ATOM 17516 N N . VAL A 1 60 ? -1.589 -4.282 -5.543 1.00 0.00 128 VAL A N 13
ATOM 17517 C CA . VAL A 1 60 ? -2.186 -3.979 -6.839 1.00 0.00 128 VAL A CA 13
ATOM 17518 C C . VAL A 1 60 ? -3.548 -4.659 -7.044 1.00 0.00 128 VAL A C 13
ATOM 17519 O O . VAL A 1 60 ? -4.315 -4.176 -7.876 1.00 0.00 128 VAL A O 13
ATOM 17532 N N . GLN A 1 61 ? -3.914 -5.693 -6.257 1.00 0.00 129 GLN A N 13
ATOM 17533 C CA . GLN A 1 61 ? -5.301 -6.181 -6.208 1.00 0.00 129 GLN A CA 13
ATOM 17534 C C . GLN A 1 61 ? -6.071 -5.611 -5.014 1.00 0.00 129 GLN A C 13
ATOM 17535 O O . GLN A 1 61 ? -7.294 -5.481 -5.076 1.00 0.00 129 GLN A O 13
ATOM 17549 N N . PHE A 1 62 ? -5.347 -5.202 -3.969 1.00 0.00 130 PHE A N 13
ATOM 17550 C CA . PHE A 1 62 ? -5.892 -4.602 -2.755 1.00 0.00 130 PHE A CA 13
ATOM 17551 C C . PHE A 1 62 ? -6.624 -3.301 -3.103 1.00 0.00 130 PHE A C 13
ATOM 17552 O O . PHE A 1 62 ? -7.796 -3.114 -2.780 1.00 0.00 130 PHE A O 13
ATOM 17569 N N . PHE A 1 63 ? -5.938 -2.450 -3.876 1.00 0.00 131 PHE A N 13
ATOM 17570 C CA . PHE A 1 63 ? -6.454 -1.198 -4.422 1.00 0.00 131 PHE A CA 13
ATOM 17571 C C . PHE A 1 63 ? -6.522 -1.204 -5.956 1.00 0.00 131 PHE A C 13
ATOM 17572 O O . PHE A 1 63 ? -6.437 -0.151 -6.587 1.00 0.00 131 PHE A O 13
ATOM 17589 N N . SER A 1 64 ? -6.793 -2.370 -6.560 1.00 0.00 132 SER A N 13
ATOM 17590 C CA . SER A 1 64 ? -7.369 -2.440 -7.921 1.00 0.00 132 SER A CA 13
ATOM 17591 C C . SER A 1 64 ? -8.610 -1.555 -8.109 1.00 0.00 132 SER A C 13
ATOM 17592 O O . SER A 1 64 ? -8.930 -1.143 -9.226 1.00 0.00 132 SER A O 13
ATOM 17600 N N . GLY A 1 65 ? -9.273 -1.217 -6.997 1.00 0.00 133 GLY A N 13
ATOM 17601 C CA . GLY A 1 65 ? -10.319 -0.209 -6.895 1.00 0.00 133 GLY A CA 13
ATOM 17602 C C . GLY A 1 65 ? -9.982 1.155 -7.520 1.00 0.00 133 GLY A C 13
ATOM 17603 O O . GLY A 1 65 ? -10.870 1.812 -8.069 1.00 0.00 133 GLY A O 13
ATOM 17607 N N . LEU A 1 66 ? -8.725 1.609 -7.394 1.00 0.00 134 LEU A N 13
ATOM 17608 C CA . LEU A 1 66 ? -8.350 3.028 -7.407 1.00 0.00 134 LEU A CA 13
ATOM 17609 C C . LEU A 1 66 ? -7.075 3.324 -8.225 1.00 0.00 134 LEU A C 13
ATOM 17610 O O . LEU A 1 66 ? -6.331 2.424 -8.619 1.00 0.00 134 LEU A O 13
ATOM 17626 N N . GLU A 1 67 ? -6.818 4.609 -8.484 1.00 0.00 135 GLU A N 13
ATOM 17627 C CA . GLU A 1 67 ? -5.710 5.113 -9.274 1.00 0.00 135 GLU A CA 13
ATOM 17628 C C . GLU A 1 67 ? -4.462 5.381 -8.413 1.00 0.00 135 GLU A C 13
ATOM 17629 O O . GLU A 1 67 ? -4.494 6.099 -7.412 1.00 0.00 135 GLU A O 13
ATOM 17641 N N . ILE A 1 68 ? -3.347 4.822 -8.869 1.00 0.00 136 ILE A N 13
ATOM 17642 C CA . ILE A 1 68 ? -2.016 4.778 -8.240 1.00 0.00 136 ILE A CA 13
ATOM 17643 C C . ILE A 1 68 ? -1.000 5.269 -9.280 1.00 0.00 136 ILE A C 13
ATOM 17644 O O . ILE A 1 68 ? -1.064 4.864 -10.447 1.00 0.00 136 ILE A O 13
ATOM 17660 N N . VAL A 1 69 ? -0.069 6.147 -8.888 1.00 0.00 137 VAL A N 13
ATOM 17661 C CA . VAL A 1 69 ? 1.003 6.612 -9.802 1.00 0.00 137 VAL A CA 13
ATOM 17662 C C . VAL A 1 69 ? 1.951 5.459 -10.197 1.00 0.00 137 VAL A C 13
ATOM 17663 O O . VAL A 1 69 ? 2.088 4.507 -9.428 1.00 0.00 137 VAL A O 13
ATOM 17676 N N . PRO A 1 70 ? 2.634 5.503 -11.360 1.00 0.00 138 PRO A N 13
ATOM 17677 C CA . PRO A 1 70 ? 3.385 4.366 -11.925 1.00 0.00 138 PRO A CA 13
ATOM 17678 C C . PRO A 1 70 ? 4.491 3.687 -11.091 1.00 0.00 138 PRO A C 13
ATOM 17679 O O . PRO A 1 70 ? 5.013 2.651 -11.509 1.00 0.00 138 PRO A O 13
ATOM 17690 N N . ASN A 1 71 ? 4.863 4.223 -9.923 1.00 0.00 139 ASN A N 13
ATOM 17691 C CA . ASN A 1 71 ? 5.814 3.612 -8.977 1.00 0.00 139 ASN A CA 13
ATOM 17692 C C . ASN A 1 71 ? 5.233 3.512 -7.546 1.00 0.00 139 ASN A C 13
ATOM 17693 O O . ASN A 1 71 ? 5.983 3.328 -6.586 1.00 0.00 139 ASN A O 13
ATOM 17704 N N . GLY A 1 72 ? 3.919 3.716 -7.378 1.00 0.00 140 GLY A N 13
ATOM 17705 C CA . GLY A 1 72 ? 3.335 4.217 -6.125 1.00 0.00 140 GLY A CA 13
ATOM 17706 C C . GLY A 1 72 ? 3.507 3.329 -4.889 1.00 0.00 140 GLY A C 13
ATOM 17707 O O . GLY A 1 72 ? 3.522 3.826 -3.766 1.00 0.00 140 GLY A O 13
ATOM 17711 N N . ILE A 1 73 ? 3.610 2.017 -5.080 1.00 0.00 141 ILE A N 13
ATOM 17712 C CA . ILE A 1 73 ? 3.504 1.001 -4.018 1.00 0.00 141 ILE A CA 13
ATOM 17713 C C . ILE A 1 73 ? 4.924 0.655 -3.494 1.00 0.00 141 ILE A C 13
ATOM 17714 O O . ILE A 1 73 ? 5.812 0.381 -4.304 1.00 0.00 141 ILE A O 13
ATOM 17730 N N . THR A 1 74 ? 5.154 0.621 -2.171 1.00 0.00 142 THR A N 13
ATOM 17731 C CA . THR A 1 74 ? 6.464 0.344 -1.522 1.00 0.00 142 THR A CA 13
ATOM 17732 C C . THR A 1 74 ? 6.399 -0.833 -0.534 1.00 0.00 142 THR A C 13
ATOM 17733 O O . THR A 1 74 ? 5.512 -0.881 0.315 1.00 0.00 142 THR A O 13
ATOM 17744 N N . LEU A 1 75 ? 7.366 -1.764 -0.618 1.00 0.00 143 LEU A N 13
ATOM 17745 C CA . LEU A 1 75 ? 7.477 -3.020 0.156 1.00 0.00 143 LEU A CA 13
ATOM 17746 C C . LEU A 1 75 ? 8.801 -3.069 0.936 1.00 0.00 143 LEU A C 13
ATOM 17747 O O . LEU A 1 75 ? 9.818 -3.498 0.379 1.00 0.00 143 LEU A O 13
ATOM 17763 N N . PRO A 1 76 ? 8.822 -2.627 2.209 1.00 0.00 144 PRO A N 13
ATOM 17764 C CA . PRO A 1 76 ? 10.040 -2.662 2.998 1.00 0.00 144 PRO A CA 13
ATOM 17765 C C . PRO A 1 76 ? 10.312 -4.042 3.634 1.00 0.00 144 PRO A C 13
ATOM 17766 O O . PRO A 1 76 ? 11.296 -4.693 3.286 1.00 0.00 144 PRO A O 13
ATOM 17777 N N . VAL A 1 77 ? 9.441 -4.477 4.555 1.00 0.00 145 VAL A N 13
ATOM 17778 C CA . VAL A 1 77 ? 9.486 -5.695 5.403 1.00 0.00 145 VAL A CA 13
ATOM 17779 C C . VAL A 1 77 ? 8.143 -5.856 6.124 1.00 0.00 145 VAL A C 13
ATOM 17780 O O . VAL A 1 77 ? 7.255 -5.032 5.972 1.00 0.00 145 VAL A O 13
ATOM 17793 N N . ASP A 1 78 ? 7.925 -6.933 6.875 1.00 0.00 146 ASP A N 13
ATOM 17794 C CA . ASP A 1 78 ? 6.903 -7.047 7.906 1.00 0.00 146 ASP A CA 13
ATOM 17795 C C . ASP A 1 78 ? 7.205 -6.252 9.188 1.00 0.00 146 ASP A C 13
ATOM 17796 O O . ASP A 1 78 ? 8.330 -5.779 9.377 1.00 0.00 146 ASP A O 13
ATOM 17805 N N . PRO A 1 79 ? 6.228 -6.171 10.111 1.00 0.00 147 PRO A N 13
ATOM 17806 C CA . PRO A 1 79 ? 6.392 -5.603 11.455 1.00 0.00 147 PRO A CA 13
ATOM 17807 C C . PRO A 1 79 ? 7.488 -6.230 12.361 1.00 0.00 147 PRO A C 13
ATOM 17808 O O . PRO A 1 79 ? 7.626 -5.803 13.508 1.00 0.00 147 PRO A O 13
ATOM 17819 N N . GLU A 1 80 ? 8.275 -7.214 11.897 1.00 0.00 148 GLU A N 13
ATOM 17820 C CA . GLU A 1 80 ? 9.382 -7.852 12.636 1.00 0.00 148 GLU A CA 13
ATOM 17821 C C . GLU A 1 80 ? 10.694 -7.870 11.814 1.00 0.00 148 GLU A C 13
ATOM 17822 O O . GLU A 1 80 ? 11.741 -8.294 12.310 1.00 0.00 148 GLU A O 13
ATOM 17834 N N . GLY A 1 81 ? 10.675 -7.357 10.576 1.00 0.00 149 GLY A N 13
ATOM 17835 C CA . GLY A 1 81 ? 11.883 -7.045 9.816 1.00 0.00 149 GLY A CA 13
ATOM 17836 C C . GLY A 1 81 ? 12.584 -8.233 9.142 1.00 0.00 149 GLY A C 13
ATOM 17837 O O . GLY A 1 81 ? 13.818 -8.238 9.094 1.00 0.00 149 GLY A O 13
ATOM 17841 N N . LYS A 1 82 ? 11.850 -9.236 8.628 1.00 0.00 150 LYS A N 13
ATOM 17842 C CA . LYS A 1 82 ? 12.410 -10.465 8.043 1.00 0.00 150 LYS A CA 13
ATOM 17843 C C . LYS A 1 82 ? 11.782 -10.818 6.686 1.00 0.00 150 LYS A C 13
ATOM 17844 O O . LYS A 1 82 ? 12.343 -11.639 5.958 1.00 0.00 150 LYS A O 13
ATOM 17863 N N . ILE A 1 83 ? 10.630 -10.221 6.355 1.00 0.00 151 ILE A N 13
ATOM 17864 C CA . ILE A 1 83 ? 9.803 -10.590 5.200 1.00 0.00 151 ILE A CA 13
ATOM 17865 C C . ILE A 1 83 ? 9.163 -9.382 4.492 1.00 0.00 151 ILE A C 13
ATOM 17866 O O . ILE A 1 83 ? 9.904 -8.627 3.876 1.00 0.00 151 ILE A O 13
ATOM 17882 N N . THR A 1 84 ? 7.835 -9.217 4.543 1.00 0.00 152 THR A N 13
ATOM 17883 C CA . THR A 1 84 ? 6.969 -8.277 3.804 1.00 0.00 152 THR A CA 13
ATOM 17884 C C . THR A 1 84 ? 5.535 -8.490 4.297 1.00 0.00 152 THR A C 13
ATOM 17885 O O . THR A 1 84 ? 4.745 -9.205 3.695 1.00 0.00 152 THR A O 13
ATOM 17896 N N . GLY A 1 85 ? 5.229 -7.902 5.454 1.00 0.00 153 GLY A N 13
ATOM 17897 C CA . GLY A 1 85 ? 3.927 -7.874 6.145 1.00 0.00 153 GLY A CA 13
ATOM 17898 C C . GLY A 1 85 ? 3.434 -6.493 6.555 1.00 0.00 153 GLY A C 13
ATOM 17899 O O . GLY A 1 85 ? 2.368 -6.359 7.147 1.00 0.00 153 GLY A O 13
ATOM 17903 N N . GLU A 1 86 ? 4.167 -5.469 6.147 1.00 0.00 154 GLU A N 13
ATOM 17904 C CA . GLU A 1 86 ? 3.697 -4.091 6.004 1.00 0.00 154 GLU A CA 13
ATOM 17905 C C . GLU A 1 86 ? 4.293 -3.508 4.715 1.00 0.00 154 GLU A C 13
ATOM 17906 O O . GLU A 1 86 ? 5.211 -4.068 4.112 1.00 0.00 154 GLU A O 13
ATOM 17918 N N . ALA A 1 87 ? 3.686 -2.427 4.246 1.00 0.00 155 ALA A N 13
ATOM 17919 C CA . ALA A 1 87 ? 3.874 -1.847 2.921 1.00 0.00 155 ALA A CA 13
ATOM 17920 C C . ALA A 1 87 ? 3.101 -0.545 2.836 1.00 0.00 155 ALA A C 13
ATOM 17921 O O . ALA A 1 87 ? 2.484 -0.115 3.807 1.00 0.00 155 ALA A O 13
ATOM 17928 N N . PHE A 1 88 ? 3.170 0.094 1.681 1.00 0.00 156 PHE A N 13
ATOM 17929 C CA . PHE A 1 88 ? 2.720 1.458 1.498 1.00 0.00 156 PHE A CA 13
ATOM 17930 C C . PHE A 1 88 ? 2.310 1.691 0.036 1.00 0.00 156 PHE A C 13
ATOM 17931 O O . PHE A 1 88 ? 2.753 0.952 -0.838 1.00 0.00 156 PHE A O 13
ATOM 17948 N N . VAL A 1 89 ? 1.488 2.701 -0.264 1.00 0.00 157 VAL A N 13
ATOM 17949 C CA . VAL A 1 89 ? 1.027 2.977 -1.641 1.00 0.00 157 VAL A CA 13
ATOM 17950 C C . VAL A 1 89 ? 0.544 4.398 -1.881 1.00 0.00 157 VAL A C 13
ATOM 17951 O O . VAL A 1 89 ? -0.388 4.844 -1.229 1.00 0.00 157 VAL A O 13
ATOM 17964 N N . GLN A 1 90 ? 1.153 5.069 -2.860 1.00 0.00 158 GLN A N 13
ATOM 17965 C CA . GLN A 1 90 ? 0.864 6.425 -3.325 1.00 0.00 158 GLN A CA 13
ATOM 17966 C C . GLN A 1 90 ? -0.132 6.406 -4.477 1.00 0.00 158 GLN A C 13
ATOM 17967 O O . GLN A 1 90 ? 0.058 5.723 -5.484 1.00 0.00 158 GLN A O 13
ATOM 17981 N N . PHE A 1 91 ? -1.167 7.221 -4.350 1.00 0.00 159 PHE A N 13
ATOM 17982 C CA . PHE A 1 91 ? -2.239 7.343 -5.329 1.00 0.00 159 PHE A CA 13
ATOM 17983 C C . PHE A 1 91 ? -1.985 8.554 -6.240 1.00 0.00 159 PHE A C 13
ATOM 17984 O O . PHE A 1 91 ? -0.901 9.134 -6.205 1.00 0.00 159 PHE A O 13
ATOM 18001 N N . ALA A 1 92 ? -2.948 8.988 -7.054 1.00 0.00 160 ALA A N 13
ATOM 18002 C CA . ALA A 1 92 ? -2.847 10.312 -7.681 1.00 0.00 160 ALA A CA 13
ATOM 18003 C C . ALA A 1 92 ? -3.206 11.478 -6.733 1.00 0.00 160 ALA A C 13
ATOM 18004 O O . ALA A 1 92 ? -2.985 12.635 -7.099 1.00 0.00 160 ALA A O 13
ATOM 18011 N N . SER A 1 93 ? -3.764 11.217 -5.535 1.00 0.00 161 SER A N 13
ATOM 18012 C CA . SER A 1 93 ? -4.246 12.276 -4.630 1.00 0.00 161 SER A CA 13
ATOM 18013 C C . SER A 1 93 ? -4.469 11.869 -3.163 1.00 0.00 161 SER A C 13
ATOM 18014 O O . SER A 1 93 ? -4.790 10.715 -2.877 1.00 0.00 161 SER A O 13
ATOM 18022 N N . GLN A 1 94 ? -4.465 12.858 -2.252 1.00 0.00 162 GLN A N 13
ATOM 18023 C CA . GLN A 1 94 ? -4.981 12.816 -0.858 1.00 0.00 162 GLN A CA 13
ATOM 18024 C C . GLN A 1 94 ? -6.534 12.737 -0.791 1.00 0.00 162 GLN A C 13
ATOM 18025 O O . GLN A 1 94 ? -7.206 13.464 -0.058 1.00 0.00 162 GLN A O 13
ATOM 18039 N N . GLU A 1 95 ? -7.111 11.888 -1.639 1.00 0.00 163 GLU A N 13
ATOM 18040 C CA . GLU A 1 95 ? -8.556 11.670 -1.816 1.00 0.00 163 GLU A CA 13
ATOM 18041 C C . GLU A 1 95 ? -8.824 10.232 -2.247 1.00 0.00 163 GLU A C 13
ATOM 18042 O O . GLU A 1 95 ? -9.490 9.462 -1.565 1.00 0.00 163 GLU A O 13
ATOM 18054 N N . LEU A 1 96 ? -8.200 9.838 -3.352 1.00 0.00 164 LEU A N 13
ATOM 18055 C CA . LEU A 1 96 ? -8.015 8.456 -3.769 1.00 0.00 164 LEU A CA 13
ATOM 18056 C C . LEU A 1 96 ? -7.350 7.627 -2.669 1.00 0.00 164 LEU A C 13
ATOM 18057 O O . LEU A 1 96 ? -7.792 6.530 -2.341 1.00 0.00 164 LEU A O 13
ATOM 18073 N N . ALA A 1 97 ? -6.350 8.213 -2.014 1.00 0.00 165 ALA A N 13
ATOM 18074 C CA . ALA A 1 97 ? -5.707 7.598 -0.859 1.00 0.00 165 ALA A CA 13
ATOM 18075 C C . ALA A 1 97 ? -6.616 7.564 0.386 1.00 0.00 165 ALA A C 13
ATOM 18076 O O . ALA A 1 97 ? -6.364 6.816 1.318 1.00 0.00 165 ALA A O 13
ATOM 18083 N N . GLU A 1 98 ? -7.733 8.286 0.381 1.00 0.00 166 GLU A N 13
ATOM 18084 C CA . GLU A 1 98 ? -8.697 8.356 1.493 1.00 0.00 166 GLU A CA 13
ATOM 18085 C C . GLU A 1 98 ? -9.855 7.390 1.232 1.00 0.00 166 GLU A C 13
ATOM 18086 O O . GLU A 1 98 ? -10.391 6.780 2.161 1.00 0.00 166 GLU A O 13
ATOM 18098 N N . LYS A 1 99 ? -10.182 7.175 -0.050 1.00 0.00 167 LYS A N 13
ATOM 18099 C CA . LYS A 1 99 ? -11.088 6.137 -0.516 1.00 0.00 167 LYS A CA 13
ATOM 18100 C C . LYS A 1 99 ? -10.499 4.759 -0.192 1.00 0.00 167 LYS A C 13
ATOM 18101 O O . LYS A 1 99 ? -11.218 3.834 0.183 1.00 0.00 167 LYS A O 13
ATOM 18120 N N . ALA A 1 100 ? -9.170 4.660 -0.278 1.00 0.00 168 ALA A N 13
ATOM 18121 C CA . ALA A 1 100 ? -8.373 3.495 0.061 1.00 0.00 168 ALA A CA 13
ATOM 18122 C C . ALA A 1 100 ? -8.348 3.120 1.551 1.00 0.00 168 ALA A C 13
ATOM 18123 O O . ALA A 1 100 ? -8.600 1.966 1.889 1.00 0.00 168 ALA A O 13
ATOM 18130 N N . LEU A 1 101 ? -8.144 4.069 2.472 1.00 0.00 169 LEU A N 13
ATOM 18131 C CA . LEU A 1 101 ? -8.446 3.810 3.899 1.00 0.00 169 LEU A CA 13
ATOM 18132 C C . LEU A 1 101 ? -9.862 3.287 4.131 1.00 0.00 169 LEU A C 13
ATOM 18133 O O . LEU A 1 101 ? -10.089 2.463 5.016 1.00 0.00 169 LEU A O 13
ATOM 18149 N N . GLY A 1 102 ? -10.800 3.729 3.301 1.00 0.00 170 GLY A N 13
ATOM 18150 C CA . GLY A 1 102 ? -12.186 3.290 3.280 1.00 0.00 170 GLY A CA 13
ATOM 18151 C C . GLY A 1 102 ? -12.405 1.778 3.045 1.00 0.00 170 GLY A C 13
ATOM 18152 O O . GLY A 1 102 ? -13.506 1.285 3.294 1.00 0.00 170 GLY A O 13
ATOM 18156 N N . LYS A 1 103 ? -11.368 1.019 2.641 1.00 0.00 171 LYS A N 13
ATOM 18157 C CA . LYS A 1 103 ? -11.339 -0.460 2.666 1.00 0.00 171 LYS A CA 13
ATOM 18158 C C . LYS A 1 103 ? -11.537 -1.050 4.064 1.00 0.00 171 LYS A C 13
ATOM 18159 O O . LYS A 1 103 ? -12.234 -2.052 4.205 1.00 0.00 171 LYS A O 13
ATOM 18178 N N . HIS A 1 104 ? -10.955 -0.397 5.072 1.00 0.00 172 HIS A N 13
ATOM 18179 C CA . HIS A 1 104 ? -10.899 -0.742 6.511 1.00 0.00 172 HIS A CA 13
ATOM 18180 C C . HIS A 1 104 ? -10.388 -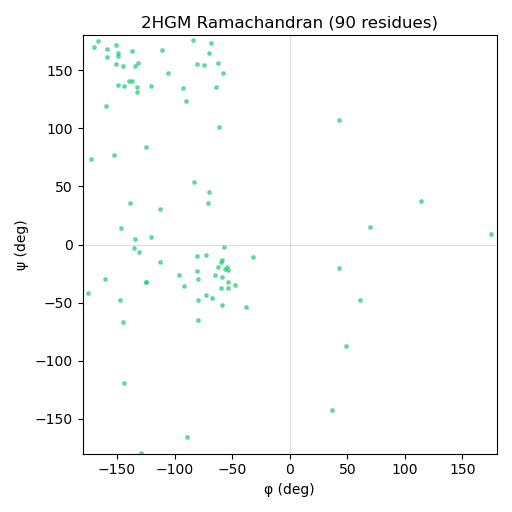2.162 6.860 1.00 0.00 172 HIS A C 13
ATOM 18181 O O . HIS A 1 104 ? -9.394 -2.307 7.579 1.00 0.00 172 HIS A O 13
ATOM 18195 N N . LYS A 1 105 ? -11.063 -3.216 6.383 1.00 0.00 173 LYS A N 13
ATOM 18196 C CA . LYS A 1 105 ? -10.817 -4.634 6.688 1.00 0.00 173 LYS A CA 13
ATOM 18197 C C . LYS A 1 105 ? -11.028 -5.501 5.444 1.00 0.00 173 LYS A C 13
ATOM 18198 O O . LYS A 1 105 ? -12.158 -5.766 5.031 1.00 0.00 173 LYS A O 13
ATOM 18217 N N . GLU A 1 106 ? -9.916 -5.948 4.865 1.00 0.00 174 GLU A N 13
ATOM 18218 C CA . GLU A 1 106 ? -9.843 -6.834 3.696 1.00 0.00 174 GLU A CA 13
ATOM 18219 C C . GLU A 1 106 ? -8.626 -7.782 3.815 1.00 0.00 174 GLU A C 13
ATOM 18220 O O . GLU A 1 106 ? -8.059 -7.959 4.894 1.00 0.00 174 GLU A O 13
ATOM 18232 N N . ARG A 1 107 ? -8.220 -8.401 2.703 1.00 0.00 175 ARG A N 13
ATOM 18233 C CA . ARG A 1 107 ? -7.197 -9.432 2.555 1.00 0.00 175 ARG A CA 13
ATOM 18234 C C . ARG A 1 107 ? -6.442 -9.209 1.247 1.00 0.00 175 ARG A C 13
ATOM 18235 O O . ARG A 1 107 ? -6.956 -8.587 0.318 1.00 0.00 175 ARG A O 13
ATOM 18256 N N . ILE A 1 108 ? -5.216 -9.717 1.189 1.00 0.00 176 ILE A N 13
ATOM 18257 C CA . ILE A 1 108 ? -4.238 -9.342 0.156 1.00 0.00 176 ILE A CA 13
ATOM 18258 C C . ILE A 1 108 ? -3.727 -10.578 -0.615 1.00 0.00 176 ILE A C 13
ATOM 18259 O O . ILE A 1 108 ? -3.729 -10.565 -1.845 1.00 0.00 176 ILE A O 13
ATOM 18275 N N . GLY A 1 109 ? -3.486 -11.698 0.081 1.00 0.00 177 GLY A N 13
ATOM 18276 C CA . GLY A 1 109 ? -3.159 -13.015 -0.492 1.00 0.00 177 GLY A CA 13
ATOM 18277 C C . GLY A 1 109 ? -3.919 -14.111 0.253 1.00 0.00 177 GLY A C 13
ATOM 18278 O O . GLY A 1 109 ? -5.113 -14.274 0.014 1.00 0.00 177 GLY A O 13
ATOM 18282 N N . HIS A 1 110 ? -3.285 -14.799 1.209 1.00 0.00 178 HIS A N 13
ATOM 18283 C CA . HIS A 1 110 ? -4.000 -15.593 2.224 1.00 0.00 178 HIS A CA 13
ATOM 18284 C C . HIS A 1 110 ? -4.516 -14.721 3.386 1.00 0.00 178 HIS A C 13
ATOM 18285 O O . HIS A 1 110 ? -5.658 -14.889 3.821 1.00 0.00 178 HIS A O 13
ATOM 18299 N N . ARG A 1 111 ? -3.665 -13.828 3.916 1.00 0.00 179 ARG A N 13
ATOM 18300 C CA . ARG A 1 111 ? -3.885 -13.099 5.177 1.00 0.00 179 ARG A CA 13
ATOM 18301 C C . ARG A 1 111 ? -4.497 -11.716 4.998 1.00 0.00 179 ARG A C 13
ATOM 18302 O O . ARG A 1 111 ? -4.844 -11.309 3.894 1.00 0.00 179 ARG A O 13
ATOM 18323 N N . TYR A 1 112 ? -4.667 -11.026 6.120 1.00 0.00 180 TYR A N 13
ATOM 18324 C CA . TYR A 1 112 ? -5.783 -10.135 6.426 1.00 0.00 180 TYR A CA 13
ATOM 18325 C C . TYR A 1 112 ? -5.270 -8.803 6.995 1.00 0.00 180 TYR A C 13
ATOM 18326 O O . TYR A 1 112 ? -4.444 -8.785 7.910 1.00 0.00 180 TYR A O 13
ATOM 18344 N N . ILE A 1 113 ? -5.682 -7.692 6.376 1.00 0.00 181 ILE A N 13
ATOM 18345 C CA . ILE A 1 113 ? -4.880 -6.465 6.262 1.00 0.00 181 ILE A CA 13
ATOM 18346 C C . ILE A 1 113 ? -5.618 -5.224 6.802 1.00 0.00 181 ILE A C 13
ATOM 18347 O O . ILE A 1 113 ? -6.795 -4.967 6.542 1.00 0.00 181 ILE A O 13
ATOM 18363 N N . GLU A 1 114 ? -4.866 -4.458 7.581 1.00 0.00 182 GLU A N 13
ATOM 18364 C CA . GLU A 1 114 ? -5.028 -3.087 8.057 1.00 0.00 182 GLU A CA 13
ATOM 18365 C C . GLU A 1 114 ? -4.747 -2.012 6.994 1.00 0.00 182 GLU A C 13
ATOM 18366 O O . GLU A 1 114 ? -3.926 -2.211 6.102 1.00 0.00 182 GLU A O 13
ATOM 18378 N N . VAL A 1 115 ? -5.307 -0.814 7.191 1.00 0.00 183 VAL A N 13
ATOM 18379 C CA . VAL A 1 115 ? -4.970 0.395 6.420 1.00 0.00 183 VAL A CA 13
ATOM 18380 C C . VAL A 1 115 ? -4.835 1.621 7.330 1.00 0.00 183 VAL A C 13
ATOM 18381 O O . VAL A 1 115 ? -5.658 1.849 8.219 1.00 0.00 183 VAL A O 13
ATOM 18394 N N . PHE A 1 116 ? -3.799 2.424 7.085 1.00 0.00 184 PHE A N 13
ATOM 18395 C CA . PHE A 1 116 ? -3.435 3.639 7.811 1.00 0.00 184 PHE A CA 13
ATOM 18396 C C . PHE A 1 116 ? -2.991 4.711 6.807 1.00 0.00 184 PHE A C 13
ATOM 18397 O O . PHE A 1 116 ? -2.482 4.383 5.732 1.00 0.00 184 PHE A O 13
ATOM 18414 N N . LYS A 1 117 ? -3.166 5.993 7.133 1.00 0.00 185 LYS A N 13
ATOM 18415 C CA . LYS A 1 117 ? -2.871 7.095 6.229 1.00 0.00 185 LYS A CA 13
ATOM 18416 C C . LYS A 1 117 ? -1.435 7.585 6.386 1.00 0.00 185 LYS A C 13
ATOM 18417 O O . LYS A 1 117 ? -0.885 7.614 7.490 1.00 0.00 185 LYS A O 13
ATOM 18436 N N . SER A 1 118 ? -0.853 7.966 5.255 1.00 0.00 186 SER A N 13
ATOM 18437 C CA . SER A 1 118 ? 0.590 8.024 5.068 1.00 0.00 186 SER A CA 13
ATOM 18438 C C . SER A 1 118 ? 0.986 9.115 4.067 1.00 0.00 186 SER A C 13
ATOM 18439 O O . SER A 1 118 ? 0.154 9.611 3.304 1.00 0.00 186 SER A O 13
ATOM 18447 N N . SER A 1 119 ? 2.282 9.438 4.051 1.00 0.00 187 SER A N 13
ATOM 18448 C CA . SER A 1 119 ? 2.948 10.302 3.064 1.00 0.00 187 SER A CA 13
ATOM 18449 C C . SER A 1 119 ? 4.386 9.841 2.832 1.00 0.00 187 SER A C 13
ATOM 18450 O O . SER A 1 119 ? 4.970 9.174 3.686 1.00 0.00 187 SER A O 13
ATOM 18458 N N . GLN A 1 120 ? 4.940 10.269 1.692 1.00 0.00 188 GLN A N 13
ATOM 18459 C CA . GLN A 1 120 ? 6.277 10.109 1.091 1.00 0.00 188 GLN A CA 13
ATOM 18460 C C . GLN A 1 120 ? 7.530 10.200 2.005 1.00 0.00 188 GLN A C 13
ATOM 18461 O O . GLN A 1 120 ? 8.661 10.096 1.535 1.00 0.00 188 GLN A O 13
ATOM 18475 N N . GLU A 1 121 ? 7.354 10.324 3.312 1.00 0.00 189 GLU A N 13
ATOM 18476 C CA . GLU A 1 121 ? 8.397 10.525 4.323 1.00 0.00 189 GLU A CA 13
ATOM 18477 C C . GLU A 1 121 ? 8.357 9.505 5.477 1.00 0.00 189 GLU A C 13
ATOM 18478 O O . GLU A 1 121 ? 9.322 9.358 6.227 1.00 0.00 189 GLU A O 13
ATOM 18490 N N . GLU A 1 122 ? 7.242 8.785 5.601 1.00 0.00 190 GLU A N 13
ATOM 18491 C CA . GLU A 1 122 ? 6.926 7.799 6.641 1.00 0.00 190 GLU A CA 13
ATOM 18492 C C . GLU A 1 122 ? 6.815 6.394 6.022 1.00 0.00 190 GLU A C 13
ATOM 18493 O O . GLU A 1 122 ? 6.985 5.373 6.687 1.00 0.00 190 GLU A O 13
ATOM 18505 N N . VAL A 1 123 ? 6.602 6.384 4.706 1.00 0.00 191 VAL A N 13
ATOM 18506 C CA . VAL A 1 123 ? 6.486 5.256 3.784 1.00 0.00 191 VAL A CA 13
ATOM 18507 C C . VAL A 1 123 ? 7.814 4.649 3.369 1.00 0.00 191 VAL A C 13
ATOM 18508 O O . VAL A 1 123 ? 7.902 3.492 2.958 1.00 0.00 191 VAL A O 13
ATOM 18521 N N . ARG A 1 124 ? 8.860 5.461 3.480 1.00 0.00 192 ARG A N 13
ATOM 18522 C CA . ARG A 1 124 ? 10.232 5.142 3.141 1.00 0.00 192 ARG A CA 13
ATOM 18523 C C . ARG A 1 124 ? 10.949 4.616 4.387 1.00 0.00 192 ARG A C 13
ATOM 18524 O O . ARG A 1 124 ? 11.862 5.238 4.930 1.00 0.00 192 ARG A O 13
ATOM 18545 N N . SER A 1 125 ? 10.479 3.472 4.885 1.00 0.00 193 SER A N 13
ATOM 18546 C CA . SER A 1 125 ? 11.167 2.738 5.968 1.00 0.00 193 SER A CA 13
ATOM 18547 C C . SER A 1 125 ? 12.629 2.447 5.587 1.00 0.00 193 SER A C 13
ATOM 18548 O O . SER A 1 125 ? 13.525 2.467 6.432 1.00 0.00 193 SER A O 13
ATOM 18556 N N . TYR A 1 126 ? 12.846 2.262 4.279 1.00 0.00 194 TYR A N 13
ATOM 18557 C CA . TYR A 1 126 ? 14.085 2.440 3.533 1.00 0.00 194 TYR A CA 13
ATOM 18558 C C . TYR A 1 126 ? 14.672 3.872 3.634 1.00 0.00 194 TYR A C 13
ATOM 18559 O O . TYR A 1 126 ? 14.166 4.816 2.985 1.00 0.00 194 TYR A O 13
ATOM 18578 N N . ASN A 1 35 ? -7.971 13.362 6.256 1.00 0.00 103 ASN A N 14
ATOM 18579 C CA . ASN A 1 35 ? -8.263 13.315 7.709 1.00 0.00 103 ASN A CA 14
ATOM 18580 C C . ASN A 1 35 ? -7.330 14.261 8.487 1.00 0.00 103 ASN A C 14
ATOM 18581 O O . ASN A 1 35 ? -7.692 15.423 8.684 1.00 0.00 103 ASN A O 14
ATOM 18592 N N . SER A 1 36 ? -6.148 13.810 8.933 1.00 0.00 104 SER A N 14
ATOM 18593 C CA . SER A 1 36 ? -5.109 14.608 9.626 1.00 0.00 104 SER A CA 14
ATOM 18594 C C . SER A 1 36 ? -3.686 14.102 9.290 1.00 0.00 104 SER A C 14
ATOM 18595 O O . SER A 1 36 ? -2.768 14.148 10.113 1.00 0.00 104 SER A O 14
ATOM 18603 N N . ALA A 1 37 ? -3.509 13.599 8.066 1.00 0.00 105 ALA A N 14
ATOM 18604 C CA . ALA A 1 37 ? -2.272 13.077 7.477 1.00 0.00 105 ALA A CA 14
ATOM 18605 C C . ALA A 1 37 ? -2.218 13.530 6.000 1.00 0.00 105 ALA A C 14
ATOM 18606 O O . ALA A 1 37 ? -2.198 12.720 5.067 1.00 0.00 105 ALA A O 14
ATOM 18613 N N . ASP A 1 38 ? -2.332 14.850 5.797 1.00 0.00 106 ASP A N 14
ATOM 18614 C CA . ASP A 1 38 ? -2.974 15.440 4.612 1.00 0.00 106 ASP A CA 14
ATOM 18615 C C . ASP A 1 38 ? -2.062 16.371 3.782 1.00 0.00 106 ASP A C 14
ATOM 18616 O O . ASP A 1 38 ? -1.048 16.894 4.253 1.00 0.00 106 ASP A O 14
ATOM 18625 N N . SER A 1 39 ? -2.453 16.568 2.516 1.00 0.00 107 SER A N 14
ATOM 18626 C CA . SER A 1 39 ? -1.777 17.337 1.452 1.00 0.00 107 SER A CA 14
ATOM 18627 C C . SER A 1 39 ? -2.766 17.550 0.279 1.00 0.00 107 SER A C 14
ATOM 18628 O O . SER A 1 39 ? -3.924 17.126 0.358 1.00 0.00 107 SER A O 14
ATOM 18636 N N . ALA A 1 40 ? -2.337 18.171 -0.821 1.00 0.00 108 ALA A N 14
ATOM 18637 C CA . ALA A 1 40 ? -3.048 18.132 -2.105 1.00 0.00 108 ALA A CA 14
ATOM 18638 C C . ALA A 1 40 ? -2.804 16.823 -2.890 1.00 0.00 108 ALA A C 14
ATOM 18639 O O . ALA A 1 40 ? -3.673 16.396 -3.656 1.00 0.00 108 ALA A O 14
ATOM 18646 N N . ASN A 1 41 ? -1.646 16.170 -2.701 1.00 0.00 109 ASN A N 14
ATOM 18647 C CA . ASN A 1 41 ? -1.187 15.069 -3.571 1.00 0.00 109 ASN A CA 14
ATOM 18648 C C . ASN A 1 41 ? -0.645 13.824 -2.871 1.00 0.00 109 ASN A C 14
ATOM 18649 O O . ASN A 1 41 ? -0.870 12.712 -3.349 1.00 0.00 109 ASN A O 14
ATOM 18660 N N . ASP A 1 42 ? 0.019 13.987 -1.736 1.00 0.00 110 ASP A N 14
ATOM 18661 C CA . ASP A 1 42 ? 0.878 12.941 -1.142 1.00 0.00 110 ASP A CA 14
ATOM 18662 C C . ASP A 1 42 ? 0.099 11.925 -0.281 1.00 0.00 110 ASP A C 14
ATOM 18663 O O . ASP A 1 42 ? 0.381 11.703 0.898 1.00 0.00 110 ASP A O 14
ATOM 18672 N N . GLY A 1 43 ? -0.966 11.375 -0.862 1.00 0.00 111 GLY A N 14
ATOM 18673 C CA . GLY A 1 43 ? -1.780 10.302 -0.319 1.00 0.00 111 GLY A CA 14
ATOM 18674 C C . GLY A 1 43 ? -1.079 8.969 -0.454 1.00 0.00 111 GLY A C 14
ATOM 18675 O O . GLY A 1 43 ? -1.274 8.280 -1.455 1.00 0.00 111 GLY A O 14
ATOM 18679 N N . PHE A 1 44 ? -0.295 8.611 0.557 1.00 0.00 112 PHE A N 14
ATOM 18680 C CA . PHE A 1 44 ? 0.227 7.274 0.698 1.00 0.00 112 PHE A CA 14
ATOM 18681 C C . PHE A 1 44 ? -0.726 6.540 1.627 1.00 0.00 112 PHE A C 14
ATOM 18682 O O . PHE A 1 4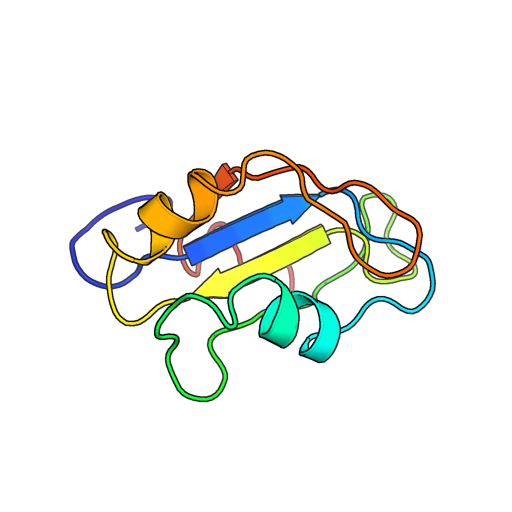4 ? -1.505 7.151 2.370 1.00 0.00 112 PHE A O 14
ATOM 18699 N N . VAL A 1 45 ? -0.621 5.220 1.647 1.00 0.00 113 VAL A N 14
ATOM 18700 C CA . VAL A 1 45 ? -1.432 4.409 2.530 1.00 0.00 113 VAL A CA 14
ATOM 18701 C C . VAL A 1 45 ? -0.654 3.199 2.998 1.00 0.00 113 VAL A C 14
ATOM 18702 O O . VAL A 1 45 ? -0.204 2.417 2.167 1.00 0.00 113 VAL A O 14
ATOM 18715 N N . ARG A 1 46 ? -0.472 3.055 4.311 1.00 0.00 114 ARG A N 14
ATOM 18716 C CA . ARG A 1 46 ? 0.321 1.978 4.905 1.00 0.00 114 ARG A CA 14
ATOM 18717 C C . ARG A 1 46 ? -0.544 0.802 5.327 1.00 0.00 114 ARG A C 14
ATOM 18718 O O . ARG A 1 46 ? -1.603 0.964 5.930 1.00 0.00 114 ARG A O 14
ATOM 18739 N N . LEU A 1 47 ? -0.024 -0.374 5.013 1.00 0.00 115 LEU A N 14
ATOM 18740 C CA . LEU A 1 47 ? -0.526 -1.695 5.321 1.00 0.00 115 LEU A CA 14
ATOM 18741 C C . LEU A 1 47 ? 0.316 -2.322 6.428 1.00 0.00 115 LEU A C 14
ATOM 18742 O O . LEU A 1 47 ? 1.515 -2.076 6.473 1.00 0.00 115 LEU A O 14
ATOM 18758 N N . ARG A 1 48 ? -0.278 -3.173 7.271 1.00 0.00 116 ARG A N 14
ATOM 18759 C CA . ARG A 1 48 ? 0.402 -3.889 8.369 1.00 0.00 116 ARG A CA 14
ATOM 18760 C C . ARG A 1 48 ? -0.353 -5.174 8.678 1.00 0.00 116 ARG A C 14
ATOM 18761 O O . ARG A 1 48 ? -1.192 -5.222 9.573 1.00 0.00 116 ARG A O 14
ATOM 18782 N N . GLY A 1 49 ? -0.159 -6.192 7.856 1.00 0.00 117 GLY A N 14
ATOM 18783 C CA . GLY A 1 49 ? -1.099 -7.316 7.854 1.00 0.00 117 GLY A CA 14
ATOM 18784 C C . GLY A 1 49 ? -0.818 -8.459 6.878 1.00 0.00 117 GLY A C 14
ATOM 18785 O O . GLY A 1 49 ? -1.600 -9.406 6.820 1.00 0.00 117 GLY A O 14
ATOM 18789 N N . LEU A 1 50 ? 0.212 -8.341 6.033 1.00 0.00 118 LEU A N 14
ATOM 18790 C CA . LEU A 1 50 ? 0.339 -9.151 4.826 1.00 0.00 118 LEU A CA 14
ATOM 18791 C C . LEU A 1 50 ? 0.885 -10.570 5.130 1.00 0.00 118 LEU A C 14
ATOM 18792 O O . LEU A 1 50 ? 1.643 -10.763 6.087 1.00 0.00 118 LEU A O 14
ATOM 18808 N N . PRO A 1 51 ? 0.513 -11.556 4.299 1.00 0.00 119 PRO A N 14
ATOM 18809 C CA . PRO A 1 51 ? 0.856 -12.976 4.419 1.00 0.00 119 PRO A CA 14
ATOM 18810 C C . PRO A 1 51 ? 2.262 -13.316 3.910 1.00 0.00 119 PRO A C 14
ATOM 18811 O O . PRO A 1 51 ? 2.970 -12.494 3.324 1.00 0.00 119 PRO A O 14
ATOM 18822 N N . PHE A 1 52 ? 2.639 -14.579 4.105 1.00 0.00 120 PHE A N 14
ATOM 18823 C CA . PHE A 1 52 ? 3.878 -15.167 3.596 1.00 0.00 120 PHE A CA 14
ATOM 18824 C C . PHE A 1 52 ? 3.983 -15.021 2.066 1.00 0.00 120 PHE A C 14
ATOM 18825 O O . PHE A 1 52 ? 3.063 -15.384 1.328 1.00 0.00 120 PHE A O 14
ATOM 18842 N N . GLY A 1 53 ? 5.106 -14.477 1.590 1.00 0.00 121 GLY A N 14
ATOM 18843 C CA . GLY A 1 53 ? 5.355 -14.198 0.174 1.00 0.00 121 GLY A CA 14
ATOM 18844 C C . GLY A 1 53 ? 4.555 -13.028 -0.426 1.00 0.00 121 GLY A C 14
ATOM 18845 O O . GLY A 1 53 ? 4.491 -12.941 -1.656 1.00 0.00 121 GLY A O 14
ATOM 18849 N N . CYS A 1 54 ? 3.927 -12.150 0.378 1.00 0.00 122 CYS A N 14
ATOM 18850 C CA . CYS A 1 54 ? 3.161 -11.017 -0.162 1.00 0.00 122 CYS A CA 14
ATOM 18851 C C . CYS A 1 54 ? 4.017 -10.096 -1.052 1.00 0.00 122 CYS A C 14
ATOM 18852 O O . CYS A 1 54 ? 5.233 -9.971 -0.861 1.00 0.00 122 CYS A O 14
ATOM 18860 N N . THR A 1 55 ? 3.375 -9.416 -2.010 1.00 0.00 123 THR A N 14
ATOM 18861 C CA . THR A 1 55 ? 4.037 -8.515 -2.942 1.00 0.00 123 THR A CA 14
ATOM 18862 C C . THR A 1 55 ? 3.139 -7.336 -3.309 1.00 0.00 123 THR A C 14
ATOM 18863 O O . THR A 1 55 ? 1.914 -7.340 -3.121 1.00 0.00 123 THR A O 14
ATOM 18874 N N . LYS A 1 56 ? 3.770 -6.316 -3.880 1.00 0.00 124 LYS A N 14
ATOM 18875 C CA . LYS A 1 56 ? 3.191 -5.115 -4.432 1.00 0.00 124 LYS A CA 14
ATOM 18876 C C . LYS A 1 56 ? 1.972 -5.389 -5.296 1.00 0.00 124 LYS A C 14
ATOM 18877 O O . LYS A 1 56 ? 0.978 -4.719 -5.115 1.00 0.00 124 LYS A O 14
ATOM 18896 N N . GLU A 1 57 ? 1.967 -6.395 -6.158 1.00 0.00 125 GLU A N 14
ATOM 18897 C CA . GLU A 1 57 ? 0.832 -6.742 -7.015 1.00 0.00 125 GLU A CA 14
ATOM 18898 C C . GLU A 1 57 ? -0.383 -7.307 -6.246 1.00 0.00 125 GLU A C 14
ATOM 18899 O O . GLU A 1 57 ? -1.507 -7.252 -6.744 1.00 0.00 125 GLU A O 14
ATOM 18911 N N . GLU A 1 58 ? -0.232 -7.786 -5.008 1.00 0.00 126 GLU A N 14
ATOM 18912 C CA . GLU A 1 58 ? -1.390 -8.082 -4.173 1.00 0.00 126 GLU A CA 14
ATOM 18913 C C . GLU A 1 58 ? -1.963 -6.796 -3.567 1.00 0.00 126 GLU A C 14
ATOM 18914 O O . GLU A 1 58 ? -3.162 -6.697 -3.319 1.00 0.00 126 GLU A O 14
ATOM 18926 N N . ILE A 1 59 ? -1.128 -5.769 -3.415 1.00 0.00 127 ILE A N 14
ATOM 18927 C CA . ILE A 1 59 ? -1.569 -4.389 -3.144 1.00 0.00 127 ILE A CA 14
ATOM 18928 C C . ILE A 1 59 ? -2.190 -3.753 -4.398 1.00 0.00 127 ILE A C 14
ATOM 18929 O O . ILE A 1 59 ? -3.214 -3.075 -4.303 1.00 0.00 127 ILE A O 14
ATOM 18945 N N . VAL A 1 60 ? -1.647 -4.044 -5.587 1.00 0.00 128 VAL A N 14
ATOM 18946 C CA . VAL A 1 60 ? -2.253 -3.704 -6.875 1.00 0.00 128 VAL A CA 14
ATOM 18947 C C . VAL A 1 60 ? -3.640 -4.338 -7.077 1.00 0.00 128 VAL A C 14
ATOM 18948 O O . VAL A 1 60 ? -4.423 -3.789 -7.851 1.00 0.00 128 VAL A O 14
ATOM 18961 N N . GLN A 1 61 ? -3.997 -5.418 -6.354 1.00 0.00 129 GLN A N 14
ATOM 18962 C CA . GLN A 1 61 ? -5.391 -5.913 -6.311 1.00 0.00 129 GLN 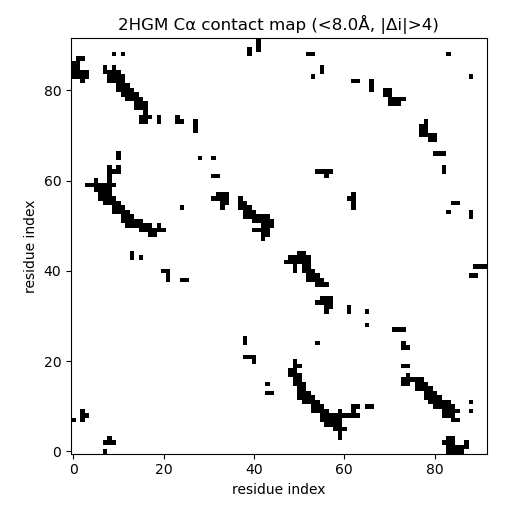A CA 14
ATOM 18963 C C . GLN A 1 61 ? -6.200 -5.355 -5.136 1.00 0.00 129 GLN A C 14
ATOM 18964 O O . GLN A 1 61 ? -7.408 -5.147 -5.260 1.00 0.00 129 GLN A O 14
ATOM 18978 N N . PHE A 1 62 ? -5.517 -5.030 -4.040 1.00 0.00 130 PHE A N 14
ATOM 18979 C CA . PHE A 1 62 ? -6.085 -4.417 -2.837 1.00 0.00 130 PHE A CA 14
ATOM 18980 C C . PHE A 1 62 ? -6.728 -3.069 -3.156 1.00 0.00 130 PHE A C 14
ATOM 18981 O O . PHE A 1 62 ? -7.882 -2.812 -2.808 1.00 0.00 130 PHE A O 14
ATOM 18998 N N . PHE A 1 63 ? -6.005 -2.256 -3.930 1.00 0.00 131 PHE A N 14
ATOM 18999 C CA . PHE A 1 63 ? -6.480 -0.991 -4.472 1.00 0.00 131 PHE A CA 14
ATOM 19000 C C . PHE A 1 63 ? -6.553 -0.982 -6.005 1.00 0.00 131 PHE A C 14
ATOM 19001 O O . PHE A 1 63 ? -6.438 0.073 -6.626 1.00 0.00 131 PHE A O 14
ATOM 19018 N N . SER A 1 64 ? -6.869 -2.133 -6.618 1.00 0.00 132 SER A N 14
ATOM 19019 C CA . SER A 1 64 ? -7.434 -2.167 -7.985 1.00 0.00 132 SER A CA 14
ATOM 19020 C C . SER A 1 64 ? -8.678 -1.278 -8.139 1.00 0.00 132 SER A C 14
ATOM 19021 O O . SER A 1 64 ? -9.001 -0.822 -9.239 1.00 0.00 132 SER A O 14
ATOM 19029 N N . GLY A 1 65 ? -9.341 -0.993 -7.012 1.00 0.00 133 GLY A N 14
ATOM 19030 C CA . GLY A 1 65 ? -10.423 -0.026 -6.868 1.00 0.00 133 GLY A CA 14
ATOM 19031 C C . GLY A 1 65 ? -10.112 1.388 -7.387 1.00 0.00 133 GLY A C 14
ATOM 19032 O O . GLY A 1 65 ? -11.022 2.092 -7.832 1.00 0.00 133 GLY A O 14
ATOM 19036 N N . LEU A 1 66 ? -8.847 1.820 -7.289 1.00 0.00 134 LEU A N 14
ATOM 19037 C CA . LEU A 1 66 ? -8.433 3.227 -7.278 1.00 0.00 134 LEU A CA 14
ATOM 19038 C C . LEU A 1 66 ? -7.160 3.468 -8.125 1.00 0.00 134 LEU A C 14
ATOM 19039 O O . LEU A 1 66 ? -6.494 2.528 -8.566 1.00 0.00 134 LEU A O 14
ATOM 19055 N N . GLU A 1 67 ? -6.803 4.733 -8.367 1.00 0.00 135 GLU A N 14
ATOM 19056 C CA . GLU A 1 67 ? -5.698 5.149 -9.221 1.00 0.00 135 GLU A CA 14
ATOM 19057 C C . GLU A 1 67 ? -4.437 5.511 -8.407 1.00 0.00 135 GLU A C 14
ATOM 19058 O O . GLU A 1 67 ? -4.497 6.209 -7.396 1.00 0.00 135 GLU A O 14
ATOM 19070 N N . ILE A 1 68 ? -3.283 5.044 -8.886 1.00 0.00 136 ILE A N 14
ATOM 19071 C CA . ILE A 1 68 ? -1.955 5.020 -8.243 1.00 0.00 136 ILE A CA 14
ATOM 19072 C C . ILE A 1 68 ? -0.903 5.509 -9.258 1.00 0.00 136 ILE A C 14
ATOM 19073 O O . ILE A 1 68 ? -0.971 5.148 -10.437 1.00 0.00 136 ILE A O 14
ATOM 19089 N N . VAL A 1 69 ? 0.071 6.327 -8.826 1.00 0.00 137 VAL A N 14
ATOM 19090 C CA . VAL A 1 69 ? 1.236 6.701 -9.675 1.00 0.00 137 VAL A CA 14
ATOM 19091 C C . VAL A 1 69 ? 2.062 5.456 -10.054 1.00 0.00 137 VAL A C 14
ATOM 19092 O O . VAL A 1 69 ? 2.044 4.483 -9.305 1.00 0.00 137 VAL A O 14
ATOM 19105 N N . PRO A 1 70 ? 2.777 5.421 -11.194 1.00 0.00 138 PRO A N 14
ATOM 19106 C CA . PRO A 1 70 ? 3.195 4.167 -11.841 1.00 0.00 138 PRO A CA 14
ATOM 19107 C C . PRO A 1 70 ? 3.952 3.087 -11.053 1.00 0.00 138 PRO A C 14
ATOM 19108 O O . PRO A 1 70 ? 3.881 1.915 -11.430 1.00 0.00 138 PRO A O 14
ATOM 19119 N N . ASN A 1 71 ? 4.649 3.430 -9.969 1.00 0.00 139 ASN A N 14
ATOM 19120 C CA . ASN A 1 71 ? 5.201 2.481 -8.985 1.00 0.00 139 ASN A CA 14
ATOM 19121 C C . ASN A 1 71 ? 4.982 3.020 -7.557 1.00 0.00 139 ASN A C 14
ATOM 19122 O O . ASN A 1 71 ? 5.848 2.943 -6.685 1.00 0.00 139 ASN A O 14
ATOM 19133 N N . GLY A 1 72 ? 3.797 3.598 -7.332 1.00 0.00 140 GLY A N 14
ATOM 19134 C CA . GLY A 1 72 ? 3.379 4.207 -6.058 1.00 0.00 140 GLY A CA 14
ATOM 19135 C C . GLY A 1 72 ? 3.486 3.303 -4.822 1.00 0.00 140 GLY A C 14
ATOM 19136 O O . GLY A 1 72 ? 3.509 3.795 -3.697 1.00 0.00 140 GLY A O 14
ATOM 19140 N N . ILE A 1 73 ? 3.526 1.985 -5.015 1.00 0.00 141 ILE A N 14
ATOM 19141 C CA . ILE A 1 73 ? 3.407 0.967 -3.958 1.00 0.00 141 ILE A CA 14
ATOM 19142 C C . ILE A 1 73 ? 4.826 0.568 -3.461 1.00 0.00 141 ILE A C 14
ATOM 19143 O O . ILE A 1 73 ? 5.665 0.173 -4.275 1.00 0.00 141 ILE A O 14
ATOM 19159 N N . THR A 1 74 ? 5.106 0.632 -2.151 1.00 0.00 142 THR A N 14
ATOM 19160 C CA . THR A 1 74 ? 6.434 0.393 -1.528 1.00 0.00 142 THR A CA 14
ATOM 19161 C C . THR A 1 74 ? 6.411 -0.740 -0.487 1.00 0.00 142 THR A C 14
ATOM 19162 O O . THR A 1 74 ? 5.546 -0.763 0.387 1.00 0.00 142 THR A O 14
ATOM 19173 N N . LEU A 1 75 ? 7.378 -1.669 -0.572 1.00 0.00 143 LEU A N 14
ATOM 19174 C CA . LEU A 1 75 ? 7.448 -2.956 0.155 1.00 0.00 143 LEU A CA 14
ATOM 19175 C C . LEU A 1 75 ? 8.753 -3.078 0.960 1.00 0.00 143 LEU A C 14
ATOM 19176 O O . LEU A 1 75 ? 9.762 -3.544 0.418 1.00 0.00 143 LEU A O 14
ATOM 19192 N N . PRO A 1 76 ? 8.766 -2.656 2.242 1.00 0.00 144 PRO A N 14
ATOM 19193 C CA . PRO A 1 76 ? 9.961 -2.743 3.064 1.00 0.00 144 PRO A CA 14
ATOM 19194 C C . PRO A 1 76 ? 10.231 -4.161 3.618 1.00 0.00 144 PRO A C 14
ATOM 19195 O O . PRO A 1 76 ? 11.177 -4.820 3.191 1.00 0.00 144 PRO A O 14
ATOM 19206 N N . VAL A 1 77 ? 9.403 -4.617 4.567 1.00 0.00 145 VAL A N 14
ATOM 19207 C CA . VAL A 1 77 ? 9.448 -5.891 5.327 1.00 0.00 145 VAL A CA 14
ATOM 19208 C C . VAL A 1 77 ? 8.155 -6.033 6.127 1.00 0.00 145 VAL A C 14
ATOM 19209 O O . VAL A 1 77 ? 7.361 -5.106 6.208 1.00 0.00 145 VAL A O 14
ATOM 19222 N N . ASP A 1 78 ? 7.899 -7.203 6.707 1.00 0.00 146 ASP A N 14
ATOM 19223 C CA . ASP A 1 78 ? 6.883 -7.407 7.724 1.00 0.00 146 ASP A CA 14
ATOM 19224 C C . ASP A 1 78 ? 7.212 -6.771 9.086 1.00 0.00 146 ASP A C 14
ATOM 19225 O O . ASP A 1 78 ? 8.355 -6.370 9.329 1.00 0.00 146 ASP A O 14
ATOM 19234 N N . PRO A 1 79 ? 6.235 -6.757 10.011 1.00 0.00 147 PRO A N 14
ATOM 19235 C CA . PRO A 1 79 ? 6.413 -6.359 11.413 1.00 0.00 147 PRO A CA 14
ATOM 19236 C C . PRO A 1 79 ? 7.484 -7.125 12.236 1.00 0.00 147 PRO A C 14
ATOM 19237 O O . PRO A 1 79 ? 7.662 -6.812 13.415 1.00 0.00 147 PRO A O 14
ATOM 19248 N N . GLU A 1 80 ? 8.207 -8.106 11.670 1.00 0.00 148 GLU A N 14
ATOM 19249 C CA . GLU A 1 80 ? 9.266 -8.890 12.335 1.00 0.00 148 GLU A CA 14
ATOM 19250 C C . GLU A 1 80 ? 10.571 -8.917 11.502 1.00 0.00 148 GLU A C 14
ATOM 19251 O O . GLU A 1 80 ? 11.578 -9.487 11.929 1.00 0.00 148 GLU A O 14
ATOM 19263 N N . GLY A 1 81 ? 10.592 -8.254 10.338 1.00 0.00 149 GLY A N 14
ATOM 19264 C CA . GLY A 1 81 ? 11.812 -7.949 9.590 1.00 0.00 149 GLY A CA 14
ATOM 19265 C C . GLY A 1 81 ? 12.455 -9.123 8.836 1.00 0.00 149 GLY A C 14
ATOM 19266 O O . GLY A 1 81 ? 13.687 -9.206 8.799 1.00 0.00 149 GLY A O 14
ATOM 19270 N N . LYS A 1 82 ? 11.664 -10.029 8.239 1.00 0.00 150 LYS A N 14
ATOM 19271 C CA . LYS A 1 82 ? 12.131 -11.233 7.532 1.00 0.00 150 LYS A CA 14
ATOM 19272 C C . LYS A 1 82 ? 11.504 -11.381 6.138 1.00 0.00 150 LYS A C 14
ATOM 19273 O O . LYS A 1 82 ? 12.008 -12.162 5.329 1.00 0.00 150 LYS A O 14
ATOM 19292 N N . ILE A 1 83 ? 10.407 -10.659 5.866 1.00 0.00 151 ILE A N 14
ATOM 19293 C CA . ILE A 1 83 ? 9.564 -10.844 4.680 1.00 0.00 151 ILE A CA 14
ATOM 19294 C C . ILE A 1 83 ? 9.011 -9.526 4.109 1.00 0.00 151 ILE A C 14
ATOM 19295 O O . ILE A 1 83 ? 9.801 -8.746 3.591 1.00 0.00 151 ILE A O 14
ATOM 19311 N N . THR A 1 84 ? 7.696 -9.292 4.173 1.00 0.00 152 THR A N 14
ATOM 19312 C CA . THR A 1 84 ? 6.893 -8.262 3.486 1.00 0.00 152 THR A CA 14
ATOM 19313 C C . THR A 1 84 ? 5.441 -8.401 3.956 1.00 0.00 152 THR A C 14
ATOM 19314 O O . THR A 1 84 ? 4.575 -8.916 3.262 1.00 0.00 152 THR A O 14
ATOM 19325 N N . GLY A 1 85 ? 5.198 -7.998 5.199 1.00 0.00 153 GLY A N 14
ATOM 19326 C CA . GLY A 1 85 ? 3.907 -7.950 5.893 1.00 0.00 153 GLY A CA 14
ATOM 19327 C C . GLY A 1 85 ? 3.522 -6.577 6.425 1.00 0.00 153 GLY A C 14
ATOM 19328 O O . GLY A 1 85 ? 2.467 -6.429 7.030 1.00 0.00 153 GLY A O 14
ATOM 19332 N N . GLU A 1 86 ? 4.316 -5.557 6.117 1.00 0.00 154 GLU A N 14
ATOM 19333 C CA . GLU A 1 86 ? 3.845 -4.179 6.016 1.00 0.00 154 GLU A CA 14
ATOM 19334 C C . GLU A 1 86 ? 4.405 -3.525 4.745 1.00 0.00 154 GLU A C 14
ATOM 19335 O O . GLU A 1 86 ? 5.349 -4.026 4.128 1.00 0.00 154 GLU A O 14
ATOM 19347 N N . ALA A 1 87 ? 3.737 -2.462 4.305 1.00 0.00 155 ALA A N 14
ATOM 19348 C CA . ALA A 1 87 ? 3.871 -1.840 2.987 1.00 0.00 155 ALA A CA 14
ATOM 19349 C C . ALA A 1 87 ? 3.130 -0.518 2.939 1.00 0.00 155 ALA A C 14
ATOM 19350 O O . ALA A 1 87 ? 2.517 -0.105 3.916 1.00 0.00 155 ALA A O 14
ATOM 19357 N N . PHE A 1 88 ? 3.216 0.149 1.798 1.00 0.00 156 PHE A N 14
ATOM 19358 C CA . PHE A 1 88 ? 2.798 1.524 1.607 1.00 0.00 156 PHE A CA 14
ATOM 19359 C C . PHE A 1 88 ? 2.334 1.717 0.151 1.00 0.00 156 PHE A C 14
ATOM 19360 O O . PHE A 1 88 ? 2.766 0.970 -0.723 1.00 0.00 156 PHE A O 14
ATOM 19377 N N . VAL A 1 89 ? 1.486 2.706 -0.149 1.00 0.00 157 VAL A N 14
ATOM 19378 C CA . VAL A 1 89 ? 1.030 2.983 -1.531 1.00 0.00 157 VAL A CA 14
ATOM 19379 C C . VAL A 1 89 ? 0.565 4.411 -1.764 1.00 0.00 157 VAL A C 14
ATOM 19380 O O . VAL A 1 89 ? -0.389 4.847 -1.135 1.00 0.00 157 VAL A O 14
ATOM 19393 N N . GLN A 1 90 ? 1.205 5.104 -2.708 1.00 0.00 158 GLN A N 14
ATOM 19394 C CA . GLN A 1 90 ? 0.885 6.454 -3.163 1.00 0.00 158 GLN A CA 14
ATOM 19395 C C . GLN A 1 90 ? -0.099 6.379 -4.309 1.00 0.00 158 GLN A C 14
ATOM 19396 O O . GLN A 1 90 ? 0.127 5.674 -5.291 1.00 0.00 158 GLN A O 14
ATOM 19410 N N . PHE A 1 91 ? -1.171 7.146 -4.201 1.00 0.00 159 PHE A N 14
ATOM 19411 C CA . PHE A 1 91 ? -2.191 7.182 -5.229 1.00 0.00 159 PHE A CA 14
ATOM 19412 C C . PHE A 1 91 ? -1.820 8.219 -6.304 1.00 0.00 159 PHE A C 14
ATOM 19413 O O . PHE A 1 91 ? -0.686 8.689 -6.339 1.00 0.00 159 PHE A O 14
ATOM 19430 N N . ALA A 1 92 ? -2.735 8.628 -7.176 1.00 0.00 160 ALA A N 14
ATOM 19431 C CA . ALA A 1 92 ? -2.552 9.880 -7.924 1.00 0.00 160 ALA A CA 14
ATOM 19432 C C . ALA A 1 92 ? -2.837 11.121 -7.063 1.00 0.00 160 ALA A C 14
ATOM 19433 O O . ALA A 1 92 ? -2.475 12.235 -7.450 1.00 0.00 160 ALA A O 14
ATOM 19440 N N . SER A 1 93 ? -3.482 10.948 -5.899 1.00 0.00 161 SER A N 14
ATOM 19441 C CA . SER A 1 93 ? -3.864 12.053 -5.017 1.00 0.00 161 SER A CA 14
ATOM 19442 C C . SER A 1 93 ? -4.107 11.636 -3.561 1.00 0.00 161 SER A C 14
ATOM 19443 O O . SER A 1 93 ? -4.385 10.475 -3.267 1.00 0.00 161 SER A O 14
ATOM 19451 N N . GLN A 1 94 ? -4.129 12.618 -2.653 1.00 0.00 162 GLN A N 14
ATOM 19452 C CA . GLN A 1 94 ? -4.591 12.477 -1.260 1.00 0.00 162 GLN A CA 14
ATOM 19453 C C . GLN A 1 94 ? -6.026 11.960 -1.111 1.00 0.00 162 GLN A C 14
ATOM 19454 O O . GLN A 1 94 ? -6.315 11.225 -0.170 1.00 0.00 162 GLN A O 14
ATOM 19468 N N . GLU A 1 95 ? -6.899 12.314 -2.048 1.00 0.00 163 GLU A N 14
ATOM 19469 C CA . GLU A 1 95 ? -8.328 11.963 -2.060 1.00 0.00 163 GLU A CA 14
ATOM 19470 C C . GLU A 1 95 ? -8.549 10.495 -2.388 1.00 0.00 163 GLU A C 14
ATOM 19471 O O . GLU A 1 95 ? -9.219 9.752 -1.677 1.00 0.00 163 GLU A O 14
ATOM 19483 N N . LEU A 1 96 ? -7.914 10.061 -3.466 1.00 0.00 164 LEU A N 14
ATOM 19484 C CA . LEU A 1 96 ? -7.863 8.677 -3.904 1.00 0.00 164 LEU A CA 14
ATOM 19485 C C . LEU A 1 96 ? -7.291 7.776 -2.820 1.00 0.00 164 LEU A C 14
ATOM 19486 O O . LEU A 1 96 ? -7.781 6.678 -2.587 1.00 0.00 164 LEU A O 14
ATOM 19502 N N . ALA A 1 97 ? -6.324 8.292 -2.073 1.00 0.00 165 ALA A N 14
ATOM 19503 C CA . ALA A 1 97 ? -5.753 7.550 -0.956 1.00 0.00 165 ALA A CA 14
ATOM 19504 C C . ALA A 1 97 ? -6.679 7.547 0.278 1.00 0.00 165 ALA A C 14
ATOM 19505 O O . ALA A 1 97 ? -6.587 6.681 1.138 1.00 0.00 165 ALA A O 14
ATOM 19512 N N . GLU A 1 98 ? -7.650 8.455 0.332 1.00 0.00 166 GLU A N 14
ATOM 19513 C CA . GLU A 1 98 ? -8.614 8.583 1.437 1.00 0.00 166 GLU A CA 14
ATOM 19514 C C . GLU A 1 98 ? -9.810 7.660 1.188 1.00 0.00 166 GLU A C 14
ATOM 19515 O O . GLU A 1 98 ? -10.380 7.086 2.118 1.00 0.00 166 GLU A O 14
ATOM 19527 N N . LYS A 1 99 ? -10.145 7.459 -0.094 1.00 0.00 167 LYS A N 14
ATOM 19528 C CA . LYS A 1 99 ? -11.102 6.469 -0.571 1.00 0.00 167 LYS A CA 14
ATOM 19529 C C . LYS A 1 99 ? -10.587 5.056 -0.255 1.00 0.00 167 LYS A C 14
ATOM 19530 O O . LYS A 1 99 ? -11.353 4.168 0.112 1.00 0.00 167 LYS A O 14
ATOM 19549 N N . ALA A 1 100 ? -9.268 4.886 -0.345 1.00 0.00 168 ALA A N 14
ATOM 19550 C CA . ALA A 1 100 ? -8.544 3.642 -0.119 1.00 0.00 168 ALA A CA 14
ATOM 19551 C C . ALA A 1 100 ? -8.586 3.102 1.317 1.00 0.00 168 ALA A C 14
ATOM 19552 O O . ALA A 1 100 ? -8.833 1.917 1.515 1.00 0.00 168 ALA A O 14
ATOM 19559 N N . LEU A 1 101 ? -8.418 3.956 2.332 1.00 0.00 169 LEU A N 14
ATOM 19560 C CA . LEU A 1 101 ? -8.702 3.588 3.742 1.00 0.00 169 LEU A CA 14
ATOM 19561 C C . LEU A 1 101 ? -10.077 2.946 3.956 1.00 0.00 169 LEU A C 14
ATOM 19562 O O . LEU A 1 101 ? -10.272 2.151 4.874 1.00 0.00 169 LEU A O 14
ATOM 19578 N N . GLY A 1 102 ? -11.017 3.257 3.070 1.00 0.00 170 GLY A N 14
ATOM 19579 C CA . GLY A 1 102 ? -12.323 2.626 2.989 1.00 0.00 170 GLY A CA 14
ATOM 19580 C C . GLY A 1 102 ? -12.306 1.096 2.758 1.00 0.00 170 GLY A C 14
ATOM 19581 O O . GLY A 1 102 ? -13.300 0.430 3.058 1.00 0.00 170 GLY A O 14
ATOM 19585 N N . LYS A 1 103 ? -11.178 0.504 2.323 1.00 0.00 171 LYS A N 14
ATOM 19586 C CA . LYS A 1 103 ? -10.931 -0.959 2.305 1.00 0.00 171 LYS A CA 14
ATOM 19587 C C . LYS A 1 103 ? -10.779 -1.604 3.693 1.00 0.00 171 LYS A C 14
ATOM 19588 O O . LYS A 1 103 ? -10.879 -2.823 3.796 1.00 0.00 171 LYS A O 14
ATOM 19607 N N . HIS A 1 104 ? -10.584 -0.780 4.725 1.00 0.00 172 HIS A N 14
ATOM 19608 C CA . HIS A 1 104 ? -10.583 -0.997 6.190 1.00 0.00 172 HIS A CA 14
ATOM 19609 C C . HIS A 1 104 ? -9.946 -2.270 6.814 1.00 0.00 172 HIS A C 14
ATOM 19610 O O . HIS A 1 104 ? -9.192 -2.140 7.781 1.00 0.00 172 HIS A O 14
ATOM 19624 N N . LYS A 1 105 ? -10.245 -3.482 6.324 1.00 0.00 173 LYS A N 14
ATOM 19625 C CA . LYS A 1 105 ? -9.828 -4.786 6.892 1.00 0.00 173 LYS A CA 14
ATOM 19626 C C . LYS A 1 105 ? -9.706 -5.906 5.831 1.00 0.00 173 LYS A C 14
ATOM 19627 O O . LYS A 1 105 ? -9.702 -7.088 6.172 1.00 0.00 173 LYS A O 14
ATOM 19646 N N . GLU A 1 106 ? -9.658 -5.545 4.543 1.00 0.00 174 GLU A N 14
ATOM 19647 C CA . GLU A 1 106 ? -9.615 -6.456 3.377 1.00 0.00 174 GLU A CA 14
ATOM 19648 C C . GLU A 1 106 ? -8.472 -7.505 3.372 1.00 0.00 174 GLU A C 14
ATOM 19649 O O . GLU A 1 106 ? -7.576 -7.497 4.221 1.00 0.00 174 GLU A O 14
ATOM 19661 N N . ARG A 1 107 ? -8.486 -8.416 2.384 1.00 0.00 175 ARG A N 14
ATOM 19662 C CA . ARG A 1 107 ? -7.592 -9.574 2.276 1.00 0.00 175 ARG A CA 14
ATOM 19663 C C . ARG A 1 107 ? -6.575 -9.479 1.125 1.00 0.00 175 ARG A C 14
ATOM 19664 O O . ARG A 1 107 ? -6.800 -8.842 0.094 1.00 0.00 175 ARG A O 14
ATOM 19685 N N . ILE A 1 108 ? -5.485 -10.213 1.318 1.00 0.00 176 ILE A N 14
ATOM 19686 C CA . ILE A 1 108 ? -4.388 -10.568 0.406 1.00 0.00 176 ILE A CA 14
ATOM 19687 C C . ILE A 1 108 ? -4.158 -12.094 0.564 1.00 0.00 176 ILE A C 14
ATOM 19688 O O . ILE A 1 108 ? -4.729 -12.695 1.476 1.00 0.00 176 ILE A O 14
ATOM 19704 N N . GLY A 1 109 ? -3.365 -12.737 -0.305 1.00 0.00 177 GLY A N 14
ATOM 19705 C CA . GLY A 1 109 ? -3.006 -14.166 -0.376 1.00 0.00 177 GLY A CA 14
ATOM 19706 C C . GLY A 1 109 ? -3.660 -15.088 0.652 1.00 0.00 177 GLY A C 14
ATOM 19707 O O . GLY A 1 109 ? -4.623 -15.782 0.315 1.00 0.00 177 GLY A O 14
ATOM 19711 N N . HIS A 1 110 ? -3.216 -15.028 1.914 1.00 0.00 178 HIS A N 14
ATOM 19712 C CA . HIS A 1 110 ? -3.862 -15.707 3.047 1.00 0.00 178 HIS A CA 14
ATOM 19713 C C . HIS A 1 110 ? -4.157 -14.829 4.292 1.00 0.00 178 HIS A C 14
ATOM 19714 O O . HIS A 1 110 ? -4.704 -15.345 5.271 1.00 0.00 178 HIS A O 14
ATOM 19728 N N . ARG A 1 111 ? -3.776 -13.542 4.321 1.00 0.00 179 ARG A N 14
ATOM 19729 C CA . ARG A 1 111 ? -3.898 -12.640 5.483 1.00 0.00 179 ARG A CA 14
ATOM 19730 C C . ARG A 1 111 ? -4.458 -11.253 5.167 1.00 0.00 179 ARG A C 14
ATOM 19731 O O . ARG A 1 111 ? -4.900 -10.957 4.061 1.00 0.00 179 ARG A O 14
ATOM 19752 N N . TYR A 1 112 ? -4.543 -10.447 6.214 1.00 0.00 180 TYR A N 14
ATOM 19753 C CA . TYR A 1 112 ? -5.756 -9.756 6.626 1.00 0.00 180 TYR A CA 14
ATOM 19754 C C . TYR A 1 112 ? -5.371 -8.391 7.164 1.00 0.00 180 TYR A C 14
ATOM 19755 O O . TYR A 1 112 ? -4.713 -8.260 8.200 1.00 0.00 180 TYR A O 14
ATOM 19773 N N . ILE A 1 113 ? -5.739 -7.353 6.428 1.00 0.00 181 ILE A N 14
ATOM 19774 C CA . ILE A 1 113 ? -4.829 -6.231 6.249 1.00 0.00 181 ILE A CA 14
ATOM 19775 C C . ILE A 1 113 ? -5.379 -4.945 6.871 1.00 0.00 181 ILE A C 14
ATOM 19776 O O . ILE A 1 113 ? -6.501 -4.514 6.611 1.00 0.00 181 ILE A O 14
ATOM 19792 N N . GLU A 1 114 ? -4.530 -4.327 7.678 1.00 0.00 182 GLU A N 14
ATOM 19793 C CA . GLU A 1 114 ? -4.632 -2.971 8.206 1.00 0.00 182 GLU A CA 14
ATOM 19794 C C . GLU A 1 114 ? -4.546 -1.892 7.120 1.00 0.00 182 GLU A C 14
ATOM 19795 O O . GLU A 1 114 ? -3.829 -2.072 6.140 1.00 0.00 182 GLU A O 14
ATOM 19807 N N . VAL A 1 115 ? -5.144 -0.719 7.351 1.00 0.00 183 VAL A N 14
ATOM 19808 C CA . VAL A 1 115 ? -4.913 0.486 6.531 1.00 0.00 183 VAL A CA 14
ATOM 19809 C C . VAL A 1 115 ? -4.814 1.746 7.394 1.00 0.00 183 VAL A C 14
ATOM 19810 O O . VAL A 1 115 ? -5.634 1.972 8.286 1.00 0.00 183 VAL A O 14
ATOM 19823 N N . PHE A 1 116 ? -3.825 2.588 7.093 1.00 0.00 184 PHE A N 14
ATOM 19824 C CA . PHE A 1 116 ? -3.553 3.868 7.746 1.00 0.00 184 PHE A CA 14
ATOM 19825 C C . PHE A 1 116 ? -3.163 4.902 6.692 1.00 0.00 184 PHE A C 14
ATOM 19826 O O . PHE A 1 116 ? -2.458 4.578 5.733 1.00 0.00 184 PHE A O 14
ATOM 19843 N N . LYS A 1 117 ? -3.578 6.157 6.871 1.00 0.00 185 LYS A N 14
ATOM 19844 C CA . LYS A 1 117 ? -3.206 7.246 5.999 1.00 0.00 185 LYS A CA 14
ATOM 19845 C C . LYS A 1 117 ? -1.770 7.662 6.274 1.00 0.00 185 LYS A C 14
ATOM 19846 O O . LYS A 1 117 ? -1.338 7.781 7.423 1.00 0.00 185 LYS A O 14
ATOM 19865 N N . SER A 1 118 ? -1.067 7.885 5.182 1.00 0.00 186 SER A N 14
ATOM 19866 C CA . SER A 1 118 ? 0.386 7.975 5.132 1.00 0.00 186 SER A CA 14
ATOM 19867 C C . SER A 1 118 ? 0.802 9.068 4.146 1.00 0.00 186 SER A C 14
ATOM 19868 O O . SER A 1 118 ? 0.001 9.514 3.318 1.00 0.00 186 SER A O 14
ATOM 19876 N N . SER A 1 119 ? 2.073 9.462 4.192 1.00 0.00 187 SER A N 14
ATOM 19877 C CA . SER A 1 119 ? 2.704 10.319 3.176 1.00 0.00 187 SER A CA 14
ATOM 19878 C C . SER A 1 119 ? 4.157 9.901 2.946 1.00 0.00 187 SER A C 14
ATOM 19879 O O . SER A 1 119 ? 4.777 9.300 3.821 1.00 0.00 187 SER A O 14
ATOM 19887 N N . GLN A 1 120 ? 4.664 10.261 1.763 1.00 0.00 188 GLN A N 14
ATOM 19888 C CA . GLN A 1 120 ? 5.985 10.146 1.117 1.00 0.00 188 GLN A CA 14
ATOM 19889 C C . GLN A 1 120 ? 7.275 10.236 1.969 1.00 0.00 188 GLN A C 14
ATOM 19890 O O . GLN A 1 120 ? 8.371 10.122 1.426 1.00 0.00 188 GLN A O 14
ATOM 19904 N N . GLU A 1 121 ? 7.192 10.308 3.291 1.00 0.00 189 GLU A N 14
ATOM 19905 C CA . GLU A 1 121 ? 8.321 10.299 4.213 1.00 0.00 189 GLU A CA 14
ATOM 19906 C C . GLU A 1 121 ? 8.192 9.215 5.311 1.00 0.00 189 GLU A C 14
ATOM 19907 O O . GLU A 1 121 ? 9.206 8.756 5.833 1.00 0.00 189 GLU A O 14
ATOM 19919 N N . GLU A 1 122 ? 6.983 8.728 5.629 1.00 0.00 190 GLU A N 14
ATOM 19920 C CA . GLU A 1 122 ? 6.801 7.588 6.550 1.00 0.00 190 GLU A CA 14
ATOM 19921 C C . GLU A 1 122 ? 7.241 6.282 5.855 1.00 0.00 190 GLU A C 14
ATOM 19922 O O . GLU A 1 122 ? 7.563 5.270 6.476 1.00 0.00 190 GLU A O 14
ATOM 19934 N N . VAL A 1 123 ? 7.236 6.349 4.524 1.00 0.00 191 VAL A N 14
ATOM 19935 C CA . VAL A 1 123 ? 7.001 5.251 3.594 1.00 0.00 191 VAL A CA 14
ATOM 19936 C C . VAL A 1 123 ? 8.281 4.617 3.070 1.00 0.00 191 VAL A C 14
ATOM 19937 O O . VAL A 1 123 ? 8.316 3.422 2.778 1.00 0.00 191 VAL A O 14
ATOM 19950 N N . ARG A 1 124 ? 9.362 5.404 3.010 1.00 0.00 192 ARG A N 14
ATOM 19951 C CA . ARG A 1 124 ? 10.703 4.957 2.611 1.00 0.00 192 ARG A CA 14
ATOM 19952 C C . ARG A 1 124 ? 11.464 4.412 3.831 1.00 0.00 192 ARG A C 14
ATOM 19953 O O . ARG A 1 124 ? 12.497 4.933 4.248 1.00 0.00 192 ARG A O 14
ATOM 19974 N N . SER A 1 125 ? 10.867 3.423 4.493 1.00 0.00 193 SER A N 14
ATOM 19975 C CA . SER A 1 125 ? 11.308 2.882 5.792 1.00 0.00 193 SER A CA 14
ATOM 19976 C C . SER A 1 125 ? 12.725 2.269 5.743 1.00 0.00 193 SER A C 14
ATOM 19977 O O . SER A 1 125 ? 13.332 2.022 6.790 1.00 0.00 193 SER A O 14
ATOM 19985 N N . TYR A 1 126 ? 13.257 2.052 4.531 1.00 0.00 194 TYR A N 14
ATOM 19986 C CA . TYR A 1 126 ? 14.589 1.539 4.227 1.00 0.00 194 TYR A CA 14
ATOM 19987 C C . TYR A 1 126 ? 15.188 2.162 2.945 1.00 0.00 194 TYR A C 14
ATOM 19988 O O . TYR A 1 126 ? 14.426 2.457 1.993 1.00 0.00 194 TYR A O 14
ATOM 20007 N N . ASN A 1 35 ? -8.539 13.512 6.021 1.00 0.00 103 ASN A N 15
ATOM 20008 C CA . ASN A 1 35 ? -7.103 13.795 6.261 1.00 0.00 103 ASN A CA 15
ATOM 20009 C C . ASN A 1 35 ? -6.713 13.509 7.713 1.00 0.00 103 ASN A C 15
ATOM 20010 O O . ASN A 1 35 ? -7.475 13.789 8.640 1.00 0.00 103 ASN A O 15
ATOM 20021 N N . SER A 1 36 ? -5.520 12.940 7.908 1.00 0.00 104 SER A N 15
ATOM 20022 C CA . SER A 1 36 ? -4.897 12.613 9.208 1.00 0.00 104 SER A CA 15
ATOM 20023 C C . SER A 1 36 ? -3.357 12.473 9.169 1.00 0.00 104 SER A C 15
ATOM 20024 O O . SER A 1 36 ? -2.715 12.526 10.222 1.00 0.00 104 SER A O 15
ATOM 20032 N N . ALA A 1 37 ? -2.750 12.339 7.982 1.00 0.00 105 ALA A N 15
ATOM 20033 C CA . ALA A 1 37 ? -1.305 12.300 7.722 1.00 0.00 105 ALA A CA 15
ATOM 20034 C C . ALA A 1 37 ? -1.073 12.629 6.230 1.00 0.00 105 ALA A C 15
ATOM 20035 O O . ALA A 1 37 ? -1.054 11.736 5.380 1.00 0.00 105 ALA A O 15
ATOM 20042 N N . ASP A 1 38 ? -1.046 13.924 5.897 1.00 0.00 106 ASP A N 15
ATOM 20043 C CA . ASP A 1 38 ? -1.239 14.443 4.531 1.00 0.00 106 ASP A CA 15
ATOM 20044 C C . ASP A 1 38 ? -0.484 15.768 4.283 1.00 0.00 106 ASP A C 15
ATOM 20045 O O . ASP A 1 38 ? -0.220 16.508 5.239 1.00 0.00 106 ASP A O 15
ATOM 20054 N N . SER A 1 39 ? -0.221 16.121 3.011 1.00 0.00 107 SER A N 15
ATOM 20055 C CA . SER A 1 39 ? 0.377 17.424 2.638 1.00 0.00 107 SER A CA 15
ATOM 20056 C C . SER A 1 39 ? -0.338 18.140 1.485 1.00 0.00 107 SER A C 15
ATOM 20057 O O . SER A 1 39 ? -0.846 19.247 1.684 1.00 0.00 107 SER A O 15
ATOM 20065 N N . ALA A 1 40 ? -0.412 17.528 0.300 1.00 0.00 108 ALA A N 15
ATOM 20066 C CA . ALA A 1 40 ? -1.018 18.142 -0.900 1.00 0.00 108 ALA A CA 15
ATOM 20067 C C . ALA A 1 40 ? -1.464 17.176 -2.021 1.00 0.00 108 ALA A C 15
ATOM 20068 O O . ALA A 1 40 ? -2.500 17.400 -2.651 1.00 0.00 108 ALA A O 15
ATOM 20075 N N . ASN A 1 41 ? -0.680 16.133 -2.299 1.00 0.00 109 ASN A N 15
ATOM 20076 C CA . ASN A 1 41 ? -0.943 15.129 -3.356 1.00 0.00 109 ASN A CA 15
ATOM 20077 C C . ASN A 1 41 ? -0.406 13.717 -3.062 1.00 0.00 109 ASN A C 15
ATOM 20078 O O . ASN A 1 41 ? -0.941 12.724 -3.553 1.00 0.00 109 ASN A O 15
ATOM 20089 N N . ASP A 1 42 ? 0.592 13.655 -2.195 1.00 0.00 110 ASP A N 15
ATOM 20090 C CA . ASP A 1 42 ? 1.181 12.570 -1.407 1.00 0.00 110 ASP A CA 15
ATOM 20091 C C . ASP A 1 42 ? 0.202 11.737 -0.544 1.00 0.00 110 ASP A C 15
ATOM 20092 O O . ASP A 1 42 ? 0.464 11.399 0.612 1.00 0.00 110 ASP A O 15
ATOM 20101 N N . GLY A 1 43 ? -0.959 11.414 -1.098 1.00 0.00 111 GLY A N 15
ATOM 20102 C CA . GLY A 1 43 ? -1.848 10.366 -0.619 1.00 0.00 111 GLY A CA 15
ATOM 20103 C C . GLY A 1 43 ? -1.186 8.992 -0.679 1.00 0.00 111 GLY A C 15
ATOM 20104 O O . GLY A 1 43 ? -1.327 8.305 -1.689 1.00 0.00 111 GLY A O 15
ATOM 20108 N N . PHE A 1 44 ? -0.505 8.574 0.389 1.00 0.00 112 PHE A N 15
ATOM 20109 C CA . PHE A 1 44 ? 0.092 7.263 0.535 1.00 0.00 112 PHE A CA 15
ATOM 20110 C C . PHE A 1 44 ? -0.752 6.499 1.540 1.00 0.00 112 PHE A C 15
ATOM 20111 O O . PHE A 1 44 ? -1.450 7.105 2.358 1.00 0.00 112 PHE A O 15
ATOM 20128 N N . VAL A 1 45 ? -0.645 5.175 1.547 1.00 0.00 113 VAL A N 15
ATOM 20129 C CA . VAL A 1 45 ? -1.454 4.361 2.439 1.00 0.00 113 VAL A CA 15
ATOM 20130 C C . VAL A 1 45 ? -0.708 3.137 2.927 1.00 0.00 113 VAL A C 15
ATOM 20131 O O . VAL A 1 45 ? -0.352 2.280 2.126 1.00 0.00 113 VAL A O 15
ATOM 20144 N N . ARG A 1 46 ? -0.462 3.056 4.235 1.00 0.00 114 ARG A N 15
ATOM 20145 C CA . ARG A 1 46 ? 0.320 1.993 4.863 1.00 0.00 114 ARG A CA 15
ATOM 20146 C C . ARG A 1 46 ? -0.554 0.812 5.239 1.00 0.00 114 ARG A C 15
ATOM 20147 O O . ARG A 1 46 ? -1.483 0.928 6.036 1.00 0.00 114 ARG A O 15
ATOM 20168 N N . LEU A 1 47 ? -0.214 -0.327 4.662 1.00 0.00 115 LEU A N 15
ATOM 20169 C CA . LEU A 1 47 ? -0.627 -1.644 5.094 1.00 0.00 115 LEU A CA 15
ATOM 20170 C C . LEU A 1 47 ? 0.091 -2.068 6.358 1.00 0.00 115 LEU A C 15
ATOM 20171 O O . LEU A 1 47 ? 1.271 -1.794 6.549 1.00 0.00 115 LEU A O 15
ATOM 20187 N N . ARG A 1 48 ? -0.610 -2.901 7.111 1.00 0.00 116 ARG A N 15
ATOM 20188 C CA . ARG A 1 48 ? -0.049 -3.944 7.960 1.00 0.00 116 ARG A CA 15
ATOM 20189 C C . ARG A 1 48 ? -0.902 -5.178 7.707 1.00 0.00 116 ARG A C 15
ATOM 20190 O O . ARG A 1 48 ? -2.113 -5.085 7.582 1.00 0.00 116 ARG A O 15
ATOM 20211 N N . GLY A 1 49 ? -0.311 -6.348 7.626 1.00 0.00 117 GLY A N 15
ATOM 20212 C CA . GLY A 1 49 ? -1.053 -7.590 7.833 1.00 0.00 117 GLY A CA 15
ATOM 20213 C C . GLY A 1 49 ? -0.446 -8.778 7.083 1.00 0.00 117 GLY A C 15
ATOM 20214 O O . GLY A 1 49 ? -0.755 -9.937 7.357 1.00 0.00 117 GLY A O 15
ATOM 20218 N N . LEU A 1 50 ? 0.347 -8.438 6.060 1.00 0.00 118 LEU A N 15
ATOM 20219 C CA . LEU A 1 50 ? 0.677 -9.263 4.911 1.00 0.00 118 LEU A CA 15
ATOM 20220 C C . LEU A 1 50 ? 1.343 -10.605 5.286 1.00 0.00 118 LEU A C 15
ATOM 20221 O O . LEU A 1 50 ? 2.179 -10.671 6.193 1.00 0.00 118 LEU A O 15
ATOM 20237 N N . PRO A 1 51 ? 1.000 -11.660 4.536 1.00 0.00 119 PRO A N 15
ATOM 20238 C CA . PRO A 1 51 ? 1.530 -13.013 4.658 1.00 0.00 119 PRO A CA 15
ATOM 20239 C C . PRO A 1 51 ? 2.925 -13.143 4.044 1.00 0.00 119 PRO A C 15
ATOM 20240 O O . PRO A 1 51 ? 3.366 -12.318 3.239 1.00 0.00 119 PRO A O 15
ATOM 20251 N N . PHE A 1 52 ? 3.587 -14.250 4.376 1.00 0.00 120 PHE A N 15
ATOM 20252 C CA . PHE A 1 52 ? 4.843 -14.665 3.760 1.00 0.00 120 PHE A CA 15
ATOM 20253 C C . PHE A 1 52 ? 4.650 -14.885 2.248 1.00 0.00 120 PHE A C 15
ATOM 20254 O O . PHE A 1 52 ? 3.853 -15.731 1.834 1.00 0.00 120 PHE A O 15
ATOM 20271 N N . GLY A 1 53 ? 5.339 -14.089 1.424 1.00 0.00 121 GLY A N 15
ATOM 20272 C CA . GLY A 1 53 ? 5.191 -14.100 -0.038 1.00 0.00 121 GLY A CA 15
ATOM 20273 C C . GLY A 1 53 ? 4.214 -13.060 -0.614 1.00 0.00 121 GLY A C 15
ATOM 20274 O O . GLY A 1 53 ? 3.956 -13.096 -1.820 1.00 0.00 121 GLY A O 15
ATOM 20278 N N . CYS A 1 54 ? 3.678 -12.127 0.188 1.00 0.00 122 CYS A N 15
ATOM 20279 C CA . CYS A 1 54 ? 3.006 -10.930 -0.346 1.00 0.00 122 CYS A CA 15
ATOM 20280 C C . CYS A 1 54 ? 3.944 -10.144 -1.285 1.00 0.00 122 CYS A C 15
ATOM 20281 O O . CYS A 1 54 ? 5.159 -10.102 -1.066 1.00 0.00 122 CYS A O 15
ATOM 20289 N N . THR A 1 55 ? 3.390 -9.477 -2.305 1.00 0.00 123 THR A N 15
ATOM 20290 C CA . THR A 1 55 ? 4.136 -8.545 -3.141 1.00 0.00 123 THR A CA 15
ATOM 20291 C C . THR A 1 55 ? 3.239 -7.371 -3.550 1.00 0.00 123 THR A C 15
ATOM 20292 O O . THR A 1 55 ? 2.020 -7.365 -3.320 1.00 0.00 123 THR A O 15
ATOM 20303 N N . LYS A 1 56 ? 3.849 -6.356 -4.161 1.00 0.00 124 LYS A N 15
ATOM 20304 C CA . LYS A 1 56 ? 3.236 -5.182 -4.738 1.00 0.00 124 LYS A CA 15
ATOM 20305 C C . LYS A 1 56 ? 1.954 -5.494 -5.500 1.00 0.00 124 LYS A C 15
ATOM 20306 O O . LYS A 1 56 ? 0.967 -4.816 -5.294 1.00 0.00 124 LYS A O 15
ATOM 20325 N N . GLU A 1 57 ? 1.910 -6.576 -6.261 1.00 0.00 125 GLU A N 15
ATOM 20326 C CA . GLU A 1 57 ? 0.741 -7.120 -6.968 1.00 0.00 125 GLU A CA 15
ATOM 20327 C C . GLU A 1 57 ? -0.469 -7.485 -6.092 1.00 0.00 125 GLU A C 15
ATOM 20328 O O . GLU A 1 57 ? -1.607 -7.344 -6.539 1.00 0.00 125 GLU A O 15
ATOM 20340 N N . GLU A 1 58 ? -0.293 -7.933 -4.850 1.00 0.00 126 GLU A N 15
ATOM 20341 C CA . GLU A 1 58 ? -1.443 -8.150 -3.981 1.00 0.00 126 GLU A CA 15
ATOM 20342 C C . GLU A 1 58 ? -1.957 -6.811 -3.441 1.00 0.00 126 GLU A C 15
ATOM 20343 O O . GLU A 1 58 ? -3.140 -6.666 -3.136 1.00 0.00 126 GLU A O 15
ATOM 20355 N N . ILE A 1 59 ? -1.097 -5.795 -3.406 1.00 0.00 127 ILE A N 15
ATOM 20356 C CA . ILE A 1 59 ? -1.510 -4.402 -3.181 1.00 0.00 127 ILE A CA 15
ATOM 20357 C C . ILE A 1 59 ? -2.176 -3.815 -4.437 1.00 0.00 127 ILE A C 15
ATOM 20358 O O . ILE A 1 59 ? -3.195 -3.128 -4.338 1.00 0.00 127 ILE A O 15
ATOM 20374 N N . VAL A 1 60 ? -1.678 -4.168 -5.632 1.00 0.00 128 VAL A N 15
ATOM 20375 C CA . VAL A 1 60 ? -2.291 -3.859 -6.924 1.00 0.00 128 VAL A CA 15
ATOM 20376 C C . VAL A 1 60 ? -3.681 -4.493 -7.098 1.00 0.00 128 VAL A C 15
ATOM 20377 O O . VAL A 1 60 ? -4.448 -3.998 -7.922 1.00 0.00 128 VAL A O 15
ATOM 20390 N N . GLN A 1 61 ? -4.057 -5.503 -6.292 1.00 0.00 129 GLN A N 15
ATOM 20391 C CA . GLN A 1 61 ? -5.445 -6.012 -6.218 1.00 0.00 129 GLN A CA 15
ATOM 20392 C C . GLN A 1 61 ? -6.252 -5.450 -5.041 1.00 0.00 129 GLN A C 15
ATOM 20393 O O . GLN A 1 61 ? -7.473 -5.321 -5.135 1.00 0.00 129 GLN A O 15
ATOM 20407 N N . PHE A 1 62 ? -5.567 -5.033 -3.976 1.00 0.00 130 PHE A N 15
ATOM 20408 C CA . PHE A 1 62 ? -6.146 -4.335 -2.821 1.00 0.00 130 PHE A CA 15
ATOM 20409 C C . PHE A 1 62 ? -6.808 -3.025 -3.260 1.00 0.00 130 PHE A C 15
ATOM 20410 O O . PHE A 1 62 ? -7.959 -2.742 -2.923 1.00 0.00 130 PHE A O 15
ATOM 20427 N N . PHE A 1 63 ? -6.091 -2.270 -4.100 1.00 0.00 131 PHE A N 15
ATOM 20428 C CA . PHE A 1 63 ? -6.530 -1.002 -4.667 1.00 0.00 131 PHE A CA 15
ATOM 20429 C C . PHE A 1 63 ? -6.550 -1.016 -6.202 1.00 0.00 131 PHE A C 15
ATOM 20430 O O . PHE A 1 63 ? -6.396 0.028 -6.834 1.00 0.00 131 PHE A O 15
ATOM 20447 N N . SER A 1 64 ? -6.856 -2.172 -6.811 1.00 0.00 132 SER A N 15
ATOM 20448 C CA . SER A 1 64 ? -7.370 -2.211 -8.197 1.00 0.00 132 SER A CA 15
ATOM 20449 C C . SER A 1 64 ? -8.612 -1.321 -8.390 1.00 0.00 132 SER A C 15
ATOM 20450 O O . SER A 1 64 ? -8.933 -0.912 -9.508 1.00 0.00 132 SER A O 15
ATOM 20458 N N . GLY A 1 65 ? -9.283 -0.978 -7.285 1.00 0.00 133 GLY A N 15
ATOM 20459 C CA . GLY A 1 65 ? -10.324 0.040 -7.206 1.00 0.00 133 GLY A CA 15
ATOM 20460 C C . GLY A 1 65 ? -9.943 1.422 -7.766 1.00 0.00 133 GLY A C 15
ATOM 20461 O O . GLY A 1 65 ? -10.808 2.126 -8.291 1.00 0.00 133 GLY A O 15
ATOM 20465 N N . LEU A 1 66 ? -8.677 1.838 -7.609 1.00 0.00 134 LEU A N 15
ATOM 20466 C CA . LEU A 1 66 ? -8.272 3.249 -7.545 1.00 0.00 134 LEU A CA 15
ATOM 20467 C C . LEU A 1 66 ? -6.980 3.563 -8.333 1.00 0.00 134 LEU A C 15
ATOM 20468 O O . LEU A 1 66 ? -6.208 2.674 -8.692 1.00 0.00 134 LEU A O 15
ATOM 20484 N N . GLU A 1 67 ? -6.741 4.851 -8.602 1.00 0.00 135 GLU A N 15
ATOM 20485 C CA . GLU A 1 67 ? -5.576 5.354 -9.342 1.00 0.00 135 GLU A CA 15
ATOM 20486 C C . GLU A 1 67 ? -4.333 5.536 -8.449 1.00 0.00 135 GLU A C 15
ATOM 20487 O O . GLU A 1 67 ? -4.424 6.037 -7.328 1.00 0.00 135 GLU A O 15
ATOM 20499 N N . ILE A 1 68 ? -3.162 5.166 -8.971 1.00 0.00 136 ILE A N 15
ATOM 20500 C CA . ILE A 1 68 ? -1.863 5.055 -8.281 1.00 0.00 136 ILE A CA 15
ATOM 20501 C C . ILE A 1 68 ? -0.778 5.484 -9.281 1.00 0.00 136 ILE A C 15
ATOM 20502 O O . ILE A 1 68 ? -0.782 5.035 -10.432 1.00 0.00 136 ILE A O 15
ATOM 20518 N N . VAL A 1 69 ? 0.164 6.337 -8.864 1.00 0.00 137 VAL A N 15
ATOM 20519 C CA . VAL A 1 69 ? 1.344 6.681 -9.704 1.00 0.00 137 VAL A CA 15
ATOM 20520 C C . VAL A 1 69 ? 2.185 5.425 -10.040 1.00 0.00 137 VAL A C 15
ATOM 20521 O O . VAL A 1 69 ? 2.133 4.455 -9.285 1.00 0.00 137 VAL A O 15
ATOM 20534 N N . PRO A 1 70 ? 2.942 5.363 -11.155 1.00 0.00 138 PRO A N 15
ATOM 20535 C CA . PRO A 1 70 ? 3.408 4.092 -11.735 1.00 0.00 138 PRO A CA 15
ATOM 20536 C C . PRO A 1 70 ? 4.174 3.072 -10.882 1.00 0.00 138 PRO A C 15
ATOM 20537 O O . PRO A 1 70 ? 4.148 1.885 -11.207 1.00 0.00 138 PRO A O 15
ATOM 20548 N N . ASN A 1 71 ? 4.834 3.484 -9.800 1.00 0.00 139 ASN A N 15
ATOM 20549 C CA . ASN A 1 71 ? 5.370 2.594 -8.756 1.00 0.00 139 ASN A CA 15
ATOM 20550 C C . ASN A 1 71 ? 5.091 3.189 -7.365 1.00 0.00 139 ASN A C 15
ATOM 20551 O O . ASN A 1 71 ? 5.914 3.132 -6.450 1.00 0.00 139 ASN A O 15
ATOM 20562 N N . GLY A 1 72 ? 3.895 3.767 -7.221 1.00 0.00 140 GLY A N 15
ATOM 20563 C CA . GLY A 1 72 ? 3.385 4.339 -5.971 1.00 0.00 140 GLY A CA 15
ATOM 20564 C C . GLY A 1 72 ? 3.456 3.402 -4.758 1.00 0.00 140 GLY A C 15
ATOM 20565 O O . GLY A 1 72 ? 3.516 3.847 -3.616 1.00 0.00 140 GLY A O 15
ATOM 20569 N N . ILE A 1 73 ? 3.431 2.094 -5.005 1.00 0.00 141 ILE A N 15
ATOM 20570 C CA . ILE A 1 73 ? 3.347 1.033 -3.993 1.00 0.00 141 ILE A CA 15
ATOM 20571 C C . ILE A 1 73 ? 4.774 0.732 -3.461 1.00 0.00 141 ILE A C 15
ATOM 20572 O O . ILE A 1 73 ? 5.693 0.554 -4.262 1.00 0.00 141 ILE A O 15
ATOM 20588 N N . THR A 1 74 ? 4.979 0.650 -2.140 1.00 0.00 142 THR A N 15
ATOM 20589 C CA . THR A 1 74 ? 6.289 0.494 -1.464 1.00 0.00 142 THR A CA 15
ATOM 20590 C C . THR A 1 74 ? 6.307 -0.711 -0.505 1.00 0.00 142 THR A C 15
ATOM 20591 O O . THR A 1 74 ? 5.397 -0.858 0.307 1.00 0.00 142 THR A O 15
ATOM 20602 N N . LEU A 1 75 ? 7.340 -1.569 -0.582 1.00 0.00 143 LEU A N 15
ATOM 20603 C CA . LEU A 1 75 ? 7.429 -2.905 0.057 1.00 0.00 143 LEU A CA 15
ATOM 20604 C C . LEU A 1 75 ? 8.726 -3.085 0.881 1.00 0.00 143 LEU A C 15
ATOM 20605 O O . LEU A 1 75 ? 9.711 -3.623 0.364 1.00 0.00 143 LEU A O 15
ATOM 20621 N N . PRO A 1 76 ? 8.760 -2.646 2.159 1.00 0.00 144 PRO A N 15
ATOM 20622 C CA . PRO A 1 76 ? 9.972 -2.718 2.964 1.00 0.00 144 PRO A CA 15
ATOM 20623 C C . PRO A 1 76 ? 10.193 -4.052 3.719 1.00 0.00 144 PRO A C 15
ATOM 20624 O O . PRO A 1 76 ? 11.115 -4.787 3.368 1.00 0.00 144 PRO A O 15
ATOM 20635 N N . VAL A 1 77 ? 9.387 -4.369 4.750 1.00 0.00 145 VAL A N 15
ATOM 20636 C CA . VAL A 1 77 ? 9.454 -5.587 5.606 1.00 0.00 145 VAL A CA 15
ATOM 20637 C C . VAL A 1 77 ? 8.173 -5.768 6.436 1.00 0.00 145 VAL A C 15
ATOM 20638 O O . VAL A 1 77 ? 7.326 -4.888 6.487 1.00 0.00 145 VAL A O 15
ATOM 20651 N N . ASP A 1 78 ? 7.984 -6.936 7.056 1.00 0.00 146 ASP A N 15
ATOM 20652 C CA . ASP A 1 78 ? 6.933 -7.258 8.020 1.00 0.00 146 ASP A CA 15
ATOM 20653 C C . ASP A 1 78 ? 7.186 -6.741 9.452 1.00 0.00 146 ASP A C 15
ATOM 20654 O O . ASP A 1 78 ? 8.281 -6.263 9.760 1.00 0.00 146 ASP A O 15
ATOM 20663 N N . PRO A 1 79 ? 6.188 -6.888 10.345 1.00 0.00 147 PRO A N 15
ATOM 20664 C CA . PRO A 1 79 ? 6.289 -6.592 11.779 1.00 0.00 147 PRO A CA 15
ATOM 20665 C C . PRO A 1 79 ? 7.397 -7.312 12.591 1.00 0.00 147 PRO A C 15
ATOM 20666 O O . PRO A 1 79 ? 7.547 -6.997 13.773 1.00 0.00 147 PRO A O 15
ATOM 20677 N N . GLU A 1 80 ? 8.185 -8.243 12.026 1.00 0.00 148 GLU A N 15
ATOM 20678 C CA . GLU A 1 80 ? 9.311 -8.909 12.715 1.00 0.00 148 GLU A CA 15
ATOM 20679 C C . GLU A 1 80 ? 10.643 -8.687 11.978 1.00 0.00 148 GLU A C 15
ATOM 20680 O O . GLU A 1 80 ? 11.689 -8.552 12.619 1.00 0.00 148 GLU A O 15
ATOM 20692 N N . GLY A 1 81 ? 10.608 -8.571 10.646 1.00 0.00 149 GLY A N 15
ATOM 20693 C CA . GLY A 1 81 ? 11.713 -8.053 9.834 1.00 0.00 149 GLY A CA 15
ATOM 20694 C C . GLY A 1 81 ? 12.431 -9.107 8.986 1.00 0.00 149 GLY A C 15
ATOM 20695 O O . GLY A 1 81 ? 13.662 -9.073 8.895 1.00 0.00 149 GLY A O 15
ATOM 20699 N N . LYS A 1 82 ? 11.692 -10.049 8.378 1.00 0.00 150 LYS A N 15
ATOM 20700 C CA . LYS A 1 82 ? 12.227 -11.127 7.531 1.00 0.00 150 LYS A CA 15
ATOM 20701 C C . LYS A 1 82 ? 11.502 -11.250 6.182 1.00 0.00 150 LYS A C 15
ATOM 20702 O O . LYS A 1 82 ? 11.906 -12.066 5.354 1.00 0.00 150 LYS A O 15
ATOM 20721 N N . ILE A 1 83 ? 10.455 -10.442 5.946 1.00 0.00 151 ILE A N 15
ATOM 20722 C CA . ILE A 1 83 ? 9.671 -10.449 4.706 1.00 0.00 151 ILE A CA 15
ATOM 20723 C C . ILE A 1 83 ? 9.219 -9.070 4.207 1.00 0.00 151 ILE A C 15
ATOM 20724 O O . ILE A 1 83 ? 10.014 -8.368 3.590 1.00 0.00 151 ILE A O 15
ATOM 20740 N N . THR A 1 84 ? 7.947 -8.725 4.414 1.00 0.00 152 THR A N 15
ATOM 20741 C CA . THR A 1 84 ? 7.106 -7.711 3.741 1.00 0.00 152 THR A CA 15
ATOM 20742 C C . THR A 1 84 ? 5.641 -7.960 4.117 1.00 0.00 152 THR A C 15
ATOM 20743 O O . THR A 1 84 ? 4.832 -8.413 3.318 1.00 0.00 152 THR A O 15
ATOM 20754 N N . GLY A 1 85 ? 5.346 -7.722 5.399 1.00 0.00 153 GLY A N 15
ATOM 20755 C CA . GLY A 1 85 ? 4.035 -7.718 6.068 1.00 0.00 153 GLY A CA 15
ATOM 20756 C C . GLY A 1 85 ? 3.561 -6.375 6.614 1.00 0.00 153 GLY A C 15
ATOM 20757 O O . GLY A 1 85 ? 2.455 -6.281 7.138 1.00 0.00 153 GLY A O 15
ATOM 20761 N N . GLU A 1 86 ? 4.321 -5.317 6.372 1.00 0.00 154 GLU A N 15
ATOM 20762 C CA . GLU A 1 86 ? 3.760 -4.002 6.084 1.00 0.00 154 GLU A CA 15
ATOM 20763 C C . GLU A 1 86 ? 4.360 -3.460 4.781 1.00 0.00 154 GLU A C 15
ATOM 20764 O O . GLU A 1 86 ? 5.337 -3.984 4.238 1.00 0.00 154 GLU A O 15
ATOM 20776 N N . ALA A 1 87 ? 3.686 -2.452 4.247 1.00 0.00 155 ALA A N 15
ATOM 20777 C CA . ALA A 1 87 ? 3.857 -1.878 2.919 1.00 0.00 155 ALA A CA 15
ATOM 20778 C C . ALA A 1 87 ? 3.048 -0.598 2.850 1.00 0.00 155 ALA A C 15
ATOM 20779 O O . ALA A 1 87 ? 2.391 -0.216 3.813 1.00 0.00 155 ALA A O 15
ATOM 20786 N N . PHE A 1 88 ? 3.118 0.074 1.716 1.00 0.00 156 PHE A N 15
ATOM 20787 C CA . PHE A 1 88 ? 2.627 1.423 1.555 1.00 0.00 156 PHE A CA 15
ATOM 20788 C C . PHE A 1 88 ? 2.176 1.636 0.097 1.00 0.00 156 PHE A C 15
ATOM 20789 O O . PHE A 1 88 ? 2.592 0.880 -0.779 1.00 0.00 156 PHE A O 15
ATOM 20806 N N . VAL A 1 89 ? 1.346 2.638 -0.207 1.00 0.00 157 VAL A N 15
ATOM 20807 C CA . VAL A 1 89 ? 0.894 2.907 -1.592 1.00 0.00 157 VAL A CA 15
ATOM 20808 C C . VAL A 1 89 ? 0.433 4.331 -1.846 1.00 0.00 157 VAL A C 15
ATOM 20809 O O . VAL A 1 89 ? -0.515 4.781 -1.220 1.00 0.00 157 VAL A O 15
ATOM 20822 N N . GLN A 1 90 ? 1.081 4.999 -2.803 1.00 0.00 158 GLN A N 15
ATOM 20823 C CA . GLN A 1 90 ? 0.813 6.358 -3.269 1.00 0.00 158 GLN A CA 15
ATOM 20824 C C . GLN A 1 90 ? -0.136 6.360 -4.450 1.00 0.00 158 GLN A C 15
ATOM 20825 O O . GLN A 1 90 ? 0.133 5.785 -5.503 1.00 0.00 158 GLN A O 15
ATOM 20839 N N . PHE A 1 91 ? -1.222 7.087 -4.283 1.00 0.00 159 PHE A N 15
ATOM 20840 C CA . PHE A 1 91 ? -2.282 7.188 -5.262 1.00 0.00 159 PHE A CA 15
ATOM 20841 C C . PHE A 1 91 ? -1.973 8.306 -6.270 1.00 0.00 159 PHE A C 15
ATOM 20842 O O . PHE A 1 91 ? -0.901 8.911 -6.224 1.00 0.00 159 PHE A O 15
ATOM 20859 N N . ALA A 1 92 ? -2.893 8.639 -7.175 1.00 0.00 160 ALA A N 15
ATOM 20860 C CA . ALA A 1 92 ? -2.729 9.844 -7.997 1.00 0.00 160 ALA A CA 15
ATOM 20861 C C . ALA A 1 92 ? -3.054 11.144 -7.236 1.00 0.00 160 ALA A C 15
ATOM 20862 O O . ALA A 1 92 ? -2.819 12.238 -7.758 1.00 0.00 160 ALA A O 15
ATOM 20869 N N . SER A 1 93 ? -3.606 11.049 -6.018 1.00 0.00 161 SER A N 15
ATOM 20870 C CA . SER A 1 93 ? -4.052 12.189 -5.218 1.00 0.00 161 SER A CA 15
ATOM 20871 C C . SER A 1 93 ? -4.190 11.856 -3.728 1.00 0.00 161 SER A C 15
ATOM 20872 O O . SER A 1 93 ? -4.379 10.701 -3.339 1.00 0.00 161 SER A O 15
ATOM 20880 N N . GLN A 1 94 ? -4.209 12.904 -2.897 1.00 0.00 162 GLN A N 15
ATOM 20881 C CA . GLN A 1 94 ? -4.449 12.833 -1.450 1.00 0.00 162 GLN A CA 15
ATOM 20882 C C . GLN A 1 94 ? -5.794 12.174 -1.081 1.00 0.00 162 GLN A C 15
ATOM 20883 O O . GLN A 1 94 ? -5.918 11.525 -0.048 1.00 0.00 162 GLN A O 15
ATOM 20897 N N . GLU A 1 95 ? -6.795 12.337 -1.947 1.00 0.00 163 GLU A N 15
ATOM 20898 C CA . GLU A 1 95 ? -8.190 11.923 -1.729 1.00 0.00 163 GLU A CA 15
ATOM 20899 C C . GLU A 1 95 ? -8.441 10.459 -2.085 1.00 0.00 163 GLU A C 15
ATOM 20900 O O . GLU A 1 95 ? -9.082 9.717 -1.341 1.00 0.00 163 GLU A O 15
ATOM 20912 N N . LEU A 1 96 ? -7.876 10.028 -3.212 1.00 0.00 164 LEU A N 15
ATOM 20913 C CA . LEU A 1 96 ? -7.824 8.639 -3.655 1.00 0.00 164 LEU A CA 15
ATOM 20914 C C . LEU A 1 96 ? -7.204 7.737 -2.590 1.00 0.00 164 LEU A C 15
ATOM 20915 O O . LEU A 1 96 ? -7.665 6.623 -2.349 1.00 0.00 164 LEU A O 15
ATOM 20931 N N . ALA A 1 97 ? -6.223 8.274 -1.874 1.00 0.00 165 ALA A N 15
ATOM 20932 C CA . ALA A 1 97 ? -5.598 7.569 -0.759 1.00 0.00 165 ALA A CA 15
ATOM 20933 C C . ALA A 1 97 ? -6.506 7.417 0.470 1.00 0.00 165 ALA A C 15
ATOM 20934 O O . ALA A 1 97 ? -6.216 6.624 1.348 1.00 0.00 165 ALA A O 15
ATOM 20941 N N . GLU A 1 98 ? -7.657 8.080 0.518 1.00 0.00 166 GLU A N 15
ATOM 20942 C CA . GLU A 1 98 ? -8.595 8.058 1.656 1.00 0.00 166 GLU A CA 15
ATOM 20943 C C . GLU A 1 98 ? -9.938 7.434 1.279 1.00 0.00 166 GLU A C 15
ATOM 20944 O O . GLU A 1 98 ? -10.688 6.981 2.146 1.00 0.00 166 GLU A O 15
ATOM 20956 N N . LYS A 1 99 ? -10.171 7.277 -0.027 1.00 0.00 167 LYS A N 15
ATOM 20957 C CA . LYS A 1 99 ? -11.058 6.259 -0.573 1.00 0.00 167 LYS A CA 15
ATOM 20958 C C . LYS A 1 99 ? -10.510 4.866 -0.216 1.00 0.00 167 LYS A C 15
ATOM 20959 O O . LYS A 1 99 ? -11.254 3.975 0.187 1.00 0.00 167 LYS A O 15
ATOM 20978 N N . ALA A 1 100 ? -9.184 4.715 -0.300 1.00 0.00 168 ALA A N 15
ATOM 20979 C CA . ALA A 1 100 ? -8.422 3.513 0.017 1.00 0.00 168 ALA A CA 15
ATOM 20980 C C . ALA A 1 100 ? -8.351 3.097 1.499 1.00 0.00 168 ALA A C 15
ATOM 20981 O O . ALA A 1 100 ? -8.517 1.917 1.790 1.00 0.00 168 ALA A O 15
ATOM 20988 N N . LEU A 1 101 ? -8.197 4.015 2.459 1.00 0.00 169 LEU A N 15
ATOM 20989 C CA . LEU A 1 101 ? -8.506 3.722 3.885 1.00 0.00 169 LEU A CA 15
ATOM 20990 C C . LEU A 1 101 ? -9.889 3.101 4.116 1.00 0.00 169 LEU A C 15
ATOM 20991 O O . LEU A 1 101 ? -10.101 2.354 5.071 1.00 0.00 169 LEU A O 15
ATOM 21007 N N . GLY A 1 102 ? -10.819 3.395 3.214 1.00 0.00 170 GLY A N 15
ATOM 21008 C CA . GLY A 1 102 ? -12.127 2.773 3.132 1.00 0.00 170 GLY A CA 15
ATOM 21009 C C . GLY A 1 102 ? -12.105 1.247 2.886 1.00 0.00 170 GLY A C 15
ATOM 21010 O O . GLY A 1 102 ? -13.053 0.559 3.267 1.00 0.00 170 GLY A O 15
ATOM 21014 N N . LYS A 1 103 ? -10.995 0.678 2.375 1.00 0.00 171 LYS A N 15
ATOM 21015 C CA . LYS A 1 103 ? -10.641 -0.765 2.407 1.00 0.00 171 LYS A CA 15
ATOM 21016 C C . LYS A 1 103 ? -10.197 -1.238 3.813 1.00 0.00 171 LYS A C 15
ATOM 21017 O O . LYS A 1 103 ? -9.218 -1.968 3.967 1.00 0.00 171 LYS A O 15
ATOM 21036 N N . HIS A 1 104 ? -10.901 -0.776 4.846 1.00 0.00 172 HIS A N 15
ATOM 21037 C CA . HIS A 1 104 ? -10.580 -0.892 6.278 1.00 0.00 172 HIS A CA 15
ATOM 21038 C C . HIS A 1 104 ? -10.257 -2.322 6.757 1.00 0.00 172 HIS A C 15
ATOM 21039 O O . HIS A 1 104 ? -9.437 -2.509 7.664 1.00 0.00 172 HIS A O 15
ATOM 21053 N N . LYS A 1 105 ? -10.853 -3.343 6.127 1.00 0.00 173 LYS A N 15
ATOM 21054 C CA . LYS A 1 105 ? -10.472 -4.753 6.292 1.00 0.00 173 LYS A CA 15
ATOM 21055 C C . LYS A 1 105 ? -10.694 -5.537 4.998 1.00 0.00 173 LYS A C 15
ATOM 21056 O O . LYS A 1 105 ? -11.825 -5.839 4.621 1.00 0.00 173 LYS A O 15
ATOM 21075 N N . GLU A 1 106 ? -9.589 -5.876 4.341 1.00 0.00 174 GLU A N 15
ATOM 21076 C CA . GLU A 1 106 ? -9.524 -6.777 3.181 1.00 0.00 174 GLU A CA 15
ATOM 21077 C C . GLU A 1 106 ? -8.316 -7.727 3.320 1.00 0.00 174 GLU A C 15
ATOM 21078 O O . GLU A 1 106 ? -7.822 -7.956 4.430 1.00 0.00 174 GLU A O 15
ATOM 21090 N N . ARG A 1 107 ? -7.871 -8.341 2.217 1.00 0.00 175 ARG A N 15
ATOM 21091 C CA . ARG A 1 107 ? -7.122 -9.591 2.199 1.00 0.00 175 ARG A CA 15
ATOM 21092 C C . ARG A 1 107 ? -6.009 -9.570 1.146 1.00 0.00 175 ARG A C 15
ATOM 21093 O O . ARG A 1 107 ? -6.163 -8.978 0.077 1.00 0.00 175 ARG A O 15
ATOM 21114 N N . ILE A 1 108 ? -4.918 -10.272 1.445 1.00 0.00 176 ILE A N 15
ATOM 21115 C CA . ILE A 1 108 ? -3.747 -10.506 0.589 1.00 0.00 176 ILE A CA 15
ATOM 21116 C C . ILE A 1 108 ? -3.253 -11.935 0.837 1.00 0.00 176 ILE A C 15
ATOM 21117 O O . ILE A 1 108 ? -3.077 -12.312 1.994 1.00 0.00 176 ILE A O 15
ATOM 21133 N N . GLY A 1 109 ? -2.982 -12.702 -0.226 1.00 0.00 177 GLY A N 15
ATOM 21134 C CA . GLY A 1 109 ? -2.422 -14.069 -0.232 1.00 0.00 177 GLY A CA 15
ATOM 21135 C C . GLY A 1 109 ? -3.245 -15.133 0.511 1.00 0.00 177 GLY A C 15
ATOM 21136 O O . GLY A 1 109 ? -3.840 -16.011 -0.116 1.00 0.00 177 GLY A O 15
ATOM 21140 N N . HIS A 1 110 ? -3.322 -15.015 1.838 1.00 0.00 178 HIS A N 15
ATOM 21141 C CA . HIS A 1 110 ? -4.209 -15.748 2.758 1.00 0.00 178 HIS A CA 15
ATOM 21142 C C . HIS A 1 110 ? -4.556 -14.960 4.040 1.00 0.00 178 HIS A C 15
ATOM 21143 O O . HIS A 1 110 ? -5.410 -15.398 4.813 1.00 0.00 178 HIS A O 15
ATOM 21157 N N . ARG A 1 111 ? -3.888 -13.824 4.290 1.00 0.00 179 ARG A N 15
ATOM 21158 C CA . ARG A 1 111 ? -4.002 -12.975 5.476 1.00 0.00 179 ARG A CA 15
ATOM 21159 C C . ARG A 1 111 ? -4.709 -11.656 5.191 1.00 0.00 179 ARG A C 15
ATOM 21160 O O . ARG A 1 111 ? -5.282 -11.443 4.127 1.00 0.00 179 ARG A O 15
ATOM 21181 N N . TYR A 1 112 ? -4.745 -10.810 6.209 1.00 0.00 180 TYR A N 15
ATOM 21182 C CA . TYR A 1 112 ? -5.934 -10.065 6.593 1.00 0.00 180 TYR A CA 15
ATOM 21183 C C . TYR A 1 112 ? -5.485 -8.744 7.205 1.00 0.00 180 TYR A C 15
ATOM 21184 O O . TYR A 1 112 ? -4.721 -8.713 8.173 1.00 0.00 180 TYR A O 15
ATOM 21202 N N . ILE A 1 113 ? -5.860 -7.654 6.543 1.00 0.00 181 ILE A N 15
ATOM 21203 C CA . ILE A 1 113 ? -4.955 -6.519 6.381 1.00 0.00 181 ILE A CA 15
ATOM 21204 C C . ILE A 1 113 ? -5.602 -5.203 6.844 1.00 0.00 181 ILE A C 15
ATOM 21205 O O . ILE A 1 113 ? -6.763 -4.898 6.569 1.00 0.00 181 ILE A O 15
ATOM 21221 N N . GLU A 1 114 ? -4.810 -4.436 7.577 1.00 0.00 182 GLU A N 15
ATOM 21222 C CA . GLU A 1 114 ? -4.961 -3.057 8.022 1.00 0.00 182 GLU A CA 15
ATOM 21223 C C . GLU A 1 114 ? -4.682 -2.006 6.935 1.00 0.00 182 GLU A C 15
ATOM 21224 O O . GLU A 1 114 ? -3.905 -2.251 6.016 1.00 0.00 182 GLU A O 15
ATOM 21236 N N . VAL A 1 115 ? -5.197 -0.787 7.125 1.00 0.00 183 VAL A N 15
ATOM 21237 C CA . VAL A 1 115 ? -4.852 0.409 6.332 1.00 0.00 183 VAL A CA 15
ATOM 21238 C C . VAL A 1 115 ? -4.764 1.652 7.223 1.00 0.00 183 VAL A C 15
ATOM 21239 O O . VAL A 1 115 ? -5.620 1.876 8.083 1.00 0.00 183 VAL A O 15
ATOM 21252 N N . PHE A 1 116 ? -3.744 2.481 6.991 1.00 0.00 184 PHE A N 15
ATOM 21253 C CA . PHE A 1 116 ? -3.449 3.712 7.721 1.00 0.00 184 PHE A CA 15
ATOM 21254 C C . PHE A 1 116 ? -3.023 4.811 6.737 1.00 0.00 184 PHE A C 15
ATOM 21255 O O . PHE A 1 116 ? -2.380 4.534 5.722 1.00 0.00 184 PHE A O 15
ATOM 21272 N N . LYS A 1 117 ? -3.352 6.070 7.030 1.00 0.00 185 LYS A N 15
ATOM 21273 C CA . LYS A 1 117 ? -2.978 7.231 6.238 1.00 0.00 185 LYS A CA 15
ATOM 21274 C C . LYS A 1 117 ? -1.485 7.514 6.360 1.00 0.00 185 LYS A C 15
ATOM 21275 O O . LYS A 1 117 ? -0.902 7.382 7.439 1.00 0.00 185 LYS A O 15
ATOM 21294 N N . SER A 1 118 ? -0.901 7.939 5.245 1.00 0.00 186 SER A N 15
ATOM 21295 C CA . SER A 1 118 ? 0.547 7.956 5.063 1.00 0.00 186 SER A CA 15
ATOM 21296 C C . SER A 1 118 ? 0.969 9.024 4.052 1.00 0.00 186 SER A C 15
ATOM 21297 O O . SER A 1 118 ? 0.156 9.455 3.231 1.00 0.00 186 SER A O 15
ATOM 21305 N N . SER A 1 119 ? 2.251 9.397 4.069 1.00 0.00 187 SER A N 15
ATOM 21306 C CA . SER A 1 119 ? 2.878 10.315 3.104 1.00 0.00 187 SER A CA 15
ATOM 21307 C C . SER A 1 119 ? 4.342 9.927 2.840 1.00 0.00 187 SER A C 15
ATOM 21308 O O . SER A 1 119 ? 4.968 9.238 3.647 1.00 0.00 187 SER A O 15
ATOM 21316 N N . GLN A 1 120 ? 4.852 10.363 1.680 1.00 0.00 188 GLN A N 15
ATOM 21317 C CA . GLN A 1 120 ? 6.149 10.151 1.003 1.00 0.00 188 GLN A CA 15
ATOM 21318 C C . GLN A 1 120 ? 7.458 10.158 1.833 1.00 0.00 188 GLN A C 15
ATOM 21319 O O . GLN A 1 120 ? 8.531 9.885 1.296 1.00 0.00 188 GLN A O 15
ATOM 21333 N N . GLU A 1 121 ? 7.404 10.354 3.141 1.00 0.00 189 GLU A N 15
ATOM 21334 C CA . GLU A 1 121 ? 8.561 10.338 4.046 1.00 0.00 189 GLU A CA 15
ATOM 21335 C C . GLU A 1 121 ? 8.388 9.440 5.280 1.00 0.00 189 GLU A C 15
ATOM 21336 O O . GLU A 1 121 ? 9.363 9.075 5.937 1.00 0.00 189 GLU A O 15
ATOM 21348 N N . GLU A 1 122 ? 7.149 9.049 5.577 1.00 0.00 190 GLU A N 15
ATOM 21349 C CA . GLU A 1 122 ? 6.781 8.098 6.625 1.00 0.00 190 GLU A CA 15
ATOM 21350 C C . GLU A 1 122 ? 6.762 6.681 6.028 1.00 0.00 190 GLU A C 15
ATOM 21351 O O . GLU A 1 122 ? 7.100 5.692 6.678 1.00 0.00 190 GLU A O 15
ATOM 21363 N N . VAL A 1 123 ? 6.462 6.637 4.730 1.00 0.00 191 VAL A N 15
ATOM 21364 C CA . VAL A 1 123 ? 6.504 5.503 3.814 1.00 0.00 191 VAL A CA 15
ATOM 21365 C C . VAL A 1 123 ? 7.901 5.047 3.399 1.00 0.00 191 VAL A C 15
ATOM 21366 O O . VAL A 1 123 ? 8.106 3.884 3.058 1.00 0.00 191 VAL A O 15
ATOM 21379 N N . ARG A 1 124 ? 8.872 5.965 3.431 1.00 0.00 192 ARG A N 15
ATOM 21380 C CA . ARG A 1 124 ? 10.241 5.859 2.910 1.00 0.00 192 ARG A CA 15
ATOM 21381 C C . ARG A 1 124 ? 11.176 4.964 3.741 1.00 0.00 192 ARG A C 15
ATOM 21382 O O . ARG A 1 124 ? 12.394 5.145 3.749 1.00 0.00 192 ARG A O 15
ATOM 21403 N N . SER A 1 125 ? 10.606 3.969 4.420 1.00 0.00 193 SER A N 15
ATOM 21404 C CA . SER A 1 125 ? 11.323 2.789 4.926 1.00 0.00 193 SER A CA 15
ATOM 21405 C C . SER A 1 125 ? 11.944 1.946 3.791 1.00 0.00 193 SER A C 15
ATOM 21406 O O . SER A 1 125 ? 12.707 1.016 4.064 1.00 0.00 193 SER A O 15
ATOM 21414 N N . TYR A 1 126 ? 11.636 2.270 2.526 1.00 0.00 194 TYR A N 15
ATOM 21415 C CA . TYR A 1 126 ? 12.140 1.674 1.290 1.00 0.00 194 TYR A CA 15
ATOM 21416 C C . TYR A 1 126 ? 12.182 2.790 0.230 1.00 0.00 194 TYR A C 15
ATOM 21417 O O . TYR A 1 126 ? 13.038 2.767 -0.681 1.00 0.00 194 TYR A O 15
#

Foldseek 3Di:
DPADDWFFLKKKKAKDDAPFDVVLVCVLPVVAAFPPPQKAFQAHPVRDGGRMIMGGGRGNVRSVVSVVSQWDDGPHIIMHMDTYGDPRRPSD

B-factor: mean 10.0, std 0.0, range [10.0, 10.0]

CATH classification: 3.30.70.330

Sequence (92 aa):
NSADSANDGFVRLRGLPFGCTKEEIVQFFSGLEIVPNGITLPVDPEGKITGEAFVQFASQELAEKALGKHKERIGHRYIEVFKSSQEEVRSYNSADSANDGFVRLRGLPFGCTKEEIVQFFSGLEIVPNGITLPVDPEGKITGEAFVQFASQELAEKALGKHKERIGHRYIEVFKSSQEEVRSYNSADSANDGFVRLRGLPFGCTKEEIVQFFSGLEIVPNGITLPVDPEGKITGEAFVQFASQELAEKALGKHKERIGHRYIEVFKSSQEEVRSYNSADSANDGFVRLRGLPFGCTKEEIVQFFSGLEIVPNGITLPVDPEGKITGEAFVQFASQELAEKALGKHKERIGHRYIEVFKSSQEEVRSYNSADSANDGFVRLRGLPFGCTKEEIVQFFSGLEIVPNGITLPVDPEGKITGEAFVQFASQELAEKALGKHKERIGHRYIEVFKSSQEEVRSYNSADSANDGFVRLRGLPFGCTKEEIVQFFSGLEIVPNGITLPVDPEGKITGEAFVQFASQELAEKALGKHKERIGHRYIEVFKSSQEEVRSYNSADSANDGFVRLRGLPFGCTKEEIVQFFSGLEIVPNGITLPVDPEGKITGEAFVQFASQELAEKALGKHKERIGHRYIEVFKSSQEEVRSYNSADSANDGFVRLRGLPFGCTKEEIVQFFSGLEIVPNGITLPVDPEGKITGEAFVQFASQELAEKALGKHKERIGHRYIEVFKSSQEEVRSYNSADSANDGFVRLRGLPFGCTKEEIVQFFSGLEIVPNGITLPVDPEGKITGEAFVQFASQELAEKALGKHKERIGHRYIEVFKSSQEEVRSYNSADSANDGFVRLRGLPFGCTKEEIVQFFSGLEIVPNGITLPVDPEGKITGEAFVQFASQELAEKALGKHKERIGHRYIEVFKSSQEEVRSYNSADSANDGFVRLRGLPFGCTKEEIVQFFSGLEIVPNGITLPVDPEGKITGEAFVQFASQELAEKALGKHKERIGHRYIEVFKSSQEEVRSYNSADSANDGFVRLRGLPFGCTKEEIVQFFSGLEIVPNGITLPVDPEGKITGEAFVQFASQELAEKALGKHKERIGHRYIEVFKSSQEEVRSYNSADSANDGFVRLRGLPFGCTKEEIVQFFSGLEIVPNGITLPVDPEGKITGEAFVQFASQELAEKALGKHKERIGHRYIEVFKSSQEEVRSYNSADSANDGFVRLRGLPFGCTKEEIVQFFSGLEIVPNGITLPVDPEGKITGEAFVQFASQELAEKALGKHKERIGHRYIEVFKSSQEEVRSYNSADSANDGFVRLRGLPFGCTKEEIVQFFSGLEIVPNGITLPVDPEGKITGEAFVQFASQELAEKALGKHKERIGHRYIEVFKSSQEEVRSY